Protein AF-A0A1W0A991-F1 (afdb_monomer_lite)

Structure (mmCIF, N/CA/C/O backbone):
data_AF-A0A1W0A991-F1
#
_entry.id   AF-A0A1W0A991-F1
#
loop_
_atom_site.group_PDB
_atom_site.id
_atom_site.type_symbol
_atom_site.label_atom_id
_atom_site.label_alt_id
_atom_site.label_comp_id
_atom_site.label_asym_id
_atom_site.label_entity_id
_atom_site.label_seq_id
_atom_site.pdbx_PDB_ins_code
_atom_site.Cartn_x
_atom_site.Cartn_y
_atom_site.Cartn_z
_atom_site.occupancy
_atom_site.B_iso_or_equiv
_atom_site.auth_seq_id
_atom_site.auth_comp_id
_atom_site.auth_asym_id
_atom_site.auth_atom_id
_atom_site.pdbx_PDB_model_num
ATOM 1 N N . MET A 1 1 ? 40.042 -76.767 -1.189 1.00 50.69 1 MET A N 1
ATOM 2 C CA . MET A 1 1 ? 38.598 -76.535 -1.434 1.00 50.69 1 MET A CA 1
ATOM 3 C C . MET A 1 1 ? 38.066 -75.263 -0.775 1.00 50.69 1 MET A C 1
ATOM 5 O O . MET A 1 1 ? 37.257 -74.600 -1.397 1.00 50.69 1 MET A O 1
ATOM 9 N N . THR A 1 2 ? 38.534 -74.856 0.408 1.00 55.84 2 THR A N 1
ATOM 10 C CA . THR A 1 2 ? 38.021 -73.664 1.122 1.00 55.84 2 THR A CA 1
ATOM 11 C C . THR A 1 2 ? 38.324 -72.319 0.446 1.00 55.84 2 THR A C 1
ATOM 13 O O . THR A 1 2 ? 37.469 -71.441 0.441 1.00 55.84 2 THR A O 1
ATOM 16 N N . TRP A 1 3 ? 39.479 -72.169 -0.210 1.00 52.84 3 TRP A N 1
ATOM 17 C CA . TRP A 1 3 ? 39.850 -70.916 -0.891 1.00 52.84 3 TRP A CA 1
ATOM 18 C C . TRP A 1 3 ? 39.113 -70.674 -2.213 1.00 52.84 3 TRP A C 1
ATOM 20 O O . TRP A 1 3 ? 38.804 -69.534 -2.529 1.00 52.84 3 TRP A O 1
ATOM 30 N N . TRP A 1 4 ? 38.769 -71.729 -2.957 1.00 60.09 4 TRP A N 1
ATOM 31 C CA . TRP A 1 4 ? 38.001 -71.599 -4.203 1.00 60.09 4 TRP A CA 1
ATOM 32 C C . TRP A 1 4 ? 36.528 -71.282 -3.950 1.00 60.09 4 TRP A C 1
ATOM 34 O O . TRP A 1 4 ? 35.935 -70.541 -4.721 1.00 60.09 4 TRP A O 1
ATOM 44 N N . VAL A 1 5 ? 35.955 -71.774 -2.845 1.00 66.62 5 VAL A N 1
ATOM 45 C CA . VAL A 1 5 ? 34.590 -71.410 -2.434 1.00 66.62 5 VAL A CA 1
ATOM 46 C C . VAL A 1 5 ? 34.541 -69.962 -1.949 1.00 66.62 5 VAL A C 1
ATOM 48 O O . VAL A 1 5 ? 33.623 -69.242 -2.314 1.00 66.62 5 VAL A O 1
ATOM 51 N N . LEU A 1 6 ? 35.556 -69.500 -1.208 1.00 64.62 6 LEU A N 1
ATOM 52 C CA . LEU A 1 6 ? 35.668 -68.090 -0.817 1.00 64.62 6 LEU A CA 1
ATOM 53 C C . LEU A 1 6 ? 35.935 -67.171 -2.015 1.00 64.62 6 LEU A C 1
ATOM 55 O O . LEU A 1 6 ? 35.344 -66.101 -2.086 1.00 64.62 6 LEU A O 1
ATOM 59 N N . ALA A 1 7 ? 36.759 -67.592 -2.977 1.00 64.62 7 ALA A N 1
ATOM 60 C CA . ALA A 1 7 ? 37.009 -66.829 -4.196 1.00 64.62 7 ALA A CA 1
ATOM 61 C C . ALA A 1 7 ? 35.770 -66.778 -5.098 1.00 64.62 7 ALA A C 1
ATOM 63 O O . ALA A 1 7 ? 35.439 -65.707 -5.584 1.00 64.62 7 ALA A O 1
ATOM 64 N N . ALA A 1 8 ? 35.050 -67.890 -5.273 1.00 66.81 8 ALA A N 1
ATOM 65 C CA . ALA A 1 8 ? 33.804 -67.928 -6.037 1.00 66.81 8 ALA A CA 1
ATOM 66 C C . ALA A 1 8 ? 32.679 -67.149 -5.340 1.00 66.81 8 ALA A C 1
ATOM 68 O O . ALA A 1 8 ? 31.925 -66.459 -6.013 1.00 66.81 8 ALA A O 1
ATOM 69 N N . ALA A 1 9 ? 32.600 -67.190 -4.005 1.00 69.19 9 ALA A N 1
ATOM 70 C CA . ALA A 1 9 ? 31.668 -66.370 -3.237 1.00 69.19 9 ALA A CA 1
ATOM 71 C C . ALA A 1 9 ? 32.031 -64.881 -3.313 1.00 69.19 9 ALA A C 1
ATOM 73 O O . ALA A 1 9 ? 31.143 -64.060 -3.483 1.00 69.19 9 ALA A O 1
ATOM 74 N N . ALA A 1 10 ? 33.315 -64.518 -3.265 1.00 67.94 10 ALA A N 1
ATOM 75 C CA . ALA A 1 10 ? 33.761 -63.136 -3.437 1.00 67.94 10 ALA A CA 1
ATOM 76 C C . ALA A 1 10 ? 33.559 -62.631 -4.875 1.00 67.94 10 ALA A C 1
ATOM 78 O O . ALA A 1 10 ? 33.193 -61.477 -5.059 1.00 67.94 10 ALA A O 1
ATOM 79 N N . LEU A 1 11 ? 33.731 -63.489 -5.887 1.00 68.50 11 LEU A N 1
ATOM 80 C CA . LEU A 1 11 ? 33.423 -63.173 -7.285 1.00 68.50 11 LEU A CA 1
ATOM 81 C C . LEU A 1 11 ? 31.920 -63.068 -7.518 1.00 68.50 11 LEU A C 1
ATOM 83 O O . LEU A 1 11 ? 31.505 -62.180 -8.242 1.00 68.50 11 LEU A O 1
ATOM 87 N N . ALA A 1 12 ? 31.106 -63.919 -6.892 1.00 68.06 12 ALA A N 1
ATOM 88 C CA . ALA A 1 12 ? 29.650 -63.859 -6.985 1.00 68.06 12 ALA A CA 1
ATOM 89 C C . ALA A 1 12 ? 29.080 -62.656 -6.226 1.00 68.06 12 ALA A C 1
ATOM 91 O O . ALA A 1 12 ? 28.192 -61.996 -6.744 1.00 68.06 12 ALA A O 1
ATOM 92 N N . VAL A 1 13 ? 29.614 -62.321 -5.048 1.00 73.50 13 VAL A N 1
ATOM 93 C CA . VAL A 1 13 ? 29.261 -61.102 -4.299 1.00 73.50 13 VAL A CA 1
ATOM 94 C C . VAL A 1 13 ? 29.787 -59.862 -5.017 1.00 73.50 13 VAL A C 1
ATOM 96 O O . VAL A 1 13 ? 29.095 -58.856 -5.046 1.00 73.50 13 VAL A O 1
ATOM 99 N N . GLY A 1 14 ? 30.961 -59.936 -5.646 1.00 67.25 14 GLY A N 1
ATOM 100 C CA . GLY A 1 14 ? 31.517 -58.874 -6.483 1.00 67.25 14 GLY A CA 1
ATOM 101 C C . GLY A 1 14 ? 30.703 -58.646 -7.754 1.00 67.25 14 GLY A C 1
ATOM 102 O O . GLY A 1 14 ? 30.361 -57.508 -8.041 1.00 67.25 14 GLY A O 1
ATOM 103 N N . LEU A 1 15 ? 30.314 -59.708 -8.472 1.00 59.81 15 LEU A N 1
ATOM 104 C CA . LEU A 1 15 ? 29.428 -59.616 -9.636 1.00 59.81 15 LEU A CA 1
ATOM 105 C C . LEU A 1 15 ? 28.024 -59.181 -9.233 1.00 59.81 15 LEU A C 1
ATOM 107 O O . LEU A 1 15 ? 27.431 -58.382 -9.938 1.00 59.81 15 LEU A O 1
ATOM 111 N N . TRP A 1 16 ? 27.489 -59.684 -8.120 1.00 65.12 16 TRP A N 1
ATOM 112 C CA . TRP A 1 16 ? 26.176 -59.287 -7.623 1.00 65.12 16 TRP A CA 1
ATOM 113 C C . TRP A 1 16 ? 26.185 -57.828 -7.174 1.00 65.12 16 TRP A C 1
ATOM 115 O O . TRP A 1 16 ? 25.296 -57.091 -7.562 1.00 65.12 16 TRP A O 1
ATOM 125 N N . ALA A 1 17 ? 27.216 -57.371 -6.459 1.00 52.66 17 ALA A N 1
ATOM 126 C CA . ALA A 1 17 ? 27.380 -55.964 -6.107 1.00 52.66 17 ALA A CA 1
ATOM 127 C C . ALA A 1 17 ? 27.601 -55.096 -7.349 1.00 52.66 17 ALA A C 1
ATOM 129 O O . ALA A 1 17 ? 27.052 -54.009 -7.419 1.00 52.66 17 ALA A O 1
ATOM 130 N N . GLN A 1 18 ? 28.354 -55.564 -8.345 1.00 43.53 18 GLN A N 1
ATOM 131 C CA . GLN A 1 18 ? 28.603 -54.811 -9.571 1.00 43.53 18 GLN A CA 1
ATOM 132 C C . GLN A 1 18 ? 27.378 -54.761 -10.490 1.00 43.53 18 GLN A C 1
ATOM 134 O O . GLN A 1 18 ? 27.128 -53.715 -11.070 1.00 43.53 18 GLN A O 1
ATOM 139 N N . LEU A 1 19 ? 26.585 -55.833 -10.579 1.00 49.72 19 LEU A N 1
ATOM 140 C CA . LEU A 1 19 ? 25.300 -55.856 -11.288 1.00 49.72 19 LEU A CA 1
ATOM 141 C C . LEU A 1 19 ? 24.241 -55.039 -10.540 1.00 49.72 19 LEU A C 1
ATOM 143 O O . LEU A 1 19 ? 23.548 -54.250 -11.161 1.00 49.72 19 LEU A O 1
ATOM 147 N N . TYR A 1 20 ? 24.186 -55.133 -9.210 1.00 49.19 20 TYR A N 1
ATOM 148 C CA . TYR A 1 20 ? 23.289 -54.336 -8.369 1.00 49.19 20 TYR A CA 1
ATOM 149 C C . TYR A 1 20 ? 23.650 -52.841 -8.390 1.00 49.19 20 TYR A C 1
ATOM 151 O O . TYR A 1 20 ? 22.767 -51.992 -8.375 1.00 49.19 20 TYR A O 1
ATOM 159 N N . LEU A 1 21 ? 24.942 -52.499 -8.474 1.00 40.56 21 LEU A N 1
ATOM 160 C CA . LEU A 1 21 ? 25.407 -51.121 -8.653 1.00 40.56 21 LEU A CA 1
ATOM 161 C C . LEU A 1 21 ? 25.205 -50.620 -10.094 1.00 40.56 21 LEU A C 1
ATOM 163 O O . LEU A 1 21 ? 24.903 -49.442 -10.259 1.00 40.56 21 LEU A O 1
ATOM 167 N N . ASN A 1 22 ? 25.313 -51.482 -11.116 1.00 39.78 22 ASN A N 1
ATOM 168 C CA . ASN A 1 22 ? 25.002 -51.132 -12.512 1.00 39.78 22 ASN A CA 1
ATOM 169 C C . ASN A 1 22 ? 23.499 -50.916 -12.742 1.00 39.78 22 ASN A C 1
ATOM 171 O O . ASN A 1 22 ? 23.125 -50.004 -13.472 1.00 39.78 22 ASN A O 1
ATOM 175 N N . ASP A 1 23 ? 22.639 -51.725 -12.116 1.00 41.91 23 ASP A N 1
ATOM 176 C CA . ASP A 1 23 ? 21.180 -51.565 -12.193 1.00 41.91 23 ASP A CA 1
ATOM 177 C C . ASP A 1 23 ? 20.695 -50.319 -11.429 1.00 41.91 23 ASP A C 1
ATOM 179 O O . ASP A 1 23 ? 19.609 -49.808 -11.703 1.00 41.91 23 ASP A O 1
ATOM 183 N N . LEU A 1 24 ? 21.509 -49.788 -10.508 1.00 39.50 24 LEU A N 1
ATOM 184 C CA . LEU A 1 24 ? 21.240 -48.534 -9.801 1.00 39.50 24 LEU A CA 1
ATOM 185 C C . LEU A 1 24 ? 21.879 -47.299 -10.463 1.00 39.50 24 LEU A C 1
ATOM 187 O O . LEU A 1 24 ? 21.390 -46.194 -10.230 1.00 39.50 24 LEU A O 1
ATOM 191 N N . HIS A 1 25 ? 22.919 -47.444 -11.299 1.00 39.25 25 HIS A N 1
ATOM 192 C CA . HIS A 1 25 ? 23.618 -46.317 -11.933 1.00 39.25 25 HIS A CA 1
ATOM 193 C C . HIS A 1 25 ? 24.254 -46.685 -13.297 1.00 39.25 25 HIS A C 1
ATOM 195 O O . HIS A 1 25 ? 25.074 -47.599 -13.357 1.00 39.25 25 HIS A O 1
ATOM 201 N N . PRO A 1 26 ? 23.995 -45.932 -14.391 1.00 36.53 26 PRO A N 1
ATOM 202 C CA . PRO A 1 26 ? 24.536 -46.238 -15.722 1.00 36.53 26 PRO A CA 1
ATOM 203 C C . PRO A 1 26 ? 26.014 -45.847 -15.947 1.00 36.53 26 PRO A C 1
ATOM 205 O O . PRO A 1 26 ? 26.533 -46.084 -17.037 1.00 36.53 26 PRO A O 1
ATOM 208 N N . HIS A 1 27 ? 26.725 -45.287 -14.958 1.00 37.53 27 HIS A N 1
ATOM 209 C CA . HIS A 1 27 ? 28.146 -44.938 -15.091 1.00 37.53 27 HIS A CA 1
ATOM 210 C C . HIS A 1 27 ? 28.972 -45.356 -13.859 1.00 37.53 27 HIS A C 1
ATOM 212 O O . HIS A 1 27 ? 28.597 -45.040 -12.727 1.00 37.53 27 HIS A O 1
ATOM 218 N N . PRO A 1 28 ? 30.119 -46.040 -14.042 1.00 31.53 28 PRO A N 1
ATOM 219 C CA . PRO A 1 28 ? 30.933 -46.529 -12.937 1.00 31.53 28 PRO A CA 1
ATOM 220 C C . PRO A 1 28 ? 31.712 -45.372 -12.293 1.00 31.53 28 PRO A C 1
ATOM 222 O O . PRO A 1 28 ? 32.709 -44.911 -12.844 1.00 31.53 28 PRO A O 1
ATOM 225 N N . GLY A 1 29 ? 31.275 -44.906 -11.115 1.00 39.94 29 GLY A N 1
ATOM 226 C CA . GLY A 1 29 ? 32.079 -43.991 -10.291 1.00 39.94 29 GLY A CA 1
ATOM 227 C C . GLY A 1 29 ? 31.361 -43.035 -9.333 1.00 39.94 29 GLY A C 1
ATOM 228 O O . GLY A 1 29 ? 32.061 -42.339 -8.604 1.00 39.94 29 GLY A O 1
ATOM 229 N N . GLN A 1 30 ? 30.026 -42.972 -9.287 1.00 35.47 30 GLN A N 1
ATOM 230 C CA . GLN A 1 30 ? 29.309 -42.004 -8.436 1.00 35.47 30 GLN A CA 1
ATOM 231 C C . GLN A 1 30 ? 28.445 -42.683 -7.362 1.00 35.47 30 GLN A C 1
ATOM 233 O O . GLN A 1 30 ? 27.772 -43.676 -7.625 1.00 35.47 30 GLN A O 1
ATOM 238 N N . THR A 1 31 ? 28.482 -42.153 -6.134 1.00 33.12 31 THR A N 1
ATOM 239 C CA . THR A 1 31 ? 27.608 -42.546 -5.014 1.00 33.12 31 THR A CA 1
ATOM 240 C C . THR A 1 31 ? 26.269 -41.783 -5.059 1.00 33.12 31 THR A C 1
ATOM 242 O O . THR A 1 31 ? 26.198 -40.723 -5.681 1.00 33.12 31 THR A O 1
ATOM 245 N N . PRO A 1 32 ? 25.202 -42.245 -4.367 1.00 33.41 32 PRO A N 1
ATOM 246 C CA . PRO A 1 32 ? 23.822 -41.739 -4.513 1.00 33.41 32 PRO A CA 1
ATOM 247 C C . PRO A 1 32 ? 23.554 -40.314 -3.980 1.00 33.41 32 PRO A C 1
ATOM 249 O O . PRO A 1 32 ? 22.403 -39.945 -3.768 1.00 33.41 32 PRO A O 1
ATOM 252 N N . CYS A 1 33 ? 24.595 -39.523 -3.710 1.00 37.19 33 CYS A N 1
ATOM 253 C CA . CYS A 1 33 ? 24.509 -38.215 -3.054 1.00 37.19 33 CYS A CA 1
ATOM 254 C C . CYS A 1 33 ? 25.230 -37.091 -3.831 1.00 37.19 33 CYS A C 1
ATOM 256 O O . CYS A 1 33 ? 25.547 -36.050 -3.255 1.00 37.19 33 CYS A O 1
ATOM 258 N N . GLU A 1 34 ? 25.500 -37.260 -5.129 1.00 46.78 34 GLU A N 1
ATOM 259 C CA . GLU A 1 34 ? 25.946 -36.143 -5.973 1.00 46.78 34 GLU A CA 1
ATOM 260 C C . GLU A 1 34 ? 24.744 -35.401 -6.577 1.00 46.78 34 GLU A C 1
ATOM 262 O O . GLU A 1 34 ? 23.802 -36.011 -7.079 1.00 46.78 34 GLU A O 1
ATOM 267 N N . ALA A 1 35 ? 24.767 -34.066 -6.509 1.00 56.88 35 ALA A N 1
ATOM 268 C CA . ALA A 1 35 ? 23.780 -33.214 -7.166 1.00 56.88 35 ALA A CA 1
ATOM 269 C C . ALA A 1 35 ? 23.724 -33.533 -8.670 1.00 56.88 35 ALA A C 1
ATOM 271 O O . ALA A 1 35 ? 24.776 -33.690 -9.295 1.00 56.88 35 ALA A O 1
ATOM 272 N N . ARG A 1 36 ? 22.512 -33.585 -9.247 1.00 75.94 36 ARG A N 1
ATOM 273 C CA . ARG A 1 36 ? 22.299 -33.775 -10.695 1.00 75.94 36 ARG A CA 1
ATOM 274 C C . ARG A 1 36 ? 23.173 -32.782 -11.476 1.00 75.94 36 ARG A C 1
ATOM 276 O O . ARG A 1 36 ? 23.375 -31.653 -11.028 1.00 75.94 36 ARG A O 1
ATOM 283 N N . LYS A 1 37 ? 23.718 -33.160 -12.626 1.00 82.69 37 LYS A N 1
ATOM 284 C CA . LYS A 1 37 ? 24.608 -32.320 -13.441 1.00 82.69 37 LYS A CA 1
ATOM 285 C C . LYS A 1 37 ? 23.984 -32.098 -14.815 1.00 82.69 37 LYS A C 1
ATOM 287 O O . LYS A 1 37 ? 23.740 -33.043 -15.560 1.00 82.69 37 LYS A O 1
ATOM 292 N N . LEU A 1 38 ? 23.739 -30.837 -15.153 1.00 88.81 38 LEU A N 1
ATOM 293 C CA . LEU A 1 38 ? 23.181 -30.393 -16.427 1.00 88.81 38 LEU A CA 1
ATOM 294 C C . LEU A 1 38 ? 24.262 -29.679 -17.246 1.00 88.81 38 LEU A C 1
ATOM 296 O O . LEU A 1 38 ? 24.777 -28.645 -16.819 1.00 88.81 38 LEU A O 1
ATOM 300 N N . GLY A 1 39 ? 24.584 -30.214 -18.422 1.00 92.12 39 GLY A N 1
ATOM 301 C CA . GLY A 1 39 ? 25.528 -29.600 -19.355 1.00 92.12 39 GLY A CA 1
ATOM 302 C C . GLY A 1 39 ? 24.834 -28.663 -20.347 1.00 92.12 39 GLY A C 1
ATOM 303 O O . GLY A 1 39 ? 23.889 -29.064 -21.024 1.00 92.12 39 GLY A O 1
ATOM 304 N N . LEU A 1 40 ? 25.308 -27.425 -20.476 1.00 94.88 40 LEU A N 1
ATOM 305 C CA . LEU A 1 40 ? 24.833 -26.452 -21.461 1.00 94.88 40 LEU A CA 1
ATOM 306 C C . LEU A 1 40 ? 25.793 -26.339 -22.645 1.00 94.88 40 LEU A C 1
ATOM 308 O O . LEU A 1 40 ? 26.993 -26.121 -22.466 1.00 94.88 40 LEU A O 1
ATOM 312 N N . VAL A 1 41 ? 25.238 -26.416 -23.852 1.00 95.94 41 VAL A N 1
ATOM 313 C CA . VAL A 1 41 ? 25.924 -26.114 -25.113 1.00 95.94 41 VAL A CA 1
ATOM 314 C C . VAL A 1 41 ? 25.377 -24.795 -25.646 1.00 95.94 41 VAL A C 1
ATOM 316 O O . VAL A 1 41 ? 24.214 -24.729 -26.033 1.00 95.94 41 VAL A O 1
ATOM 319 N N . VAL A 1 42 ? 26.181 -23.733 -25.659 1.00 94.88 42 VAL A N 1
ATOM 320 C CA . VAL A 1 42 ? 25.739 -22.397 -26.096 1.00 94.88 42 VAL A CA 1
ATOM 321 C C . VAL A 1 42 ? 26.178 -22.135 -27.536 1.00 94.88 42 VAL A C 1
ATOM 323 O O . VAL A 1 42 ? 27.370 -22.060 -27.825 1.00 94.88 42 VAL A O 1
ATOM 326 N N . VAL A 1 43 ? 25.222 -21.963 -28.448 1.00 94.38 43 VAL A N 1
ATOM 327 C CA . VAL A 1 43 ? 25.499 -21.682 -29.864 1.00 94.38 43 VAL A CA 1
ATOM 328 C C . VAL A 1 43 ? 25.415 -20.177 -30.127 1.00 94.38 43 VAL A C 1
ATOM 330 O O . VAL A 1 43 ? 24.406 -19.544 -29.825 1.00 94.38 43 VAL A O 1
ATOM 333 N N . GLY A 1 44 ? 26.464 -19.599 -30.712 1.00 89.12 44 GLY A N 1
ATOM 334 C CA . GLY A 1 44 ? 26.570 -18.182 -31.072 1.00 89.12 44 GLY A CA 1
ATOM 335 C C . GLY A 1 44 ? 27.575 -17.389 -30.223 1.00 89.12 44 GLY A C 1
ATOM 336 O O . GLY A 1 44 ? 27.822 -17.691 -29.058 1.00 89.12 44 GLY A O 1
ATOM 337 N N . HIS A 1 45 ? 28.111 -16.300 -30.787 1.00 82.81 45 HIS A N 1
ATOM 338 C CA . HIS A 1 45 ? 29.080 -15.392 -30.131 1.00 82.81 45 HIS A CA 1
ATOM 339 C C . HIS A 1 45 ? 28.557 -13.955 -29.926 1.00 82.81 45 HIS A C 1
ATOM 341 O O . HIS A 1 45 ? 29.318 -13.028 -29.636 1.00 82.81 45 HIS A O 1
ATOM 347 N N . GLY A 1 46 ? 27.252 -13.751 -30.117 1.00 78.69 46 GLY A N 1
ATOM 348 C CA . GLY A 1 46 ? 26.608 -12.446 -30.018 1.00 78.69 46 GLY A CA 1
ATOM 349 C C . GLY A 1 46 ? 26.498 -11.903 -28.589 1.00 78.69 46 GLY A C 1
ATOM 350 O O . GLY A 1 46 ? 26.948 -12.490 -27.606 1.00 78.69 46 GLY A O 1
ATOM 351 N N . ILE A 1 47 ? 25.851 -10.744 -28.465 1.00 79.88 47 ILE A N 1
ATOM 352 C CA . ILE A 1 47 ? 25.603 -10.093 -27.169 1.00 79.88 47 ILE A CA 1
ATOM 353 C C . ILE A 1 47 ? 24.774 -11.003 -26.244 1.00 79.88 47 ILE A C 1
ATOM 355 O O . ILE A 1 47 ? 25.103 -11.135 -25.070 1.00 79.88 47 ILE A O 1
ATOM 359 N N . ILE A 1 48 ? 23.759 -11.693 -26.780 1.00 85.25 48 ILE A N 1
ATOM 360 C CA . ILE A 1 48 ? 22.895 -12.599 -26.004 1.00 85.25 48 ILE A CA 1
ATOM 361 C C . ILE A 1 48 ? 23.691 -13.780 -25.438 1.00 85.25 48 ILE A C 1
ATOM 363 O O . ILE A 1 48 ? 23.565 -14.068 -24.251 1.00 85.25 48 ILE A O 1
ATOM 367 N N . SER A 1 49 ? 24.530 -14.444 -26.244 1.00 86.88 49 SER A N 1
ATOM 368 C CA . SER A 1 49 ? 25.296 -15.601 -25.767 1.00 86.88 49 SER A CA 1
ATOM 369 C C . SER A 1 49 ? 26.340 -15.202 -24.728 1.00 86.88 49 SER A C 1
ATOM 371 O O . SER A 1 49 ? 26.426 -15.846 -23.690 1.00 86.88 49 SER A O 1
ATOM 373 N N . ARG A 1 50 ? 27.062 -14.090 -24.922 1.00 84.62 50 ARG A N 1
ATOM 374 C CA . ARG A 1 50 ? 28.012 -13.579 -23.915 1.00 84.62 50 ARG A CA 1
ATOM 375 C C . ARG A 1 50 ? 27.331 -13.209 -22.601 1.00 84.62 50 ARG A C 1
ATOM 377 O O . ARG A 1 50 ? 27.830 -13.552 -21.534 1.00 84.62 50 ARG A O 1
ATOM 384 N N . SER A 1 51 ? 26.179 -12.547 -22.662 1.00 86.56 51 SER A N 1
ATOM 385 C CA . SER A 1 51 ? 25.417 -12.216 -21.459 1.00 86.56 51 SER A CA 1
ATOM 386 C C . SER A 1 51 ? 24.803 -13.441 -20.789 1.00 86.56 51 SER A C 1
ATOM 388 O O . SER A 1 51 ? 24.719 -13.460 -19.566 1.00 86.56 51 SER A O 1
ATOM 390 N N . LEU A 1 52 ? 24.431 -14.475 -21.549 1.00 88.62 52 LEU A N 1
ATOM 391 C CA . LEU A 1 52 ? 24.028 -15.767 -20.999 1.00 88.62 52 LEU A CA 1
ATOM 392 C C . LEU A 1 52 ? 25.191 -16.448 -20.266 1.00 88.62 52 LEU A C 1
ATOM 394 O O . LEU A 1 52 ? 25.007 -16.877 -19.134 1.00 88.62 52 LEU A O 1
ATOM 398 N N . LEU A 1 53 ? 26.382 -16.510 -20.871 1.00 87.75 53 LEU A N 1
ATOM 399 C CA . LEU A 1 53 ? 27.574 -17.087 -20.236 1.00 87.75 53 LEU A CA 1
ATOM 400 C C . LEU A 1 53 ? 27.925 -16.345 -18.942 1.00 87.75 53 LEU A C 1
ATOM 402 O O . LEU A 1 53 ? 28.126 -16.979 -17.909 1.00 87.75 53 LEU A O 1
ATOM 406 N N . ALA A 1 54 ? 27.910 -15.009 -18.968 1.00 83.31 54 ALA A N 1
ATOM 407 C CA . ALA A 1 54 ? 28.114 -14.190 -17.777 1.00 83.31 54 ALA A CA 1
ATOM 408 C C . ALA A 1 54 ? 27.028 -14.435 -16.714 1.00 83.31 54 ALA A C 1
ATOM 410 O O . ALA A 1 54 ? 27.336 -14.527 -15.527 1.00 83.31 54 ALA A O 1
ATOM 411 N N . ALA A 1 55 ? 25.764 -14.575 -17.129 1.00 84.12 55 ALA A N 1
ATOM 412 C CA . ALA A 1 55 ? 24.660 -14.860 -16.220 1.00 84.12 55 ALA A CA 1
ATOM 413 C C . ALA A 1 55 ? 24.804 -16.235 -15.560 1.00 84.12 55 ALA A C 1
ATOM 415 O O . ALA A 1 55 ? 24.629 -16.320 -14.351 1.00 84.12 55 ALA A O 1
ATOM 416 N N . VAL A 1 56 ? 25.153 -17.280 -16.320 1.00 82.81 56 VAL A N 1
ATOM 417 C CA . VAL A 1 56 ? 25.396 -18.638 -15.802 1.00 82.81 56 VAL A CA 1
ATOM 418 C C . VAL A 1 56 ? 26.628 -18.661 -14.891 1.00 82.81 56 VAL A C 1
ATOM 420 O O . VAL A 1 56 ? 26.570 -19.248 -13.816 1.00 82.81 56 VAL A O 1
ATOM 423 N N . SER A 1 57 ? 27.707 -17.964 -15.260 1.00 78.38 57 SER A N 1
ATOM 424 C CA . SER A 1 57 ? 28.936 -17.853 -14.457 1.00 78.38 57 SER A CA 1
ATOM 425 C C . SER A 1 57 ? 28.696 -17.168 -13.101 1.00 78.38 57 SER A C 1
ATOM 427 O O . SER A 1 57 ? 29.197 -17.601 -12.064 1.00 78.38 57 SER A O 1
ATOM 429 N N . ALA A 1 58 ? 27.849 -16.135 -13.077 1.00 75.12 58 ALA A N 1
ATOM 430 C CA . ALA A 1 58 ? 27.491 -15.407 -11.862 1.00 75.12 58 ALA A CA 1
ATOM 431 C C . ALA A 1 58 ? 26.484 -16.146 -10.947 1.00 75.12 58 ALA A C 1
ATOM 433 O O . ALA A 1 58 ? 26.086 -15.600 -9.913 1.00 75.12 58 ALA A O 1
ATOM 434 N N . MET A 1 59 ? 26.028 -17.358 -11.297 1.00 71.06 59 MET A N 1
ATOM 435 C CA . MET A 1 59 ? 25.028 -18.085 -10.506 1.00 71.06 59 MET A CA 1
ATOM 436 C C . MET A 1 59 ? 25.608 -18.737 -9.249 1.00 71.06 59 MET A C 1
ATOM 438 O O . MET A 1 59 ? 26.025 -19.889 -9.246 1.00 71.06 59 MET A O 1
ATOM 442 N N . GLU A 1 60 ? 25.490 -18.046 -8.117 1.00 53.91 60 GLU A N 1
ATOM 443 C CA . GLU A 1 60 ? 25.808 -18.581 -6.784 1.00 53.91 60 GLU A CA 1
ATOM 444 C C . GLU A 1 60 ? 24.623 -19.359 -6.160 1.00 53.91 60 GLU A C 1
ATOM 446 O O . GLU A 1 60 ? 24.170 -19.065 -5.062 1.00 53.91 60 GLU A O 1
ATOM 451 N N . GLN A 1 61 ? 24.103 -20.390 -6.843 1.00 52.28 61 GLN A N 1
ATOM 452 C CA . GLN A 1 61 ? 23.077 -21.332 -6.329 1.00 52.28 61 GLN A CA 1
ATOM 453 C C . GLN A 1 61 ? 21.611 -20.836 -6.223 1.00 52.28 61 GLN A C 1
ATOM 455 O O . GLN A 1 61 ? 20.834 -21.438 -5.482 1.00 52.28 61 GLN A O 1
ATOM 460 N N . ARG A 1 62 ? 21.168 -19.756 -6.887 1.00 48.41 62 ARG A N 1
ATOM 461 C CA . ARG A 1 62 ? 19.799 -19.199 -6.678 1.00 48.41 62 ARG A CA 1
ATOM 462 C C . ARG A 1 62 ? 18.663 -19.753 -7.554 1.00 48.41 62 ARG A C 1
ATOM 464 O O . ARG A 1 62 ? 17.515 -19.483 -7.216 1.00 48.41 62 ARG A O 1
ATOM 471 N N . ILE A 1 63 ? 18.934 -20.504 -8.622 1.00 56.91 63 ILE A N 1
ATOM 472 C CA . ILE A 1 63 ? 17.886 -21.061 -9.497 1.00 56.91 63 ILE A CA 1
ATOM 473 C C . ILE A 1 63 ? 17.852 -22.580 -9.341 1.00 56.91 63 ILE A C 1
ATOM 475 O O . ILE A 1 63 ? 18.863 -23.247 -9.545 1.00 56.91 63 ILE A O 1
ATOM 479 N N . ASP A 1 64 ? 16.691 -23.109 -8.959 1.00 57.44 64 ASP A N 1
ATOM 480 C CA . ASP A 1 64 ? 16.454 -24.545 -8.842 1.00 57.44 64 ASP A CA 1
ATOM 481 C C . ASP A 1 64 ? 16.153 -25.142 -10.227 1.00 57.44 64 ASP A C 1
ATOM 483 O O . ASP A 1 64 ? 15.026 -25.089 -10.717 1.00 57.44 64 ASP A O 1
ATOM 487 N N . PHE A 1 65 ? 17.179 -25.698 -10.877 1.00 74.12 65 PHE A N 1
ATOM 488 C CA . PHE A 1 65 ? 17.059 -26.473 -12.119 1.00 74.12 65 PHE A CA 1
ATOM 489 C C . PHE A 1 65 ? 16.678 -27.929 -11.816 1.00 74.12 65 PHE A C 1
ATOM 491 O O . PHE A 1 65 ? 17.349 -28.872 -12.242 1.00 74.12 65 PHE A O 1
ATOM 498 N N . CYS A 1 66 ? 15.640 -28.118 -10.998 1.00 71.38 66 CYS A N 1
ATOM 499 C CA . CYS A 1 66 ? 15.227 -29.423 -10.485 1.00 71.38 66 CYS A CA 1
ATOM 500 C C . CYS A 1 66 ? 16.367 -30.185 -9.766 1.00 71.38 66 CYS A C 1
ATOM 502 O O . CYS A 1 66 ? 16.590 -31.385 -9.983 1.00 71.38 66 CYS A O 1
ATOM 504 N N . GLY A 1 67 ? 17.096 -29.460 -8.912 1.00 66.81 67 GLY A N 1
ATOM 505 C CA . GLY A 1 67 ? 18.229 -29.946 -8.125 1.00 66.81 67 GLY A CA 1
ATOM 506 C C . GLY A 1 67 ? 19.529 -30.132 -8.913 1.00 66.81 67 GLY A C 1
ATOM 507 O O . GLY A 1 67 ? 20.481 -30.691 -8.367 1.00 66.81 67 GLY A O 1
ATOM 508 N N . ALA A 1 68 ? 19.581 -29.702 -10.182 1.00 74.44 68 ALA A N 1
ATOM 509 C CA . ALA A 1 68 ? 20.765 -29.851 -11.018 1.00 74.44 68 ALA A CA 1
ATOM 510 C C . ALA A 1 68 ? 21.733 -28.663 -10.932 1.00 74.44 68 ALA A C 1
ATOM 512 O O . ALA A 1 68 ? 21.353 -27.501 -11.065 1.00 74.44 68 ALA A O 1
ATOM 513 N N . SER A 1 69 ? 23.016 -28.974 -10.768 1.00 79.88 69 SER A N 1
ATOM 514 C CA . SER A 1 69 ? 24.124 -28.062 -11.022 1.00 79.88 69 SER A CA 1
ATOM 515 C C . SER A 1 69 ? 24.290 -27.862 -12.528 1.00 79.88 69 SER A C 1
ATOM 517 O O . SER A 1 69 ? 24.344 -28.828 -13.289 1.00 79.88 69 SER A O 1
ATOM 519 N N . VAL A 1 70 ? 24.336 -26.604 -12.960 1.00 86.06 70 VAL A N 1
ATOM 520 C CA . VAL A 1 70 ? 24.378 -26.224 -14.376 1.00 86.06 70 VAL A CA 1
ATOM 521 C C . VAL A 1 70 ? 25.789 -25.810 -14.749 1.00 86.06 70 VAL A C 1
ATOM 523 O O . VAL A 1 70 ? 26.377 -24.964 -14.081 1.00 86.06 70 VAL A O 1
ATOM 526 N N . HIS A 1 71 ? 26.315 -26.387 -15.824 1.00 87.81 71 HIS A N 1
ATOM 527 C CA . HIS A 1 71 ? 27.682 -26.148 -16.273 1.00 87.81 71 HIS A CA 1
ATOM 528 C C . HIS A 1 71 ? 27.693 -25.916 -17.770 1.00 87.81 71 HIS A C 1
ATOM 530 O O . HIS A 1 71 ? 27.075 -26.667 -18.519 1.00 87.81 71 HIS A O 1
ATOM 536 N N . VAL A 1 72 ? 28.415 -24.901 -18.228 1.00 91.19 72 VAL A N 1
ATOM 537 C CA . VAL A 1 72 ? 28.672 -24.740 -19.661 1.00 91.19 72 VAL A CA 1
ATOM 538 C C . VAL A 1 72 ? 29.718 -25.776 -20.053 1.00 91.19 72 VAL A C 1
ATOM 540 O O . VAL A 1 72 ? 30.796 -25.802 -19.468 1.00 91.19 72 VAL A O 1
ATOM 543 N N . VAL A 1 73 ? 29.397 -26.639 -21.014 1.00 92.12 73 VAL A N 1
ATOM 544 C CA . VAL A 1 73 ? 30.278 -27.728 -21.483 1.00 92.12 73 VAL A CA 1
ATOM 545 C C . VAL A 1 73 ? 30.815 -27.476 -22.877 1.00 92.12 73 VAL A C 1
ATOM 547 O O . VAL A 1 73 ? 31.870 -27.991 -23.234 1.00 92.12 73 VAL A O 1
ATOM 550 N N . ALA A 1 74 ? 30.103 -26.670 -23.657 1.00 92.00 74 ALA A N 1
ATOM 551 C CA . ALA A 1 74 ? 30.583 -26.187 -24.931 1.00 92.00 74 ALA A CA 1
ATOM 552 C C . ALA A 1 74 ? 29.985 -24.819 -25.242 1.00 92.00 74 ALA A C 1
ATOM 554 O O . ALA A 1 74 ? 28.842 -24.527 -24.882 1.00 92.00 74 ALA A O 1
ATOM 555 N N . PHE A 1 75 ? 30.742 -23.989 -25.944 1.00 91.31 75 PHE A N 1
ATOM 556 C CA . PHE A 1 75 ? 30.219 -22.770 -26.538 1.00 91.31 75 PHE A CA 1
ATOM 557 C C . PHE A 1 75 ? 30.932 -22.479 -27.856 1.00 91.31 75 PHE A C 1
ATOM 559 O O . PHE A 1 75 ? 32.115 -22.782 -28.019 1.00 91.31 75 PHE A O 1
ATOM 566 N N . GLY A 1 76 ? 30.211 -21.914 -28.818 1.00 87.69 76 GLY A N 1
ATOM 567 C CA . GLY A 1 76 ? 30.814 -21.513 -30.081 1.00 87.69 76 GLY A CA 1
ATOM 568 C C . GLY A 1 76 ? 29.837 -21.337 -31.233 1.00 87.69 76 GLY A C 1
ATOM 569 O O . GLY A 1 76 ? 28.624 -21.343 -31.055 1.00 87.69 76 GLY A O 1
ATOM 570 N N . ASP A 1 77 ? 30.373 -21.155 -32.435 1.00 84.88 77 ASP A N 1
ATOM 571 C CA . ASP A 1 77 ? 29.604 -21.030 -33.672 1.00 84.88 77 ASP A CA 1
ATOM 572 C C . ASP A 1 77 ? 30.480 -21.471 -34.849 1.00 84.88 77 ASP A C 1
ATOM 574 O O . ASP A 1 77 ? 31.599 -20.983 -35.042 1.00 84.88 77 ASP A O 1
ATOM 578 N N . ALA A 1 78 ? 29.940 -22.362 -35.680 1.00 80.56 78 ALA A N 1
ATOM 579 C CA . ALA A 1 78 ? 30.591 -22.843 -36.893 1.00 80.56 78 ALA A CA 1
ATOM 580 C C . ALA A 1 78 ? 30.998 -21.700 -37.848 1.00 80.56 78 ALA A C 1
ATOM 582 O O . ALA A 1 78 ? 31.967 -21.837 -38.592 1.00 80.56 78 ALA A O 1
ATOM 583 N N . LYS A 1 79 ? 30.301 -20.552 -37.830 1.00 79.50 79 LYS A N 1
ATOM 584 C CA . LYS A 1 79 ? 30.653 -19.388 -38.664 1.00 79.50 79 LYS A CA 1
ATOM 585 C C . LYS A 1 79 ? 31.828 -18.565 -38.144 1.00 79.50 79 LYS A C 1
ATOM 587 O O . LYS A 1 79 ? 32.429 -17.835 -38.927 1.00 79.50 79 LYS A O 1
ATOM 592 N N . THR A 1 80 ? 32.144 -18.639 -36.855 1.00 72.88 80 THR A N 1
ATOM 593 C CA . THR A 1 80 ? 33.128 -17.749 -36.215 1.00 72.88 80 THR A CA 1
ATOM 594 C C . THR A 1 80 ? 34.265 -18.525 -35.557 1.00 72.88 80 THR A C 1
ATOM 596 O O . THR A 1 80 ? 34.830 -18.074 -34.565 1.00 72.88 80 THR A O 1
ATOM 599 N N . GLY A 1 81 ? 34.613 -19.684 -36.121 1.00 73.69 81 GLY A N 1
ATOM 600 C CA . GLY A 1 81 ? 35.799 -20.438 -35.726 1.00 73.69 81 GLY A CA 1
ATOM 601 C C . GLY A 1 81 ? 35.540 -21.711 -34.927 1.00 73.69 81 GLY A C 1
ATOM 602 O O . GLY A 1 81 ? 36.495 -22.205 -34.344 1.00 73.69 81 GLY A O 1
ATOM 603 N N . GLY A 1 82 ? 34.319 -22.257 -34.916 1.00 84.81 82 GLY A N 1
ATOM 604 C CA . GLY A 1 82 ? 33.997 -23.558 -34.312 1.00 84.81 82 GLY A CA 1
ATOM 605 C C . GLY A 1 82 ? 33.510 -23.467 -32.862 1.00 84.81 82 GLY A C 1
ATOM 606 O O . GLY A 1 82 ? 33.061 -22.411 -32.412 1.00 84.81 82 GLY A O 1
ATOM 607 N N . PHE A 1 83 ? 33.570 -24.590 -32.153 1.00 89.50 83 PHE A N 1
ATOM 608 C CA . PHE A 1 83 ? 33.126 -24.778 -30.776 1.00 89.50 83 PHE A CA 1
ATOM 609 C C . PHE A 1 83 ? 34.296 -25.156 -29.878 1.00 89.50 83 PHE A C 1
ATOM 611 O O . PHE A 1 83 ? 35.091 -26.026 -30.223 1.00 89.50 83 PHE A O 1
ATOM 618 N N . LEU A 1 84 ? 34.364 -24.521 -28.712 1.00 88.56 84 LEU A N 1
ATOM 619 C CA . LEU A 1 84 ? 35.225 -24.940 -27.614 1.00 88.56 84 LEU A CA 1
ATOM 620 C C . LEU A 1 84 ? 34.414 -25.857 -26.703 1.00 88.56 84 LEU A C 1
ATOM 622 O O . LEU A 1 84 ? 33.282 -25.520 -26.350 1.00 88.56 84 LEU A O 1
ATOM 626 N N . LYS A 1 85 ? 34.979 -27.006 -26.335 1.00 89.50 85 LYS A N 1
ATOM 627 C CA . LYS A 1 85 ? 34.308 -28.063 -25.571 1.00 89.50 85 LYS A CA 1
ATOM 628 C C . LYS A 1 85 ? 35.197 -28.535 -24.424 1.00 89.50 85 LYS A C 1
ATOM 630 O O . LYS A 1 85 ? 36.396 -28.722 -24.598 1.00 89.50 85 LYS A O 1
ATOM 635 N N . LYS A 1 86 ? 34.597 -28.771 -23.260 1.00 88.56 86 LYS A N 1
ATOM 636 C CA . LYS A 1 86 ? 35.260 -29.327 -22.076 1.00 88.56 86 LYS A CA 1
ATOM 637 C C . LYS A 1 86 ? 34.323 -30.310 -21.382 1.00 88.56 86 LYS A C 1
ATOM 639 O O . LYS A 1 86 ? 33.283 -29.915 -20.854 1.00 88.56 86 LYS A O 1
ATOM 644 N N . TYR A 1 87 ? 34.685 -31.596 -21.355 1.00 83.56 87 TYR A N 1
ATOM 645 C CA . TYR A 1 87 ? 33.787 -32.676 -20.908 1.00 83.56 87 TYR A CA 1
ATOM 646 C C . TYR A 1 87 ? 33.334 -32.569 -19.452 1.00 83.56 87 TYR A C 1
ATOM 648 O O . TYR A 1 87 ? 32.299 -33.129 -19.099 1.00 83.56 87 TYR A O 1
ATOM 656 N N . ARG A 1 88 ? 34.098 -31.860 -18.614 1.00 82.12 88 ARG A N 1
ATOM 657 C CA . ARG A 1 88 ? 33.794 -31.611 -17.195 1.00 82.12 88 ARG A CA 1
ATOM 658 C C . ARG A 1 88 ? 33.201 -30.228 -16.915 1.00 82.12 88 ARG A C 1
ATOM 660 O O . ARG A 1 88 ? 32.914 -29.926 -15.762 1.00 82.12 88 ARG A O 1
ATOM 667 N N . GLY A 1 89 ? 32.987 -29.423 -17.954 1.00 86.19 89 GLY A N 1
ATOM 668 C CA . GLY A 1 89 ? 32.503 -28.051 -17.849 1.00 86.19 89 GLY A CA 1
ATOM 669 C C . GLY A 1 89 ? 33.620 -27.017 -17.673 1.00 86.19 89 GLY A C 1
ATOM 670 O O . GLY A 1 89 ? 34.702 -27.310 -17.157 1.00 86.19 89 GLY A O 1
ATOM 671 N N . PHE A 1 90 ? 33.345 -25.799 -18.135 1.00 85.81 90 PHE A N 1
ATOM 672 C CA . PHE A 1 90 ? 34.185 -24.621 -17.921 1.00 85.81 90 PHE A CA 1
ATOM 673 C C . PHE A 1 90 ? 33.980 -24.072 -16.508 1.00 85.81 90 PHE A C 1
ATOM 675 O O . PHE A 1 90 ? 32.850 -24.020 -16.017 1.00 85.81 90 PHE A O 1
ATOM 682 N N . ASP A 1 91 ? 35.064 -23.654 -15.857 1.00 81.12 91 ASP A N 1
ATOM 683 C CA . ASP A 1 91 ? 34.973 -22.975 -14.564 1.00 81.12 91 ASP A CA 1
ATOM 684 C C . ASP A 1 91 ? 34.611 -21.483 -14.716 1.00 81.12 91 ASP A C 1
ATOM 686 O O . ASP A 1 91 ? 34.538 -20.932 -15.819 1.00 81.12 91 ASP A O 1
ATOM 690 N N . ARG A 1 92 ? 34.336 -20.826 -13.584 1.00 75.00 92 ARG A N 1
ATOM 691 C CA . ARG A 1 92 ? 33.884 -19.428 -13.534 1.00 75.00 92 ARG A CA 1
ATOM 692 C C . ARG A 1 92 ? 34.900 -18.464 -14.152 1.00 75.00 92 ARG A C 1
ATOM 694 O O . ARG A 1 92 ? 34.513 -17.580 -14.911 1.00 75.00 92 ARG A O 1
ATOM 701 N N . GLU A 1 93 ? 36.180 -18.639 -13.832 1.00 73.50 93 GLU A N 1
ATOM 702 C CA . GLU A 1 93 ? 37.258 -17.772 -14.310 1.00 73.50 93 GLU A CA 1
ATOM 703 C C . GLU A 1 93 ? 37.439 -17.946 -15.821 1.00 73.50 93 GLU A C 1
ATOM 705 O O . GLU A 1 93 ? 37.514 -16.960 -16.554 1.00 73.50 93 GLU A O 1
ATOM 710 N N . GLN A 1 94 ? 37.378 -19.190 -16.303 1.00 76.00 94 GLN A N 1
ATOM 711 C CA . GLN A 1 94 ? 37.394 -19.521 -17.722 1.00 76.00 94 GLN A CA 1
ATOM 712 C C . GLN A 1 94 ? 36.227 -18.871 -18.466 1.00 76.00 94 GLN A C 1
ATOM 714 O O . GLN A 1 94 ? 36.458 -18.294 -19.521 1.00 76.00 94 GLN A O 1
ATOM 719 N N . LEU A 1 95 ? 35.005 -18.903 -17.912 1.00 75.06 95 LEU A N 1
ATOM 720 C CA . LEU A 1 95 ? 33.809 -18.290 -18.509 1.00 75.06 95 LEU A CA 1
ATOM 721 C C . LEU A 1 95 ? 33.828 -16.749 -18.511 1.00 75.06 95 LEU A C 1
ATOM 723 O O . LEU A 1 95 ? 33.241 -16.135 -19.403 1.00 75.06 95 LEU A O 1
ATOM 727 N N . GLU A 1 96 ? 34.500 -16.117 -17.546 1.00 67.88 96 GLU A N 1
ATOM 728 C CA . GLU A 1 96 ? 34.653 -14.655 -17.468 1.00 67.88 96 GLU A CA 1
ATOM 729 C C . GLU A 1 96 ? 35.690 -14.112 -18.481 1.00 67.88 96 GLU A C 1
ATOM 731 O O . GLU A 1 96 ? 35.558 -12.972 -18.932 1.00 67.88 96 GLU A O 1
ATOM 736 N N . HIS A 1 97 ? 36.660 -14.933 -18.912 1.00 64.94 97 HIS A N 1
ATOM 737 C CA . HIS A 1 97 ? 37.764 -14.545 -19.812 1.00 64.94 97 HIS A CA 1
ATOM 738 C C . HIS A 1 97 ? 37.614 -15.024 -21.275 1.00 64.94 97 HIS A C 1
ATOM 740 O O . HIS A 1 97 ? 38.519 -14.838 -22.086 1.00 64.94 97 HIS A O 1
ATOM 746 N N . VAL A 1 98 ? 36.453 -15.572 -21.656 1.00 60.72 98 VAL A N 1
ATOM 747 C CA . VAL A 1 98 ? 36.147 -16.173 -22.983 1.00 60.72 98 VAL A CA 1
ATOM 748 C C . VAL A 1 98 ? 36.280 -15.215 -24.188 1.00 60.72 98 VAL A C 1
ATOM 750 O O . VAL A 1 98 ? 36.114 -15.608 -25.341 1.00 60.72 98 VAL A O 1
ATOM 753 N N . THR A 1 99 ? 36.585 -13.934 -23.982 1.00 50.62 99 THR A N 1
ATOM 754 C CA . THR A 1 99 ? 36.715 -12.955 -25.075 1.00 50.62 99 THR A CA 1
ATOM 755 C C . THR A 1 99 ? 37.955 -13.153 -25.953 1.00 50.62 99 THR A C 1
ATOM 757 O O . THR A 1 99 ? 38.002 -12.573 -27.040 1.00 50.62 99 THR A O 1
ATOM 760 N N . ALA A 1 100 ? 38.912 -13.993 -25.551 1.00 45.84 100 ALA A N 1
ATOM 761 C CA . ALA A 1 100 ? 40.062 -14.368 -26.364 1.00 45.84 100 ALA A CA 1
ATOM 762 C C . ALA A 1 100 ? 39.988 -15.847 -26.773 1.00 45.84 100 ALA A C 1
ATOM 764 O O . ALA A 1 100 ? 39.784 -16.728 -25.945 1.00 45.84 100 ALA A O 1
ATOM 765 N N . LEU A 1 101 ? 40.191 -16.113 -28.065 1.00 47.97 101 LEU A N 1
ATOM 766 C CA . LEU A 1 101 ? 40.502 -17.426 -28.642 1.00 47.97 101 LEU A CA 1
ATOM 767 C C . LEU A 1 101 ? 41.860 -17.946 -28.114 1.00 47.97 101 LEU A C 1
ATOM 769 O O . LEU A 1 101 ? 42.761 -18.201 -28.912 1.00 47.97 101 LEU A O 1
ATOM 773 N N . ASP A 1 102 ? 42.045 -18.064 -26.798 1.00 47.97 102 ASP A N 1
ATOM 774 C CA . ASP A 1 102 ? 43.241 -18.687 -26.236 1.00 47.97 102 ASP A CA 1
ATOM 775 C C . ASP A 1 102 ? 43.123 -20.199 -26.418 1.00 47.97 102 ASP A C 1
ATOM 777 O O . ASP A 1 102 ? 42.344 -20.889 -25.763 1.00 47.97 102 ASP A O 1
ATOM 781 N N . ARG A 1 103 ? 43.871 -20.695 -27.405 1.00 54.03 103 ARG A N 1
ATOM 782 C CA . ARG A 1 103 ? 43.908 -22.103 -27.823 1.00 54.03 103 ARG A CA 1
ATOM 783 C C . ARG A 1 103 ? 44.772 -22.977 -26.908 1.00 54.03 103 ARG A C 1
ATOM 785 O O . ARG A 1 103 ? 44.820 -24.180 -27.123 1.00 54.03 103 ARG A O 1
ATOM 792 N N . ASP A 1 104 ? 45.414 -22.376 -25.907 1.00 52.56 104 ASP A N 1
ATOM 793 C CA . ASP A 1 104 ? 46.428 -23.001 -25.051 1.00 52.56 104 ASP A CA 1
ATOM 794 C C . ASP A 1 104 ? 45.959 -23.103 -23.586 1.00 52.56 104 ASP A C 1
ATOM 796 O O . ASP A 1 104 ? 46.690 -22.774 -22.653 1.00 52.56 104 ASP A O 1
ATOM 800 N N . VAL A 1 105 ? 44.714 -23.543 -23.373 1.00 58.72 105 VAL A N 1
ATOM 801 C CA . VAL A 1 105 ? 44.196 -23.885 -22.039 1.00 58.72 105 VAL A CA 1
ATOM 802 C C . VAL A 1 105 ? 44.101 -25.407 -21.932 1.00 58.72 105 VAL A C 1
ATOM 804 O O . VAL A 1 105 ? 43.431 -26.039 -22.748 1.00 58.72 105 VAL A O 1
ATOM 807 N N . ASP A 1 106 ? 44.769 -25.995 -20.935 1.00 58.62 106 ASP A N 1
ATOM 808 C CA . ASP A 1 106 ? 44.744 -27.443 -20.691 1.00 58.62 106 ASP A CA 1
ATOM 809 C C . ASP A 1 106 ? 43.293 -27.967 -20.573 1.00 58.62 106 ASP A C 1
ATOM 811 O O . ASP A 1 106 ? 42.452 -27.358 -19.904 1.00 58.62 106 ASP A O 1
ATOM 815 N N . ASP A 1 107 ? 43.017 -29.124 -21.193 1.00 68.19 107 ASP A N 1
ATOM 816 C CA . ASP A 1 107 ? 41.726 -29.844 -21.138 1.00 68.19 107 ASP A CA 1
ATOM 817 C C . ASP A 1 107 ? 40.548 -29.166 -21.888 1.00 68.19 107 ASP A C 1
ATOM 819 O O . ASP A 1 107 ? 39.382 -29.436 -21.594 1.00 68.19 107 ASP A O 1
ATOM 823 N N . VAL A 1 108 ? 40.825 -28.285 -22.865 1.00 77.75 108 VAL A N 1
ATOM 824 C CA . VAL A 1 108 ? 39.821 -27.706 -23.787 1.00 77.75 108 VAL A CA 1
ATOM 825 C C . VAL A 1 108 ? 40.008 -28.261 -25.204 1.00 77.75 108 VAL A C 1
ATOM 827 O O . VAL A 1 108 ? 41.061 -28.102 -25.816 1.00 77.75 108 VAL A O 1
ATOM 830 N N . GLU A 1 109 ? 38.967 -28.887 -25.750 1.00 82.00 109 GLU A N 1
ATOM 831 C CA . GLU A 1 109 ? 38.935 -29.425 -27.114 1.00 82.00 109 GLU A CA 1
ATOM 832 C C . GLU A 1 109 ? 38.217 -28.485 -28.091 1.00 82.00 109 GLU A C 1
ATOM 834 O O . GLU A 1 109 ? 37.415 -27.632 -27.696 1.00 82.00 109 GLU A O 1
ATOM 839 N N . HIS A 1 110 ? 38.493 -28.656 -29.388 1.00 84.50 110 HIS A N 1
ATOM 840 C CA . HIS A 1 110 ? 37.938 -27.830 -30.459 1.00 84.50 110 HIS A CA 1
ATOM 841 C C . HIS A 1 110 ? 37.225 -28.668 -31.520 1.00 84.50 110 HIS A C 1
ATOM 843 O O . HIS A 1 110 ? 37.829 -29.563 -32.109 1.00 84.50 110 HIS A O 1
ATOM 849 N N . ASP A 1 111 ? 35.974 -28.312 -31.810 1.00 86.00 111 ASP A N 1
ATOM 850 C CA . ASP A 1 111 ? 35.151 -28.940 -32.842 1.00 86.00 111 ASP A CA 1
ATOM 851 C C . ASP A 1 111 ? 34.688 -27.930 -33.891 1.00 86.00 111 ASP A C 1
ATOM 853 O O . ASP A 1 111 ? 34.413 -26.766 -33.608 1.00 86.00 111 ASP A O 1
ATOM 857 N N . GLN A 1 112 ? 34.546 -28.373 -35.139 1.00 84.38 112 GLN A N 1
ATOM 858 C CA . GLN A 1 112 ? 34.172 -27.477 -36.243 1.00 84.38 112 GLN A CA 1
ATOM 859 C C . GLN A 1 112 ? 32.657 -27.261 -36.376 1.00 84.38 112 GLN A C 1
ATOM 861 O O . GLN A 1 112 ? 32.227 -26.259 -36.948 1.00 84.38 112 GLN A O 1
ATOM 866 N N . ASN A 1 113 ? 31.831 -28.189 -35.886 1.00 88.19 113 ASN A N 1
ATOM 867 C CA . ASN A 1 113 ? 30.377 -28.141 -36.039 1.00 88.19 113 ASN A CA 1
ATOM 868 C C . ASN A 1 113 ? 29.652 -28.680 -34.798 1.00 88.19 113 ASN A C 1
ATOM 870 O O . ASN A 1 113 ? 30.231 -29.407 -33.992 1.00 88.19 113 ASN A O 1
ATOM 874 N N . LEU A 1 114 ? 28.374 -28.313 -34.664 1.00 93.12 114 LEU A N 1
ATOM 875 C CA . LEU A 1 114 ? 27.548 -28.675 -33.513 1.00 93.12 114 LEU A CA 1
ATOM 876 C C . LEU A 1 114 ? 27.280 -30.185 -33.460 1.00 93.12 114 LEU A C 1
ATOM 878 O O . LEU A 1 114 ? 27.252 -30.757 -32.374 1.00 93.12 114 LEU A O 1
ATOM 882 N N . GLY A 1 115 ? 27.121 -30.838 -34.615 1.00 90.56 115 GLY A N 1
ATOM 883 C CA . GLY A 1 115 ? 26.926 -32.286 -34.696 1.00 90.56 115 GLY A CA 1
ATOM 884 C C . GLY A 1 115 ? 28.057 -33.080 -34.033 1.00 90.56 115 GLY A C 1
ATOM 885 O O . GLY A 1 115 ? 27.778 -34.008 -33.276 1.00 90.56 115 GLY A O 1
ATOM 886 N N . GLN A 1 116 ? 29.315 -32.681 -34.244 1.00 90.62 116 GLN A N 1
ATOM 887 C CA . GLN A 1 116 ? 30.478 -33.316 -33.617 1.00 90.62 116 GLN A CA 1
ATOM 888 C C . GLN A 1 116 ? 30.479 -33.120 -32.098 1.00 90.62 116 GLN A C 1
ATOM 890 O O . GLN A 1 116 ? 30.626 -34.092 -31.365 1.00 90.62 116 GLN A O 1
ATOM 895 N N . VAL A 1 117 ? 30.192 -31.901 -31.622 1.00 92.12 117 VAL A N 1
ATOM 896 C CA . VAL A 1 117 ? 30.051 -31.620 -30.182 1.00 92.12 117 VAL A CA 1
ATOM 897 C C . VAL A 1 117 ? 28.993 -32.528 -29.553 1.00 92.12 117 VAL A C 1
ATOM 899 O O . VAL A 1 117 ? 29.213 -33.091 -28.485 1.00 92.12 117 VAL A O 1
ATOM 902 N N . VAL A 1 118 ? 27.845 -32.697 -30.213 1.00 91.44 118 VAL A N 1
ATOM 903 C CA . VAL A 1 118 ? 26.761 -33.569 -29.735 1.00 91.44 118 VAL A CA 1
ATOM 904 C C . VAL A 1 118 ? 27.216 -35.027 -29.670 1.00 91.44 118 VAL A C 1
ATOM 906 O O . VAL A 1 118 ? 27.001 -35.674 -28.649 1.00 91.44 118 VAL A O 1
ATOM 909 N N . ILE A 1 119 ? 27.864 -35.540 -30.721 1.00 88.56 119 ILE A N 1
ATOM 910 C CA . ILE A 1 119 ? 28.390 -36.914 -30.766 1.00 88.56 119 ILE A CA 1
ATOM 911 C C . ILE A 1 119 ? 29.397 -37.149 -29.634 1.00 88.56 119 ILE A C 1
ATOM 913 O O . ILE A 1 119 ? 29.312 -38.157 -28.931 1.00 88.56 119 ILE A O 1
ATOM 917 N N . ASP A 1 120 ? 30.300 -36.200 -29.412 1.00 86.31 120 ASP A N 1
ATOM 918 C CA . ASP A 1 120 ? 31.343 -36.326 -28.400 1.00 86.31 120 ASP A CA 1
ATOM 919 C C . ASP A 1 120 ? 30.783 -36.237 -26.981 1.00 86.31 120 ASP A C 1
ATOM 921 O O . ASP A 1 120 ? 31.211 -36.982 -26.102 1.00 86.31 120 ASP A O 1
ATOM 925 N N . LEU A 1 121 ? 29.786 -35.382 -26.740 1.00 86.56 121 LEU A N 1
ATOM 926 C CA . LEU A 1 121 ? 29.101 -35.322 -25.447 1.00 86.56 121 LEU A CA 1
ATOM 927 C C . LEU A 1 121 ? 28.275 -36.586 -25.167 1.00 86.56 121 LEU A C 1
ATOM 929 O O . LEU A 1 121 ? 28.175 -36.988 -24.013 1.00 86.56 121 LEU A O 1
ATOM 933 N N . ILE A 1 122 ? 27.730 -37.247 -26.194 1.00 82.81 122 ILE A N 1
ATOM 934 C CA . ILE A 1 122 ? 27.078 -38.559 -26.038 1.00 82.81 122 ILE A CA 1
ATOM 935 C C . ILE A 1 122 ? 28.106 -39.636 -25.667 1.00 82.81 122 ILE A C 1
ATOM 937 O O . ILE A 1 122 ? 27.822 -40.492 -24.833 1.00 82.81 122 ILE A O 1
ATOM 941 N N . ALA A 1 123 ? 29.286 -39.616 -26.292 1.00 77.69 123 ALA A N 1
ATOM 942 C CA . ALA A 1 123 ? 30.298 -40.656 -26.121 1.00 77.69 123 ALA A CA 1
ATOM 943 C C . ALA A 1 123 ? 31.144 -40.496 -24.844 1.00 77.69 123 ALA A C 1
ATOM 945 O O . ALA A 1 123 ? 31.495 -41.492 -24.212 1.00 77.69 123 ALA A O 1
ATOM 946 N N . PHE A 1 124 ? 31.480 -39.260 -24.475 1.00 78.69 124 PHE A N 1
ATOM 947 C CA . PHE A 1 124 ? 32.500 -38.943 -23.466 1.00 78.69 124 PHE A CA 1
ATOM 948 C C . PHE A 1 124 ? 32.027 -37.937 -22.405 1.00 78.69 124 PHE A C 1
ATOM 950 O O . PHE A 1 124 ? 32.805 -37.492 -21.561 1.00 78.69 124 PHE A O 1
ATOM 957 N N . GLY A 1 125 ? 30.756 -37.543 -22.443 1.00 76.31 125 GLY A N 1
ATOM 958 C CA . GLY A 1 125 ? 30.188 -36.568 -21.526 1.00 76.31 125 GLY A CA 1
ATOM 959 C C . GLY A 1 125 ? 30.097 -37.036 -20.067 1.00 76.31 125 GLY A C 1
ATOM 960 O O . GLY A 1 125 ? 29.811 -38.196 -19.788 1.00 76.31 125 GLY A O 1
ATOM 961 N N . HIS A 1 126 ? 30.305 -36.111 -19.120 1.00 78.88 126 HIS A N 1
ATOM 962 C CA . HIS A 1 126 ? 30.205 -36.363 -17.671 1.00 78.88 126 HIS A CA 1
ATOM 963 C C . HIS A 1 126 ? 28.920 -35.812 -17.012 1.00 78.88 126 HIS A C 1
ATOM 965 O O . HIS A 1 126 ? 28.869 -35.677 -15.787 1.00 78.88 126 HIS A O 1
ATOM 971 N N . PHE A 1 127 ? 27.902 -35.447 -17.797 1.00 83.00 127 PHE A N 1
ATOM 972 C CA . PHE A 1 127 ? 26.663 -34.830 -17.306 1.00 83.00 127 PHE A CA 1
ATOM 973 C C . PHE A 1 127 ? 25.458 -35.744 -17.539 1.00 83.00 127 PHE A C 1
ATOM 975 O O . PHE A 1 127 ? 25.401 -36.464 -18.530 1.00 83.00 127 PHE A O 1
ATOM 982 N N . ASP A 1 128 ? 24.468 -35.679 -16.646 1.00 81.94 128 ASP A N 1
ATOM 983 C CA . ASP A 1 128 ? 23.279 -36.541 -16.689 1.00 81.94 128 ASP A CA 1
ATOM 984 C C . ASP A 1 128 ? 22.369 -36.221 -17.887 1.00 81.94 128 ASP A C 1
ATOM 986 O O . ASP A 1 128 ? 21.685 -37.087 -18.449 1.00 81.94 128 ASP A O 1
ATOM 990 N N . ARG A 1 129 ? 22.304 -34.929 -18.231 1.00 89.88 129 ARG A N 1
ATOM 991 C CA . ARG A 1 129 ? 21.456 -34.355 -19.278 1.00 89.88 129 ARG A CA 1
ATOM 992 C C . ARG A 1 129 ? 22.148 -33.157 -19.918 1.00 89.88 129 ARG A C 1
ATOM 994 O O . ARG A 1 129 ? 22.953 -32.478 -19.278 1.00 89.88 129 ARG A O 1
ATOM 1001 N N . TYR A 1 130 ? 21.760 -32.863 -21.156 1.00 94.00 130 TYR A N 1
ATOM 1002 C CA . TYR A 1 130 ? 22.295 -31.751 -21.934 1.00 94.00 130 TYR A CA 1
ATOM 1003 C C . TYR A 1 130 ? 21.187 -30.862 -22.495 1.00 94.00 130 TYR A C 1
ATOM 1005 O O . TYR A 1 130 ? 20.141 -31.357 -22.923 1.00 94.00 130 TYR A O 1
ATOM 1013 N N . ILE A 1 131 ? 21.435 -29.551 -22.522 1.00 96.56 131 ILE A N 1
ATOM 1014 C CA . ILE A 1 131 ? 20.592 -28.565 -23.206 1.00 96.56 131 ILE A CA 1
ATOM 1015 C C . ILE A 1 131 ? 21.447 -27.749 -24.172 1.00 96.56 131 ILE A C 1
ATOM 1017 O O . ILE A 1 131 ? 22.466 -27.177 -23.786 1.00 96.56 131 ILE A O 1
ATOM 1021 N N . ILE A 1 132 ? 20.996 -27.655 -25.419 1.00 97.69 132 ILE A N 1
ATOM 1022 C CA . ILE A 1 132 ? 21.527 -26.724 -26.411 1.00 97.69 132 ILE A CA 1
ATOM 1023 C C . ILE A 1 132 ? 20.752 -25.416 -26.308 1.00 97.69 132 ILE A C 1
ATOM 1025 O O . ILE A 1 132 ? 19.526 -25.406 -26.376 1.00 97.69 132 ILE A O 1
ATOM 1029 N N . VAL A 1 133 ? 21.467 -24.307 -26.172 1.00 97.50 133 VAL A N 1
ATOM 1030 C CA . VAL A 1 133 ? 20.902 -22.963 -26.181 1.00 97.50 133 VAL A CA 1
ATOM 1031 C C . VAL A 1 133 ? 21.322 -22.278 -27.475 1.00 97.50 133 VAL A C 1
ATOM 1033 O O . VAL A 1 133 ? 22.473 -21.867 -27.622 1.00 97.50 133 VAL A O 1
ATOM 1036 N N . ASP A 1 134 ? 20.394 -22.180 -28.425 1.00 96.19 134 ASP A N 1
ATOM 1037 C CA . ASP A 1 134 ? 20.643 -21.572 -29.728 1.00 96.19 134 ASP A CA 1
ATOM 1038 C C . ASP A 1 134 ? 20.406 -20.054 -29.697 1.00 96.19 134 ASP A C 1
ATOM 1040 O O . ASP A 1 134 ? 19.269 -19.557 -29.714 1.00 96.19 134 ASP A O 1
ATOM 1044 N N . CYS A 1 135 ? 21.520 -19.322 -29.653 1.00 92.69 135 CYS A N 1
ATOM 1045 C CA . CYS A 1 135 ? 21.613 -17.866 -29.715 1.00 92.69 135 CYS A CA 1
ATOM 1046 C C . CYS A 1 135 ? 22.240 -17.372 -31.028 1.00 92.69 135 CYS A C 1
ATOM 1048 O O . CYS A 1 135 ? 22.685 -16.222 -31.100 1.00 92.69 135 CYS A O 1
ATOM 1050 N N . ALA A 1 136 ? 22.304 -18.215 -32.063 1.00 90.12 136 ALA A N 1
ATOM 1051 C CA . ALA A 1 136 ? 22.834 -17.818 -33.357 1.00 90.12 136 ALA A CA 1
ATOM 1052 C C . ALA A 1 136 ? 21.894 -16.846 -34.091 1.00 90.12 136 ALA A C 1
ATOM 1054 O O . ALA A 1 136 ? 20.680 -16.817 -33.892 1.00 90.12 136 ALA A O 1
ATOM 1055 N N . ALA A 1 137 ? 22.470 -16.070 -35.009 1.00 82.12 137 ALA A N 1
ATOM 1056 C CA . ALA A 1 137 ? 21.733 -15.179 -35.911 1.00 82.12 137 ALA A CA 1
ATOM 1057 C C . ALA A 1 137 ? 21.509 -15.807 -37.306 1.00 82.12 137 ALA A C 1
ATOM 1059 O O . ALA A 1 137 ? 21.348 -15.107 -38.303 1.00 82.12 137 ALA A O 1
ATOM 1060 N N . HIS A 1 138 ? 21.580 -17.137 -37.422 1.00 85.44 138 HIS A N 1
ATOM 1061 C CA . HIS A 1 138 ? 21.480 -17.861 -38.694 1.00 85.44 138 HIS A CA 1
ATOM 1062 C C . HIS A 1 138 ? 20.949 -19.287 -38.489 1.00 85.44 138 HIS A C 1
ATOM 1064 O O . HIS A 1 138 ? 20.947 -19.785 -37.374 1.00 85.44 138 HIS A O 1
ATOM 1070 N N . GLY A 1 139 ? 20.464 -19.933 -39.557 1.00 83.75 139 GLY A N 1
ATOM 1071 C CA . GLY A 1 139 ? 19.750 -21.220 -39.478 1.00 83.75 139 GLY A CA 1
ATOM 1072 C C . GLY A 1 139 ? 20.487 -22.449 -40.035 1.00 83.75 139 GLY A C 1
ATOM 1073 O O . GLY A 1 139 ? 19.841 -23.435 -40.394 1.00 83.75 139 GLY A O 1
ATOM 1074 N N . ASN A 1 140 ? 21.812 -22.401 -40.200 1.00 86.38 140 ASN A N 1
ATOM 1075 C CA . ASN A 1 140 ? 22.556 -23.401 -40.990 1.00 86.38 140 ASN A CA 1
ATOM 1076 C C . ASN A 1 140 ? 22.787 -24.760 -40.296 1.00 86.38 140 ASN A C 1
ATOM 1078 O O . ASN A 1 140 ? 23.190 -25.705 -40.963 1.00 86.38 140 ASN A O 1
ATOM 1082 N N . HIS A 1 141 ? 22.512 -24.876 -38.998 1.00 91.50 141 HIS A N 1
ATOM 1083 C CA . HIS A 1 141 ? 22.779 -26.062 -38.173 1.00 91.50 141 HIS A CA 1
ATOM 1084 C C . HIS A 1 141 ? 21.481 -26.777 -37.748 1.00 91.50 141 HIS A C 1
ATOM 1086 O O . HIS A 1 141 ? 21.404 -27.423 -36.707 1.00 91.50 141 HIS A O 1
ATOM 1092 N N . THR A 1 142 ? 20.432 -26.672 -38.575 1.00 92.69 142 THR A N 1
ATOM 1093 C CA . THR A 1 142 ? 19.120 -27.300 -38.324 1.00 92.69 142 THR A CA 1
ATOM 1094 C C . THR A 1 142 ? 19.226 -28.817 -38.144 1.00 92.69 142 THR A C 1
ATOM 1096 O O . THR A 1 142 ? 18.607 -29.372 -37.240 1.00 92.69 142 THR A O 1
ATOM 1099 N N . GLU A 1 143 ? 19.990 -29.500 -39.000 1.00 92.94 143 GLU A N 1
ATOM 1100 C CA . GLU A 1 143 ? 20.115 -30.962 -38.937 1.00 92.94 143 GLU A CA 1
ATOM 1101 C C . GLU A 1 143 ? 20.864 -31.422 -37.679 1.00 92.94 143 GLU A C 1
ATOM 1103 O O . GLU A 1 143 ? 20.473 -32.423 -37.081 1.00 92.94 143 GLU A O 1
ATOM 1108 N N . ASP A 1 144 ? 21.846 -30.647 -37.209 1.00 94.38 144 ASP A N 1
ATOM 1109 C CA . ASP A 1 144 ? 22.566 -30.915 -35.958 1.00 94.38 144 ASP A CA 1
ATOM 1110 C C . ASP A 1 144 ? 21.636 -30.792 -34.741 1.00 94.38 144 ASP A C 1
ATOM 1112 O O . ASP A 1 144 ? 21.671 -31.622 -33.834 1.00 94.38 144 ASP A O 1
ATOM 1116 N N . LEU A 1 145 ? 20.734 -29.804 -34.741 1.00 95.00 145 LEU A N 1
ATOM 1117 C CA . LEU A 1 145 ? 19.708 -29.656 -33.703 1.00 95.00 145 LEU A CA 1
ATOM 1118 C C . LEU A 1 145 ? 18.699 -30.814 -33.727 1.00 95.00 145 LEU A C 1
ATOM 1120 O O . LEU A 1 145 ? 18.288 -31.309 -32.678 1.00 95.00 145 LEU A O 1
ATOM 1124 N N . ILE A 1 146 ? 18.313 -31.293 -34.913 1.00 92.50 146 ILE A N 1
ATOM 1125 C CA . ILE A 1 146 ? 17.430 -32.462 -35.046 1.00 92.50 146 ILE A CA 1
ATOM 1126 C C . ILE A 1 146 ? 18.133 -33.730 -34.549 1.00 92.50 146 ILE A C 1
ATOM 1128 O O . ILE A 1 146 ? 17.500 -34.552 -33.882 1.00 92.50 146 ILE A O 1
ATOM 1132 N N . LEU A 1 147 ? 19.426 -33.890 -34.846 1.00 91.56 147 LEU A N 1
ATOM 1133 C CA . LEU A 1 147 ? 20.256 -34.969 -34.314 1.00 91.56 147 LEU A CA 1
ATOM 1134 C C . LEU A 1 147 ? 20.306 -34.913 -32.782 1.00 91.56 147 LEU A C 1
ATOM 1136 O O . LEU A 1 147 ? 20.015 -35.916 -32.132 1.00 91.56 147 LEU A O 1
ATOM 1140 N N . ALA A 1 148 ? 20.586 -33.742 -32.209 1.00 92.62 148 ALA A N 1
ATOM 1141 C CA . ALA A 1 148 ? 20.645 -33.545 -30.765 1.00 92.62 148 ALA A CA 1
ATOM 1142 C C . ALA A 1 148 ? 19.317 -33.875 -30.075 1.00 92.62 148 ALA A C 1
ATOM 1144 O O . ALA A 1 148 ? 19.289 -34.633 -29.105 1.00 92.62 148 ALA A O 1
ATOM 1145 N N . LYS A 1 149 ? 18.195 -33.383 -30.616 1.00 92.88 149 LYS A N 1
ATOM 1146 C CA . LYS A 1 149 ? 16.858 -33.700 -30.101 1.00 92.88 149 LYS A CA 1
ATOM 1147 C C . LYS A 1 149 ? 16.592 -35.207 -30.119 1.00 92.88 149 LYS A C 1
ATOM 1149 O O . LYS A 1 149 ? 16.097 -35.752 -29.137 1.00 92.88 149 LYS A O 1
ATOM 1154 N N . LYS A 1 150 ? 16.936 -35.898 -31.215 1.00 87.75 150 LYS A N 1
ATOM 1155 C CA . LYS A 1 150 ? 16.801 -37.365 -31.317 1.00 87.75 150 LYS A CA 1
ATOM 1156 C C . LYS A 1 150 ? 17.677 -38.105 -30.306 1.00 87.75 150 LYS A C 1
ATOM 1158 O O . LYS A 1 150 ? 17.274 -39.162 -29.835 1.00 87.75 150 LYS A O 1
ATOM 1163 N N . ALA A 1 151 ? 18.832 -37.543 -29.964 1.00 84.94 151 ALA A N 1
ATOM 1164 C CA . ALA A 1 151 ? 19.707 -38.040 -28.909 1.00 84.94 151 ALA A CA 1
ATOM 1165 C C . ALA A 1 151 ? 19.233 -37.675 -27.485 1.00 84.94 151 ALA A C 1
ATOM 1167 O O . ALA A 1 151 ? 19.895 -38.030 -26.515 1.00 84.94 151 ALA A O 1
ATOM 1168 N N . GLY A 1 152 ? 18.094 -36.986 -27.339 1.00 87.38 152 GLY A N 1
ATOM 1169 C CA . GLY A 1 152 ? 17.499 -36.639 -26.046 1.00 87.38 152 GLY A CA 1
ATOM 1170 C C . GLY A 1 152 ? 17.975 -35.312 -25.448 1.00 87.38 152 GLY A C 1
ATOM 1171 O O . GLY A 1 152 ? 17.678 -35.039 -24.285 1.00 87.38 152 GLY A O 1
ATOM 1172 N N . PHE A 1 153 ? 18.690 -34.479 -26.209 1.00 93.69 153 PHE A N 1
ATOM 1173 C CA . PHE A 1 153 ? 19.106 -33.153 -25.749 1.00 93.69 153 PHE A CA 1
ATOM 1174 C C . PHE A 1 153 ? 17.895 -32.216 -25.725 1.00 93.69 153 PHE A C 1
ATOM 1176 O O . PHE A 1 153 ? 17.089 -32.196 -26.660 1.00 93.69 153 PHE A O 1
ATOM 1183 N N . GLY A 1 154 ? 17.790 -31.406 -24.671 1.00 95.69 154 GLY A N 1
ATOM 1184 C CA . GLY A 1 154 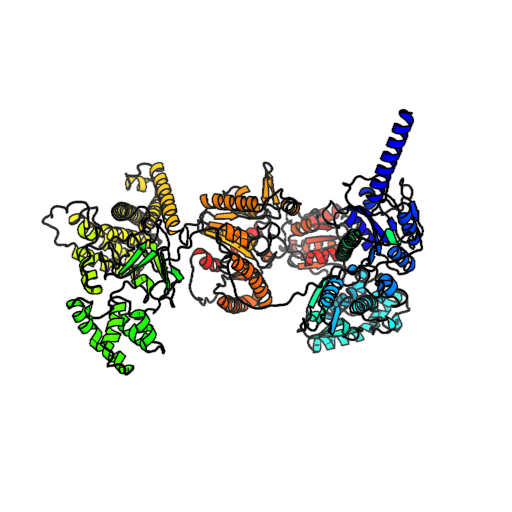? 16.878 -30.267 -24.667 1.00 95.69 154 GLY A CA 1
ATOM 1185 C C . GLY A 1 154 ? 17.384 -29.162 -25.596 1.00 95.69 154 GLY A C 1
ATOM 1186 O O . GLY A 1 154 ? 18.589 -29.026 -25.798 1.00 95.69 154 GLY A O 1
ATOM 1187 N N . ILE A 1 155 ? 16.485 -28.359 -26.156 1.00 97.56 155 ILE A N 1
ATOM 1188 C CA . ILE A 1 155 ? 16.821 -27.244 -27.042 1.00 97.56 155 ILE A CA 1
ATOM 1189 C C . ILE A 1 155 ? 16.030 -26.008 -26.627 1.00 97.56 155 ILE A C 1
ATOM 1191 O O . ILE A 1 155 ? 14.799 -26.014 -26.616 1.00 97.56 155 ILE A O 1
ATOM 1195 N N . VAL A 1 156 ? 16.752 -24.936 -26.320 1.00 97.25 156 VAL A N 1
ATOM 1196 C CA . VAL A 1 156 ? 16.208 -23.609 -26.036 1.00 97.25 156 VAL A CA 1
ATOM 1197 C C . VAL A 1 156 ? 16.569 -22.683 -27.186 1.00 97.25 156 VAL A C 1
ATOM 1199 O O . VAL A 1 156 ? 17.750 -22.474 -27.457 1.00 97.25 156 VAL A O 1
ATOM 1202 N N . PHE A 1 157 ? 15.573 -22.104 -27.850 1.00 95.75 157 PHE A N 1
ATOM 1203 C CA . PHE A 1 157 ? 15.808 -21.144 -28.926 1.00 95.75 157 PHE A CA 1
ATOM 1204 C C . PHE A 1 157 ? 15.640 -19.702 -28.447 1.00 95.75 157 PHE A C 1
ATOM 1206 O O . PHE A 1 157 ? 14.616 -19.328 -27.881 1.00 95.75 157 PHE A O 1
ATOM 1213 N N . SER A 1 158 ? 16.607 -18.857 -28.795 1.00 92.81 158 SER A N 1
ATOM 1214 C CA . SER A 1 158 ? 16.389 -17.414 -28.995 1.00 92.81 158 SER A CA 1
ATOM 1215 C C . SER A 1 158 ? 16.483 -17.023 -30.477 1.00 92.81 158 SER A C 1
ATOM 1217 O O . SER A 1 158 ? 15.970 -15.984 -30.904 1.00 92.81 158 SER A O 1
ATOM 1219 N N . ASN A 1 159 ? 17.057 -17.911 -31.290 1.00 92.00 159 ASN A N 1
ATOM 1220 C CA . ASN A 1 159 ? 17.113 -17.825 -32.737 1.00 92.00 159 ASN A CA 1
ATOM 1221 C C . ASN A 1 159 ? 15.746 -18.100 -33.393 1.00 92.00 159 ASN A C 1
ATOM 1223 O O . ASN A 1 159 ? 15.153 -19.171 -33.267 1.00 92.00 159 ASN A O 1
ATOM 1227 N N . ARG A 1 160 ? 15.256 -17.128 -34.167 1.00 91.62 160 ARG A N 1
ATOM 1228 C CA . ARG A 1 160 ? 13.962 -17.206 -34.870 1.00 91.62 160 ARG A CA 1
ATOM 1229 C C . ARG A 1 160 ? 14.032 -17.940 -36.210 1.00 91.62 160 ARG A C 1
ATOM 1231 O O . ARG A 1 160 ? 12.986 -18.289 -36.753 1.00 91.62 160 ARG A O 1
ATOM 1238 N N . HIS A 1 161 ? 15.222 -18.130 -36.787 1.00 91.12 161 HIS A N 1
ATOM 1239 C CA . HIS A 1 161 ? 15.360 -18.607 -38.166 1.00 91.12 161 HIS A CA 1
ATOM 1240 C C . HIS A 1 161 ? 14.793 -20.012 -38.345 1.00 91.12 161 HIS A C 1
ATOM 1242 O O . HIS A 1 161 ? 13.974 -20.224 -39.237 1.00 91.12 161 HIS A O 1
ATOM 1248 N N . HIS A 1 162 ? 15.157 -20.944 -37.466 1.00 92.19 162 HIS A N 1
ATOM 1249 C CA . HIS A 1 162 ? 14.645 -22.313 -37.506 1.00 92.19 162 HIS A CA 1
ATOM 1250 C C . HIS A 1 162 ? 13.124 -22.348 -37.341 1.00 92.19 162 HIS A C 1
ATOM 1252 O O . HIS A 1 162 ? 12.418 -23.002 -38.108 1.00 92.19 162 HIS A O 1
ATOM 1258 N N . LEU A 1 163 ? 12.600 -21.578 -36.386 1.00 93.94 163 LEU A N 1
ATOM 1259 C CA . LEU A 1 163 ? 11.184 -21.631 -36.043 1.00 93.94 163 LEU A CA 1
ATOM 1260 C C . LEU A 1 163 ? 10.268 -20.938 -37.057 1.00 93.94 163 LEU A C 1
ATOM 1262 O O . LEU A 1 163 ? 9.083 -21.255 -37.119 1.00 93.94 163 LEU A O 1
ATOM 1266 N N . ALA A 1 164 ? 10.806 -20.022 -37.864 1.00 92.50 164 ALA A N 1
ATOM 1267 C CA . ALA A 1 164 ? 10.096 -19.350 -38.951 1.00 92.50 164 ALA A CA 1
ATOM 1268 C C . ALA A 1 164 ? 10.408 -19.933 -40.347 1.00 92.50 164 ALA A C 1
ATOM 1270 O O . ALA A 1 164 ? 9.881 -19.432 -41.340 1.00 92.50 164 ALA A O 1
ATOM 1271 N N . SER A 1 165 ? 11.241 -20.980 -40.437 1.00 91.31 165 SER A N 1
ATOM 1272 C CA . SER A 1 165 ? 11.541 -21.699 -41.690 1.00 91.31 165 SER A CA 1
ATOM 1273 C C . SER A 1 165 ? 10.354 -22.550 -42.161 1.00 91.31 165 SER A C 1
ATOM 1275 O O . SER A 1 165 ? 9.297 -22.542 -41.533 1.00 91.31 165 SER A O 1
ATOM 1277 N N . GLU A 1 166 ? 10.496 -23.278 -43.267 1.00 91.94 166 GLU A N 1
ATOM 1278 C CA . GLU A 1 166 ? 9.448 -24.155 -43.806 1.00 91.94 166 GLU A CA 1
ATOM 1279 C C . GLU A 1 166 ? 8.850 -25.095 -42.742 1.00 91.94 166 GLU A C 1
ATOM 1281 O O . GLU A 1 166 ? 9.564 -25.717 -41.940 1.00 91.94 166 GLU A O 1
ATOM 1286 N N . TYR A 1 167 ? 7.517 -25.210 -42.732 1.00 92.62 167 TYR A N 1
ATOM 1287 C CA . TYR A 1 167 ? 6.807 -25.906 -41.660 1.00 92.62 167 TYR A CA 1
ATOM 1288 C C . TYR A 1 167 ? 7.148 -27.405 -41.615 1.00 92.62 167 TYR A C 1
ATOM 1290 O O . TYR A 1 167 ? 7.490 -27.950 -40.563 1.00 92.62 167 TYR A O 1
ATOM 1298 N N . ASN A 1 168 ? 7.075 -28.091 -42.759 1.00 89.12 168 ASN A N 1
ATOM 1299 C CA . ASN A 1 168 ? 7.217 -29.552 -42.826 1.00 89.12 168 ASN A CA 1
ATOM 1300 C C . ASN A 1 168 ? 8.677 -30.028 -42.744 1.00 89.12 168 ASN A C 1
ATOM 1302 O O . ASN A 1 168 ? 8.957 -31.076 -42.169 1.00 89.12 168 ASN A O 1
ATOM 1306 N N . THR A 1 169 ? 9.614 -29.280 -43.322 1.00 86.38 169 THR A N 1
ATOM 1307 C CA . THR A 1 169 ? 11.019 -29.700 -43.466 1.00 86.38 169 THR A CA 1
ATOM 1308 C C . THR A 1 169 ? 11.897 -29.250 -42.299 1.00 86.38 169 THR A C 1
ATOM 1310 O O . THR A 1 169 ? 12.952 -29.847 -42.077 1.00 86.38 169 THR A O 1
ATOM 1313 N N . THR A 1 170 ? 11.465 -28.251 -41.519 1.00 90.88 170 THR A N 1
ATOM 1314 C CA . THR A 1 170 ? 12.234 -27.711 -40.388 1.00 90.88 170 THR A CA 1
ATOM 1315 C C . THR A 1 170 ? 11.411 -27.610 -39.105 1.00 90.88 170 THR A C 1
ATOM 1317 O O . THR A 1 170 ? 11.690 -28.342 -38.154 1.00 90.88 170 THR A O 1
ATOM 1320 N N . TYR A 1 171 ? 10.390 -26.744 -39.062 1.00 93.31 171 TYR A N 1
ATOM 1321 C CA . TYR A 1 171 ? 9.691 -26.409 -37.811 1.00 93.31 171 TYR A CA 1
ATOM 1322 C C . TYR A 1 171 ? 9.078 -27.639 -37.136 1.00 93.31 171 TYR A C 1
ATOM 1324 O O . TYR A 1 171 ? 9.338 -27.896 -35.965 1.00 93.31 171 TYR A O 1
ATOM 1332 N N . SER A 1 172 ? 8.316 -28.442 -37.882 1.00 93.00 172 SER A N 1
ATOM 1333 C CA . SER A 1 172 ? 7.638 -29.625 -37.339 1.00 93.00 172 SER A CA 1
ATOM 1334 C C . SER A 1 172 ? 8.610 -30.686 -36.815 1.00 93.00 172 SER A C 1
ATOM 1336 O O . SER A 1 172 ? 8.353 -31.275 -35.770 1.00 93.00 172 SER A O 1
ATOM 1338 N N . ARG A 1 173 ? 9.756 -30.890 -37.478 1.00 93.38 173 ARG A N 1
ATOM 1339 C CA . ARG A 1 173 ? 10.789 -31.856 -37.053 1.00 93.38 173 ARG A CA 1
ATOM 1340 C C . ARG A 1 173 ? 11.464 -31.437 -35.745 1.00 93.38 173 ARG A C 1
ATOM 1342 O O . ARG A 1 173 ? 11.769 -32.288 -34.909 1.00 93.38 173 ARG A O 1
ATOM 1349 N N . LEU A 1 174 ? 11.672 -30.134 -35.555 1.00 93.00 174 LEU A N 1
ATOM 1350 C CA . LEU A 1 174 ? 12.225 -29.584 -34.319 1.00 93.00 174 LEU A CA 1
ATOM 1351 C C . LEU A 1 174 ? 11.176 -29.559 -33.203 1.00 93.00 174 LEU A C 1
ATOM 1353 O O . LEU A 1 174 ? 11.406 -30.100 -32.128 1.00 93.00 174 LEU A O 1
ATOM 1357 N N . VAL A 1 175 ? 9.998 -29.000 -33.458 1.00 93.81 175 VAL A N 1
ATOM 1358 C CA . VAL A 1 175 ? 9.033 -28.657 -32.405 1.00 93.81 175 VAL A CA 1
ATOM 1359 C C . VAL A 1 175 ? 8.090 -29.803 -32.043 1.00 93.81 175 VAL A C 1
ATOM 1361 O O . VAL A 1 175 ? 7.601 -29.815 -30.922 1.00 93.81 175 VAL A O 1
ATOM 1364 N N . TYR A 1 176 ? 7.866 -30.802 -32.904 1.00 89.81 176 TYR A N 1
ATOM 1365 C CA . TYR A 1 176 ? 6.919 -31.893 -32.628 1.00 89.81 176 TYR A CA 1
ATOM 1366 C C . TYR A 1 176 ? 7.581 -33.272 -32.527 1.00 89.81 176 TYR A C 1
ATOM 1368 O O . TYR A 1 176 ? 8.536 -33.570 -33.242 1.00 89.81 176 TYR A O 1
ATOM 1376 N N . ASP A 1 177 ? 7.013 -34.125 -31.674 1.00 85.31 177 ASP A N 1
ATOM 1377 C CA . ASP A 1 177 ? 7.246 -35.567 -31.581 1.00 85.31 177 ASP A CA 1
ATOM 1378 C C . ASP A 1 177 ? 5.920 -36.294 -31.827 1.00 85.31 177 ASP A C 1
ATOM 1380 O O . ASP A 1 177 ? 4.949 -36.087 -31.100 1.00 85.31 177 ASP A O 1
ATOM 1384 N N . ALA A 1 178 ? 5.848 -37.127 -32.873 1.00 77.81 178 ALA A N 1
ATOM 1385 C CA . ALA A 1 178 ? 4.640 -37.889 -33.226 1.00 77.81 178 ALA A CA 1
ATOM 1386 C C . ALA A 1 178 ? 3.338 -37.043 -33.199 1.00 77.81 178 ALA A C 1
ATOM 1388 O O . ALA A 1 178 ? 2.330 -37.442 -32.619 1.00 77.81 178 ALA A O 1
ATOM 1389 N N . ALA A 1 179 ? 3.385 -35.857 -33.824 1.00 76.94 179 ALA A N 1
ATOM 1390 C CA . ALA A 1 179 ? 2.303 -34.864 -33.910 1.00 76.94 179 ALA A CA 1
ATOM 1391 C C . ALA A 1 179 ? 1.905 -34.144 -32.601 1.00 76.94 179 ALA A C 1
ATOM 1393 O O . ALA A 1 179 ? 0.957 -33.360 -32.614 1.00 76.94 179 ALA A O 1
ATOM 1394 N N . LYS A 1 180 ? 2.644 -34.319 -31.499 1.00 83.31 180 LYS A N 1
ATOM 1395 C CA . LYS A 1 180 ? 2.496 -33.525 -30.264 1.00 83.31 180 LYS A CA 1
ATOM 1396 C C . LYS A 1 180 ? 3.695 -32.594 -30.062 1.00 83.31 180 LYS A C 1
ATOM 1398 O O . LYS A 1 180 ? 4.784 -32.960 -30.494 1.00 83.31 180 LYS A O 1
ATOM 1403 N N . PRO A 1 181 ? 3.538 -31.416 -29.434 1.00 86.00 181 PRO A N 1
ATOM 1404 C CA . PRO A 1 181 ? 4.678 -30.576 -29.084 1.00 86.00 181 PRO A CA 1
ATOM 1405 C C . PRO A 1 181 ? 5.715 -31.361 -28.268 1.00 86.00 181 PRO A C 1
ATOM 1407 O O . PRO A 1 181 ? 5.370 -32.077 -27.324 1.00 86.00 181 PRO A O 1
ATOM 1410 N N . SER A 1 182 ? 6.977 -31.252 -28.668 1.00 89.44 182 SER A N 1
ATOM 1411 C CA . SER A 1 182 ? 8.119 -31.895 -28.029 1.00 89.44 182 SER A CA 1
ATOM 1412 C C . SER A 1 182 ? 8.310 -31.341 -26.625 1.00 89.44 182 SER A C 1
ATOM 1414 O O . SER A 1 182 ? 8.339 -30.129 -26.419 1.00 89.44 182 SER A O 1
ATOM 1416 N N . ARG A 1 183 ? 8.529 -32.231 -25.655 1.00 87.81 183 ARG A N 1
ATOM 1417 C CA . ARG A 1 183 ? 8.896 -31.842 -24.281 1.00 87.81 183 ARG A CA 1
ATOM 1418 C C . ARG A 1 183 ? 10.361 -31.424 -24.147 1.00 87.81 183 ARG A C 1
ATOM 1420 O O . ARG A 1 183 ? 10.778 -31.019 -23.068 1.00 87.81 183 ARG A O 1
ATOM 1427 N N . LEU A 1 184 ? 11.137 -31.558 -25.221 1.00 91.38 184 LEU A N 1
ATOM 1428 C CA . LEU A 1 184 ? 12.559 -31.232 -25.272 1.00 91.38 184 LEU A CA 1
ATOM 1429 C C . LEU A 1 184 ? 12.821 -29.843 -25.858 1.00 91.38 184 LEU A C 1
ATOM 1431 O O . LEU A 1 184 ? 13.979 -29.473 -25.985 1.00 91.38 184 LEU A O 1
ATOM 1435 N N . VAL A 1 185 ? 11.796 -29.088 -26.264 1.00 94.38 185 VAL A N 1
ATOM 1436 C CA . VAL A 1 185 ? 11.987 -27.829 -26.995 1.00 94.38 185 VAL A CA 1
ATOM 1437 C C . VAL A 1 185 ? 11.224 -26.682 -26.341 1.00 94.38 185 VAL A C 1
ATOM 1439 O O . VAL A 1 185 ? 10.022 -26.785 -26.119 1.00 94.38 185 VAL A O 1
ATOM 1442 N N . SER A 1 186 ? 11.928 -25.576 -26.093 1.00 94.81 186 SER A N 1
ATOM 1443 C CA . SER A 1 186 ? 11.373 -24.309 -25.600 1.00 94.81 186 SER A CA 1
ATOM 1444 C C . SER A 1 186 ? 11.931 -23.131 -26.406 1.00 94.81 186 SER A C 1
ATOM 1446 O O . SER A 1 186 ? 13.029 -23.214 -26.961 1.00 94.81 186 SER A O 1
ATOM 1448 N N . TYR A 1 187 ? 11.166 -22.046 -26.532 1.00 95.06 187 TYR A N 1
ATOM 1449 C CA . TYR A 1 187 ? 11.531 -20.909 -27.388 1.00 95.06 187 TYR A CA 1
ATOM 1450 C C . TYR A 1 187 ? 10.862 -19.587 -26.994 1.00 95.06 187 TYR A C 1
ATOM 1452 O O . TYR A 1 187 ? 10.535 -18.766 -27.855 1.00 95.06 187 TYR A O 1
ATOM 1460 N N . GLU A 1 188 ? 10.661 -19.353 -25.699 1.00 93.25 188 GLU A N 1
ATOM 1461 C CA . GLU A 1 188 ? 10.026 -18.136 -25.178 1.00 93.25 188 GLU A CA 1
ATOM 1462 C C . GLU A 1 188 ? 10.763 -16.874 -25.651 1.00 93.25 188 GLU A C 1
ATOM 1464 O O . GLU A 1 188 ? 10.162 -15.935 -26.167 1.00 93.25 188 GLU A O 1
ATOM 1469 N N . ALA A 1 189 ? 12.098 -16.899 -25.607 1.00 90.94 189 ALA A N 1
ATOM 1470 C CA . ALA A 1 189 ? 12.954 -15.774 -25.983 1.00 90.94 189 ALA A CA 1
ATOM 1471 C C . ALA A 1 189 ? 12.830 -15.336 -27.460 1.00 90.94 189 ALA A C 1
ATOM 1473 O O . ALA A 1 189 ? 13.335 -14.276 -27.845 1.00 90.94 189 ALA A O 1
ATOM 1474 N N . THR A 1 190 ? 12.173 -16.129 -28.312 1.00 91.31 190 THR A N 1
ATOM 1475 C CA . THR A 1 190 ? 12.031 -15.821 -29.741 1.00 91.31 190 THR A CA 1
ATOM 1476 C C . THR A 1 190 ? 10.984 -14.746 -30.028 1.00 91.31 190 THR A C 1
ATOM 1478 O O . THR A 1 190 ? 11.105 -14.047 -31.043 1.00 91.31 190 THR A O 1
ATOM 1481 N N . VAL A 1 191 ? 10.004 -14.550 -29.135 1.00 88.38 191 VAL A N 1
ATOM 1482 C CA . VAL A 1 191 ? 8.918 -13.573 -29.297 1.00 88.38 191 VAL A CA 1
ATOM 1483 C C . VAL A 1 191 ? 8.732 -12.768 -28.011 1.00 88.38 191 VAL A C 1
ATOM 1485 O O . VAL A 1 191 ? 8.484 -13.321 -26.956 1.00 88.38 191 VAL A O 1
ATOM 1488 N N . GLY A 1 192 ? 8.826 -11.437 -28.096 1.00 75.69 192 GLY A N 1
ATOM 1489 C CA . GLY A 1 192 ? 8.602 -10.553 -26.941 1.00 75.69 192 GLY A CA 1
ATOM 1490 C C . GLY A 1 192 ? 9.776 -10.400 -25.972 1.00 75.69 192 GLY A C 1
ATOM 1491 O O . GLY A 1 192 ? 9.599 -9.782 -24.927 1.00 75.69 192 GLY A O 1
ATOM 1492 N N . SER A 1 193 ? 10.968 -10.904 -26.315 1.00 80.69 193 SER A N 1
ATOM 1493 C CA . SER A 1 193 ? 12.186 -10.811 -25.494 1.00 80.69 193 SER A CA 1
ATOM 1494 C C . SER A 1 193 ? 11.986 -11.390 -24.085 1.00 80.69 193 SER A C 1
ATOM 1496 O O . SER A 1 193 ? 12.075 -12.602 -23.921 1.00 80.69 193 SER A O 1
ATOM 1498 N N . GLY A 1 194 ? 11.715 -10.546 -23.083 1.00 78.00 194 GLY A N 1
ATOM 1499 C CA . GLY A 1 194 ? 11.463 -10.939 -21.691 1.00 78.00 194 GLY A CA 1
ATOM 1500 C C . GLY A 1 194 ? 9.989 -11.167 -21.339 1.00 78.00 194 GLY A C 1
ATOM 1501 O O . GLY A 1 194 ? 9.683 -11.494 -20.194 1.00 78.00 194 GLY A O 1
ATOM 1502 N N . LEU A 1 195 ? 9.063 -10.929 -22.272 1.00 86.31 195 LEU A N 1
ATOM 1503 C CA . LEU A 1 195 ? 7.632 -11.125 -22.043 1.00 86.31 195 LEU A CA 1
ATOM 1504 C C . LEU A 1 195 ? 7.261 -12.612 -22.169 1.00 86.31 195 LEU A C 1
ATOM 1506 O O . LEU A 1 195 ? 7.686 -13.238 -23.135 1.00 86.31 195 LEU A O 1
ATOM 1510 N N . PRO A 1 196 ? 6.432 -13.169 -21.262 1.00 88.38 196 PRO A N 1
ATOM 1511 C CA . PRO A 1 196 ? 6.047 -14.582 -21.278 1.00 88.38 196 PRO A CA 1
ATOM 1512 C C . PRO A 1 196 ? 4.913 -14.840 -22.284 1.00 88.38 196 PRO A C 1
ATOM 1514 O O . PRO A 1 196 ? 3.794 -15.186 -21.904 1.00 88.38 196 PRO A O 1
ATOM 1517 N N . ILE A 1 197 ? 5.160 -14.602 -23.568 1.00 92.19 197 ILE A N 1
ATOM 1518 C CA . ILE A 1 197 ? 4.155 -14.668 -24.632 1.00 92.19 197 ILE A CA 1
ATOM 1519 C C . ILE A 1 197 ? 3.793 -16.116 -24.975 1.00 92.19 197 ILE A C 1
ATOM 1521 O O . ILE A 1 197 ? 2.610 -16.463 -24.967 1.00 92.19 197 ILE A O 1
ATOM 1525 N N . ILE A 1 198 ? 4.786 -16.960 -25.264 1.00 92.12 198 ILE A N 1
ATOM 1526 C CA . ILE A 1 198 ? 4.565 -18.350 -25.685 1.00 92.12 198 ILE A CA 1
ATOM 1527 C C . ILE A 1 198 ? 3.934 -19.144 -24.543 1.00 92.12 198 ILE A C 1
ATOM 1529 O O . ILE A 1 198 ? 2.904 -19.780 -24.741 1.00 92.12 198 ILE A O 1
ATOM 1533 N N . ASN A 1 199 ? 4.464 -19.027 -23.324 1.00 89.19 199 ASN A N 1
ATOM 1534 C CA . ASN A 1 199 ? 3.894 -19.682 -22.148 1.00 89.19 199 ASN A CA 1
ATOM 1535 C C . ASN A 1 199 ? 2.472 -19.188 -21.821 1.00 89.19 199 ASN A C 1
ATOM 1537 O O . ASN A 1 199 ? 1.661 -19.964 -21.314 1.00 89.19 199 ASN A O 1
ATOM 1541 N N . THR A 1 200 ? 2.141 -17.919 -22.091 1.00 91.56 200 THR A N 1
ATOM 1542 C CA . THR A 1 200 ? 0.760 -17.432 -21.921 1.00 91.56 200 THR A CA 1
ATOM 1543 C C . THR A 1 200 ? -0.174 -18.093 -22.930 1.00 91.56 200 THR A C 1
ATOM 1545 O O . THR A 1 200 ? -1.231 -18.581 -22.535 1.00 91.56 200 THR A O 1
ATOM 1548 N N . LEU A 1 201 ? 0.232 -18.182 -24.201 1.00 91.00 201 LEU A N 1
ATOM 1549 C CA . LEU A 1 201 ? -0.534 -18.898 -25.223 1.00 91.00 201 LEU A CA 1
ATOM 1550 C C . LEU A 1 201 ? -0.694 -20.383 -24.885 1.00 91.00 201 LEU A C 1
ATOM 1552 O O . LEU A 1 201 ? -1.805 -20.893 -24.961 1.00 91.00 201 LEU A O 1
ATOM 1556 N N . ASP A 1 202 ? 0.367 -21.054 -24.437 1.00 89.31 202 ASP A N 1
ATOM 1557 C CA . ASP A 1 202 ? 0.307 -22.459 -24.016 1.00 89.31 202 ASP A CA 1
ATOM 1558 C C . ASP A 1 202 ? -0.720 -22.684 -22.912 1.00 89.31 202 ASP A C 1
ATOM 1560 O O . ASP A 1 202 ? -1.467 -23.657 -22.951 1.00 89.31 202 ASP A O 1
ATOM 1564 N N . ARG A 1 203 ? -0.784 -21.778 -21.930 1.00 88.06 203 ARG A N 1
ATOM 1565 C CA . ARG A 1 203 ? -1.754 -21.870 -20.833 1.00 88.06 203 ARG A CA 1
ATOM 1566 C C . ARG A 1 203 ? -3.187 -21.696 -21.319 1.00 88.06 203 ARG A C 1
ATOM 1568 O O . ARG A 1 203 ? -4.040 -22.452 -20.875 1.00 88.06 203 ARG A O 1
ATOM 1575 N N . VAL A 1 204 ? -3.434 -20.739 -22.212 1.00 89.06 204 VAL A N 1
ATOM 1576 C CA . VAL A 1 204 ? -4.757 -20.517 -22.823 1.00 89.06 204 VAL A CA 1
ATOM 1577 C C . VAL A 1 204 ? -5.181 -21.739 -23.642 1.00 89.06 204 VAL A C 1
ATOM 1579 O O . VAL A 1 204 ? -6.279 -22.258 -23.481 1.00 89.06 204 VAL A O 1
ATOM 1582 N N . LEU A 1 205 ? -4.288 -22.267 -24.480 1.00 88.75 205 LEU A N 1
ATOM 1583 C CA . LEU A 1 205 ? -4.586 -23.442 -25.298 1.00 88.75 205 LEU A CA 1
ATOM 1584 C C . LEU A 1 205 ? -4.778 -24.703 -24.439 1.00 88.75 205 LEU A C 1
ATOM 1586 O O . LEU A 1 205 ? -5.633 -25.533 -24.741 1.00 88.75 205 LEU A O 1
ATOM 1590 N N . ALA A 1 206 ? -4.027 -24.843 -23.343 1.00 87.12 206 ALA A N 1
ATOM 1591 C CA . ALA A 1 206 ? -4.135 -25.983 -22.435 1.00 87.12 206 ALA A CA 1
ATOM 1592 C C . ALA A 1 206 ? -5.470 -26.042 -21.675 1.00 87.12 206 ALA A C 1
ATOM 1594 O O . ALA A 1 206 ? -5.868 -27.131 -21.265 1.00 87.12 206 ALA A O 1
ATOM 1595 N N . THR A 1 207 ? -6.175 -24.917 -21.493 1.00 88.62 207 THR A N 1
ATOM 1596 C CA . THR A 1 207 ? -7.522 -24.915 -20.891 1.00 88.62 207 THR A CA 1
ATOM 1597 C C . THR A 1 207 ? -8.623 -25.293 -21.880 1.00 88.62 207 THR A C 1
ATOM 1599 O O . THR A 1 207 ? -9.767 -25.464 -21.464 1.00 88.62 207 THR A O 1
ATOM 1602 N N . GLY A 1 208 ? -8.296 -25.435 -23.168 1.00 88.69 208 GLY A N 1
ATOM 1603 C CA . GLY A 1 208 ? -9.271 -25.645 -24.238 1.00 88.69 208 GLY A CA 1
ATOM 1604 C C . GLY A 1 208 ? -9.968 -24.362 -24.703 1.00 88.69 208 GLY A C 1
ATOM 1605 O O . GLY A 1 208 ? -10.983 -24.457 -25.382 1.00 88.69 208 GLY A O 1
ATOM 1606 N N . ASP A 1 209 ? -9.446 -23.184 -24.343 1.00 92.69 209 ASP A N 1
ATOM 1607 C CA . ASP A 1 209 ? -9.968 -21.892 -24.804 1.00 92.69 209 ASP A CA 1
ATOM 1608 C C . ASP A 1 209 ? -9.576 -21.643 -26.276 1.00 92.69 209 ASP A C 1
ATOM 1610 O O . ASP A 1 209 ? -8.514 -22.077 -26.740 1.00 92.69 209 ASP A O 1
ATOM 1614 N N . HIS A 1 210 ? -10.430 -20.945 -27.027 1.00 89.75 210 HIS A N 1
ATOM 1615 C CA . HIS A 1 210 ? -10.223 -20.670 -28.447 1.00 89.75 210 HIS A CA 1
ATOM 1616 C C . HIS A 1 210 ? -9.771 -19.228 -28.675 1.00 89.75 210 HIS A C 1
ATOM 1618 O O . HIS A 1 210 ? -10.452 -18.271 -28.317 1.00 89.75 210 HIS A O 1
ATOM 1624 N N . VAL A 1 211 ? -8.620 -19.059 -29.332 1.00 92.62 211 VAL A N 1
ATOM 1625 C CA . VAL A 1 211 ? -8.066 -17.739 -29.666 1.00 92.62 211 VAL A CA 1
ATOM 1626 C C . VAL A 1 211 ? -8.709 -17.199 -30.947 1.00 92.62 211 VAL A C 1
ATOM 1628 O O . VAL A 1 211 ? -8.616 -17.811 -32.010 1.00 92.62 211 VAL A O 1
ATOM 1631 N N . HIS A 1 212 ? -9.323 -16.018 -30.868 1.00 91.50 212 HIS A N 1
ATOM 1632 C CA . HIS A 1 212 ? -9.948 -15.329 -32.001 1.00 91.50 212 HIS A CA 1
ATOM 1633 C C . HIS A 1 212 ? -8.969 -14.464 -32.788 1.00 91.50 212 HIS A C 1
ATOM 1635 O O . HIS A 1 212 ? -9.002 -14.426 -34.022 1.00 91.50 212 HIS A O 1
ATOM 1641 N N . SER A 1 213 ? -8.124 -13.725 -32.073 1.00 93.19 213 SER A N 1
ATOM 1642 C CA . SER A 1 213 ? -7.168 -12.815 -32.688 1.00 93.19 213 SER A CA 1
ATOM 1643 C C . SER A 1 213 ? -5.981 -12.540 -31.787 1.00 93.19 213 SER A C 1
ATOM 1645 O O . SER A 1 213 ? -6.114 -12.442 -30.569 1.00 93.19 213 SER A O 1
ATOM 1647 N N . VAL A 1 214 ? -4.827 -12.344 -32.416 1.00 94.81 214 VAL A N 1
ATOM 1648 C CA . VAL A 1 214 ? -3.622 -11.841 -31.760 1.00 94.81 214 VAL A CA 1
ATOM 1649 C C . VAL A 1 214 ? -3.206 -10.555 -32.449 1.00 94.81 214 VAL A C 1
ATOM 1651 O O . VAL A 1 214 ? -2.944 -10.553 -33.649 1.00 94.81 214 VAL A O 1
ATOM 1654 N N . LEU A 1 215 ? -3.119 -9.475 -31.686 1.00 93.62 215 LEU A N 1
ATOM 1655 C CA . LEU A 1 215 ? -2.667 -8.166 -32.135 1.00 93.62 215 LEU A CA 1
ATOM 1656 C C . LEU A 1 215 ? -1.341 -7.830 -31.451 1.00 93.62 215 LEU A C 1
ATOM 1658 O O . LEU A 1 215 ? -1.227 -8.001 -30.245 1.00 93.62 215 LEU A O 1
ATOM 1662 N N . CYS A 1 216 ? -0.339 -7.339 -32.179 1.00 92.25 216 CYS A N 1
ATOM 1663 C CA . CYS A 1 216 ? 0.970 -7.043 -31.600 1.00 92.25 216 CYS A CA 1
ATOM 1664 C C . CYS A 1 216 ? 1.661 -5.799 -32.169 1.00 92.25 216 CYS A C 1
ATOM 1666 O O . CYS A 1 216 ? 1.440 -5.407 -33.316 1.00 92.25 216 CYS A O 1
ATOM 1668 N N . ARG A 1 217 ? 2.623 -5.279 -31.404 1.00 91.31 217 ARG A N 1
ATOM 1669 C CA . ARG A 1 217 ? 3.657 -4.325 -31.826 1.00 91.31 217 ARG A CA 1
ATOM 1670 C C . ARG A 1 217 ? 5.012 -4.873 -31.364 1.00 91.31 217 ARG A C 1
ATOM 1672 O O . ARG A 1 217 ? 5.275 -4.864 -30.170 1.00 91.31 217 ARG A O 1
ATOM 1679 N N . PHE A 1 218 ? 5.834 -5.399 -32.280 1.00 84.56 218 PHE A N 1
ATOM 1680 C CA . PHE A 1 218 ? 7.081 -6.127 -31.947 1.00 84.56 218 PHE A CA 1
ATOM 1681 C C . PHE A 1 218 ? 8.362 -5.598 -32.612 1.00 84.56 218 PHE A C 1
ATOM 1683 O O . PHE A 1 218 ? 9.412 -6.242 -32.485 1.00 84.56 218 PHE A O 1
ATOM 1690 N N . ASN A 1 219 ? 8.277 -4.518 -33.392 1.00 85.62 219 ASN A N 1
ATOM 1691 C CA . ASN A 1 219 ? 9.445 -3.895 -34.008 1.00 85.62 219 ASN A CA 1
ATOM 1692 C C . ASN A 1 219 ? 9.755 -2.585 -33.292 1.00 85.62 219 ASN A C 1
ATOM 1694 O O . ASN A 1 219 ? 9.081 -1.581 -33.514 1.00 85.62 219 ASN A O 1
ATOM 1698 N N . ASP A 1 220 ? 10.767 -2.633 -32.439 1.00 83.12 220 ASP A N 1
ATOM 1699 C CA . ASP A 1 220 ? 11.158 -1.528 -31.575 1.00 83.12 220 ASP A CA 1
ATOM 1700 C C . ASP A 1 220 ? 11.749 -0.362 -32.378 1.00 83.12 220 ASP A C 1
ATOM 1702 O O . ASP A 1 220 ? 11.431 0.791 -32.091 1.00 83.12 220 ASP A O 1
ATOM 1706 N N . ALA A 1 221 ? 12.522 -0.657 -33.431 1.00 86.56 221 ALA A N 1
ATOM 1707 C CA . ALA A 1 221 ? 13.071 0.344 -34.341 1.00 86.56 221 ALA A CA 1
ATOM 1708 C C . ALA A 1 221 ? 11.956 1.108 -35.067 1.00 86.56 221 ALA A C 1
ATOM 1710 O O . ALA A 1 221 ? 11.911 2.336 -35.032 1.00 86.56 221 ALA A O 1
ATOM 1711 N N . ILE A 1 222 ? 11.005 0.390 -35.677 1.00 91.56 222 ILE A N 1
ATOM 1712 C CA . ILE A 1 222 ? 9.871 1.028 -36.358 1.00 91.56 222 ILE A CA 1
ATOM 1713 C C . ILE A 1 222 ? 8.984 1.762 -35.348 1.00 91.56 222 ILE A C 1
ATOM 1715 O O . ILE A 1 222 ? 8.542 2.868 -35.639 1.00 91.56 222 ILE A O 1
ATOM 1719 N N . ALA A 1 223 ? 8.726 1.194 -34.167 1.00 88.94 223 ALA A N 1
ATOM 1720 C CA . ALA A 1 223 ? 7.934 1.861 -33.133 1.00 88.94 223 ALA A CA 1
ATOM 1721 C C . ALA A 1 223 ? 8.557 3.206 -32.729 1.00 88.94 223 ALA A C 1
ATOM 1723 O O . ALA A 1 223 ? 7.860 4.218 -32.724 1.00 88.94 223 ALA A O 1
ATOM 1724 N N . TYR A 1 224 ? 9.872 3.231 -32.503 1.00 87.44 224 TYR A N 1
ATOM 1725 C CA . TYR A 1 224 ? 10.613 4.457 -32.228 1.00 87.44 224 TYR A CA 1
ATOM 1726 C C . TYR A 1 224 ? 10.500 5.474 -33.372 1.00 87.44 224 TYR A C 1
ATOM 1728 O O . TYR A 1 224 ? 10.178 6.635 -33.129 1.00 87.44 224 TYR A O 1
ATOM 1736 N N . ILE A 1 225 ? 10.699 5.034 -34.620 1.00 91.56 225 ILE A N 1
ATOM 1737 C CA . ILE A 1 225 ? 10.587 5.897 -35.805 1.00 91.56 225 ILE A CA 1
ATOM 1738 C C . ILE A 1 225 ? 9.188 6.524 -35.889 1.00 91.56 225 ILE A C 1
ATOM 1740 O O . ILE A 1 225 ? 9.059 7.731 -36.089 1.00 91.56 225 ILE A O 1
ATOM 1744 N N . MET A 1 226 ? 8.132 5.728 -35.696 1.00 92.00 226 MET A N 1
ATOM 1745 C CA . MET A 1 226 ? 6.750 6.215 -35.740 1.00 92.00 226 MET A CA 1
ATOM 1746 C C . MET A 1 226 ? 6.467 7.232 -34.629 1.00 92.00 226 MET A C 1
ATOM 1748 O O . MET A 1 226 ? 5.832 8.257 -34.886 1.00 92.00 226 MET A O 1
ATOM 1752 N N . ASP A 1 227 ? 6.961 6.986 -33.416 1.00 87.81 227 ASP A N 1
ATOM 1753 C CA . ASP A 1 227 ? 6.786 7.890 -32.279 1.00 87.81 227 ASP A CA 1
ATOM 1754 C C . ASP A 1 227 ? 7.529 9.219 -32.497 1.00 87.81 227 ASP A C 1
ATOM 1756 O O . ASP A 1 227 ? 6.950 10.290 -32.293 1.00 87.81 227 ASP A O 1
ATOM 1760 N N . ALA A 1 228 ? 8.766 9.176 -33.004 1.00 86.31 228 ALA A N 1
ATOM 1761 C CA . ALA A 1 228 ? 9.534 10.366 -33.372 1.00 86.31 228 ALA A CA 1
ATOM 1762 C C . ALA A 1 228 ? 8.801 11.209 -34.433 1.00 86.31 228 ALA A C 1
ATOM 1764 O O . ALA A 1 228 ? 8.684 12.432 -34.307 1.00 86.31 228 ALA A O 1
ATOM 1765 N N . MET A 1 229 ? 8.208 10.562 -35.441 1.00 91.81 229 MET A N 1
ATOM 1766 C CA . MET A 1 229 ? 7.394 11.252 -36.444 1.00 91.81 229 MET A CA 1
ATOM 1767 C C . MET A 1 229 ? 6.111 11.869 -35.869 1.00 91.81 229 MET A C 1
ATOM 1769 O O . MET A 1 229 ? 5.703 12.962 -36.274 1.00 91.81 229 MET A O 1
ATOM 1773 N N . HIS A 1 230 ? 5.465 11.221 -34.894 1.00 87.81 230 HIS A N 1
ATOM 1774 C CA . HIS A 1 230 ? 4.320 11.816 -34.194 1.00 87.81 230 HIS A CA 1
ATOM 1775 C C . HIS A 1 230 ? 4.709 13.070 -33.405 1.00 87.81 230 HIS A C 1
ATOM 1777 O O . HIS A 1 230 ? 3.896 13.994 -33.312 1.00 87.81 230 HIS A O 1
ATOM 1783 N N . ILE A 1 231 ? 5.947 13.157 -32.920 1.00 85.56 231 ILE A N 1
ATOM 1784 C CA . ILE A 1 231 ? 6.479 14.320 -32.192 1.00 85.56 231 ILE A CA 1
ATOM 1785 C C . ILE A 1 231 ? 6.957 15.432 -33.147 1.00 85.56 231 ILE A C 1
ATOM 1787 O O . ILE A 1 231 ? 7.010 16.597 -32.754 1.00 85.56 231 ILE A O 1
ATOM 1791 N N . GLY A 1 232 ? 7.192 15.111 -34.422 1.00 84.56 232 GLY A N 1
ATOM 1792 C CA . GLY A 1 232 ? 7.432 16.092 -35.485 1.00 84.56 232 GLY A CA 1
ATOM 1793 C C . GLY A 1 232 ? 8.685 15.857 -36.327 1.00 84.56 232 GLY A C 1
ATOM 1794 O O . GLY A 1 232 ? 8.966 16.692 -37.184 1.00 84.56 232 GLY A O 1
ATOM 1795 N N . SER A 1 233 ? 9.421 14.763 -36.112 1.00 87.25 233 SER A N 1
ATOM 1796 C CA . SER A 1 233 ? 10.563 14.396 -36.960 1.00 87.25 233 SER A CA 1
ATOM 1797 C C . SER A 1 233 ? 10.113 14.000 -38.370 1.00 87.25 233 SER A C 1
ATOM 1799 O O . SER A 1 233 ? 9.033 13.433 -38.557 1.00 87.25 233 SER A O 1
ATOM 1801 N N . SER A 1 234 ? 10.956 14.264 -39.371 1.00 91.94 234 SER A N 1
ATOM 1802 C CA . SER A 1 234 ? 10.746 13.723 -40.717 1.00 91.94 234 SER A CA 1
ATOM 1803 C C . SER A 1 234 ? 11.049 12.217 -40.746 1.00 91.94 234 SER A C 1
ATOM 1805 O O . SER A 1 234 ? 11.749 11.701 -39.872 1.00 91.94 234 SER A O 1
ATOM 1807 N N . TRP A 1 235 ? 10.537 11.492 -41.750 1.00 92.62 235 TRP A N 1
ATOM 1808 C CA . TRP A 1 235 ? 10.790 10.047 -41.889 1.00 92.62 235 TRP A CA 1
ATOM 1809 C C . TRP A 1 235 ? 12.286 9.730 -41.972 1.00 92.62 235 TRP A C 1
ATOM 1811 O O . TRP A 1 235 ? 12.771 8.850 -41.265 1.00 92.62 235 TRP A O 1
ATOM 1821 N N . SER A 1 236 ? 13.030 10.464 -42.804 1.00 89.94 236 SER A N 1
ATOM 1822 C CA . SER A 1 236 ? 14.470 10.260 -42.950 1.00 89.94 236 SER A CA 1
ATOM 1823 C C . SER A 1 236 ? 15.230 10.528 -41.659 1.00 89.94 236 SER A C 1
ATOM 1825 O O . SER A 1 236 ? 16.096 9.730 -41.313 1.00 89.94 236 SER A O 1
ATOM 1827 N N . ASP A 1 237 ? 14.897 11.607 -40.945 1.00 85.19 237 ASP A N 1
ATOM 1828 C CA . ASP A 1 237 ? 15.603 11.974 -39.714 1.00 85.19 237 ASP A CA 1
ATOM 1829 C C . ASP A 1 237 ? 15.348 10.939 -38.622 1.00 85.19 237 ASP A C 1
ATOM 1831 O O . ASP A 1 237 ? 16.288 10.503 -37.971 1.00 85.19 237 ASP A O 1
ATOM 1835 N N . ALA A 1 238 ? 14.105 10.469 -38.484 1.00 87.19 238 ALA A N 1
ATOM 1836 C CA . ALA A 1 238 ? 13.751 9.442 -37.511 1.00 87.19 238 ALA A CA 1
ATOM 1837 C C . ALA A 1 238 ? 14.454 8.097 -37.789 1.00 87.19 238 ALA A C 1
ATOM 1839 O O . ALA A 1 238 ? 14.889 7.423 -36.856 1.00 87.19 238 ALA A O 1
ATOM 1840 N N . VAL A 1 239 ? 14.597 7.699 -39.061 1.00 86.62 239 VAL A N 1
ATOM 1841 C CA . VAL A 1 239 ? 15.325 6.474 -39.448 1.00 86.62 239 VAL A CA 1
ATOM 1842 C C . VAL A 1 239 ? 16.832 6.615 -39.215 1.00 86.62 239 VAL A C 1
ATOM 1844 O O . VAL A 1 239 ? 17.459 5.676 -38.730 1.00 86.62 239 VAL A O 1
ATOM 1847 N N . ILE A 1 240 ? 17.419 7.768 -39.555 1.00 82.31 240 ILE A N 1
ATOM 1848 C CA . ILE A 1 240 ? 18.843 8.049 -39.317 1.00 82.31 240 ILE A CA 1
ATOM 1849 C C . ILE A 1 240 ? 19.124 8.075 -37.815 1.00 82.31 240 ILE A C 1
ATOM 1851 O O . ILE A 1 240 ? 20.042 7.402 -37.362 1.00 82.31 240 ILE A O 1
ATOM 1855 N N . GLU A 1 241 ? 18.293 8.771 -37.041 1.00 77.38 241 GLU A N 1
ATOM 1856 C CA . GLU A 1 241 ? 18.401 8.841 -35.585 1.00 77.38 241 GLU A CA 1
ATOM 1857 C C . GLU A 1 241 ? 18.303 7.444 -34.955 1.00 77.38 241 GLU A C 1
ATOM 1859 O O . GLU A 1 241 ? 19.093 7.105 -34.076 1.00 77.38 241 GLU A O 1
ATOM 1864 N N . ALA A 1 242 ? 17.382 6.596 -35.424 1.00 75.31 242 ALA A N 1
ATOM 1865 C CA . ALA A 1 242 ? 17.284 5.213 -34.965 1.00 75.31 242 ALA A CA 1
ATOM 1866 C C . ALA A 1 242 ? 18.558 4.400 -35.265 1.00 75.31 242 ALA A C 1
ATOM 1868 O O . ALA A 1 242 ? 19.031 3.665 -34.398 1.00 75.31 242 ALA A O 1
ATOM 1869 N N . TYR A 1 243 ? 19.132 4.552 -36.460 1.00 78.81 243 TYR A N 1
ATOM 1870 C CA . TYR A 1 243 ? 20.372 3.877 -36.852 1.00 78.81 243 TYR A CA 1
ATOM 1871 C C . TYR A 1 243 ? 21.585 4.359 -36.046 1.00 78.81 243 TYR A C 1
ATOM 1873 O O . TYR A 1 243 ? 22.330 3.551 -35.499 1.00 78.81 243 TYR A O 1
ATOM 1881 N N . GLU A 1 244 ? 21.764 5.674 -35.912 1.00 68.69 244 GLU A N 1
ATOM 1882 C CA . GLU A 1 244 ? 22.887 6.272 -35.179 1.00 68.69 244 GLU A CA 1
ATOM 1883 C C . GLU A 1 244 ? 22.856 5.936 -33.681 1.00 68.69 244 GLU A C 1
ATOM 1885 O O . GLU A 1 244 ? 23.905 5.798 -33.052 1.00 68.69 244 GLU A O 1
ATOM 1890 N N . ASN A 1 245 ? 21.659 5.749 -33.116 1.00 56.81 245 ASN A N 1
ATOM 1891 C CA . ASN A 1 245 ? 21.468 5.308 -31.734 1.00 56.81 245 ASN A CA 1
ATOM 1892 C C . ASN A 1 245 ? 21.581 3.782 -31.549 1.00 56.81 245 ASN A C 1
ATOM 1894 O O . ASN A 1 245 ? 21.375 3.295 -30.436 1.00 56.81 245 ASN A O 1
ATOM 1898 N N . GLY A 1 246 ? 21.886 3.021 -32.608 1.00 64.94 246 GLY A N 1
ATOM 1899 C CA . GLY A 1 246 ? 21.993 1.560 -32.558 1.00 64.94 246 GLY A CA 1
ATOM 1900 C C . GLY A 1 246 ? 20.669 0.856 -32.243 1.00 64.94 246 GLY A C 1
ATOM 1901 O O . GLY A 1 246 ? 20.674 -0.228 -31.663 1.00 64.94 246 GLY A O 1
ATOM 1902 N N . LEU A 1 247 ? 19.534 1.488 -32.564 1.00 68.62 247 LEU A N 1
ATOM 1903 C CA . LEU A 1 247 ? 18.198 0.907 -32.381 1.00 68.62 247 LEU A CA 1
ATOM 1904 C C . LEU A 1 247 ? 17.791 -0.002 -33.538 1.00 68.62 247 LEU A C 1
ATOM 1906 O O . LEU A 1 247 ? 16.871 -0.802 -33.379 1.00 68.62 247 LEU A O 1
ATOM 1910 N N . THR A 1 248 ? 18.440 0.146 -34.690 1.00 79.69 248 THR A N 1
ATOM 1911 C CA . THR A 1 248 ? 18.271 -0.730 -35.849 1.00 79.69 248 THR A CA 1
ATOM 1912 C C . THR A 1 248 ? 19.384 -1.772 -35.900 1.00 79.69 248 THR A C 1
ATOM 1914 O O . THR A 1 248 ? 20.420 -1.627 -35.253 1.00 79.69 248 THR A O 1
ATOM 1917 N N . GLU A 1 249 ? 19.211 -2.780 -36.746 1.00 78.88 249 GLU A N 1
ATOM 1918 C CA . GLU A 1 249 ? 20.310 -3.629 -37.213 1.00 78.88 249 GLU A CA 1
ATOM 1919 C C . GLU A 1 249 ? 21.382 -2.803 -37.967 1.00 78.88 249 GLU A C 1
ATOM 1921 O O . GLU A 1 249 ? 21.136 -1.654 -38.359 1.00 78.88 249 GLU A O 1
ATOM 1926 N N . ASP A 1 250 ? 22.550 -3.413 -38.233 1.00 77.25 250 ASP A N 1
ATOM 1927 C CA . ASP A 1 250 ? 23.663 -2.821 -39.013 1.00 77.25 250 ASP A CA 1
ATOM 1928 C C . ASP A 1 250 ? 23.211 -2.271 -40.382 1.00 77.25 250 ASP A C 1
ATOM 1930 O O . ASP A 1 250 ? 23.850 -1.402 -40.979 1.00 77.25 250 ASP A O 1
ATOM 1934 N N . ASP A 1 251 ? 22.089 -2.782 -40.885 1.00 85.62 251 ASP A N 1
ATOM 1935 C CA . ASP A 1 251 ? 21.368 -2.251 -42.026 1.00 85.62 251 ASP A CA 1
ATOM 1936 C C . ASP A 1 251 ? 19.893 -2.003 -41.647 1.00 85.62 251 ASP A C 1
ATOM 1938 O O . ASP A 1 251 ? 19.128 -2.966 -41.527 1.00 85.62 251 ASP A O 1
ATOM 1942 N N . PRO A 1 252 ? 19.432 -0.737 -41.532 1.00 88.25 252 PRO A N 1
ATOM 1943 C CA . PRO A 1 252 ? 18.052 -0.403 -41.153 1.00 88.25 252 PRO A CA 1
ATOM 1944 C C . PRO A 1 252 ? 16.979 -1.031 -42.042 1.00 88.25 252 PRO A C 1
ATOM 1946 O O . PRO A 1 252 ? 15.813 -1.135 -41.656 1.00 88.25 252 PRO A O 1
ATOM 1949 N N . ARG A 1 253 ? 17.341 -1.438 -43.265 1.00 93.38 253 ARG A N 1
ATOM 1950 C CA . ARG A 1 253 ? 16.420 -2.111 -44.183 1.00 93.38 253 ARG A CA 1
ATOM 1951 C C . ARG A 1 253 ? 15.927 -3.444 -43.632 1.00 93.38 253 ARG A C 1
ATOM 1953 O O . ARG A 1 253 ? 14.804 -3.824 -43.957 1.00 93.38 253 ARG A O 1
ATOM 1960 N N . GLU A 1 254 ? 16.711 -4.128 -42.803 1.00 87.50 254 GLU A N 1
ATOM 1961 C CA . GLU A 1 254 ? 16.305 -5.386 -42.169 1.00 87.50 254 GLU A CA 1
ATOM 1962 C C . GLU A 1 254 ? 15.104 -5.172 -41.237 1.00 87.50 254 GLU A C 1
ATOM 1964 O O . GLU A 1 254 ? 14.113 -5.904 -41.333 1.00 87.50 254 GLU A O 1
ATOM 1969 N N . ASP A 1 255 ? 15.107 -4.104 -40.436 1.00 90.31 255 ASP A N 1
ATOM 1970 C CA . ASP A 1 255 ? 13.968 -3.729 -39.595 1.00 90.31 255 ASP A CA 1
ATOM 1971 C C . ASP A 1 255 ? 12.787 -3.232 -40.424 1.00 90.31 255 ASP A C 1
ATOM 1973 O O . ASP A 1 255 ? 11.679 -3.772 -40.328 1.00 90.31 255 ASP A O 1
ATOM 1977 N N . LEU A 1 256 ? 13.034 -2.239 -41.286 1.00 94.06 256 LEU A N 1
ATOM 1978 C CA . LEU A 1 256 ? 12.022 -1.578 -42.114 1.00 94.06 256 LEU A CA 1
ATOM 1979 C C . LEU A 1 256 ? 11.339 -2.532 -43.106 1.00 94.06 256 LEU A C 1
ATOM 1981 O O . LEU A 1 256 ? 10.226 -2.270 -43.563 1.00 94.06 256 LEU A O 1
ATOM 1985 N N . SER A 1 257 ? 11.971 -3.659 -43.441 1.00 94.00 257 SER A N 1
ATOM 1986 C CA . SER A 1 257 ? 11.367 -4.700 -44.277 1.00 94.00 257 SER A CA 1
ATOM 1987 C C . SER A 1 257 ? 10.138 -5.354 -43.637 1.00 94.00 257 SER A C 1
ATOM 1989 O O . SER A 1 257 ? 9.315 -5.933 -44.349 1.00 94.00 257 SER A O 1
ATOM 1991 N N . GLY A 1 258 ? 10.028 -5.297 -42.304 1.00 91.12 258 GLY A N 1
ATOM 1992 C CA . GLY A 1 258 ? 9.002 -5.982 -41.523 1.00 91.12 258 GLY A CA 1
ATOM 1993 C C . GLY A 1 258 ? 9.277 -7.469 -41.277 1.00 91.12 258 GLY A C 1
ATOM 1994 O O . GLY A 1 258 ? 8.491 -8.126 -40.590 1.00 91.12 258 GLY A O 1
ATOM 1995 N N . LEU A 1 259 ? 10.385 -8.017 -41.790 1.00 89.38 259 LEU A N 1
ATOM 1996 C CA . LEU A 1 259 ? 10.693 -9.449 -41.712 1.00 89.38 259 LEU A CA 1
ATOM 1997 C C . LEU A 1 259 ? 10.935 -9.928 -40.276 1.00 89.38 259 LEU A C 1
ATOM 1999 O O . LEU A 1 259 ? 10.552 -11.049 -39.935 1.00 89.38 259 LEU A O 1
ATOM 2003 N N . VAL A 1 260 ? 11.499 -9.080 -39.410 1.00 86.69 260 VAL A N 1
ATOM 2004 C CA . VAL A 1 260 ? 11.672 -9.383 -37.979 1.00 86.69 260 VAL A CA 1
ATOM 2005 C C . VAL A 1 260 ? 10.319 -9.626 -37.303 1.00 86.69 260 VAL A C 1
ATOM 2007 O O . VAL A 1 260 ? 10.145 -10.618 -36.593 1.00 86.69 260 VAL A O 1
ATOM 2010 N N . THR A 1 261 ? 9.336 -8.757 -37.564 1.00 91.00 261 THR A N 1
ATOM 2011 C CA . THR A 1 261 ? 7.966 -8.914 -37.045 1.00 91.00 261 THR A CA 1
ATOM 2012 C C . THR A 1 261 ? 7.294 -10.135 -37.655 1.00 91.00 261 THR A C 1
ATOM 2014 O O . THR A 1 261 ? 6.670 -10.911 -36.939 1.00 91.00 261 THR A O 1
ATOM 2017 N N . ALA A 1 262 ? 7.476 -10.357 -38.956 1.00 93.31 262 ALA A N 1
ATOM 2018 C CA . ALA A 1 262 ? 6.893 -11.494 -39.653 1.00 93.31 262 ALA A CA 1
ATOM 2019 C C . ALA A 1 262 ? 7.362 -12.836 -39.090 1.00 93.31 262 ALA A C 1
ATOM 2021 O O . ALA A 1 262 ? 6.524 -13.684 -38.803 1.00 93.31 262 ALA A O 1
ATOM 2022 N N . ARG A 1 263 ? 8.659 -13.008 -38.812 1.00 92.56 263 ARG A N 1
ATOM 2023 C CA . ARG A 1 263 ? 9.169 -14.230 -38.165 1.00 92.56 263 ARG A CA 1
ATOM 2024 C C . ARG A 1 263 ? 8.512 -14.470 -36.803 1.00 92.56 263 ARG A C 1
ATOM 2026 O O . ARG A 1 263 ? 8.048 -15.577 -36.553 1.00 92.56 263 ARG A O 1
ATOM 2033 N N . LYS A 1 264 ? 8.410 -13.435 -35.955 1.00 93.50 264 LYS A N 1
ATOM 2034 C CA . LYS A 1 264 ? 7.729 -13.522 -34.647 1.00 93.50 264 LYS A CA 1
ATOM 2035 C C . LYS A 1 264 ? 6.262 -13.949 -34.808 1.00 93.50 264 LYS A C 1
ATOM 2037 O O . LYS A 1 264 ? 5.795 -14.842 -34.111 1.00 93.50 264 LYS A O 1
ATOM 2042 N N . MET A 1 265 ? 5.560 -13.368 -35.776 1.00 94.31 265 MET A N 1
ATOM 2043 C CA . MET A 1 265 ? 4.149 -13.662 -36.040 1.00 94.31 265 MET A CA 1
ATOM 2044 C C . MET A 1 265 ? 3.905 -15.048 -36.633 1.00 94.31 265 MET A C 1
ATOM 2046 O O . MET A 1 265 ? 2.912 -15.688 -36.299 1.00 94.31 265 MET A O 1
ATOM 2050 N N . ILE A 1 266 ? 4.813 -15.543 -37.474 1.00 95.25 266 ILE A N 1
ATOM 2051 C CA . ILE A 1 266 ? 4.764 -16.920 -37.974 1.00 95.25 266 ILE A CA 1
ATOM 2052 C C . ILE A 1 266 ? 4.918 -17.913 -36.819 1.00 95.25 266 ILE A C 1
ATOM 2054 O O . ILE A 1 266 ? 4.155 -18.873 -36.752 1.00 95.25 266 ILE A O 1
ATOM 2058 N N . ILE A 1 267 ? 5.845 -17.661 -35.887 1.00 94.69 267 ILE A N 1
ATOM 2059 C CA . ILE A 1 267 ? 6.029 -18.499 -34.692 1.00 94.69 267 ILE A CA 1
ATOM 2060 C C . ILE A 1 267 ? 4.745 -18.521 -33.852 1.00 94.69 267 ILE A C 1
ATOM 2062 O O . ILE A 1 267 ? 4.273 -19.600 -33.507 1.00 94.69 267 ILE A O 1
ATOM 2066 N N . LEU A 1 268 ? 4.127 -17.362 -33.594 1.00 94.94 268 LEU A N 1
ATOM 2067 C CA . LEU A 1 268 ? 2.863 -17.288 -32.847 1.00 94.94 268 LEU A CA 1
ATOM 2068 C C . LEU A 1 268 ? 1.703 -17.983 -33.565 1.00 94.94 268 LEU A C 1
ATOM 2070 O O . LEU A 1 268 ? 0.963 -18.739 -32.947 1.00 94.94 268 LEU A O 1
ATOM 2074 N N . SER A 1 269 ? 1.557 -17.772 -34.874 1.00 94.88 269 SER A N 1
ATOM 2075 C CA . SER A 1 269 ? 0.525 -18.437 -35.678 1.00 94.88 269 SER A CA 1
ATOM 2076 C C . SER A 1 269 ? 0.682 -19.964 -35.628 1.00 94.88 269 SER A C 1
ATOM 2078 O O . SER A 1 269 ? -0.298 -20.695 -35.497 1.00 94.88 269 SER A O 1
ATOM 2080 N N . ARG A 1 270 ? 1.924 -20.459 -35.635 1.00 93.31 270 ARG A N 1
ATOM 2081 C CA . ARG A 1 270 ? 2.217 -21.887 -35.470 1.00 93.31 270 ARG A CA 1
ATOM 2082 C C . ARG A 1 270 ? 1.954 -22.393 -34.057 1.00 93.31 270 ARG A C 1
ATOM 2084 O O . ARG A 1 270 ? 1.443 -23.501 -33.923 1.00 93.31 270 ARG A O 1
ATOM 2091 N N . GLN A 1 271 ? 2.209 -21.575 -33.033 1.00 91.62 271 GLN A N 1
ATOM 2092 C CA . GLN A 1 271 ? 1.858 -21.895 -31.646 1.00 91.62 271 GLN A CA 1
ATOM 2093 C C . GLN A 1 271 ? 0.356 -22.140 -31.474 1.00 91.62 271 GLN A C 1
ATOM 2095 O O . GLN A 1 271 ? -0.043 -23.047 -30.754 1.00 91.62 271 GLN A O 1
ATOM 2100 N N . LEU A 1 272 ? -0.471 -21.381 -32.196 1.00 91.62 272 LEU A N 1
ATOM 2101 C CA . LEU A 1 272 ? -1.928 -21.547 -32.243 1.00 91.62 272 LEU A CA 1
ATOM 2102 C C . LEU A 1 272 ? -2.384 -22.790 -33.037 1.00 91.62 272 LEU A C 1
ATOM 2104 O O . LEU A 1 272 ? -3.579 -23.037 -33.168 1.00 91.62 272 LEU A O 1
ATOM 2108 N N . GLY A 1 273 ? -1.451 -23.581 -33.577 1.00 89.31 273 GLY A N 1
ATOM 2109 C CA . GLY A 1 273 ? -1.729 -24.809 -34.324 1.00 89.31 273 GLY A CA 1
ATOM 2110 C C . GLY A 1 273 ? -1.829 -24.632 -35.842 1.00 89.31 273 GLY A C 1
ATOM 2111 O O . GLY A 1 273 ? -2.092 -25.605 -36.554 1.00 89.31 273 GLY A O 1
ATOM 2112 N N . HIS A 1 274 ? -1.595 -23.430 -36.379 1.00 92.12 274 HIS A N 1
ATOM 2113 C CA . HIS A 1 274 ? -1.668 -23.188 -37.821 1.00 92.12 274 HIS A CA 1
ATOM 2114 C C . HIS A 1 274 ? -0.369 -23.572 -38.545 1.00 92.12 274 HIS A C 1
ATOM 2116 O O . HIS A 1 274 ? 0.740 -23.390 -38.048 1.00 92.12 274 HIS A O 1
ATOM 2122 N N . LYS A 1 275 ? -0.481 -24.057 -39.785 1.00 92.94 275 LYS A N 1
ATOM 2123 C CA . LYS A 1 275 ? 0.672 -24.410 -40.638 1.00 92.94 275 LYS A CA 1
ATOM 2124 C C . LYS A 1 275 ? 1.120 -23.236 -41.503 1.00 92.94 275 LYS A C 1
ATOM 2126 O O . LYS A 1 275 ? 1.290 -23.365 -42.712 1.00 92.94 275 LYS A O 1
ATOM 2131 N N . THR A 1 276 ? 1.225 -22.065 -40.891 1.00 92.19 276 THR A N 1
ATOM 2132 C CA . THR A 1 276 ? 1.425 -20.811 -41.616 1.00 92.19 276 THR A CA 1
ATOM 2133 C C . THR A 1 276 ? 2.834 -20.745 -42.189 1.00 92.19 276 THR A C 1
ATOM 2135 O O . THR A 1 276 ? 3.820 -21.002 -41.490 1.00 92.19 276 THR A O 1
ATOM 2138 N N . GLU A 1 277 ? 2.928 -20.389 -43.467 1.00 92.56 277 GLU A N 1
ATOM 2139 C CA . GLU A 1 277 ? 4.190 -20.210 -44.178 1.00 92.56 277 GLU A CA 1
ATOM 2140 C C . GLU A 1 277 ? 4.507 -18.728 -44.379 1.00 92.56 277 GLU A C 1
ATOM 2142 O O . GLU A 1 277 ? 3.610 -17.905 -44.567 1.00 92.56 277 GLU A O 1
ATOM 2147 N N . MET A 1 278 ? 5.797 -18.384 -44.384 1.00 90.12 278 MET A N 1
ATOM 2148 C CA . MET A 1 278 ? 6.258 -16.992 -44.494 1.00 90.12 278 MET A CA 1
ATOM 2149 C C . MET A 1 278 ? 5.726 -16.289 -45.754 1.00 90.12 278 MET A C 1
ATOM 2151 O O . MET A 1 278 ? 5.375 -15.115 -45.706 1.00 90.12 278 MET A O 1
ATOM 2155 N N . HIS A 1 279 ? 5.622 -17.009 -46.875 1.00 90.31 279 HIS A N 1
ATOM 2156 C CA . HIS A 1 279 ? 5.115 -16.472 -48.142 1.00 90.31 279 HIS A CA 1
ATOM 2157 C C . HIS A 1 279 ? 3.596 -16.225 -48.143 1.00 90.31 279 HIS A C 1
ATOM 2159 O O . HIS A 1 279 ? 3.101 -15.518 -49.017 1.00 90.31 279 HIS A O 1
ATOM 2165 N N . ALA A 1 280 ? 2.859 -16.799 -47.186 1.00 88.44 280 ALA A N 1
ATOM 2166 C CA . ALA A 1 280 ? 1.424 -16.586 -47.019 1.00 88.44 280 ALA A CA 1
ATOM 2167 C C . ALA A 1 280 ? 1.103 -15.388 -46.103 1.00 88.44 280 ALA A C 1
ATOM 2169 O O . ALA A 1 280 ? -0.038 -14.930 -46.076 1.00 88.44 280 ALA A O 1
ATOM 2170 N N . ALA A 1 281 ? 2.088 -14.867 -45.360 1.00 92.19 281 ALA A N 1
ATOM 2171 C CA . ALA A 1 281 ? 1.917 -13.681 -44.529 1.00 92.19 281 ALA A CA 1
ATOM 2172 C C . ALA A 1 281 ? 1.945 -12.403 -45.378 1.00 92.19 281 ALA A C 1
ATOM 2174 O O . ALA A 1 281 ? 2.851 -12.188 -46.185 1.00 92.19 281 ALA A O 1
ATOM 2175 N N . PHE A 1 282 ? 0.987 -11.505 -45.154 1.00 95.88 282 PHE A N 1
ATOM 2176 C CA . PHE A 1 282 ? 1.053 -10.159 -45.714 1.00 95.88 282 PHE A CA 1
ATOM 2177 C C . PHE A 1 282 ? 1.980 -9.295 -44.856 1.00 95.88 282 PHE A C 1
ATOM 2179 O O . PHE A 1 282 ? 1.714 -9.092 -43.672 1.00 95.88 282 PHE A O 1
ATOM 2186 N N . VAL A 1 283 ? 3.042 -8.751 -45.455 1.00 96.06 283 VAL A N 1
ATOM 2187 C CA . VAL A 1 283 ? 4.013 -7.883 -44.769 1.00 96.06 283 VAL A CA 1
ATOM 2188 C C . VAL A 1 283 ? 4.206 -6.597 -45.567 1.00 96.06 283 VAL A C 1
ATOM 2190 O O . VAL A 1 283 ? 4.721 -6.618 -46.689 1.00 96.06 283 VAL A O 1
ATOM 2193 N N . GLN A 1 284 ? 3.808 -5.463 -44.996 1.00 95.75 284 GLN A N 1
ATOM 2194 C CA . GLN A 1 284 ? 4.063 -4.159 -45.593 1.00 95.75 284 GLN A CA 1
ATOM 2195 C C . GLN A 1 284 ? 5.532 -3.772 -45.404 1.00 95.75 284 GLN A C 1
ATOM 2197 O O . GLN A 1 284 ? 5.940 -3.280 -44.360 1.00 95.75 284 GLN A O 1
ATOM 2202 N N . ASN A 1 285 ? 6.329 -3.937 -46.451 1.00 95.00 285 ASN A N 1
ATOM 2203 C CA . ASN A 1 285 ? 7.722 -3.507 -46.441 1.00 95.00 285 ASN A CA 1
ATOM 2204 C C . ASN A 1 285 ? 7.817 -1.968 -46.535 1.00 95.00 285 ASN A C 1
ATOM 2206 O O . ASN A 1 285 ? 7.418 -1.394 -47.554 1.00 95.00 285 ASN A O 1
ATOM 2210 N N . LEU A 1 286 ? 8.356 -1.328 -45.491 1.00 95.19 286 LEU A N 1
ATOM 2211 C CA . LEU A 1 286 ? 8.528 0.126 -45.388 1.00 95.19 286 LEU A CA 1
ATOM 2212 C C . LEU A 1 286 ? 9.787 0.641 -46.095 1.00 95.19 286 LEU A C 1
ATOM 2214 O O . LEU A 1 286 ? 9.975 1.847 -46.192 1.00 95.19 286 LEU A O 1
ATOM 2218 N N . VAL A 1 287 ? 10.645 -0.236 -46.622 1.00 94.25 287 VAL A N 1
ATOM 2219 C CA . VAL A 1 287 ? 11.759 0.170 -47.484 1.00 94.25 287 VAL A CA 1
ATOM 2220 C C . VAL A 1 287 ? 11.203 0.514 -48.870 1.00 94.25 287 VAL A C 1
ATOM 2222 O O . VAL A 1 287 ? 10.682 -0.385 -49.562 1.00 94.25 287 VAL A O 1
ATOM 2225 N N . PRO A 1 288 ? 11.341 1.772 -49.336 1.00 91.25 288 PRO A N 1
ATOM 2226 C CA . PRO A 1 288 ? 10.882 2.163 -50.661 1.00 91.25 288 PRO A CA 1
ATOM 2227 C C . PRO A 1 288 ? 11.514 1.285 -51.742 1.00 91.25 288 PRO A C 1
ATOM 2229 O O . PRO A 1 288 ? 12.704 0.977 -51.686 1.00 91.25 288 PRO A O 1
ATOM 2232 N N . LYS A 1 289 ? 10.737 0.878 -52.757 1.00 91.56 289 LYS A N 1
ATOM 2233 C CA . LYS A 1 289 ? 11.203 -0.071 -53.794 1.00 91.56 289 LYS A CA 1
ATOM 2234 C C . LYS A 1 289 ? 12.511 0.368 -54.465 1.00 91.56 289 LYS A C 1
ATOM 2236 O O . LYS A 1 289 ? 13.356 -0.479 -54.736 1.00 91.56 289 LYS A O 1
ATOM 2241 N N . ALA A 1 290 ? 12.684 1.672 -54.682 1.00 91.00 290 ALA A N 1
ATOM 2242 C CA . ALA A 1 290 ? 13.886 2.251 -55.282 1.00 91.00 290 ALA A CA 1
ATOM 2243 C C . ALA A 1 290 ? 15.145 2.142 -54.397 1.00 91.00 290 ALA A C 1
ATOM 2245 O O . ALA A 1 290 ? 16.248 2.273 -54.916 1.00 91.00 290 ALA A O 1
ATOM 2246 N N . LEU A 1 291 ? 14.993 1.898 -53.089 1.00 92.75 291 LEU A N 1
ATOM 2247 C CA . LEU A 1 291 ? 16.076 1.903 -52.098 1.00 92.75 291 LEU A CA 1
ATOM 2248 C C . LEU A 1 291 ? 16.414 0.513 -51.529 1.00 92.75 291 LEU A C 1
ATOM 2250 O O . LEU A 1 291 ? 17.253 0.399 -50.640 1.00 92.75 291 LEU A O 1
ATOM 2254 N N . ARG A 1 292 ? 15.786 -0.566 -52.013 1.00 92.31 292 ARG A N 1
ATOM 2255 C CA . ARG A 1 292 ? 16.024 -1.920 -51.469 1.00 92.31 292 ARG A CA 1
ATOM 2256 C C . ARG A 1 292 ? 17.408 -2.460 -51.822 1.00 92.31 292 ARG A C 1
ATOM 2258 O O . ARG A 1 292 ? 18.097 -2.982 -50.955 1.00 92.31 292 ARG A O 1
ATOM 2265 N N . ASN A 1 293 ? 17.828 -2.265 -53.072 1.00 92.50 293 ASN A N 1
ATOM 2266 C CA . ASN A 1 293 ? 19.034 -2.875 -53.643 1.00 92.50 293 ASN A CA 1
ATOM 2267 C C . ASN A 1 293 ? 20.165 -1.859 -53.892 1.00 92.50 293 ASN A C 1
ATOM 2269 O O . ASN A 1 293 ? 20.953 -2.036 -54.818 1.00 92.50 293 ASN A O 1
ATOM 2273 N N . VAL A 1 294 ? 20.213 -0.771 -53.119 1.00 92.88 294 VAL A N 1
ATOM 2274 C CA . VAL A 1 294 ? 21.278 0.247 -53.204 1.00 92.88 294 VAL A CA 1
ATOM 2275 C C . VAL A 1 294 ? 22.303 0.062 -52.081 1.00 92.88 294 VAL A C 1
ATOM 2277 O O . VAL A 1 294 ? 22.089 -0.731 -51.167 1.00 92.88 294 VAL A O 1
ATOM 2280 N N . SER A 1 295 ? 23.427 0.778 -52.132 1.00 92.94 295 SER A N 1
ATOM 2281 C CA . SER A 1 295 ? 24.376 0.802 -51.005 1.00 92.94 295 SER A CA 1
ATOM 2282 C C . SER A 1 295 ? 23.780 1.507 -49.778 1.00 92.94 295 SER A C 1
ATOM 2284 O O . SER A 1 295 ? 22.912 2.364 -49.928 1.00 92.94 295 SER A O 1
ATOM 2286 N N . LEU A 1 296 ? 24.269 1.210 -48.569 1.00 88.56 296 LEU A N 1
ATOM 2287 C CA . LEU A 1 296 ? 23.792 1.858 -47.336 1.00 88.56 296 LEU A CA 1
ATOM 2288 C C . LEU A 1 296 ? 23.966 3.391 -47.365 1.00 88.56 296 LEU A C 1
ATOM 2290 O O . LEU A 1 296 ? 23.077 4.136 -46.966 1.00 88.56 296 LEU A O 1
ATOM 2294 N N . HIS A 1 297 ? 25.078 3.874 -47.924 1.00 89.06 297 HIS A N 1
ATOM 2295 C CA . HIS A 1 297 ? 25.299 5.307 -48.137 1.00 89.06 297 HIS A CA 1
ATOM 2296 C C . HIS A 1 297 ? 24.246 5.916 -49.079 1.00 89.06 297 HIS A C 1
ATOM 2298 O O . HIS A 1 297 ? 23.660 6.963 -48.802 1.00 89.06 297 HIS A O 1
ATOM 2304 N N . GLU A 1 298 ? 23.980 5.251 -50.205 1.00 89.00 298 GLU A N 1
ATOM 2305 C CA . GLU A 1 298 ? 22.978 5.708 -51.166 1.00 89.00 298 GLU A CA 1
ATOM 2306 C C . GLU A 1 298 ? 21.557 5.654 -50.583 1.00 89.00 298 GLU A C 1
ATOM 2308 O O . GLU A 1 298 ? 20.771 6.572 -50.830 1.00 89.00 298 GLU A O 1
ATOM 2313 N N . PHE A 1 299 ? 21.258 4.642 -49.761 1.00 92.75 299 PHE A N 1
ATOM 2314 C CA . PHE A 1 299 ? 20.010 4.509 -49.010 1.00 92.75 299 PHE A CA 1
ATOM 2315 C C . PHE A 1 299 ? 19.736 5.765 -48.176 1.00 92.75 299 PHE A C 1
ATOM 2317 O O . PHE A 1 299 ? 18.718 6.418 -48.406 1.00 92.75 299 PHE A O 1
ATOM 2324 N N . PHE A 1 300 ? 20.666 6.172 -47.304 1.00 90.56 300 PHE A N 1
ATOM 2325 C CA . PHE A 1 300 ? 20.492 7.372 -46.476 1.00 90.56 300 PHE A CA 1
ATOM 2326 C C . PHE A 1 300 ? 20.412 8.659 -47.301 1.00 90.56 300 PHE A C 1
ATOM 2328 O O . PHE A 1 300 ? 19.568 9.508 -47.029 1.00 90.56 300 PHE A O 1
ATOM 2335 N N . SER A 1 301 ? 21.218 8.787 -48.361 1.00 89.19 301 SER A N 1
ATOM 2336 C CA . SER A 1 301 ? 21.217 9.995 -49.201 1.00 89.19 301 SER A CA 1
ATOM 2337 C C . SER A 1 301 ? 19.890 10.239 -49.937 1.00 89.19 301 SER A C 1
ATOM 2339 O O . SER A 1 301 ? 19.518 11.384 -50.192 1.00 89.19 301 SER A O 1
ATOM 2341 N N . LYS A 1 302 ? 19.165 9.168 -50.291 1.00 92.94 302 LYS A N 1
ATOM 2342 C CA . LYS A 1 302 ? 17.909 9.238 -51.054 1.00 92.94 302 LYS A CA 1
ATOM 2343 C C . LYS A 1 302 ? 16.661 9.112 -50.182 1.00 92.94 302 LYS A C 1
ATOM 2345 O O . LYS A 1 302 ? 15.571 9.419 -50.660 1.00 92.94 302 LYS A O 1
ATOM 2350 N N . LEU A 1 303 ? 16.800 8.701 -48.921 1.00 91.19 303 LEU A N 1
ATOM 2351 C CA . LEU A 1 303 ? 15.690 8.530 -47.983 1.00 91.19 303 LEU A CA 1
ATOM 2352 C C . LEU A 1 303 ? 14.808 9.788 -47.809 1.00 91.19 303 LEU A C 1
ATOM 2354 O O . LEU A 1 303 ? 13.585 9.625 -47.823 1.00 91.19 303 LEU A O 1
ATOM 2358 N N . PRO A 1 304 ? 15.353 11.028 -47.760 1.00 94.19 304 PRO A N 1
ATOM 2359 C CA . PRO A 1 304 ? 14.541 12.244 -47.621 1.00 94.19 304 PRO A CA 1
ATOM 2360 C C . PRO A 1 304 ? 13.510 12.463 -48.737 1.00 94.19 304 PRO A C 1
ATOM 2362 O O . PRO A 1 304 ? 12.507 13.144 -48.531 1.00 94.19 304 PRO A O 1
ATOM 2365 N N . GLN A 1 305 ? 13.706 11.863 -49.920 1.00 93.75 305 GLN A N 1
ATOM 2366 C CA . GLN A 1 305 ? 12.765 11.965 -51.048 1.00 93.75 305 GLN A CA 1
ATOM 2367 C C . GLN A 1 305 ? 11.391 11.349 -50.732 1.00 93.75 305 GLN A C 1
ATOM 2369 O O . GLN A 1 305 ? 10.416 11.648 -51.418 1.00 93.75 305 GLN A O 1
ATOM 2374 N N . PHE A 1 306 ? 11.309 10.512 -49.694 1.00 92.62 306 PHE A N 1
ATOM 2375 C CA . PHE A 1 306 ? 10.094 9.813 -49.279 1.00 92.62 306 PHE A CA 1
ATOM 2376 C C . PHE A 1 306 ? 9.412 10.450 -48.054 1.00 92.62 306 PHE A C 1
ATOM 2378 O O . PHE A 1 306 ? 8.348 9.986 -47.650 1.00 92.62 306 PHE A O 1
ATOM 2385 N N . ASN A 1 307 ? 9.957 11.538 -47.492 1.00 93.19 307 ASN A N 1
ATOM 2386 C CA . ASN A 1 307 ? 9.423 12.178 -46.279 1.00 93.19 307 ASN A CA 1
ATOM 2387 C C . ASN A 1 307 ? 7.956 12.598 -46.419 1.00 93.19 307 ASN A C 1
ATOM 2389 O O . ASN A 1 307 ? 7.129 12.261 -45.571 1.00 93.19 307 ASN A O 1
ATOM 2393 N N . ALA A 1 308 ? 7.615 13.252 -47.533 1.00 91.56 308 ALA A N 1
ATOM 2394 C CA . ALA A 1 308 ? 6.273 13.781 -47.767 1.00 91.56 308 ALA A CA 1
ATOM 2395 C C . ALA A 1 308 ? 5.177 12.697 -47.737 1.00 91.56 308 ALA A C 1
ATOM 2397 O O . ALA A 1 308 ? 4.059 12.965 -47.296 1.00 91.56 308 ALA A O 1
ATOM 2398 N N . GLU A 1 309 ? 5.485 11.473 -48.186 1.00 92.56 309 GLU A N 1
ATOM 2399 C CA . GLU A 1 309 ? 4.529 10.360 -48.198 1.00 92.56 309 GLU A CA 1
ATOM 2400 C C . GLU A 1 309 ? 4.150 9.935 -46.772 1.00 92.56 309 GLU A C 1
ATOM 2402 O O . GLU A 1 309 ? 2.964 9.838 -46.445 1.00 92.56 309 GLU A O 1
ATOM 2407 N N . TYR A 1 310 ? 5.143 9.714 -45.908 1.00 92.56 310 TYR A N 1
ATOM 2408 C CA . TYR A 1 310 ? 4.926 9.266 -44.529 1.00 92.56 310 TYR A CA 1
ATOM 2409 C C . TYR A 1 310 ? 4.387 10.387 -43.632 1.00 92.56 310 TYR A C 1
ATOM 2411 O O . TYR A 1 310 ? 3.479 10.156 -42.832 1.00 92.56 310 TYR A O 1
ATOM 2419 N N . GLU A 1 311 ? 4.858 11.622 -43.812 1.00 92.75 311 GLU A N 1
ATOM 2420 C CA . GLU A 1 311 ? 4.333 12.795 -43.104 1.00 92.75 311 GLU A CA 1
ATOM 2421 C C . GLU A 1 311 ? 2.845 13.020 -43.398 1.00 92.75 311 GLU A C 1
ATOM 2423 O O . GLU A 1 311 ? 2.068 13.330 -42.490 1.00 92.75 311 GLU A O 1
ATOM 2428 N N . GLN A 1 312 ? 2.403 12.798 -44.644 1.00 93.44 312 GLN A N 1
ATOM 2429 C CA . GLN A 1 312 ? 0.984 12.881 -44.984 1.00 93.44 312 GLN A CA 1
ATOM 2430 C C . GLN A 1 312 ? 0.157 11.804 -44.264 1.00 93.44 312 GLN A C 1
ATOM 2432 O O . GLN A 1 312 ? -0.970 12.083 -43.846 1.00 93.44 312 GLN A O 1
ATOM 2437 N N . GLN A 1 313 ? 0.689 10.591 -44.091 1.00 93.75 313 GLN A N 1
ATOM 2438 C CA . GLN A 1 313 ? 0.010 9.524 -43.348 1.00 93.75 313 GLN A CA 1
ATOM 2439 C C . GLN A 1 313 ? -0.102 9.852 -41.851 1.00 93.75 313 GLN A C 1
ATOM 2441 O O . GLN A 1 313 ? -1.182 9.691 -41.278 1.00 93.75 313 GLN A O 1
ATOM 2446 N N . ILE A 1 314 ? 0.964 10.384 -41.240 1.00 93.31 314 ILE A N 1
ATOM 2447 C CA . ILE A 1 314 ? 0.955 10.868 -39.849 1.00 93.31 314 ILE A CA 1
ATOM 2448 C C . ILE A 1 314 ? -0.054 12.003 -39.679 1.00 93.31 314 ILE A C 1
ATOM 2450 O O . ILE A 1 314 ? -0.846 11.989 -38.738 1.00 93.31 314 ILE A O 1
ATOM 2454 N N . LYS A 1 315 ? -0.082 12.963 -40.613 1.00 92.75 315 LYS A N 1
ATOM 2455 C CA . LYS A 1 315 ? -1.041 14.071 -40.584 1.00 92.75 315 LYS A CA 1
ATOM 2456 C C . LYS A 1 315 ? -2.486 13.570 -40.626 1.00 92.75 315 LYS A C 1
ATOM 2458 O O . LYS A 1 315 ? -3.275 13.961 -39.776 1.00 92.75 315 LYS A O 1
ATOM 2463 N N . ARG A 1 316 ? -2.814 12.655 -41.546 1.00 93.00 316 ARG A N 1
ATOM 2464 C CA . ARG A 1 316 ? -4.162 12.060 -41.630 1.00 93.00 316 ARG A CA 1
ATOM 2465 C C . ARG A 1 316 ? -4.567 11.352 -40.338 1.00 93.00 316 ARG A C 1
ATOM 2467 O O . ARG A 1 316 ? -5.726 11.441 -39.955 1.00 93.00 316 ARG A O 1
ATOM 2474 N N . ALA A 1 317 ? -3.636 10.663 -39.676 1.00 92.31 317 ALA A N 1
ATOM 2475 C CA . ALA A 1 317 ? -3.905 10.020 -38.392 1.00 92.31 317 ALA A CA 1
ATOM 2476 C C . ALA A 1 317 ? -4.176 11.058 -37.285 1.00 92.31 317 ALA A C 1
ATOM 2478 O O . ALA A 1 317 ? -5.160 10.935 -36.557 1.00 92.31 317 ALA A O 1
ATOM 2479 N N . LYS A 1 318 ? -3.376 12.133 -37.222 1.00 88.88 318 LYS A N 1
ATOM 2480 C CA . LYS A 1 318 ? -3.585 13.253 -36.288 1.00 88.88 318 LYS A CA 1
ATOM 2481 C C . LYS A 1 318 ? -4.929 13.958 -36.503 1.00 88.88 318 LYS A C 1
ATOM 2483 O O . LYS A 1 318 ? -5.604 14.258 -35.523 1.00 88.88 318 LYS A O 1
ATOM 2488 N N . ASP A 1 319 ? -5.341 14.163 -37.756 1.00 92.06 319 ASP A N 1
ATOM 2489 C CA . ASP A 1 319 ? -6.606 14.829 -38.109 1.00 92.06 319 ASP A CA 1
ATOM 2490 C C . ASP A 1 319 ? -7.845 14.090 -37.556 1.00 92.06 319 ASP A C 1
ATOM 2492 O O . ASP A 1 319 ? -8.872 14.716 -37.299 1.00 92.06 319 ASP A O 1
ATOM 2496 N N . ILE A 1 320 ? -7.749 12.774 -37.326 1.00 91.06 320 ILE A N 1
ATOM 2497 C CA . ILE A 1 320 ? -8.821 11.945 -36.745 1.00 91.06 320 ILE A CA 1
ATOM 2498 C C . ILE A 1 320 ? -8.543 11.513 -35.295 1.00 91.06 320 ILE A C 1
ATOM 2500 O O . ILE A 1 320 ? -9.201 10.605 -34.788 1.00 91.06 320 ILE A O 1
ATOM 2504 N N . ASN A 1 321 ? -7.576 12.147 -34.622 1.00 88.81 321 ASN A N 1
ATOM 2505 C CA . ASN A 1 321 ? -7.150 11.816 -33.257 1.00 88.81 321 ASN A CA 1
ATOM 2506 C C . ASN A 1 321 ? -6.751 10.333 -33.078 1.00 88.81 321 ASN A C 1
ATOM 2508 O O . ASN A 1 321 ? -7.122 9.674 -32.102 1.00 88.81 321 ASN A O 1
ATOM 2512 N N . ALA A 1 322 ? -6.013 9.801 -34.054 1.00 91.75 322 ALA A N 1
ATOM 2513 C CA . ALA A 1 322 ? -5.497 8.441 -34.061 1.00 91.75 322 ALA A CA 1
ATOM 2514 C C . ALA A 1 322 ? -3.961 8.415 -34.102 1.00 91.75 322 ALA A C 1
ATOM 2516 O O . ALA A 1 322 ? -3.306 9.290 -34.669 1.00 91.75 322 ALA A O 1
ATOM 2517 N N . MET A 1 323 ? -3.388 7.356 -33.540 1.00 90.94 323 MET A N 1
ATOM 2518 C CA . MET A 1 323 ? -1.972 7.030 -33.621 1.00 90.94 323 MET A CA 1
ATOM 2519 C C . MET A 1 323 ? -1.745 6.060 -34.780 1.00 90.94 323 MET A C 1
ATOM 2521 O O . MET A 1 323 ? -2.323 4.975 -34.814 1.00 90.94 323 MET A O 1
ATOM 2525 N N . LEU A 1 324 ? -0.893 6.447 -35.728 1.00 93.62 324 LEU A N 1
ATOM 2526 C CA . LEU A 1 324 ? -0.380 5.552 -36.765 1.00 93.62 324 LEU A CA 1
ATOM 2527 C C . LEU A 1 324 ? 0.825 4.787 -36.213 1.00 93.62 324 LEU A C 1
ATOM 2529 O O . LEU A 1 324 ? 1.786 5.419 -35.780 1.00 93.62 324 LEU A O 1
ATOM 2533 N N . THR A 1 325 ? 0.795 3.460 -36.239 1.00 92.75 325 THR A N 1
ATOM 2534 C CA . THR A 1 325 ? 1.905 2.622 -35.762 1.00 92.75 325 THR A CA 1
ATOM 2535 C C . THR A 1 325 ? 1.997 1.313 -36.549 1.00 92.75 325 THR A C 1
ATOM 2537 O O . THR A 1 325 ? 1.065 0.949 -37.264 1.00 92.75 325 THR A O 1
ATOM 2540 N N . TYR A 1 326 ? 3.131 0.615 -36.464 1.00 94.12 326 TYR A N 1
ATOM 2541 C CA . TYR A 1 326 ? 3.384 -0.616 -37.216 1.00 94.12 326 TYR A CA 1
ATOM 2542 C C . TYR A 1 326 ? 3.029 -1.845 -36.377 1.00 94.12 326 TYR A C 1
ATOM 2544 O O . TYR A 1 326 ? 3.675 -2.131 -35.368 1.00 94.12 326 TYR A O 1
ATOM 2552 N N . THR A 1 327 ? 1.989 -2.567 -36.786 1.00 94.62 327 THR A N 1
ATOM 2553 C CA . THR A 1 327 ? 1.386 -3.651 -35.998 1.00 94.62 327 THR A CA 1
ATOM 2554 C C . THR A 1 327 ? 1.247 -4.933 -36.802 1.00 94.62 327 THR A C 1
ATOM 2556 O O . THR A 1 327 ? 1.278 -4.923 -38.033 1.00 94.62 327 THR A O 1
ATOM 2559 N N . GLY A 1 328 ? 1.143 -6.052 -36.091 1.00 95.12 328 GLY A N 1
ATOM 2560 C CA . GLY A 1 328 ? 0.864 -7.366 -36.651 1.00 95.12 328 GLY A CA 1
ATOM 2561 C C . GLY A 1 328 ? -0.449 -7.918 -36.111 1.00 95.12 328 GLY A C 1
ATOM 2562 O O . GLY A 1 328 ? -0.735 -7.768 -34.928 1.00 95.12 328 GLY A O 1
ATOM 2563 N N . HIS A 1 329 ? -1.209 -8.598 -36.961 1.00 95.62 329 HIS A N 1
ATOM 2564 C CA . HIS A 1 329 ? -2.471 -9.239 -36.623 1.00 95.62 329 HIS A CA 1
ATOM 2565 C C . HIS A 1 329 ? -2.488 -10.699 -37.102 1.00 95.62 329 HIS A C 1
ATOM 2567 O O . HIS A 1 329 ? -2.151 -10.978 -38.256 1.00 95.62 329 HIS A O 1
ATOM 2573 N N . ILE A 1 330 ? -2.910 -11.619 -36.235 1.00 96.31 330 ILE A N 1
ATOM 2574 C CA . ILE A 1 330 ? -3.306 -12.996 -36.567 1.00 96.31 330 ILE A CA 1
ATOM 2575 C C . ILE A 1 330 ? -4.807 -13.104 -36.335 1.00 96.31 330 ILE A C 1
ATOM 2577 O O . ILE A 1 330 ? -5.287 -12.726 -35.271 1.00 96.31 330 ILE A O 1
ATOM 2581 N N . ASN A 1 331 ? -5.546 -13.614 -37.317 1.00 92.38 331 ASN A N 1
ATOM 2582 C CA . ASN A 1 331 ? -6.960 -13.953 -37.141 1.00 92.38 331 ASN A CA 1
ATOM 2583 C C . ASN A 1 331 ? -7.145 -15.432 -36.756 1.00 92.38 331 ASN A C 1
ATOM 2585 O O . ASN A 1 331 ? -6.200 -16.214 -36.812 1.00 92.38 331 ASN A O 1
ATOM 2589 N N . ALA A 1 332 ? -8.383 -15.829 -36.457 1.00 87.00 332 ALA A N 1
ATOM 2590 C CA . ALA A 1 332 ? -8.747 -17.197 -36.076 1.00 87.00 332 ALA A CA 1
ATOM 2591 C C . ALA A 1 332 ? -8.361 -18.287 -37.102 1.00 87.00 332 ALA A C 1
ATOM 2593 O O . ALA A 1 332 ? -8.255 -19.457 -36.752 1.00 87.00 332 ALA A O 1
ATOM 2594 N N . ASN A 1 333 ? -8.126 -17.925 -38.370 1.00 87.12 333 ASN A N 1
ATOM 2595 C CA . ASN A 1 333 ? -7.696 -18.861 -39.416 1.00 87.12 333 ASN A CA 1
ATOM 2596 C C . ASN A 1 333 ? -6.163 -18.963 -39.531 1.00 87.12 333 ASN A C 1
ATOM 2598 O O . ASN A 1 333 ? -5.657 -19.634 -40.431 1.00 87.12 333 ASN A O 1
ATOM 2602 N N . GLY A 1 334 ? -5.420 -18.258 -38.674 1.00 87.69 334 GLY A N 1
ATOM 2603 C CA . GLY A 1 334 ? -3.962 -18.208 -38.686 1.00 87.69 334 GLY A CA 1
ATOM 2604 C C . GLY A 1 334 ? -3.361 -17.228 -39.689 1.00 87.69 334 GLY A C 1
ATOM 2605 O O . GLY A 1 334 ? -2.135 -17.169 -39.811 1.00 87.69 334 GLY A O 1
ATOM 2606 N N . ALA A 1 335 ? -4.181 -16.448 -40.402 1.00 92.75 335 ALA A N 1
ATOM 2607 C CA . ALA A 1 335 ? -3.694 -15.512 -41.409 1.00 92.75 335 ALA A CA 1
ATOM 2608 C C . ALA A 1 335 ? -2.966 -14.337 -40.744 1.00 92.75 335 ALA A C 1
ATOM 2610 O O . ALA A 1 335 ? -3.534 -13.645 -39.898 1.00 92.75 335 ALA A O 1
ATOM 2611 N N . VAL A 1 336 ? -1.719 -14.110 -41.160 1.00 96.38 336 VAL A N 1
ATOM 2612 C CA . VAL A 1 336 ? -0.833 -13.072 -40.620 1.00 96.38 336 VAL A CA 1
ATOM 2613 C C . VAL A 1 336 ? -0.856 -11.841 -41.523 1.00 96.38 336 VAL A C 1
ATOM 2615 O O . VAL A 1 336 ? -0.574 -11.939 -42.721 1.00 96.38 336 VAL A O 1
ATOM 2618 N N . ARG A 1 337 ? -1.130 -10.672 -40.941 1.00 96.62 337 ARG A N 1
ATOM 2619 C CA . ARG A 1 337 ? -1.056 -9.365 -41.607 1.00 96.62 337 ARG A CA 1
ATOM 2620 C C . ARG A 1 337 ? -0.206 -8.404 -40.792 1.00 96.62 337 ARG A C 1
ATOM 2622 O O . ARG A 1 337 ? -0.412 -8.293 -39.593 1.00 96.62 337 ARG A O 1
ATOM 2629 N N . ILE A 1 338 ? 0.731 -7.712 -41.430 1.00 96.88 338 ILE A N 1
ATOM 2630 C CA . ILE A 1 338 ? 1.644 -6.780 -40.765 1.00 96.88 338 ILE A CA 1
ATOM 2631 C C . ILE A 1 338 ? 1.734 -5.497 -41.582 1.00 96.88 338 ILE A C 1
ATOM 2633 O O . ILE A 1 338 ? 1.966 -5.551 -42.793 1.00 96.88 338 ILE A O 1
ATOM 2637 N N . GLY A 1 339 ? 1.562 -4.352 -40.927 1.00 96.31 339 GLY A N 1
ATOM 2638 C CA . GLY A 1 339 ? 1.657 -3.051 -41.575 1.00 96.31 339 GLY A CA 1
ATOM 2639 C C . GLY A 1 339 ? 1.355 -1.867 -40.666 1.00 96.31 339 GLY A C 1
ATOM 2640 O O . GLY A 1 339 ? 1.123 -2.013 -39.465 1.00 96.31 339 GLY A O 1
ATOM 2641 N N . LEU A 1 340 ? 1.376 -0.678 -41.265 1.00 95.19 340 LEU A N 1
ATOM 2642 C CA . LEU A 1 340 ? 0.964 0.570 -40.641 1.00 95.19 340 LEU A CA 1
ATOM 2643 C C . LEU A 1 340 ? -0.556 0.589 -40.480 1.00 95.19 340 LEU A C 1
ATOM 2645 O O . LEU A 1 340 ? -1.300 0.502 -41.457 1.00 95.19 340 LEU A O 1
ATOM 2649 N N . GLU A 1 341 ? -1.006 0.738 -39.241 1.00 93.88 341 GLU A N 1
ATOM 2650 C CA . GLU A 1 341 ? -2.416 0.790 -38.875 1.00 93.88 341 GLU A CA 1
ATOM 2651 C C . GLU A 1 341 ? -2.681 1.959 -37.923 1.00 93.88 341 GLU A C 1
ATOM 2653 O O . GLU A 1 341 ? -1.782 2.448 -37.233 1.00 93.88 341 GLU A O 1
ATOM 2658 N N . GLN A 1 342 ? -3.922 2.445 -37.932 1.00 93.69 342 GLN A N 1
ATOM 2659 C CA . GLN A 1 342 ? -4.360 3.593 -37.145 1.00 93.69 342 GLN A CA 1
ATOM 2660 C C . GLN A 1 342 ? -5.191 3.124 -35.957 1.00 93.69 342 GLN A C 1
ATOM 2662 O O . GLN A 1 342 ? -6.152 2.376 -36.122 1.00 93.69 342 GLN A O 1
ATOM 2667 N N . TYR A 1 343 ? -4.858 3.624 -34.774 1.00 92.50 343 TYR A N 1
ATOM 2668 C CA . TYR A 1 343 ? -5.540 3.292 -33.529 1.00 92.50 343 TYR A CA 1
ATOM 2669 C C . TYR A 1 343 ? -6.057 4.560 -32.866 1.00 92.50 343 TYR A C 1
ATOM 2671 O O . TYR A 1 343 ? -5.327 5.537 -32.756 1.00 92.50 343 TYR A O 1
ATOM 2679 N N . SER A 1 344 ? -7.316 4.566 -32.431 1.00 90.25 344 SER A N 1
ATOM 2680 C CA . SER A 1 344 ? -7.882 5.703 -31.694 1.00 90.25 344 SER A CA 1
ATOM 2681 C C . SER A 1 344 ? -7.373 5.741 -30.252 1.00 90.25 344 SER A C 1
ATOM 2683 O O . SER A 1 344 ? -6.871 4.739 -29.743 1.00 90.25 344 SER A O 1
ATOM 2685 N N . SER A 1 345 ? -7.599 6.859 -29.562 1.00 84.38 345 SER A N 1
ATOM 2686 C CA . SER A 1 345 ? -7.279 7.026 -28.136 1.00 84.38 345 SER A CA 1
ATOM 2687 C C . SER A 1 345 ? -7.942 6.022 -27.186 1.00 84.38 345 SER A C 1
ATOM 2689 O O . SER A 1 345 ? -7.555 5.946 -26.028 1.00 84.38 345 SER A O 1
ATOM 2691 N N . SER A 1 346 ? -8.932 5.253 -27.648 1.00 80.25 346 SER A N 1
ATOM 2692 C CA . SER A 1 346 ? -9.543 4.173 -26.860 1.00 80.25 346 SER A CA 1
ATOM 2693 C C . SER A 1 346 ? -8.756 2.857 -26.901 1.00 80.25 346 SER A C 1
ATOM 2695 O O . SER A 1 346 ? -8.982 1.986 -26.066 1.00 80.25 346 SER A O 1
ATOM 2697 N N . SER A 1 347 ? -7.826 2.699 -27.849 1.00 83.94 347 SER A N 1
ATOM 2698 C CA . SER A 1 347 ? -7.013 1.488 -27.985 1.00 83.94 347 SER A CA 1
ATOM 2699 C C . SER A 1 347 ? -5.839 1.490 -27.010 1.00 83.94 347 SER A C 1
ATOM 2701 O O . SER A 1 347 ? -5.117 2.481 -26.896 1.00 83.94 347 SER A O 1
ATOM 2703 N N . SER A 1 348 ? -5.552 0.340 -26.395 1.00 79.38 348 SER A N 1
ATOM 2704 C CA . SER A 1 348 ? -4.361 0.146 -25.554 1.00 79.38 348 SER A CA 1
ATOM 2705 C C . SER A 1 348 ? -3.044 0.418 -26.296 1.00 79.38 348 SER A C 1
ATOM 2707 O O . SER A 1 348 ? -2.048 0.756 -25.660 1.00 79.38 348 SER A O 1
ATOM 2709 N N . ILE A 1 349 ? -3.039 0.324 -27.633 1.00 84.25 349 ILE A N 1
ATOM 2710 C CA . ILE A 1 349 ? -1.872 0.627 -28.477 1.00 84.25 349 ILE A CA 1
ATOM 2711 C C . ILE A 1 349 ? -1.570 2.128 -28.528 1.00 84.25 349 ILE A C 1
ATOM 2713 O O . ILE A 1 349 ? -0.406 2.505 -28.634 1.00 84.25 349 ILE A O 1
ATOM 2717 N N . TYR A 1 350 ? -2.589 2.984 -28.408 1.00 82.06 350 TYR A N 1
ATOM 2718 C CA . TYR A 1 350 ? -2.436 4.438 -28.517 1.00 82.06 350 TYR A CA 1
ATOM 2719 C C . TYR A 1 350 ? -1.525 5.029 -27.431 1.00 82.06 350 TYR A C 1
ATOM 2721 O O . TYR A 1 350 ? -0.909 6.073 -27.620 1.00 82.06 350 TYR A O 1
ATOM 2729 N N . HIS A 1 351 ? -1.447 4.369 -26.274 1.00 77.94 351 HIS A N 1
ATOM 2730 C CA . HIS A 1 351 ? -0.689 4.834 -25.112 1.00 77.94 351 HIS A CA 1
ATOM 2731 C C . HIS A 1 351 ? 0.670 4.141 -24.944 1.00 77.94 351 HIS A C 1
ATOM 2733 O O . HIS A 1 351 ? 1.319 4.307 -23.908 1.00 77.94 351 HIS A O 1
ATOM 2739 N N . LEU A 1 352 ? 1.092 3.333 -25.918 1.00 79.25 352 LEU A N 1
ATOM 2740 C CA . LEU A 1 352 ? 2.427 2.743 -25.913 1.00 79.25 352 LEU A CA 1
ATOM 2741 C C . LEU A 1 352 ? 3.461 3.834 -26.190 1.00 79.25 352 LEU A C 1
ATOM 2743 O O . LEU A 1 352 ? 3.287 4.637 -27.102 1.00 79.25 352 LEU A O 1
ATOM 2747 N N . GLN A 1 353 ? 4.526 3.860 -25.398 1.00 68.81 353 GLN A N 1
ATOM 2748 C CA . GLN A 1 353 ? 5.602 4.832 -25.519 1.00 68.81 353 GLN A CA 1
ATOM 2749 C C . GLN A 1 353 ? 6.869 4.157 -26.048 1.00 68.81 353 GLN A C 1
ATOM 2751 O O . GLN A 1 353 ? 7.259 3.086 -25.585 1.00 68.81 353 GLN A O 1
ATOM 2756 N N . TYR A 1 354 ? 7.553 4.814 -26.981 1.00 68.62 354 TYR A N 1
ATOM 2757 C CA . TYR A 1 354 ? 8.877 4.443 -27.478 1.00 68.62 354 TYR A CA 1
ATOM 2758 C C . TYR A 1 354 ? 8.938 3.002 -28.025 1.00 68.62 354 TYR A C 1
ATOM 2760 O O . TYR A 1 354 ? 8.094 2.591 -28.814 1.00 68.62 354 TYR A O 1
ATOM 2768 N N . SER A 1 355 ? 9.936 2.219 -27.604 1.00 67.12 355 SER A N 1
ATOM 2769 C CA . SER A 1 355 ? 10.229 0.837 -28.010 1.00 67.12 355 SER A CA 1
ATOM 2770 C C . SER A 1 355 ? 9.465 -0.228 -27.206 1.00 67.12 355 SER A C 1
ATOM 2772 O O . SER A 1 355 ? 9.856 -1.393 -27.165 1.00 67.12 355 SER A O 1
ATOM 2774 N N . GLU A 1 356 ? 8.362 0.132 -26.542 1.00 76.56 356 GLU A N 1
ATOM 2775 C CA . GLU A 1 356 ? 7.540 -0.857 -25.840 1.00 76.56 356 GLU A CA 1
ATOM 2776 C C . GLU A 1 356 ? 6.942 -1.867 -26.832 1.00 76.56 356 GLU A C 1
ATOM 2778 O O . GLU A 1 356 ? 6.245 -1.494 -27.787 1.00 76.56 356 GLU A O 1
ATOM 2783 N N . SER A 1 357 ? 7.194 -3.153 -26.582 1.00 82.88 357 SER A N 1
ATOM 2784 C CA . SER A 1 357 ? 6.483 -4.241 -27.239 1.00 82.88 357 SER A CA 1
ATOM 2785 C C . SER A 1 357 ? 5.152 -4.501 -26.556 1.00 82.88 357 SER A C 1
ATOM 2787 O O . SER A 1 357 ? 4.993 -4.361 -25.339 1.00 82.88 357 SER A O 1
ATOM 2789 N N . PHE A 1 358 ? 4.196 -4.920 -27.371 1.00 89.19 358 PHE A N 1
ATOM 2790 C CA . PHE A 1 358 ? 2.827 -5.162 -26.958 1.00 89.19 358 PHE A CA 1
ATOM 2791 C C . PHE A 1 358 ? 2.260 -6.372 -27.684 1.00 89.19 358 PHE A C 1
ATOM 2793 O O . PHE A 1 358 ? 2.518 -6.562 -28.875 1.00 89.19 358 PHE A O 1
ATOM 2800 N N . ILE A 1 359 ? 1.452 -7.155 -26.982 1.00 91.50 359 ILE A N 1
ATOM 2801 C CA . ILE A 1 359 ? 0.599 -8.186 -27.563 1.00 91.50 359 ILE A CA 1
ATOM 2802 C C . ILE A 1 359 ? -0.751 -8.189 -26.841 1.00 91.50 359 ILE A C 1
ATOM 2804 O O . ILE A 1 359 ? -0.799 -8.051 -25.624 1.00 91.50 359 ILE A O 1
ATOM 2808 N N . ALA A 1 360 ? -1.834 -8.353 -27.589 1.00 92.62 360 ALA A N 1
ATOM 2809 C CA . ALA A 1 360 ? -3.187 -8.559 -27.102 1.00 92.62 360 ALA A CA 1
ATOM 2810 C C . ALA A 1 360 ? -3.744 -9.848 -27.715 1.00 92.62 360 ALA A C 1
ATOM 2812 O O . ALA A 1 360 ? -3.700 -10.020 -28.933 1.00 92.62 360 ALA A O 1
ATOM 2813 N N . ILE A 1 361 ? -4.233 -10.752 -26.870 1.00 93.12 361 ILE A N 1
ATOM 2814 C CA . ILE A 1 361 ? -4.752 -12.070 -27.254 1.00 93.12 361 ILE A CA 1
ATOM 2815 C C . ILE A 1 361 ? -6.236 -12.117 -26.893 1.00 93.12 361 ILE A C 1
ATOM 2817 O O . ILE A 1 361 ? -6.572 -12.179 -25.714 1.00 93.12 361 ILE A O 1
ATOM 2821 N N . SER A 1 362 ? -7.118 -12.081 -27.887 1.00 92.50 362 SER A N 1
ATOM 2822 C CA . SER A 1 362 ? -8.570 -12.195 -27.691 1.00 92.50 362 SER A CA 1
ATOM 2823 C C . SER A 1 362 ? -9.011 -13.647 -27.812 1.00 92.50 362 SER A C 1
ATOM 2825 O O . SER A 1 362 ? -8.611 -14.326 -28.762 1.00 92.50 362 SER A O 1
ATOM 2827 N N . THR A 1 363 ? -9.853 -14.109 -26.891 1.00 93.31 363 THR A N 1
ATOM 2828 C CA . THR A 1 363 ? -10.341 -15.499 -26.828 1.00 93.31 363 THR A CA 1
ATOM 2829 C C . THR A 1 363 ? -11.832 -15.559 -26.486 1.00 93.31 363 THR A C 1
ATOM 2831 O O . THR A 1 363 ? -12.419 -14.515 -26.189 1.00 93.31 363 THR A O 1
ATOM 2834 N N . ASP A 1 364 ? -12.434 -16.756 -26.497 1.00 91.00 364 ASP A N 1
ATOM 2835 C CA . ASP A 1 364 ? -13.826 -16.956 -26.060 1.00 91.00 364 ASP A CA 1
ATOM 2836 C C . ASP A 1 364 ? -14.017 -16.500 -24.604 1.00 91.00 364 ASP A C 1
ATOM 2838 O O . ASP A 1 364 ? -15.015 -15.862 -24.262 1.00 91.00 364 ASP A O 1
ATOM 2842 N N . TRP A 1 365 ? -13.061 -16.829 -23.729 1.00 91.62 365 TRP A N 1
ATOM 2843 C CA . TRP A 1 365 ? -13.144 -16.496 -22.302 1.00 91.62 365 TRP A CA 1
ATOM 2844 C C . TRP A 1 365 ? -12.638 -15.085 -21.985 1.00 91.62 365 TRP A C 1
ATOM 2846 O O . TRP A 1 365 ? -13.031 -14.504 -20.972 1.00 91.62 365 TRP A O 1
ATOM 2856 N N . PHE A 1 366 ? -11.797 -14.514 -22.851 1.00 85.06 366 PHE A N 1
ATOM 2857 C CA . PHE A 1 366 ? -11.215 -13.179 -22.706 1.00 85.06 366 PHE A CA 1
ATOM 2858 C C . PHE A 1 366 ? -11.501 -12.306 -23.941 1.00 85.06 366 PHE A C 1
ATOM 2860 O O . PHE A 1 366 ? -10.584 -12.000 -24.717 1.00 85.06 366 PHE A O 1
ATOM 2867 N N . PRO A 1 367 ? -12.756 -11.850 -24.126 1.00 79.00 367 PRO A N 1
ATOM 2868 C CA . PRO A 1 367 ? -13.135 -11.019 -25.269 1.00 79.00 367 PRO A CA 1
ATOM 2869 C C . PRO A 1 367 ? -12.458 -9.637 -25.254 1.00 79.00 367 PRO A C 1
ATOM 2871 O O . PRO A 1 367 ? -12.112 -9.120 -26.314 1.00 79.00 367 PRO A O 1
ATOM 2874 N N . ASP A 1 368 ? -12.170 -9.083 -24.069 1.00 77.81 368 ASP A N 1
ATOM 2875 C CA . ASP A 1 368 ? -11.456 -7.803 -23.892 1.00 77.81 368 ASP A CA 1
ATOM 2876 C C . ASP A 1 368 ? -9.930 -7.898 -24.118 1.00 77.81 368 ASP A C 1
ATOM 2878 O O . ASP A 1 368 ? -9.208 -6.915 -23.960 1.00 77.81 368 ASP A O 1
ATOM 2882 N N . ALA A 1 369 ? -9.453 -9.071 -24.544 1.00 83.81 369 ALA A N 1
ATOM 2883 C CA . ALA A 1 369 ? -8.065 -9.436 -24.800 1.00 83.81 369 ALA A CA 1
ATOM 2884 C C . ALA A 1 369 ? -7.132 -9.459 -23.574 1.00 83.81 369 ALA A C 1
ATOM 2886 O O . ALA A 1 369 ? -7.037 -8.530 -22.775 1.00 83.81 369 ALA A O 1
ATOM 2887 N N . ILE A 1 370 ? -6.331 -10.519 -23.477 1.00 88.25 370 ILE A N 1
ATOM 2888 C CA . ILE A 1 370 ? -5.189 -10.590 -22.565 1.00 88.25 370 ILE A CA 1
ATOM 2889 C C . ILE A 1 370 ? -4.070 -9.727 -23.152 1.00 88.25 370 ILE A C 1
ATOM 2891 O O . ILE A 1 370 ? -3.467 -10.096 -24.161 1.00 88.25 370 ILE A O 1
ATOM 2895 N N . ALA A 1 371 ? -3.789 -8.584 -22.528 1.00 89.00 371 ALA A N 1
ATOM 2896 C CA . ALA A 1 371 ? -2.760 -7.650 -22.976 1.00 89.00 371 ALA A CA 1
ATOM 2897 C C . ALA A 1 371 ? -1.456 -7.791 -22.169 1.00 89.00 371 ALA A C 1
ATOM 2899 O O . ALA A 1 371 ? -1.447 -7.619 -20.950 1.00 89.00 371 ALA A O 1
ATOM 2900 N N . LEU A 1 372 ? -0.337 -8.042 -22.855 1.00 86.44 372 LEU A N 1
ATOM 2901 C CA . LEU A 1 372 ? 1.012 -8.043 -22.284 1.00 86.44 372 LEU A CA 1
ATOM 2902 C C . LEU A 1 372 ? 1.829 -6.898 -22.886 1.00 86.44 372 LEU A C 1
ATOM 2904 O O . LEU A 1 372 ? 1.861 -6.707 -24.103 1.00 86.44 372 LEU A O 1
ATOM 2908 N N . LYS A 1 373 ? 2.511 -6.147 -22.020 1.00 85.12 373 LYS A N 1
ATOM 2909 C CA . LYS A 1 373 ? 3.290 -4.959 -22.376 1.00 85.12 373 LYS A CA 1
ATOM 2910 C C . LYS A 1 373 ? 4.629 -4.959 -21.642 1.00 85.12 373 LYS A C 1
ATOM 2912 O O . LYS A 1 373 ? 4.672 -5.236 -20.445 1.00 85.12 373 LYS A O 1
ATOM 2917 N N . GLY A 1 374 ? 5.705 -4.599 -22.335 1.00 73.19 374 GLY A N 1
ATOM 2918 C CA . GLY A 1 374 ? 7.032 -4.426 -21.739 1.00 73.19 374 GLY A CA 1
ATOM 2919 C C . GLY A 1 374 ? 8.103 -4.090 -22.773 1.00 73.19 374 GLY A C 1
ATOM 2920 O O . GLY A 1 374 ? 7.791 -3.830 -23.931 1.00 73.19 374 GLY A O 1
ATOM 2921 N N . ALA A 1 375 ? 9.371 -4.084 -22.362 1.00 68.50 375 ALA A N 1
ATOM 2922 C CA . ALA A 1 375 ? 10.486 -3.829 -23.275 1.00 68.50 375 ALA A CA 1
ATOM 2923 C C . ALA A 1 375 ? 10.575 -4.933 -24.347 1.00 68.50 375 ALA A C 1
ATOM 2925 O O . ALA A 1 375 ? 10.680 -6.115 -24.016 1.00 68.50 375 ALA A O 1
ATOM 2926 N N . GLY A 1 376 ? 10.509 -4.542 -25.623 1.00 56.75 376 GLY A N 1
ATOM 2927 C CA . GLY A 1 376 ? 10.483 -5.458 -26.769 1.00 56.75 376 GLY A CA 1
ATOM 2928 C C . GLY A 1 376 ? 11.814 -6.051 -27.190 1.00 56.75 376 GLY A C 1
ATOM 2929 O O . GLY A 1 376 ? 11.863 -7.113 -27.821 1.00 56.75 376 GLY A O 1
ATOM 2930 N N . ALA A 1 377 ? 12.880 -5.387 -26.770 1.00 61.22 377 ALA A N 1
ATOM 2931 C CA . ALA A 1 377 ? 14.265 -5.732 -26.973 1.00 61.22 377 ALA A CA 1
ATOM 2932 C C . ALA A 1 377 ? 15.035 -5.469 -25.678 1.00 61.22 377 ALA A C 1
ATOM 2934 O O . ALA A 1 377 ? 14.599 -4.741 -24.784 1.00 61.22 377 ALA A O 1
ATOM 2935 N N . GLY A 1 378 ? 16.193 -6.107 -25.565 1.00 66.69 378 GLY A N 1
ATOM 2936 C CA . GLY A 1 378 ? 17.075 -5.934 -24.423 1.00 66.69 378 GLY A CA 1
ATOM 2937 C C . GLY A 1 378 ? 17.664 -7.255 -23.970 1.00 66.69 378 GLY A C 1
ATOM 2938 O O . GLY A 1 378 ? 16.947 -8.205 -23.650 1.00 66.69 378 GLY A O 1
ATOM 2939 N N . THR A 1 379 ? 18.988 -7.271 -23.892 1.00 77.12 379 THR A N 1
ATOM 2940 C CA . THR A 1 379 ? 19.793 -8.452 -23.589 1.00 77.12 379 THR A CA 1
ATOM 2941 C C . THR A 1 379 ? 19.362 -9.147 -22.301 1.00 77.12 379 THR A C 1
ATOM 2943 O O . THR A 1 379 ? 19.177 -10.359 -22.290 1.00 77.12 379 THR A O 1
ATOM 2946 N N . ASN A 1 380 ? 19.120 -8.388 -21.229 1.00 79.50 380 ASN A N 1
ATOM 2947 C CA . ASN A 1 380 ? 18.745 -8.961 -19.933 1.00 79.50 380 ASN A CA 1
ATOM 2948 C C . ASN A 1 380 ? 17.373 -9.646 -19.964 1.00 79.50 380 ASN A C 1
ATOM 2950 O O . ASN A 1 380 ? 17.209 -10.697 -19.352 1.00 79.50 380 ASN A O 1
ATOM 2954 N N . GLY A 1 381 ? 16.399 -9.066 -20.676 1.00 80.25 381 GLY A N 1
ATOM 2955 C CA . GLY A 1 381 ? 15.066 -9.655 -20.820 1.00 80.25 381 GLY A CA 1
ATOM 2956 C C . GLY A 1 381 ? 15.118 -10.962 -21.607 1.00 80.25 381 GLY A C 1
ATOM 2957 O O . GLY A 1 381 ? 14.568 -11.966 -21.170 1.00 80.25 381 GLY A O 1
ATOM 2958 N N . THR A 1 382 ? 15.865 -10.977 -22.715 1.00 85.56 382 THR A N 1
ATOM 2959 C CA . THR A 1 382 ? 16.061 -12.187 -23.524 1.00 85.56 382 THR A CA 1
ATOM 2960 C C . THR A 1 382 ? 16.792 -13.282 -22.741 1.00 85.56 382 THR A C 1
ATOM 2962 O O . THR A 1 382 ? 16.355 -14.430 -22.745 1.00 85.56 382 THR A O 1
ATOM 2965 N N . VAL A 1 383 ? 17.869 -12.941 -22.020 1.00 89.00 383 VAL A N 1
ATOM 2966 C CA . VAL A 1 383 ? 18.606 -13.898 -21.176 1.00 89.00 383 VAL A CA 1
ATOM 2967 C C . VAL A 1 383 ? 17.714 -14.450 -20.064 1.00 89.00 383 VAL A C 1
ATOM 2969 O O . VAL A 1 383 ? 17.759 -15.646 -19.801 1.00 89.00 383 VAL A O 1
ATOM 2972 N N . ALA A 1 384 ? 16.855 -13.631 -19.450 1.00 86.62 384 ALA A N 1
ATOM 2973 C CA . ALA A 1 384 ? 15.915 -14.106 -18.437 1.00 86.62 384 ALA A CA 1
ATOM 2974 C C . ALA A 1 384 ? 14.942 -15.165 -18.990 1.00 86.62 384 ALA A C 1
ATOM 2976 O O . ALA A 1 384 ? 14.756 -16.201 -18.351 1.00 86.62 384 ALA A O 1
ATOM 2977 N N . SER A 1 385 ? 14.385 -14.952 -20.189 1.00 89.44 385 SER A N 1
ATOM 2978 C CA . SER A 1 385 ? 13.525 -15.939 -20.861 1.00 89.44 385 SER A CA 1
ATOM 2979 C C . SER A 1 385 ? 14.273 -17.228 -21.197 1.00 89.44 385 SER A C 1
ATOM 2981 O O . SER A 1 385 ? 13.758 -18.315 -20.954 1.00 89.44 385 SER A O 1
ATOM 2983 N N . ILE A 1 386 ? 15.518 -17.123 -21.678 1.00 93.06 386 ILE A N 1
ATOM 2984 C CA . ILE A 1 386 ? 16.379 -18.289 -21.925 1.00 93.06 386 ILE A CA 1
ATOM 2985 C C . ILE A 1 386 ? 16.606 -19.079 -20.628 1.00 93.06 386 ILE A C 1
ATOM 2987 O O . ILE A 1 386 ? 16.435 -20.294 -20.617 1.00 93.06 386 ILE A O 1
ATOM 2991 N N . MET A 1 387 ? 16.954 -18.414 -19.521 1.00 89.62 387 MET A N 1
ATOM 2992 C CA . MET A 1 387 ? 17.168 -19.088 -18.234 1.00 89.62 387 MET A CA 1
ATOM 2993 C C . MET A 1 387 ? 15.896 -19.775 -17.721 1.00 89.62 387 MET A C 1
ATOM 2995 O O . MET A 1 387 ? 15.975 -20.879 -17.182 1.00 89.62 387 MET A O 1
ATOM 2999 N N . ALA A 1 388 ? 14.727 -19.157 -17.913 1.00 88.44 388 ALA A N 1
ATOM 3000 C CA . ALA A 1 388 ? 13.441 -19.758 -17.567 1.00 88.44 388 ALA A CA 1
ATOM 3001 C C . ALA A 1 388 ? 13.141 -21.009 -18.413 1.00 88.44 388 ALA A C 1
ATOM 3003 O O . ALA A 1 388 ? 12.690 -22.022 -17.876 1.00 88.44 388 ALA A O 1
ATOM 3004 N N . ASP A 1 389 ? 13.453 -20.975 -19.709 1.00 92.19 389 ASP A N 1
ATOM 3005 C CA . ASP A 1 389 ? 13.308 -22.123 -20.607 1.00 92.19 389 ASP A CA 1
ATOM 3006 C C . ASP A 1 389 ? 14.274 -23.263 -20.252 1.00 92.19 389 ASP A C 1
ATOM 3008 O O . ASP A 1 389 ? 13.866 -24.427 -20.246 1.00 92.19 389 ASP A O 1
ATOM 3012 N N . ILE A 1 390 ? 15.522 -22.948 -19.879 1.00 91.81 390 ILE A N 1
ATOM 3013 C CA . ILE A 1 390 ? 16.489 -23.931 -19.360 1.00 91.81 390 ILE A CA 1
ATOM 3014 C C . ILE A 1 390 ? 15.935 -24.581 -18.085 1.00 91.81 390 ILE A C 1
ATOM 3016 O O . ILE A 1 390 ? 15.968 -25.804 -17.961 1.00 91.81 390 ILE A O 1
ATOM 3020 N N . ALA A 1 391 ? 15.370 -23.795 -17.163 1.00 87.31 391 ALA A N 1
ATOM 3021 C CA . ALA A 1 391 ? 14.744 -24.313 -15.945 1.00 87.31 391 ALA A CA 1
ATOM 3022 C C . ALA A 1 391 ? 13.563 -25.243 -16.261 1.00 87.31 391 ALA A C 1
ATOM 3024 O O . ALA A 1 391 ? 13.537 -26.387 -15.800 1.00 87.31 391 ALA A O 1
ATOM 3025 N N . LYS A 1 392 ? 12.643 -24.812 -17.129 1.00 87.00 392 LYS A N 1
ATOM 3026 C CA . LYS A 1 392 ? 11.489 -25.609 -17.578 1.00 87.00 392 LYS A CA 1
ATOM 3027 C C . LYS A 1 392 ? 11.913 -26.944 -18.202 1.00 87.00 392 LYS A C 1
ATOM 3029 O O . LYS A 1 392 ? 11.360 -27.995 -17.862 1.00 87.00 392 LYS A O 1
ATOM 3034 N N . LEU A 1 393 ? 12.901 -26.920 -19.099 1.00 88.81 393 LEU A N 1
ATOM 3035 C CA . LEU A 1 393 ? 13.398 -28.132 -19.752 1.00 88.81 393 LEU A CA 1
ATOM 3036 C C . LEU A 1 393 ? 14.176 -29.030 -18.796 1.00 88.81 393 LEU A C 1
ATOM 3038 O O . LEU A 1 393 ? 14.003 -30.244 -18.864 1.00 88.81 393 LEU A O 1
ATOM 3042 N N . SER A 1 394 ? 14.970 -28.471 -17.877 1.00 85.75 394 SER A N 1
ATOM 3043 C CA . SER A 1 394 ? 15.713 -29.263 -16.888 1.00 85.75 394 SER A CA 1
ATOM 3044 C C . SER A 1 394 ? 14.773 -30.171 -16.091 1.00 85.75 394 SER A C 1
ATOM 3046 O O . SER A 1 394 ? 14.991 -31.379 -16.013 1.00 85.75 394 SER A O 1
ATOM 3048 N N . CYS A 1 395 ? 13.643 -29.638 -15.627 1.00 80.12 395 CYS A N 1
ATOM 3049 C CA . CYS A 1 395 ? 12.638 -30.425 -14.927 1.00 80.12 395 CYS A CA 1
ATOM 3050 C C . CYS A 1 395 ? 12.031 -31.527 -15.804 1.00 80.12 395 CYS A C 1
ATOM 3052 O O . CYS A 1 395 ? 11.892 -32.660 -15.352 1.00 80.12 395 CYS A O 1
ATOM 3054 N N . SER A 1 396 ? 11.751 -31.247 -17.078 1.00 78.94 396 SER A N 1
ATOM 3055 C CA . SER A 1 396 ? 11.236 -32.262 -18.012 1.00 78.94 396 SER A CA 1
ATOM 3056 C C . SER A 1 396 ? 12.251 -33.384 -18.273 1.00 78.94 396 SER A C 1
ATOM 3058 O O . SER A 1 396 ? 11.887 -34.560 -18.283 1.00 78.94 396 SER A O 1
ATOM 3060 N N . LEU A 1 397 ? 13.531 -33.035 -18.430 1.00 81.12 397 LEU A N 1
ATOM 3061 C CA . LEU A 1 397 ? 14.631 -33.967 -18.696 1.00 81.12 397 LEU A CA 1
ATOM 3062 C C . LEU A 1 397 ? 14.944 -34.888 -17.506 1.00 81.12 397 LEU A C 1
ATOM 3064 O O . LEU A 1 397 ? 15.340 -36.038 -17.716 1.00 81.12 397 LEU A O 1
ATOM 3068 N N . PHE A 1 398 ? 14.766 -34.401 -16.274 1.00 73.94 398 PHE A N 1
ATOM 3069 C CA . PHE A 1 398 ? 15.010 -35.174 -15.052 1.00 73.94 398 PHE A CA 1
ATOM 3070 C C . PHE A 1 398 ? 13.781 -35.947 -14.539 1.00 73.94 398 PHE A C 1
ATOM 3072 O O . PHE A 1 398 ? 13.958 -36.930 -13.823 1.00 73.94 398 PHE A O 1
ATOM 3079 N N . ILE A 1 399 ? 12.553 -35.567 -14.921 1.00 59.19 399 ILE A N 1
ATOM 3080 C CA . ILE A 1 399 ? 11.320 -36.327 -14.616 1.00 59.19 399 ILE A CA 1
ATOM 3081 C C . ILE A 1 399 ? 11.188 -37.583 -15.499 1.00 59.19 399 ILE A C 1
ATOM 3083 O O . ILE A 1 399 ? 10.620 -38.581 -15.070 1.00 59.19 399 ILE A O 1
ATOM 3087 N N . LEU A 1 400 ? 11.764 -37.588 -16.705 1.00 49.75 400 LEU A N 1
ATOM 3088 C CA . LEU A 1 400 ? 11.752 -38.727 -17.643 1.00 49.75 400 LEU A CA 1
ATOM 3089 C C . LEU A 1 400 ? 12.558 -39.969 -17.183 1.00 49.75 400 LEU A C 1
ATOM 3091 O O . LEU A 1 400 ? 12.750 -40.889 -17.976 1.00 49.75 400 LEU A O 1
ATOM 3095 N N . CYS A 1 401 ? 13.038 -40.013 -15.935 1.00 39.78 401 CYS A N 1
ATOM 3096 C CA . CYS A 1 401 ? 13.815 -41.130 -15.386 1.00 39.78 401 CYS A CA 1
ATOM 3097 C C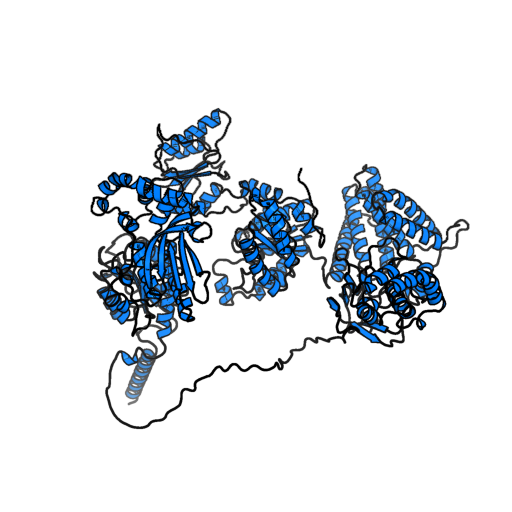 . CYS A 1 401 ? 13.005 -42.209 -14.653 1.00 39.78 401 CYS A C 1
ATOM 3099 O O . CYS A 1 401 ? 13.619 -43.161 -14.186 1.00 39.78 401 CYS A O 1
ATOM 3101 N N . ASP A 1 402 ? 11.673 -42.142 -14.612 1.00 37.97 402 ASP A N 1
ATOM 3102 C CA . ASP A 1 402 ? 10.876 -43.302 -14.199 1.00 37.97 402 ASP A CA 1
ATOM 3103 C C . ASP A 1 402 ? 10.197 -43.955 -15.409 1.00 37.97 402 ASP A C 1
ATOM 3105 O O . ASP A 1 402 ? 9.276 -43.404 -16.011 1.00 37.97 402 ASP A O 1
ATOM 3109 N N . LEU A 1 403 ? 10.670 -45.170 -15.712 1.00 32.69 403 LEU A N 1
ATOM 3110 C CA . LEU A 1 403 ? 10.059 -46.208 -16.550 1.00 32.69 403 LEU A CA 1
ATOM 3111 C C . LEU A 1 403 ? 10.157 -46.011 -18.083 1.00 32.69 403 LEU A C 1
ATOM 3113 O O . LEU A 1 403 ? 9.432 -45.229 -18.692 1.00 32.69 403 LEU A O 1
ATOM 3117 N N . ASN A 1 404 ? 10.978 -46.865 -18.719 1.00 34.25 404 ASN A N 1
ATOM 3118 C CA . ASN A 1 404 ? 10.895 -47.363 -20.115 1.00 34.25 404 ASN A CA 1
ATOM 3119 C C . ASN A 1 404 ? 11.928 -46.912 -21.167 1.00 34.25 404 ASN A C 1
ATOM 3121 O O . ASN A 1 404 ? 11.944 -47.506 -22.246 1.00 34.25 404 ASN A O 1
ATOM 3125 N N . PHE A 1 405 ? 12.815 -45.940 -20.925 1.00 36.97 405 PHE A N 1
ATOM 3126 C CA . PHE A 1 405 ? 13.728 -45.495 -22.000 1.00 36.97 405 PHE A CA 1
ATOM 3127 C C . PHE A 1 405 ? 14.945 -46.421 -22.210 1.00 36.97 405 PHE A C 1
ATOM 3129 O O . PHE A 1 405 ? 15.345 -46.664 -23.346 1.00 36.97 405 PHE A O 1
ATOM 3136 N N . VAL A 1 406 ? 15.485 -47.024 -21.144 1.00 35.25 406 VAL A N 1
ATOM 3137 C CA . VAL A 1 406 ? 16.680 -47.893 -21.229 1.00 35.25 406 VAL A CA 1
ATOM 3138 C C . VAL A 1 406 ? 16.359 -49.276 -21.823 1.00 35.25 406 VAL A C 1
ATOM 3140 O O . VAL A 1 406 ? 17.166 -49.828 -22.564 1.00 35.25 406 VAL A O 1
ATOM 3143 N N . GLN A 1 407 ? 15.148 -49.803 -21.608 1.00 35.88 407 GLN A N 1
ATOM 3144 C CA . GLN A 1 407 ? 14.735 -51.118 -22.129 1.00 35.88 407 GLN A CA 1
ATOM 3145 C C . GLN A 1 407 ? 14.460 -51.141 -23.641 1.00 35.88 407 GLN A C 1
ATOM 3147 O O . GLN A 1 407 ? 14.536 -52.199 -24.257 1.00 35.88 407 GLN A O 1
ATOM 3152 N N . LYS A 1 408 ? 14.168 -49.992 -24.267 1.00 37.81 408 LYS A N 1
ATOM 3153 C CA . LYS A 1 408 ? 13.946 -49.910 -25.723 1.00 37.81 408 LYS A CA 1
ATOM 3154 C C . LYS A 1 408 ? 15.212 -49.634 -26.533 1.00 37.81 408 LYS A C 1
ATOM 3156 O O . LYS A 1 408 ? 15.199 -49.859 -27.739 1.00 37.81 408 LYS A O 1
ATOM 3161 N N . ALA A 1 409 ? 16.281 -49.150 -25.901 1.00 36.81 409 ALA A N 1
ATOM 3162 C CA . ALA A 1 409 ? 17.491 -48.720 -26.600 1.00 36.81 409 ALA A CA 1
ATOM 3163 C C . ALA A 1 409 ? 18.416 -49.880 -27.024 1.00 36.81 409 ALA A C 1
ATOM 3165 O O . ALA A 1 409 ? 19.240 -49.696 -27.915 1.00 36.81 409 ALA A O 1
ATOM 3166 N N . PHE A 1 410 ? 18.261 -51.078 -26.447 1.00 31.94 410 PHE A N 1
ATOM 3167 C CA . PHE A 1 410 ? 19.113 -52.237 -26.738 1.00 31.94 410 PHE A CA 1
ATOM 3168 C C . PHE A 1 410 ? 18.289 -53.489 -27.031 1.00 31.94 410 PHE A C 1
ATOM 3170 O O . PHE A 1 410 ? 18.228 -54.389 -26.202 1.00 31.94 410 PHE A O 1
ATOM 3177 N N . SER A 1 411 ? 17.663 -53.552 -28.209 1.00 32.78 411 SER A N 1
ATOM 3178 C CA . SER A 1 411 ? 16.964 -54.734 -28.734 1.00 32.78 411 SER A CA 1
ATOM 3179 C C . SER A 1 411 ? 17.814 -56.016 -28.649 1.00 32.78 411 SER A C 1
ATOM 3181 O O . SER A 1 411 ? 18.498 -56.388 -29.601 1.00 32.78 411 SER A O 1
ATOM 3183 N N . LEU A 1 412 ? 17.765 -56.701 -27.507 1.00 30.22 412 LEU A N 1
ATOM 3184 C CA . LEU A 1 412 ? 18.360 -58.007 -27.269 1.00 30.22 412 LEU A CA 1
ATOM 3185 C C . LEU A 1 412 ? 17.249 -58.958 -26.818 1.00 30.22 412 LEU A C 1
ATOM 3187 O O . LEU A 1 412 ? 16.720 -58.837 -25.716 1.00 30.22 412 LEU A O 1
ATOM 3191 N N . PHE A 1 413 ? 16.985 -59.906 -27.720 1.00 30.00 413 PHE A N 1
ATOM 3192 C CA . PHE A 1 413 ? 16.110 -61.082 -27.660 1.00 30.00 413 PHE A CA 1
ATOM 3193 C C . PHE A 1 413 ? 14.659 -60.900 -28.135 1.00 30.00 413 PHE A C 1
ATOM 3195 O O . PHE A 1 413 ? 13.745 -60.573 -27.383 1.00 30.00 413 PHE A O 1
ATOM 3202 N N . ASP A 1 414 ? 14.499 -61.191 -29.431 1.00 28.33 414 ASP A N 1
ATOM 3203 C CA . ASP A 1 414 ? 13.283 -61.703 -30.062 1.00 28.33 414 ASP A CA 1
ATOM 3204 C C . ASP A 1 414 ? 12.841 -63.046 -29.445 1.00 28.33 414 ASP A C 1
ATOM 3206 O O . ASP A 1 414 ? 13.682 -63.895 -29.151 1.00 28.33 414 ASP A O 1
ATOM 3210 N N . ASN A 1 415 ? 11.513 -63.216 -29.394 1.00 28.09 415 ASN A N 1
ATOM 3211 C CA . ASN A 1 415 ? 10.726 -64.446 -29.584 1.00 28.09 415 ASN A CA 1
ATOM 3212 C C . ASN A 1 415 ? 11.010 -65.675 -28.692 1.00 28.09 415 ASN A C 1
ATOM 3214 O O . ASN A 1 415 ? 12.046 -66.319 -28.793 1.00 28.09 415 ASN A O 1
ATOM 3218 N N . ASP A 1 416 ? 10.025 -66.120 -27.905 1.00 26.33 416 ASP A N 1
ATOM 3219 C CA . ASP A 1 416 ? 8.935 -66.999 -28.375 1.00 26.33 416 ASP A CA 1
ATOM 3220 C C . ASP A 1 416 ? 8.159 -67.624 -27.197 1.00 26.33 416 ASP A C 1
ATOM 3222 O O . ASP A 1 416 ? 8.750 -68.006 -26.188 1.00 26.33 416 ASP A O 1
ATOM 3226 N N . SER A 1 417 ? 6.856 -67.850 -27.428 1.00 28.03 417 SER A N 1
ATOM 3227 C CA . SER A 1 417 ? 5.932 -68.760 -26.709 1.00 28.03 417 SER A CA 1
ATOM 3228 C C . SER A 1 417 ? 5.532 -68.377 -25.272 1.00 28.03 417 SER A C 1
ATOM 3230 O O . SER A 1 417 ? 6.354 -67.930 -24.488 1.00 28.03 417 SER A O 1
ATOM 3232 N N . SER A 1 418 ? 4.313 -68.560 -24.773 1.00 29.33 418 SER A N 1
ATOM 3233 C CA . SER A 1 418 ? 2.975 -68.930 -25.262 1.00 29.33 418 SER A CA 1
ATOM 3234 C C . SER A 1 418 ? 2.113 -68.962 -23.987 1.00 29.33 418 SER A C 1
ATOM 3236 O O . SER A 1 418 ? 2.561 -69.584 -23.026 1.00 29.33 418 SER A O 1
ATOM 3238 N N . ASP A 1 419 ? 0.920 -68.356 -24.019 1.00 28.77 419 ASP A N 1
ATOM 3239 C CA . ASP A 1 419 ? -0.191 -68.481 -23.045 1.00 28.77 419 ASP A CA 1
ATOM 3240 C C . ASP A 1 419 ? 0.111 -67.954 -21.610 1.00 28.77 419 ASP A C 1
ATOM 3242 O O . ASP A 1 419 ? 1.144 -68.238 -21.025 1.00 28.77 419 ASP A O 1
ATOM 3246 N N . GLU A 1 420 ? -0.677 -67.106 -20.940 1.00 27.56 420 GLU A N 1
ATOM 3247 C CA . GLU A 1 420 ? -2.131 -66.979 -20.834 1.00 27.56 420 GLU A CA 1
ATOM 3248 C C . GLU A 1 420 ? -2.549 -65.508 -20.600 1.00 27.56 420 GLU A C 1
ATOM 3250 O O . GLU A 1 420 ? -1.863 -64.727 -19.936 1.00 27.56 420 GLU A O 1
ATOM 3255 N N . GLU A 1 421 ? -3.731 -65.148 -21.105 1.00 29.88 421 GLU A N 1
ATOM 3256 C CA . GLU A 1 421 ? -4.465 -63.936 -20.743 1.00 29.88 421 GLU A CA 1
ATOM 3257 C C . GLU A 1 421 ? -4.871 -63.952 -19.257 1.00 29.88 421 GLU A C 1
ATOM 3259 O O . GLU A 1 421 ? -5.688 -64.768 -18.833 1.00 29.88 421 GLU A O 1
ATOM 3264 N N . GLN A 1 422 ? -4.418 -62.962 -18.484 1.00 27.00 422 GLN A N 1
ATOM 3265 C CA . GLN A 1 422 ? -5.201 -62.436 -17.363 1.00 27.00 422 GLN A CA 1
ATOM 3266 C C . GLN A 1 422 ? -5.295 -60.917 -17.457 1.00 27.00 422 GLN A C 1
ATOM 3268 O O . GLN A 1 422 ? -4.361 -60.171 -17.171 1.00 27.00 422 GLN A O 1
ATOM 3273 N N . ALA A 1 423 ? -6.481 -60.475 -17.863 1.00 28.17 423 ALA A N 1
ATOM 3274 C CA . ALA A 1 423 ? -6.943 -59.113 -17.716 1.00 28.17 423 ALA A CA 1
ATOM 3275 C C . ALA A 1 423 ? -7.051 -58.750 -16.225 1.00 28.17 423 ALA A C 1
ATOM 3277 O O . ALA A 1 423 ? -7.797 -59.384 -15.480 1.00 28.17 423 ALA A O 1
ATOM 3278 N N . VAL A 1 424 ? -6.383 -57.673 -15.811 1.00 25.14 424 VAL A N 1
ATOM 3279 C CA . VAL A 1 424 ? -6.819 -56.874 -14.662 1.00 25.14 424 VAL A CA 1
ATOM 3280 C C . VAL A 1 424 ? -7.055 -55.462 -15.177 1.00 25.14 424 VAL A C 1
ATOM 3282 O O . VAL A 1 424 ? -6.138 -54.758 -15.592 1.00 25.14 424 VAL A O 1
ATOM 3285 N N . SER A 1 425 ? -8.332 -55.102 -15.222 1.00 25.00 425 SER A N 1
ATOM 3286 C CA . SER A 1 425 ? -8.857 -53.815 -15.658 1.00 25.00 425 SER A CA 1
ATOM 3287 C C . SER A 1 425 ? -8.198 -52.650 -14.920 1.00 25.00 425 SER A C 1
ATOM 3289 O O . SER A 1 425 ? -8.242 -52.595 -13.689 1.00 25.00 425 SER A O 1
ATOM 3291 N N . MET A 1 426 ? -7.686 -51.671 -15.668 1.00 24.86 426 MET A N 1
ATOM 3292 C CA . MET A 1 426 ? -7.548 -50.303 -15.169 1.00 24.86 426 MET A CA 1
ATOM 3293 C C . MET A 1 426 ? -8.957 -49.790 -14.859 1.00 24.86 426 MET A C 1
ATOM 3295 O O . MET A 1 426 ? -9.737 -49.540 -15.776 1.00 24.86 426 MET A O 1
ATOM 3299 N N . GLN A 1 427 ? -9.309 -49.687 -13.578 1.00 25.39 427 GLN A N 1
ATOM 3300 C CA . GLN A 1 427 ? -10.516 -48.976 -13.179 1.00 25.39 427 GLN A CA 1
ATOM 3301 C C . GLN A 1 427 ? -10.289 -47.474 -13.351 1.00 25.39 427 GLN A C 1
ATOM 3303 O O . GLN A 1 427 ? -9.428 -46.873 -12.709 1.00 25.39 427 GLN A O 1
ATOM 3308 N N . GLU A 1 428 ? -11.087 -46.897 -14.244 1.00 25.28 428 GLU A N 1
ATOM 3309 C CA . GLU A 1 428 ? -11.387 -45.475 -14.328 1.00 25.28 428 GLU A CA 1
ATOM 3310 C C . GLU A 1 428 ? -11.864 -44.967 -12.961 1.00 25.28 428 GLU A C 1
ATOM 3312 O O . GLU A 1 428 ? -12.829 -45.485 -12.397 1.00 25.28 428 GLU A O 1
ATOM 3317 N N . VAL A 1 429 ? -11.218 -43.930 -12.425 1.00 24.39 429 VAL A N 1
ATOM 3318 C CA . VAL A 1 429 ? -11.804 -43.149 -11.330 1.00 24.39 429 VAL A CA 1
ATOM 3319 C C . VAL A 1 429 ? -12.595 -42.010 -11.963 1.00 24.39 429 VAL A C 1
ATOM 3321 O O . VAL A 1 429 ? -12.049 -40.969 -12.324 1.00 24.39 429 VAL A O 1
ATOM 3324 N N . HIS A 1 430 ? -13.895 -42.247 -12.122 1.00 22.83 430 HIS A N 1
ATOM 3325 C CA . HIS A 1 430 ? -14.900 -41.224 -12.385 1.00 22.83 430 HIS A CA 1
ATOM 3326 C C . HIS A 1 430 ? -14.977 -40.250 -11.197 1.00 22.83 430 HIS A C 1
ATOM 3328 O O . HIS A 1 430 ? -15.221 -40.666 -10.066 1.00 22.83 430 HIS A O 1
ATOM 3334 N N . LEU A 1 431 ? -14.811 -38.950 -11.450 1.00 25.64 431 LEU A N 1
ATOM 3335 C CA . LEU A 1 431 ? -15.229 -37.897 -10.521 1.00 25.64 431 LEU A CA 1
ATOM 3336 C C . LEU A 1 431 ? -16.649 -37.464 -10.904 1.00 25.64 431 LEU A C 1
ATOM 3338 O O . LEU A 1 431 ? -16.837 -36.605 -11.763 1.00 25.64 431 LEU A O 1
ATOM 3342 N N . GLU A 1 432 ? -17.650 -38.098 -10.293 1.00 22.33 432 GLU A N 1
ATOM 3343 C CA . GLU A 1 432 ? -19.034 -37.620 -10.312 1.00 22.33 432 GLU A CA 1
ATOM 3344 C C . GLU A 1 432 ? -19.222 -36.489 -9.292 1.00 22.33 432 GLU A C 1
ATOM 3346 O O . GLU A 1 432 ? -18.815 -36.585 -8.133 1.00 22.33 432 GLU A O 1
ATOM 3351 N N . PHE A 1 433 ? -19.874 -35.412 -9.731 1.00 25.75 433 PHE A N 1
ATOM 3352 C CA . PHE A 1 433 ? -20.412 -34.378 -8.856 1.00 25.75 433 PHE A CA 1
ATOM 3353 C C . PHE A 1 433 ? -21.735 -34.869 -8.257 1.00 25.75 433 PHE A C 1
ATOM 3355 O O . PHE A 1 433 ? -22.734 -34.962 -8.968 1.00 25.75 433 PHE A O 1
ATOM 3362 N N . THR A 1 434 ? -21.767 -35.114 -6.947 1.00 23.73 434 THR A N 1
ATOM 3363 C CA . THR A 1 434 ? -23.016 -35.266 -6.186 1.00 23.73 434 THR A CA 1
ATOM 3364 C C . THR A 1 434 ? -23.171 -34.134 -5.181 1.00 23.73 434 THR A C 1
ATOM 3366 O O . THR A 1 434 ? -22.332 -33.930 -4.304 1.00 23.73 434 THR A O 1
ATOM 3369 N N . VAL A 1 435 ? -24.275 -33.409 -5.333 1.00 35.84 435 VAL A N 1
ATOM 3370 C CA . VAL A 1 435 ? -24.823 -32.443 -4.383 1.00 35.84 435 VAL A CA 1
ATOM 3371 C C . VAL A 1 435 ? -25.647 -33.230 -3.359 1.00 35.84 435 VAL A C 1
ATOM 3373 O O . VAL A 1 435 ? -26.585 -33.899 -3.774 1.00 35.84 435 VAL A O 1
ATOM 3376 N N . ASP A 1 436 ? -25.281 -33.191 -2.070 1.00 24.45 436 ASP A N 1
ATOM 3377 C CA . ASP A 1 436 ? -26.218 -33.003 -0.944 1.00 24.45 436 ASP A CA 1
ATOM 3378 C C . ASP A 1 436 ? -25.539 -33.004 0.447 1.00 24.45 436 ASP A C 1
ATOM 3380 O O . ASP A 1 436 ? -24.771 -33.894 0.796 1.00 24.45 436 ASP A O 1
ATOM 3384 N N . ALA A 1 437 ? -25.933 -31.983 1.222 1.00 25.30 437 ALA A N 1
ATOM 3385 C CA . ALA A 1 437 ? -26.025 -31.810 2.682 1.00 25.30 437 ALA A CA 1
ATOM 3386 C C . ALA A 1 437 ? -24.812 -32.012 3.645 1.00 25.30 437 ALA A C 1
ATOM 3388 O O . ALA A 1 437 ? -24.007 -32.928 3.500 1.00 25.30 437 ALA A O 1
ATOM 3389 N N . PRO A 1 438 ? -24.704 -31.176 4.710 1.00 36.88 438 PRO A N 1
ATOM 3390 C CA . PRO A 1 438 ? -23.519 -31.076 5.569 1.00 36.88 438 PRO A CA 1
ATOM 3391 C C . PRO A 1 438 ? -23.643 -31.905 6.859 1.00 36.88 438 PRO A C 1
ATOM 3393 O O . PRO A 1 438 ? -24.612 -31.731 7.594 1.00 36.88 438 PRO A O 1
ATOM 3396 N N . ILE A 1 439 ? -22.650 -32.744 7.205 1.00 25.64 439 ILE A N 1
ATOM 3397 C CA . ILE A 1 439 ? -22.584 -33.400 8.531 1.00 25.64 439 ILE A CA 1
ATOM 3398 C C . ILE A 1 439 ? -21.140 -33.528 9.079 1.00 25.64 439 ILE A C 1
ATOM 3400 O O . ILE A 1 439 ? -20.314 -34.266 8.555 1.00 25.64 439 ILE A O 1
ATOM 3404 N N . ASN A 1 440 ? -20.934 -32.846 10.218 1.00 26.30 440 ASN A N 1
ATOM 3405 C CA . ASN A 1 440 ? -20.053 -33.092 11.377 1.00 26.30 440 ASN A CA 1
ATOM 3406 C C . ASN A 1 440 ? -18.523 -33.215 11.236 1.00 26.30 440 ASN A C 1
ATOM 3408 O O . ASN A 1 440 ? -17.974 -34.303 11.070 1.00 26.30 440 ASN A O 1
ATOM 3412 N N . ALA A 1 441 ? -17.832 -32.127 11.600 1.00 29.62 441 ALA A N 1
ATOM 3413 C CA . ALA A 1 441 ? -16.491 -32.180 12.180 1.00 29.62 441 ALA A CA 1
ATOM 3414 C C . ALA A 1 441 ? -16.576 -32.241 13.719 1.00 29.62 441 ALA A C 1
ATOM 3416 O O . ALA A 1 441 ? -17.208 -31.397 14.355 1.00 29.62 441 ALA A O 1
ATOM 3417 N N . LYS A 1 442 ? -15.932 -33.250 14.317 1.00 27.27 442 LYS A N 1
ATOM 3418 C CA . LYS A 1 442 ? -15.786 -33.400 15.770 1.00 27.27 442 LYS A CA 1
ATOM 3419 C C . LYS A 1 442 ? -14.819 -32.350 16.331 1.00 27.27 442 LYS A C 1
ATOM 3421 O O . LYS A 1 442 ? -13.621 -32.375 16.079 1.00 27.27 442 LYS A O 1
ATOM 3426 N N . THR A 1 443 ? -15.419 -31.475 17.120 1.00 27.17 443 THR A N 1
ATOM 3427 C CA . THR A 1 443 ? -14.923 -30.616 18.198 1.00 27.17 443 THR A CA 1
ATOM 3428 C C . THR A 1 443 ? -13.706 -31.127 18.987 1.00 27.17 443 THR A C 1
ATOM 3430 O O . THR A 1 443 ? -13.774 -32.174 19.631 1.00 27.17 443 THR A O 1
ATOM 3433 N N . GLN A 1 444 ? -12.649 -30.307 19.045 1.00 28.70 444 GLN A N 1
ATOM 3434 C CA . GLN A 1 444 ? -11.852 -30.119 20.263 1.00 28.70 444 GLN A CA 1
ATOM 3435 C C . GLN A 1 444 ? -12.459 -28.938 21.030 1.00 28.70 444 GLN A C 1
ATOM 3437 O O . GLN A 1 444 ? -12.662 -27.862 20.473 1.00 28.70 444 GLN A O 1
ATOM 3442 N N . GLU A 1 445 ? -12.818 -29.188 22.285 1.00 30.92 445 GLU A N 1
ATOM 3443 C CA . GLU A 1 445 ? -13.528 -28.277 23.178 1.00 30.92 445 GLU A CA 1
ATOM 3444 C C . GLU A 1 445 ? -12.689 -27.038 23.526 1.00 30.92 445 GLU A C 1
ATOM 3446 O O . GLU A 1 445 ? -11.837 -27.061 24.411 1.00 30.92 445 GLU A O 1
ATOM 3451 N N . THR A 1 446 ? -13.005 -25.909 22.901 1.00 26.75 446 THR A N 1
ATOM 3452 C CA . THR A 1 446 ? -13.205 -24.671 23.656 1.00 26.75 446 THR A CA 1
ATOM 3453 C C . THR A 1 446 ? -14.708 -24.457 23.728 1.00 26.75 446 THR A C 1
ATOM 3455 O O . THR A 1 446 ? -15.407 -24.398 22.719 1.00 26.75 446 THR A O 1
ATOM 3458 N N . THR A 1 447 ? -15.235 -24.457 24.943 1.00 26.28 447 THR A N 1
ATOM 3459 C CA . THR A 1 447 ? -16.659 -24.345 25.242 1.00 26.28 447 THR A CA 1
ATOM 3460 C C . THR A 1 447 ? -17.216 -23.009 24.738 1.00 26.28 447 THR A C 1
ATOM 3462 O O . THR A 1 447 ? -17.246 -22.012 25.457 1.00 26.28 447 THR A O 1
ATOM 3465 N N . ASN A 1 448 ? -17.708 -22.992 23.496 1.00 31.23 448 ASN A N 1
ATOM 3466 C CA . ASN A 1 448 ? -18.732 -22.049 23.055 1.00 31.23 448 ASN A CA 1
ATOM 3467 C C . ASN A 1 448 ? -20.015 -22.388 23.820 1.00 31.23 448 ASN A C 1
ATOM 3469 O O . ASN A 1 448 ? -20.882 -23.113 23.338 1.00 31.23 448 ASN A O 1
ATOM 3473 N N . ILE A 1 449 ? -20.112 -21.892 25.052 1.00 31.09 449 ILE A N 1
ATOM 3474 C CA . ILE A 1 449 ? -21.399 -21.771 25.725 1.00 31.09 449 ILE A CA 1
ATOM 3475 C C . ILE A 1 449 ? -22.139 -20.670 24.958 1.00 31.09 449 ILE A C 1
ATOM 3477 O O . ILE A 1 449 ? -21.884 -19.487 25.172 1.00 31.09 449 ILE A O 1
ATOM 3481 N N . MET A 1 450 ? -22.991 -21.059 24.005 1.00 36.78 450 MET A N 1
ATOM 3482 C CA . MET A 1 450 ? -24.070 -20.188 23.546 1.00 36.78 450 MET A CA 1
ATOM 3483 C C . MET A 1 450 ? -24.996 -19.997 24.746 1.00 36.78 450 MET A C 1
ATOM 3485 O O . MET A 1 450 ? -25.743 -20.903 25.107 1.00 36.78 450 MET A O 1
ATOM 3489 N N . TYR A 1 451 ? -24.870 -18.856 25.416 1.00 48.91 451 TYR A N 1
ATOM 3490 C CA . TYR A 1 451 ? -25.840 -18.418 26.413 1.00 48.91 451 TYR A CA 1
ATOM 3491 C C . TYR A 1 451 ? -27.176 -18.180 25.690 1.00 48.91 451 TYR A C 1
ATOM 3493 O O . TYR A 1 451 ? -27.168 -17.684 24.562 1.00 48.91 451 TYR A O 1
ATOM 3501 N N . GLU A 1 452 ? -28.292 -18.630 26.275 1.00 51.06 452 GLU A N 1
ATOM 3502 C CA . GLU A 1 452 ? -29.599 -18.670 25.601 1.00 51.06 452 GLU A CA 1
ATOM 3503 C C . GLU A 1 452 ? -29.967 -17.316 24.965 1.00 51.06 452 GLU A C 1
ATOM 3505 O O . GLU A 1 452 ? -29.759 -16.265 25.581 1.00 51.06 452 GLU A O 1
ATOM 3510 N N . PRO A 1 453 ? -30.477 -17.331 23.718 1.00 48.78 453 PRO A N 1
ATOM 3511 C CA . PRO A 1 453 ? -30.618 -16.137 22.908 1.00 48.78 453 PRO A CA 1
ATOM 3512 C C . PRO A 1 453 ? -31.632 -15.191 23.543 1.00 48.78 453 PRO A C 1
ATOM 3514 O O . PRO A 1 453 ? -32.713 -15.598 23.964 1.00 48.78 453 PRO A O 1
ATOM 3517 N N . SER A 1 454 ? -31.259 -13.915 23.571 1.00 61.31 454 SER A N 1
ATOM 3518 C CA . SER A 1 454 ? -32.113 -12.759 23.834 1.00 61.31 454 SER A CA 1
ATOM 3519 C C . SER A 1 454 ? -33.580 -12.943 23.415 1.00 61.31 454 SER A C 1
ATOM 3521 O O . SER A 1 454 ? -33.845 -13.533 22.366 1.00 61.31 454 SER A O 1
ATOM 3523 N N . LEU A 1 455 ? -34.511 -12.319 24.153 1.00 72.00 455 LEU A N 1
ATOM 3524 C CA . LEU A 1 455 ? -35.957 -12.262 23.850 1.00 72.00 455 LEU A CA 1
ATOM 3525 C C . LEU A 1 455 ? -36.282 -12.008 22.363 1.00 72.00 455 LEU A C 1
ATOM 3527 O O . LEU A 1 455 ? -37.281 -12.509 21.854 1.00 72.00 455 LEU A O 1
ATOM 3531 N N . TRP A 1 456 ? -35.427 -11.260 21.659 1.00 84.94 456 TRP A N 1
ATOM 3532 C CA . TRP A 1 456 ? -35.561 -10.942 20.238 1.00 84.94 456 TRP A CA 1
ATOM 3533 C C . TRP A 1 456 ? -34.612 -11.769 19.361 1.00 84.94 456 TRP A C 1
ATOM 3535 O O . TRP A 1 456 ? -33.577 -11.279 18.912 1.00 84.94 456 TRP A O 1
ATOM 3545 N N . GLN A 1 457 ? -34.968 -13.025 19.080 1.00 71.56 457 GLN A N 1
ATOM 3546 C CA . GLN A 1 457 ? -34.145 -13.929 18.255 1.00 71.56 457 GLN A CA 1
ATOM 3547 C C . GLN A 1 457 ? -33.885 -13.403 16.832 1.00 71.56 457 GLN A C 1
ATOM 3549 O O . GLN A 1 457 ? -32.846 -13.691 16.243 1.00 71.56 457 GLN A O 1
ATOM 3554 N N . THR A 1 458 ? -34.818 -12.628 16.278 1.00 78.56 458 THR A N 1
ATOM 3555 C CA . THR A 1 458 ? -34.733 -12.046 14.930 1.00 78.56 458 THR A CA 1
ATOM 3556 C C . THR A 1 458 ? -34.058 -10.672 14.896 1.00 78.56 458 THR A C 1
ATOM 3558 O O . THR A 1 458 ? -33.776 -10.175 13.809 1.00 78.56 458 THR A O 1
ATOM 3561 N N . LEU A 1 459 ? -33.768 -10.068 16.056 1.00 84.62 459 LEU A N 1
ATOM 3562 C CA . LEU A 1 459 ? -33.120 -8.757 16.183 1.00 84.62 459 LEU A CA 1
ATOM 3563 C C . LEU A 1 459 ? -31.919 -8.844 17.144 1.00 84.62 459 LEU A C 1
ATOM 3565 O O . LEU A 1 459 ? -31.959 -8.245 18.221 1.00 84.62 459 LEU A O 1
ATOM 3569 N N . PRO A 1 460 ? -30.861 -9.608 16.815 1.00 83.75 460 PRO A N 1
ATOM 3570 C CA . PRO A 1 460 ? -29.708 -9.749 17.695 1.00 83.75 460 PRO A CA 1
ATOM 3571 C C . PRO A 1 460 ? -28.939 -8.421 17.830 1.00 83.75 460 PRO A C 1
ATOM 3573 O O . PRO A 1 460 ? -28.878 -7.643 16.874 1.00 83.75 460 PRO A O 1
ATOM 3576 N N . PRO A 1 461 ? -28.320 -8.155 18.992 1.00 87.81 461 PRO A N 1
ATOM 3577 C CA . PRO A 1 461 ? -27.460 -6.992 19.164 1.00 87.81 461 PRO A CA 1
ATOM 3578 C C . PRO A 1 461 ? -26.118 -7.192 18.436 1.00 87.81 461 PRO A C 1
ATOM 3580 O O . PRO A 1 461 ? -25.720 -8.320 18.142 1.00 87.81 461 PRO A O 1
ATOM 3583 N N . ASP A 1 462 ? -25.380 -6.104 18.195 1.00 83.81 462 ASP A N 1
ATOM 3584 C CA . ASP A 1 462 ? -24.047 -6.135 17.564 1.00 83.81 462 ASP A CA 1
ATOM 3585 C C . ASP A 1 462 ? -23.046 -7.006 18.354 1.00 83.81 462 ASP A C 1
ATOM 3587 O O . ASP A 1 462 ? -22.117 -7.579 17.783 1.00 83.81 462 ASP A O 1
ATOM 3591 N N . TYR A 1 463 ? -23.205 -7.090 19.678 1.00 86.44 463 TYR A N 1
ATOM 3592 C CA . TYR A 1 463 ? -22.448 -7.991 20.543 1.00 86.44 463 TYR A CA 1
ATOM 3593 C C . TYR A 1 463 ? -23.264 -8.383 21.774 1.00 86.44 463 TYR A C 1
ATOM 3595 O O . TYR A 1 463 ? -23.822 -7.513 22.443 1.00 86.44 463 TYR A O 1
ATOM 3603 N N . PHE A 1 464 ? -23.241 -9.671 22.121 1.00 87.50 464 PHE A N 1
ATOM 3604 C CA . PHE A 1 464 ? -23.832 -10.219 23.339 1.00 87.50 464 PHE A CA 1
ATOM 3605 C C . PHE A 1 464 ? -22.773 -11.022 24.102 1.00 87.50 464 PHE A C 1
ATOM 3607 O O . PHE A 1 464 ? -22.222 -12.000 23.594 1.00 87.50 464 PHE A O 1
ATOM 3614 N N . GLY A 1 465 ? -22.434 -10.550 25.297 1.00 87.06 465 GLY A N 1
ATOM 3615 C CA . GLY A 1 465 ? -21.381 -11.094 26.140 1.00 87.06 465 GLY A CA 1
ATOM 3616 C C . GLY A 1 465 ? -21.821 -12.323 26.935 1.00 87.06 465 GLY A C 1
ATOM 3617 O O . GLY A 1 465 ? -22.889 -12.885 26.699 1.00 87.06 465 GLY A O 1
ATOM 3618 N N . PRO A 1 466 ? -20.997 -12.767 27.900 1.00 88.25 466 PRO A N 1
ATOM 3619 C CA . PRO A 1 466 ? -21.247 -13.979 28.665 1.00 88.25 466 PRO A CA 1
ATOM 3620 C C . PRO A 1 466 ? -22.271 -13.774 29.787 1.00 88.25 466 PRO A C 1
ATOM 3622 O O . PRO A 1 466 ? -21.970 -13.896 30.977 1.00 88.25 466 PRO A O 1
ATOM 3625 N N . MET A 1 467 ? -23.485 -13.436 29.385 1.00 90.75 467 MET A N 1
ATOM 3626 C CA . MET A 1 467 ? -24.616 -13.168 30.252 1.00 90.75 467 MET A CA 1
ATOM 3627 C C . MET A 1 467 ? -25.823 -13.975 29.796 1.00 90.75 467 MET A C 1
ATOM 3629 O O . MET A 1 467 ? -25.911 -14.371 28.642 1.00 90.75 467 MET A O 1
ATOM 3633 N N . GLU A 1 468 ? -26.746 -14.231 30.706 1.00 88.19 468 GLU A N 1
ATOM 3634 C CA . GLU A 1 468 ? -27.975 -14.965 30.429 1.00 88.19 468 GLU A CA 1
ATOM 3635 C C . GLU A 1 468 ? -29.172 -14.140 30.879 1.00 88.19 468 GLU A C 1
ATOM 3637 O O . GLU A 1 468 ? -29.141 -13.497 31.933 1.00 88.19 468 GLU A O 1
ATOM 3642 N N . TYR A 1 469 ? -30.214 -14.127 30.055 1.00 87.50 469 TYR A N 1
ATOM 3643 C CA . TYR A 1 469 ? -31.481 -13.516 30.419 1.00 87.50 469 TYR A CA 1
ATOM 3644 C C . TYR A 1 469 ? -32.249 -14.464 31.337 1.00 87.50 469 TYR A C 1
ATOM 3646 O O . TYR A 1 469 ? -32.367 -15.652 31.044 1.00 87.50 469 TYR A O 1
ATOM 3654 N N . ARG A 1 470 ? -32.787 -13.945 32.441 1.00 84.50 470 ARG A N 1
ATOM 3655 C CA . ARG A 1 470 ? -33.682 -14.695 33.324 1.00 84.50 470 ARG A CA 1
ATOM 3656 C C . ARG A 1 470 ? -35.000 -13.952 33.473 1.00 84.50 470 ARG A C 1
ATOM 3658 O O . ARG A 1 470 ? -35.003 -12.757 33.768 1.00 84.50 470 ARG A O 1
ATOM 3665 N N . ASP A 1 471 ? -36.090 -14.691 33.305 1.00 73.62 471 ASP A N 1
ATOM 3666 C CA . ASP A 1 471 ? -37.454 -14.278 33.628 1.00 73.62 471 ASP A CA 1
ATOM 3667 C C . ASP A 1 471 ? -37.858 -14.910 34.976 1.00 73.62 471 ASP A C 1
ATOM 3669 O O . ASP A 1 471 ? -37.469 -16.039 35.278 1.00 73.62 471 ASP A O 1
ATOM 3673 N N . GLN A 1 472 ? -38.608 -14.179 35.798 1.00 61.00 472 GLN A N 1
ATOM 3674 C CA . GLN A 1 472 ? -39.062 -14.528 37.155 1.00 61.00 472 GLN A CA 1
ATOM 3675 C C . GLN A 1 472 ? -37.985 -14.594 38.258 1.00 61.00 472 GLN A C 1
ATOM 3677 O O . GLN A 1 472 ? -38.078 -15.409 39.181 1.00 61.00 472 GLN A O 1
ATOM 3682 N N . SER A 1 473 ? -36.976 -13.716 38.237 1.00 52.19 473 SER A N 1
ATOM 3683 C CA . SER A 1 473 ? -36.072 -13.581 39.389 1.00 52.19 473 SER A CA 1
ATOM 3684 C C . SER A 1 473 ? -36.704 -12.712 40.488 1.00 52.19 473 SER A C 1
ATOM 3686 O O . SER A 1 473 ? -36.920 -11.512 40.337 1.00 52.19 473 SER A O 1
ATOM 3688 N N . PHE A 1 474 ? -37.025 -13.329 41.627 1.00 50.50 474 PHE A N 1
ATOM 3689 C CA . PHE A 1 474 ? -37.769 -12.714 42.739 1.00 50.50 474 PHE A CA 1
ATOM 3690 C C . PHE A 1 474 ? -36.980 -11.696 43.580 1.00 50.50 474 PHE A C 1
ATOM 3692 O O . PHE A 1 474 ? -37.463 -11.278 44.631 1.00 50.50 474 PHE A O 1
ATOM 3699 N N . GLU A 1 475 ? -35.778 -11.299 43.163 1.00 45.50 475 GLU A N 1
ATOM 3700 C CA . GLU A 1 475 ? -34.887 -10.535 44.039 1.00 45.50 475 GLU A CA 1
ATOM 3701 C C . GLU A 1 475 ? -34.950 -9.020 43.791 1.00 45.50 475 GLU A C 1
ATOM 3703 O O . GLU A 1 475 ? -35.184 -8.301 44.758 1.00 45.50 475 GLU A O 1
ATOM 3708 N N . TYR A 1 476 ? -34.855 -8.504 42.552 1.00 47.91 476 TYR A N 1
ATOM 3709 C CA . TYR A 1 476 ? -34.901 -7.050 42.278 1.00 47.91 476 TYR A CA 1
ATOM 3710 C C . TYR A 1 476 ? -35.300 -6.715 40.821 1.00 47.91 476 TYR A C 1
ATOM 3712 O O . TYR A 1 476 ? -34.891 -7.412 39.895 1.00 47.91 476 TYR A O 1
ATOM 3720 N N . GLY A 1 477 ? -36.034 -5.606 40.615 1.00 51.09 477 GLY A N 1
ATOM 3721 C CA . GLY A 1 477 ? -36.213 -4.945 39.306 1.00 51.09 477 GLY A CA 1
ATOM 3722 C C . GLY A 1 477 ? -37.163 -5.636 38.317 1.00 51.09 477 GLY A C 1
ATOM 3723 O O . GLY A 1 477 ? -36.731 -6.194 37.317 1.00 51.09 477 GLY A O 1
ATOM 3724 N N . GLY A 1 478 ? -38.473 -5.602 38.575 1.00 54.97 478 GLY A N 1
ATOM 3725 C CA . GLY A 1 478 ? -39.488 -6.006 37.585 1.00 54.97 478 GLY A CA 1
ATOM 3726 C C . GLY A 1 478 ? -39.547 -7.503 37.243 1.00 54.97 478 GLY A C 1
ATOM 3727 O O . GLY A 1 478 ? -40.247 -7.872 36.306 1.00 54.97 478 GLY A O 1
ATOM 3728 N N . GLY A 1 479 ? -38.837 -8.358 37.988 1.00 66.50 479 GLY A N 1
ATOM 3729 C CA . GLY A 1 479 ? -38.889 -9.817 37.848 1.00 66.50 479 GLY A CA 1
ATOM 3730 C C . GLY A 1 479 ? -38.054 -10.391 36.704 1.00 66.50 479 GLY A C 1
ATOM 3731 O O . GLY A 1 479 ? -38.202 -11.567 36.405 1.00 66.50 479 GLY A O 1
ATOM 3732 N N . ARG A 1 480 ? -37.185 -9.605 36.061 1.00 79.31 480 ARG A N 1
ATOM 3733 C CA . ARG A 1 480 ? -36.384 -10.040 34.905 1.00 79.31 480 ARG A CA 1
ATOM 3734 C C . ARG A 1 480 ? -35.049 -9.319 34.826 1.00 79.31 480 ARG A C 1
ATOM 3736 O O . ARG A 1 480 ? -34.940 -8.204 35.321 1.00 79.31 480 ARG A O 1
ATOM 3743 N N . GLY A 1 481 ? -34.056 -9.905 34.164 1.00 87.50 481 GLY A N 1
ATOM 3744 C CA . GLY A 1 481 ? -32.821 -9.200 33.817 1.00 87.50 481 GLY A CA 1
ATOM 3745 C C . GLY A 1 481 ? -31.664 -10.117 33.444 1.00 87.50 481 GLY A C 1
ATOM 3746 O O . GLY A 1 481 ? -31.818 -11.338 33.389 1.00 87.50 481 GLY A O 1
ATOM 3747 N N . TYR A 1 482 ? -30.497 -9.526 33.187 1.00 91.56 482 TYR A N 1
ATOM 3748 C CA . TYR A 1 482 ? -29.294 -10.293 32.865 1.00 91.56 482 TYR A CA 1
ATOM 3749 C C . TYR A 1 482 ? -28.514 -10.727 34.101 1.00 91.56 482 TYR A C 1
ATOM 3751 O O . TYR A 1 482 ? -28.371 -9.981 35.070 1.00 91.56 482 TYR A O 1
ATOM 3759 N N . TYR A 1 483 ? -27.948 -11.926 34.025 1.00 91.94 483 TYR A N 1
ATOM 3760 C CA . TYR A 1 483 ? -27.065 -12.504 35.029 1.00 91.94 483 TYR A CA 1
ATOM 3761 C C . TYR A 1 483 ? -25.748 -12.926 34.385 1.00 91.94 483 TYR A C 1
ATOM 3763 O O . TYR A 1 483 ? -25.715 -13.354 33.233 1.00 91.94 483 TYR A O 1
ATOM 3771 N N . ALA A 1 484 ? -24.650 -12.811 35.128 1.00 92.50 484 ALA A N 1
ATOM 3772 C CA . ALA A 1 484 ? -23.343 -13.274 34.692 1.00 92.50 484 ALA A CA 1
ATOM 3773 C C . ALA A 1 484 ? -23.370 -14.796 34.512 1.00 92.50 484 ALA A C 1
ATOM 3775 O O . ALA A 1 484 ? -23.574 -15.540 35.469 1.00 92.50 484 ALA A O 1
ATOM 3776 N N . ALA A 1 485 ? -23.150 -15.288 33.300 1.00 88.75 485 ALA A N 1
ATOM 3777 C CA . ALA A 1 485 ? -23.256 -16.719 33.031 1.00 88.75 485 ALA A CA 1
ATOM 3778 C C . ALA A 1 485 ? -21.931 -17.479 33.279 1.00 88.75 485 ALA A C 1
ATOM 3780 O O . ALA A 1 485 ? -21.894 -18.707 33.416 1.00 88.75 485 ALA A O 1
ATOM 3781 N N . LYS A 1 486 ? -20.840 -16.727 33.450 1.00 92.44 486 LYS A N 1
ATOM 3782 C CA . LYS A 1 486 ? -19.554 -17.142 34.033 1.00 92.44 486 LYS A CA 1
ATOM 3783 C C . LYS A 1 486 ? -18.958 -15.976 34.822 1.00 92.44 486 LYS A C 1
ATOM 3785 O O . LYS A 1 486 ? -19.556 -14.908 34.857 1.00 92.44 486 LYS A O 1
ATOM 3790 N N . ASP A 1 487 ? -17.788 -16.173 35.417 1.00 89.62 487 ASP A N 1
ATOM 3791 C CA . ASP A 1 487 ? -17.027 -15.073 36.007 1.00 89.62 487 ASP A CA 1
ATOM 3792 C C . ASP A 1 487 ? -16.627 -14.064 34.919 1.00 89.62 487 ASP A C 1
ATOM 3794 O O . ASP A 1 487 ? -16.117 -14.436 33.855 1.00 89.62 487 ASP A O 1
ATOM 3798 N N . ILE A 1 488 ? -16.874 -12.785 35.187 1.00 87.62 488 ILE A N 1
ATOM 3799 C CA . ILE A 1 488 ? -16.680 -11.678 34.254 1.00 87.62 488 ILE A CA 1
ATOM 3800 C C . ILE A 1 488 ? -15.620 -10.732 34.827 1.00 87.62 488 ILE A C 1
ATOM 3802 O O . ILE A 1 488 ? -15.849 -10.105 35.859 1.00 87.62 488 ILE A O 1
ATOM 3806 N N . PRO A 1 489 ? -14.460 -10.586 34.171 1.00 79.00 489 PRO A N 1
ATOM 3807 C CA . PRO A 1 489 ? -13.455 -9.600 34.557 1.00 79.00 489 PRO A CA 1
ATOM 3808 C C . PRO A 1 489 ? -13.954 -8.152 34.441 1.00 79.00 489 PRO A C 1
ATOM 3810 O O . PRO A 1 489 ? -14.755 -7.836 33.557 1.00 79.00 489 PRO A O 1
ATOM 3813 N N . ALA A 1 490 ? -13.406 -7.254 35.264 1.00 78.62 490 ALA A N 1
ATOM 3814 C CA . ALA A 1 490 ? -13.626 -5.815 35.117 1.00 78.62 490 ALA A CA 1
ATOM 3815 C C . ALA A 1 490 ? -13.229 -5.336 33.708 1.00 78.62 490 ALA A C 1
ATOM 3817 O O . ALA A 1 490 ? -12.234 -5.791 33.147 1.00 78.62 490 ALA A O 1
ATOM 3818 N N . GLY A 1 491 ? -14.017 -4.431 33.130 1.00 71.56 491 GLY A N 1
ATOM 3819 C CA . GLY A 1 491 ? -13.828 -3.895 31.780 1.00 71.56 491 GLY A CA 1
ATOM 3820 C C . GLY A 1 491 ? -14.428 -4.733 30.645 1.00 71.56 491 GLY A C 1
ATOM 3821 O O . GLY A 1 491 ? -14.525 -4.237 29.515 1.00 71.56 491 GLY A O 1
ATOM 3822 N N . SER A 1 492 ? -14.886 -5.961 30.931 1.00 80.75 492 SER A N 1
ATOM 3823 C CA . SER A 1 492 ? -15.463 -6.863 29.924 1.00 80.75 492 SER A CA 1
ATOM 3824 C C . SER A 1 492 ? -16.652 -6.231 29.198 1.00 80.75 492 SER A C 1
ATOM 3826 O O . SER A 1 492 ? -17.530 -5.660 29.843 1.00 80.75 492 SER A O 1
ATOM 3828 N N . LEU A 1 493 ? -16.709 -6.351 27.868 1.00 84.94 493 LEU A N 1
ATOM 3829 C CA . LEU A 1 493 ? -17.876 -5.959 27.078 1.00 84.94 493 LEU A CA 1
ATOM 3830 C C . LEU A 1 493 ? -18.991 -6.971 27.328 1.00 84.94 493 LEU A C 1
ATOM 3832 O O . LEU A 1 493 ? -18.767 -8.177 27.249 1.00 84.94 493 LEU A O 1
ATOM 3836 N N . LEU A 1 494 ? -20.177 -6.470 27.657 1.00 88.88 494 LEU A N 1
ATOM 3837 C CA . LEU A 1 494 ? -21.355 -7.280 27.967 1.00 88.88 494 LEU A CA 1
ATOM 3838 C C . LEU A 1 494 ? -22.413 -7.148 26.883 1.00 88.88 494 LEU A C 1
ATOM 3840 O O . LEU A 1 494 ? -23.005 -8.141 26.484 1.00 88.88 494 LEU A O 1
ATOM 3844 N N . LEU A 1 495 ? -22.626 -5.937 26.375 1.00 89.88 495 LEU A N 1
ATOM 3845 C CA . LEU A 1 495 ? -23.598 -5.677 25.322 1.00 89.88 495 LEU A CA 1
ATOM 3846 C C . LEU A 1 495 ? -23.093 -4.551 24.424 1.00 89.88 495 LEU A C 1
ATOM 3848 O O . LEU A 1 495 ? -22.591 -3.548 24.930 1.00 89.88 495 LEU A O 1
ATOM 3852 N N . ARG A 1 496 ? -23.264 -4.693 23.110 1.00 89.31 496 ARG A N 1
ATOM 3853 C CA . ARG A 1 496 ? -23.237 -3.577 22.157 1.00 89.31 496 ARG A CA 1
ATOM 3854 C C . ARG A 1 496 ? -24.455 -3.697 21.264 1.00 89.31 496 ARG A C 1
ATOM 3856 O O . ARG A 1 496 ? -24.660 -4.750 20.676 1.00 89.31 496 ARG A O 1
ATOM 3863 N N . GLU A 1 497 ? -25.224 -2.631 21.121 1.00 90.19 497 GLU A N 1
ATOM 3864 C CA . GLU A 1 497 ? -26.389 -2.622 20.240 1.00 90.19 497 GLU A CA 1
ATOM 3865 C C . GLU A 1 497 ? -26.645 -1.250 19.623 1.00 90.19 497 GLU A C 1
ATOM 3867 O O . GLU A 1 497 ? -26.181 -0.219 20.121 1.00 90.19 497 GLU A O 1
ATOM 3872 N N . ARG A 1 498 ? -27.416 -1.253 18.537 1.00 88.94 498 ARG A N 1
ATOM 3873 C CA . ARG A 1 498 ? -27.898 -0.048 17.866 1.00 88.94 498 ARG A CA 1
ATOM 3874 C C . ARG A 1 498 ? -29.293 0.320 18.351 1.00 88.94 498 ARG A C 1
ATOM 3876 O O . ARG A 1 498 ? -30.034 -0.535 18.830 1.00 88.94 498 ARG A O 1
ATOM 3883 N N . ALA A 1 499 ? -29.638 1.596 18.227 1.00 90.31 499 ALA A N 1
ATOM 3884 C CA . ALA A 1 499 ? -30.970 2.082 18.523 1.00 90.31 499 ALA A CA 1
ATOM 3885 C C . ALA A 1 499 ? -31.952 1.409 17.561 1.00 90.31 499 ALA A C 1
ATOM 3887 O O . ALA A 1 499 ? -31.789 1.468 16.345 1.00 90.31 499 ALA A O 1
ATOM 3888 N N . TYR A 1 500 ? -32.959 0.758 18.127 1.00 92.00 500 TYR A N 1
ATOM 3889 C CA . TYR A 1 500 ? -34.068 0.184 17.382 1.00 92.00 500 TYR A CA 1
ATOM 3890 C C . TYR A 1 500 ? -34.996 1.283 16.851 1.00 92.00 500 TYR A C 1
ATOM 3892 O O . TYR A 1 500 ? -35.453 1.222 15.715 1.00 92.00 500 TYR A O 1
ATOM 3900 N N . VAL A 1 501 ? -35.213 2.328 17.658 1.00 90.50 501 VAL A N 1
ATOM 3901 C CA . VAL A 1 501 ? -35.897 3.566 17.261 1.00 90.50 501 VAL A CA 1
ATOM 3902 C C . VAL A 1 501 ? -35.057 4.744 17.738 1.00 90.50 501 VAL A C 1
ATOM 3904 O O . VAL A 1 501 ? -34.782 4.857 18.929 1.00 90.50 501 VAL A O 1
ATOM 3907 N N . GLU A 1 502 ? -34.632 5.618 16.835 1.00 88.94 502 GLU A N 1
ATOM 3908 C CA . GLU A 1 502 ? -33.865 6.816 17.193 1.00 88.94 502 GLU A CA 1
ATOM 3909 C C . GLU A 1 502 ? -34.773 7.926 17.739 1.00 88.94 502 GLU A C 1
ATOM 3911 O O . GLU A 1 502 ? -35.944 8.038 17.370 1.00 88.94 502 GLU A O 1
ATOM 3916 N N . TRP A 1 503 ? -34.230 8.760 18.627 1.00 87.62 503 TRP A N 1
ATOM 3917 C CA . TRP A 1 503 ? -34.920 9.958 19.103 1.00 87.62 503 TRP A CA 1
ATOM 3918 C C . TRP A 1 503 ? -35.037 11.023 18.004 1.00 87.62 503 TRP A C 1
ATOM 3920 O O . TRP A 1 503 ? -34.036 11.317 17.349 1.00 87.62 503 TRP A O 1
ATOM 3930 N N . PRO A 1 504 ? -36.223 11.628 17.799 1.00 84.38 504 PRO A N 1
ATOM 3931 C CA . PRO A 1 504 ? -36.373 12.738 16.869 1.00 84.38 504 PRO A CA 1
ATOM 3932 C C . PRO A 1 504 ? -35.706 14.005 17.416 1.00 84.38 504 PRO A C 1
ATOM 3934 O O . PRO A 1 504 ? -35.622 14.214 18.627 1.00 84.38 504 PRO A O 1
ATOM 3937 N N . ASP A 1 505 ? -35.278 14.877 16.506 1.00 79.56 505 ASP A N 1
ATOM 3938 C CA . ASP A 1 505 ? -34.648 16.161 16.824 1.00 79.56 505 ASP A CA 1
ATOM 3939 C C . ASP A 1 505 ? -35.701 17.174 17.317 1.00 79.56 505 ASP A C 1
ATOM 3941 O O . ASP A 1 505 ? -36.349 17.867 16.529 1.00 79.56 505 ASP A O 1
ATOM 3945 N N . VAL A 1 506 ? -35.962 17.172 18.629 1.00 78.62 506 VAL A N 1
ATOM 3946 C CA . VAL A 1 506 ? -36.987 17.998 19.284 1.00 78.62 506 VAL A CA 1
ATOM 3947 C C . VAL A 1 506 ? -36.421 18.615 20.564 1.00 78.62 506 VAL A C 1
ATOM 3949 O O . VAL A 1 506 ? -36.072 17.894 21.496 1.00 78.62 506 VAL A O 1
ATOM 3952 N N . ASP A 1 507 ? -36.419 19.949 20.648 1.00 62.34 507 ASP A N 1
ATOM 3953 C CA . ASP A 1 507 ? -35.885 20.705 21.801 1.00 62.34 507 ASP A CA 1
ATOM 3954 C C . ASP A 1 507 ? -36.643 20.445 23.119 1.00 62.34 507 ASP A C 1
ATOM 3956 O O . ASP A 1 507 ? -36.101 20.558 24.218 1.00 62.34 507 ASP A O 1
ATOM 3960 N N . ASP A 1 508 ? -37.931 20.107 23.028 1.00 72.44 508 ASP A N 1
ATOM 3961 C CA . ASP A 1 508 ? -38.803 19.902 24.182 1.00 72.44 508 ASP A CA 1
ATOM 3962 C C . ASP A 1 508 ? -38.856 18.419 24.579 1.00 72.44 508 ASP A C 1
ATOM 3964 O O . ASP A 1 508 ? -39.586 17.620 23.979 1.00 72.44 508 ASP A O 1
ATOM 3968 N N . ARG A 1 509 ? -38.133 18.061 25.651 1.00 59.81 509 ARG A N 1
ATOM 3969 C CA . ARG A 1 509 ? -38.129 16.701 26.227 1.00 59.81 509 ARG A CA 1
ATOM 3970 C C . ARG A 1 509 ? -39.530 16.170 26.545 1.00 59.81 509 ARG A C 1
ATOM 3972 O O . ARG A 1 509 ? -39.746 14.966 26.438 1.00 59.81 509 ARG A O 1
ATOM 3979 N N . ASN A 1 510 ? -40.496 17.030 26.881 1.00 63.88 510 ASN A N 1
ATOM 3980 C CA . ASN A 1 510 ? -41.864 16.588 27.174 1.00 63.88 510 ASN A CA 1
ATOM 3981 C C . ASN A 1 510 ? -42.652 16.216 25.910 1.00 63.88 510 ASN A C 1
ATOM 3983 O O . ASN A 1 510 ? -43.649 15.500 25.998 1.00 63.88 510 ASN A O 1
ATOM 3987 N N . LYS A 1 511 ? -42.218 16.693 24.739 1.00 80.81 511 LYS A N 1
ATOM 3988 C CA . LYS A 1 511 ? -42.810 16.356 23.436 1.00 80.81 511 LYS A CA 1
ATOM 3989 C C . LYS A 1 511 ? -42.078 15.227 22.730 1.00 80.81 511 LYS A C 1
ATOM 3991 O O . LYS A 1 511 ? -42.678 14.611 21.854 1.00 80.81 511 LYS A O 1
ATOM 3996 N N . LEU A 1 512 ? -40.840 14.938 23.134 1.00 87.75 512 LEU A N 1
ATOM 3997 C CA . LEU A 1 512 ? -39.980 13.925 22.528 1.00 87.75 512 LEU A CA 1
ATOM 3998 C C . LEU A 1 512 ? -40.711 12.594 22.318 1.00 87.75 512 LEU A C 1
ATOM 4000 O O . LEU A 1 512 ? -40.818 12.136 21.189 1.00 87.75 512 LEU A O 1
ATOM 4004 N N . LEU A 1 513 ? -41.290 12.016 23.376 1.00 91.00 513 LEU A N 1
ATOM 4005 C CA . LEU A 1 513 ? -41.923 10.693 23.298 1.00 91.00 513 LEU A CA 1
ATOM 4006 C C . LEU A 1 513 ? -43.120 10.663 22.341 1.00 91.00 513 LEU A C 1
ATOM 4008 O O . LEU A 1 513 ? -43.285 9.709 21.588 1.00 91.00 513 LEU A O 1
ATOM 4012 N N . VAL A 1 514 ? -43.945 11.715 22.342 1.00 91.44 514 VAL A N 1
ATOM 4013 C CA . VAL A 1 514 ? -45.109 11.814 21.446 1.00 91.44 514 VAL A CA 1
ATOM 4014 C C . VAL A 1 514 ? -44.668 12.055 20.000 1.00 91.44 514 VAL A C 1
ATOM 4016 O O . VAL A 1 514 ? -45.267 11.497 19.084 1.00 91.44 514 VAL A O 1
ATOM 4019 N N . ALA A 1 515 ? -43.602 12.830 19.786 1.00 91.69 515 ALA A N 1
ATOM 4020 C CA . ALA A 1 515 ? -42.994 13.003 18.471 1.00 91.69 515 ALA A CA 1
ATOM 4021 C C . ALA A 1 515 ? -42.404 11.686 17.942 1.00 91.69 515 ALA A C 1
ATOM 4023 O O . ALA A 1 515 ? -42.567 11.381 16.763 1.00 91.69 515 ALA A O 1
ATOM 4024 N N . THR A 1 516 ? -41.804 10.862 18.809 1.00 93.12 516 THR A N 1
ATOM 4025 C CA . THR A 1 516 ? -41.347 9.516 18.437 1.00 93.12 516 THR A CA 1
ATOM 4026 C C . THR A 1 516 ? -42.523 8.631 18.023 1.00 93.12 516 THR A C 1
ATOM 4028 O O . THR A 1 516 ? -42.413 7.911 17.037 1.00 93.12 516 THR A O 1
ATOM 4031 N N . ILE A 1 517 ? -43.675 8.707 18.705 1.00 94.31 517 ILE A N 1
ATOM 4032 C CA . ILE A 1 517 ? -44.884 7.985 18.270 1.00 94.31 517 ILE A CA 1
ATOM 4033 C C . ILE A 1 517 ? -45.361 8.457 16.892 1.00 94.31 517 ILE A C 1
ATOM 4035 O O . ILE A 1 517 ? -45.678 7.621 16.050 1.00 94.31 517 ILE A O 1
ATOM 4039 N N . ASP A 1 518 ? -45.389 9.768 16.634 1.00 93.25 518 ASP A N 1
ATOM 4040 C CA . ASP A 1 518 ? -45.716 10.294 15.301 1.00 93.25 518 ASP A CA 1
ATOM 4041 C C . ASP A 1 518 ? -44.732 9.772 14.241 1.00 93.25 518 ASP A C 1
ATOM 4043 O O . ASP A 1 518 ? -45.157 9.368 13.163 1.00 93.25 518 ASP A O 1
ATOM 4047 N N . GLN A 1 519 ? -43.435 9.695 14.557 1.00 93.69 519 GLN A N 1
ATOM 4048 C CA . GLN A 1 519 ? -42.430 9.111 13.667 1.00 93.69 519 GLN A CA 1
ATOM 4049 C C . GLN A 1 519 ? -42.670 7.616 13.410 1.00 93.69 519 GLN A C 1
ATOM 4051 O O . GLN A 1 519 ? -42.640 7.208 12.253 1.00 93.69 519 GLN A O 1
ATOM 4056 N N . ILE A 1 520 ? -42.938 6.812 14.446 1.00 94.62 520 ILE A N 1
ATOM 4057 C CA . ILE A 1 520 ? -43.219 5.372 14.304 1.00 94.62 520 ILE A CA 1
ATOM 4058 C C . ILE A 1 520 ? -44.470 5.151 13.444 1.00 94.62 520 ILE A C 1
ATOM 4060 O O . ILE A 1 520 ? -44.464 4.308 12.555 1.00 94.62 520 ILE A O 1
ATOM 4064 N N . LEU A 1 521 ? -45.534 5.929 13.663 1.00 94.12 521 LEU A N 1
ATOM 4065 C CA . LEU A 1 521 ? -46.802 5.799 12.933 1.00 94.12 521 LEU A CA 1
ATOM 4066 C C . LEU A 1 521 ? -46.723 6.197 11.452 1.00 94.12 521 LEU A C 1
ATOM 4068 O O . LEU A 1 521 ? -47.638 5.874 10.693 1.00 94.12 521 LEU A O 1
ATOM 4072 N N . ARG A 1 522 ? -45.656 6.886 11.028 1.00 93.19 522 ARG A N 1
ATOM 4073 C CA . ARG A 1 522 ? -45.383 7.158 9.606 1.00 93.19 522 ARG A CA 1
ATOM 4074 C C . ARG A 1 522 ? -44.790 5.957 8.876 1.00 93.19 522 ARG A C 1
ATOM 4076 O O . ARG A 1 522 ? -44.783 5.973 7.647 1.00 93.19 522 ARG A O 1
ATOM 4083 N N . CYS A 1 523 ? -44.273 4.969 9.599 1.00 90.31 523 CYS A N 1
ATOM 4084 C CA . CYS A 1 523 ? -43.686 3.775 9.014 1.00 90.31 523 CYS A CA 1
ATOM 4085 C C . CYS A 1 523 ? -44.764 2.722 8.711 1.00 90.31 523 CYS A C 1
ATOM 4087 O O . CYS A 1 523 ? -45.728 2.564 9.463 1.00 90.31 523 CYS A O 1
ATOM 4089 N N . ASP A 1 524 ? -44.582 1.970 7.623 1.00 89.12 524 ASP A N 1
ATOM 4090 C CA . ASP A 1 524 ? -45.515 0.910 7.211 1.00 89.12 524 ASP A CA 1
ATOM 4091 C C . ASP A 1 524 ? -45.541 -0.276 8.203 1.00 89.12 524 ASP A C 1
ATOM 4093 O O . ASP A 1 524 ? -46.527 -1.009 8.281 1.00 89.12 524 ASP A O 1
ATOM 4097 N N . ASP A 1 525 ? -44.482 -0.438 8.997 1.00 91.44 525 ASP A N 1
ATOM 4098 C CA . ASP A 1 525 ? -44.248 -1.494 9.988 1.00 91.44 525 ASP A CA 1
ATOM 4099 C C . ASP A 1 525 ? -44.507 -1.042 11.443 1.00 91.44 525 ASP A C 1
ATOM 4101 O O . ASP A 1 525 ? -44.078 -1.693 12.395 1.00 91.44 525 ASP A O 1
ATOM 4105 N N . ALA A 1 526 ? -45.259 0.046 11.651 1.00 91.25 526 ALA A N 1
ATOM 4106 C CA . ALA A 1 526 ? -45.533 0.622 12.976 1.00 91.25 526 ALA A CA 1
ATOM 4107 C C . ALA A 1 526 ? -46.036 -0.396 14.026 1.00 91.25 526 ALA A C 1
ATOM 4109 O O . ALA A 1 526 ? -45.680 -0.318 15.204 1.00 91.25 526 ALA A O 1
ATOM 4110 N N . ASP A 1 527 ? -46.869 -1.356 13.614 1.00 92.12 527 ASP A N 1
ATOM 4111 C CA . ASP A 1 527 ? -47.397 -2.401 14.500 1.00 92.12 527 ASP A CA 1
ATOM 4112 C C . ASP A 1 527 ? -46.346 -3.451 14.878 1.00 92.12 527 ASP A C 1
ATOM 4114 O O . ASP A 1 527 ? -46.358 -3.952 16.003 1.00 92.12 527 ASP A O 1
ATOM 4118 N N . GLU A 1 528 ? -45.419 -3.750 13.970 1.00 92.12 528 GLU A N 1
ATOM 4119 C CA . GLU A 1 528 ? -44.286 -4.634 14.236 1.00 92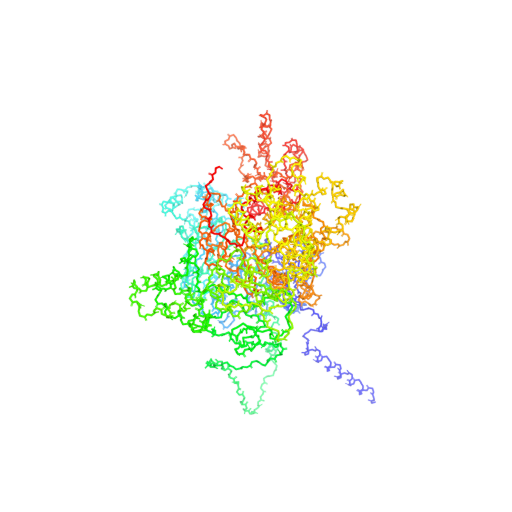.12 528 GLU A CA 1
ATOM 4120 C C . GLU A 1 528 ? -43.309 -3.970 15.210 1.00 92.12 528 GLU A C 1
ATOM 4122 O O . GLU A 1 528 ? -42.912 -4.591 16.197 1.00 92.12 528 GLU A O 1
ATOM 4127 N N . ILE A 1 529 ? -43.010 -2.681 15.010 1.00 91.94 529 ILE A N 1
ATOM 4128 C CA . ILE A 1 529 ? -42.196 -1.881 15.937 1.00 91.94 529 ILE A CA 1
ATOM 4129 C C . ILE A 1 529 ? -42.812 -1.906 17.341 1.00 91.94 529 ILE A C 1
ATOM 4131 O O . ILE A 1 529 ? -42.127 -2.218 18.318 1.00 91.94 529 ILE A O 1
ATOM 4135 N N . ALA A 1 530 ? -44.119 -1.647 17.450 1.00 92.00 530 ALA A N 1
ATOM 4136 C CA . ALA A 1 530 ? -44.830 -1.705 18.724 1.00 92.00 530 ALA A CA 1
ATOM 4137 C C . ALA A 1 530 ? -44.798 -3.114 19.348 1.00 92.00 530 ALA A C 1
ATOM 4139 O O . ALA A 1 530 ? -44.616 -3.240 20.559 1.00 92.00 530 ALA A O 1
ATOM 4140 N N . SER A 1 531 ? -44.924 -4.173 18.540 1.00 91.00 531 SER A N 1
ATOM 4141 C CA . SER A 1 531 ? -44.839 -5.564 19.003 1.00 91.00 531 SER A CA 1
ATOM 4142 C C . SER A 1 531 ? -43.448 -5.913 19.536 1.00 91.00 531 SER A C 1
ATOM 4144 O O . SER A 1 531 ? -43.334 -6.549 20.582 1.00 91.00 531 SER A O 1
ATOM 4146 N N . ASN A 1 532 ? -42.383 -5.463 18.870 1.00 91.38 532 ASN A N 1
ATOM 4147 C CA . ASN A 1 532 ? -41.010 -5.668 19.330 1.00 91.38 532 ASN A CA 1
ATOM 4148 C C . ASN A 1 532 ? -40.704 -4.875 20.608 1.00 91.38 532 ASN A C 1
ATOM 4150 O O . ASN A 1 532 ? -39.879 -5.305 21.409 1.00 91.38 532 ASN A O 1
ATOM 4154 N N . MET A 1 533 ? -41.394 -3.758 20.849 1.00 91.75 533 MET A N 1
ATOM 4155 C CA . MET A 1 533 ? -41.295 -2.989 22.094 1.00 91.75 533 MET A CA 1
ATOM 4156 C C . MET A 1 533 ? -42.196 -3.511 23.223 1.00 91.75 533 MET A C 1
ATOM 4158 O O . MET A 1 533 ? -42.001 -3.117 24.371 1.00 91.75 533 MET A O 1
ATOM 4162 N N . ALA A 1 534 ? -43.156 -4.398 22.947 1.00 88.56 534 ALA A N 1
ATOM 4163 C CA . ALA A 1 534 ? -44.086 -4.921 23.952 1.00 88.56 534 ALA A CA 1
ATOM 4164 C C . ALA A 1 534 ? -43.410 -5.603 25.163 1.00 88.56 534 ALA A C 1
ATOM 4166 O O . ALA A 1 534 ? -43.930 -5.465 26.271 1.00 88.56 534 ALA A O 1
ATOM 4167 N N . PRO A 1 535 ? -42.248 -6.280 25.022 1.00 87.69 535 PRO A N 1
ATOM 4168 C CA . PRO A 1 535 ? -41.521 -6.810 26.169 1.00 87.69 535 PRO A CA 1
ATOM 4169 C C . PRO A 1 535 ? -40.872 -5.738 27.054 1.00 87.69 535 PRO A C 1
ATOM 4171 O O . PRO A 1 535 ? -40.388 -6.083 28.122 1.00 87.69 535 PRO A O 1
ATOM 4174 N N . LEU A 1 536 ? -40.811 -4.458 26.677 1.00 89.38 536 LEU A N 1
ATOM 4175 C CA . LEU A 1 536 ? -40.241 -3.405 27.533 1.00 89.38 536 LEU A CA 1
ATOM 4176 C C . LEU A 1 536 ? -41.107 -3.154 28.778 1.00 89.38 536 LEU A C 1
ATOM 4178 O O . LEU A 1 536 ? -42.264 -3.553 28.832 1.00 89.38 536 LEU A O 1
ATOM 4182 N N . TYR A 1 537 ? -40.533 -2.565 29.833 1.00 86.38 537 TYR A N 1
ATOM 4183 C CA . TYR A 1 537 ? -41.303 -2.273 31.051 1.00 86.38 537 TYR A CA 1
ATOM 4184 C C . TYR A 1 537 ? -42.014 -0.926 30.877 1.00 86.38 537 TYR A C 1
ATOM 4186 O O . TYR A 1 537 ? -41.335 0.043 30.540 1.00 86.38 537 TYR A O 1
ATOM 4194 N N . PRO A 1 538 ? -43.325 -0.814 31.128 1.00 88.38 538 PRO A N 1
ATOM 4195 C CA . PRO A 1 538 ? -44.228 -1.865 31.601 1.00 88.38 538 PRO A CA 1
ATOM 4196 C C . PRO A 1 538 ? -44.744 -2.782 30.471 1.00 88.38 538 PRO A C 1
ATOM 4198 O O . PRO A 1 538 ? -45.045 -2.309 29.374 1.00 88.38 538 PRO A O 1
ATOM 4201 N N . MET A 1 539 ? -44.921 -4.079 30.761 1.00 86.12 539 MET A N 1
ATOM 4202 C CA . MET A 1 539 ? -45.508 -5.036 29.802 1.00 86.12 539 MET A CA 1
ATOM 4203 C C . MET A 1 539 ? -47.028 -4.887 29.701 1.00 86.12 539 MET A C 1
ATOM 4205 O O . MET A 1 539 ? -47.627 -5.237 28.685 1.00 86.12 539 MET A O 1
ATOM 4209 N N . HIS A 1 540 ? -47.655 -4.347 30.742 1.00 88.56 540 HIS A N 1
ATOM 4210 C CA . HIS A 1 540 ? -49.039 -3.905 30.764 1.00 88.56 540 HIS A CA 1
ATOM 4211 C C . HIS A 1 540 ? -49.142 -2.610 31.569 1.00 88.56 540 HIS A C 1
ATOM 4213 O O . HIS A 1 540 ? -48.477 -2.447 32.585 1.00 88.56 540 HIS A O 1
ATOM 4219 N N . LEU A 1 541 ? -50.029 -1.686 31.188 1.00 89.00 541 LEU A N 1
ATOM 4220 C CA . LEU A 1 541 ? -50.212 -0.430 31.939 1.00 89.00 541 LEU A CA 1
ATOM 4221 C C . LEU A 1 541 ? -50.574 -0.642 33.424 1.00 89.00 541 LEU A C 1
ATOM 4223 O O . LEU A 1 541 ? -50.334 0.248 34.235 1.00 89.00 541 LEU A O 1
ATOM 4227 N N . SER A 1 542 ? -51.132 -1.804 33.781 1.00 87.75 542 SER A N 1
ATOM 4228 C CA . SER A 1 542 ? -51.411 -2.214 35.164 1.00 87.75 542 SER A CA 1
ATOM 4229 C C . SER A 1 542 ? -50.166 -2.488 36.008 1.00 87.75 542 SER A C 1
ATOM 4231 O O . SER A 1 542 ? -50.280 -2.512 37.229 1.00 87.75 542 SER A O 1
ATOM 4233 N N . ASP A 1 543 ? -49.005 -2.691 35.382 1.00 84.94 543 ASP A N 1
ATOM 4234 C CA . ASP A 1 543 ? -47.736 -2.929 36.079 1.00 84.94 543 ASP A CA 1
ATOM 4235 C C . ASP A 1 543 ? -47.192 -1.633 36.706 1.00 84.94 543 ASP A C 1
ATOM 4237 O O . ASP A 1 543 ? -46.365 -1.671 37.614 1.00 84.94 543 ASP A O 1
ATOM 4241 N N . LEU A 1 544 ? -47.666 -0.471 36.238 1.00 87.06 544 LEU A N 1
ATOM 4242 C CA . LEU A 1 544 ? -47.264 0.830 36.759 1.00 87.06 544 LEU A CA 1
ATOM 4243 C C . LEU A 1 544 ? -47.962 1.152 38.091 1.00 87.06 544 LEU A C 1
ATOM 4245 O O . LEU A 1 544 ? -49.164 0.913 38.241 1.00 87.06 544 LEU A O 1
ATOM 4249 N N . PRO A 1 545 ? -47.274 1.834 39.026 1.00 88.25 545 PRO A N 1
ATOM 4250 C CA . PRO A 1 545 ? -47.926 2.416 40.191 1.00 88.25 545 PRO A CA 1
ATOM 4251 C C . PRO A 1 545 ? -49.048 3.377 39.786 1.00 88.25 545 PRO A C 1
ATOM 4253 O O . PRO A 1 545 ? -48.884 4.201 38.881 1.00 88.25 545 PRO A O 1
ATOM 4256 N N . ALA A 1 546 ? -50.168 3.339 40.514 1.00 88.94 546 ALA A N 1
ATOM 4257 C CA . ALA A 1 546 ? -51.330 4.184 40.232 1.00 88.94 546 ALA A CA 1
ATOM 4258 C C . ALA A 1 546 ? -51.006 5.694 40.112 1.00 88.94 546 ALA A C 1
ATOM 4260 O O . ALA A 1 546 ? -51.526 6.325 39.186 1.00 88.94 546 ALA A O 1
ATOM 4261 N N . PRO A 1 547 ? -50.130 6.290 40.954 1.00 87.94 547 PRO A N 1
ATOM 4262 C CA . PRO A 1 547 ? -49.738 7.692 40.796 1.00 87.94 547 PRO A CA 1
ATOM 4263 C C . PRO A 1 547 ? -49.017 7.973 39.471 1.00 87.94 547 PRO A C 1
ATOM 4265 O O . PRO A 1 547 ? -49.309 8.976 38.819 1.00 87.94 547 PRO A O 1
ATOM 4268 N N . LEU A 1 548 ? -48.125 7.073 39.041 1.00 88.44 548 LEU A N 1
ATOM 4269 C CA . LEU A 1 548 ? -47.349 7.228 37.810 1.00 88.44 548 LEU A CA 1
ATOM 4270 C C . LEU A 1 548 ? -48.236 7.084 36.569 1.00 88.44 548 LEU A C 1
ATOM 4272 O O . LEU A 1 548 ? -48.165 7.911 35.663 1.00 88.44 548 LEU A O 1
ATOM 4276 N N . LEU A 1 549 ? -49.140 6.097 36.559 1.00 91.00 549 LEU A N 1
ATOM 4277 C CA . LEU A 1 549 ? -50.115 5.934 35.478 1.00 91.00 549 LEU A CA 1
ATOM 4278 C C . LEU A 1 549 ? -51.056 7.145 35.376 1.00 91.00 549 LEU A C 1
ATOM 4280 O O . LEU A 1 549 ? -51.361 7.606 34.275 1.00 91.00 549 LEU A O 1
ATOM 4284 N N . SER A 1 550 ? -51.501 7.688 36.515 1.00 89.94 550 SER A N 1
ATOM 4285 C CA . SER A 1 550 ? -52.341 8.890 36.540 1.00 89.94 550 SER A CA 1
ATOM 4286 C C . SER A 1 550 ? -51.600 10.116 36.000 1.00 89.94 550 SER A C 1
ATOM 4288 O O . SER A 1 550 ? -52.178 10.882 35.227 1.00 89.94 550 SER A O 1
ATOM 4290 N N . ALA A 1 551 ? -50.332 10.302 36.377 1.00 88.44 551 ALA A N 1
ATOM 4291 C CA . ALA A 1 551 ? -49.501 11.397 35.883 1.00 88.44 551 ALA A CA 1
ATOM 4292 C C . ALA A 1 551 ? -49.247 11.279 34.372 1.00 88.44 551 ALA A C 1
ATOM 4294 O O . ALA A 1 551 ? -49.441 12.249 33.642 1.00 88.44 551 ALA A O 1
ATOM 4295 N N . ALA A 1 552 ? -48.917 10.078 33.887 1.00 88.62 552 ALA A N 1
ATOM 4296 C CA . ALA A 1 552 ? -48.717 9.810 32.466 1.00 88.62 552 ALA A CA 1
ATOM 4297 C C . ALA A 1 552 ? -49.980 10.094 31.640 1.00 88.62 552 ALA A C 1
ATOM 4299 O O . ALA A 1 552 ? -49.913 10.763 30.608 1.00 88.62 552 ALA A O 1
ATOM 4300 N N . LYS A 1 553 ? -51.157 9.659 32.115 1.00 91.06 553 LYS A N 1
ATOM 4301 C CA . LYS A 1 553 ? -52.431 9.990 31.461 1.00 91.06 553 LYS A CA 1
ATOM 4302 C C . LYS A 1 553 ? -52.663 11.499 31.445 1.00 91.06 553 LYS A C 1
ATOM 4304 O O . LYS A 1 553 ? -52.994 12.038 30.394 1.00 91.06 553 LYS A O 1
ATOM 4309 N N . ALA A 1 554 ? -52.445 12.204 32.552 1.00 90.06 554 ALA A N 1
ATOM 4310 C CA . ALA A 1 554 ? -52.605 13.658 32.582 1.00 90.06 554 ALA A CA 1
ATOM 4311 C C . ALA A 1 554 ? -51.661 14.379 31.597 1.00 90.06 554 ALA A C 1
ATOM 4313 O O . ALA A 1 554 ? -52.077 15.333 30.941 1.00 90.06 554 ALA A O 1
ATOM 4314 N N . GLN A 1 555 ? -50.421 13.903 31.464 1.00 89.25 555 GLN A N 1
ATOM 4315 C CA . GLN A 1 555 ? -49.396 14.517 30.623 1.00 89.25 555 GLN A CA 1
ATOM 4316 C C . GLN A 1 555 ? -49.604 14.245 29.126 1.00 89.25 555 GLN A C 1
ATOM 4318 O O . GLN A 1 555 ? -49.545 15.174 28.321 1.00 89.25 555 GLN A O 1
ATOM 4323 N N . TYR A 1 556 ? -49.853 12.991 28.738 1.00 91.31 556 TYR A N 1
ATOM 4324 C CA . TYR A 1 556 ? -49.799 12.586 27.330 1.00 91.31 556 TYR A CA 1
ATOM 4325 C C . TYR A 1 556 ? -51.160 12.484 26.642 1.00 91.31 556 TYR A C 1
ATOM 4327 O O . TYR A 1 556 ? -51.186 12.486 25.414 1.00 91.31 556 TYR A O 1
ATOM 4335 N N . THR A 1 557 ? -52.286 12.438 27.371 1.00 92.75 557 THR A N 1
ATOM 4336 C CA . THR A 1 557 ? -53.610 12.165 26.764 1.00 92.75 557 THR A CA 1
ATOM 4337 C C . THR A 1 557 ? -53.927 13.093 25.598 1.00 92.75 557 THR A C 1
ATOM 4339 O O . THR A 1 557 ? -54.209 12.619 24.502 1.00 92.75 557 THR A O 1
ATOM 4342 N N . ASN A 1 558 ? -53.841 14.410 25.797 1.00 91.62 558 ASN A N 1
ATOM 4343 C CA . ASN A 1 558 ? -54.236 15.370 24.764 1.00 91.62 558 ASN A CA 1
ATOM 4344 C C . ASN A 1 558 ? -53.348 15.275 23.512 1.00 91.62 558 ASN A C 1
ATOM 4346 O O . ASN A 1 558 ? -53.857 15.257 22.393 1.00 91.62 558 ASN A O 1
ATOM 4350 N N . ALA A 1 559 ? -52.027 15.197 23.699 1.00 91.75 559 ALA A N 1
ATOM 4351 C CA . ALA A 1 559 ? -51.064 15.178 22.601 1.00 91.75 559 ALA A CA 1
ATOM 4352 C C . ALA A 1 559 ? -51.077 13.838 21.848 1.00 91.75 559 ALA A C 1
ATOM 4354 O O . ALA A 1 559 ? -51.131 13.822 20.620 1.00 91.75 559 ALA A O 1
ATOM 4355 N N . LEU A 1 560 ? -51.109 12.716 22.573 1.00 93.69 560 LEU A N 1
ATOM 4356 C CA . LEU A 1 560 ? -51.165 11.383 21.979 1.00 93.69 560 LEU A CA 1
ATOM 4357 C C . LEU A 1 560 ? -52.489 11.157 21.238 1.00 93.69 560 LEU A C 1
ATOM 4359 O O . LEU A 1 560 ? -52.482 10.650 20.120 1.00 93.69 560 LEU A O 1
ATOM 4363 N N . GLN A 1 561 ? -53.624 11.591 21.799 1.00 93.94 561 GLN A N 1
ATOM 4364 C CA . GLN A 1 561 ? -54.922 11.464 21.131 1.00 93.94 561 GLN A CA 1
ATOM 4365 C C . GLN A 1 561 ? -54.972 12.257 19.817 1.00 93.94 561 GLN A C 1
ATOM 4367 O O . GLN A 1 561 ? -55.567 11.790 18.841 1.00 93.94 561 GLN A O 1
ATOM 4372 N N . ALA A 1 562 ? -54.339 13.434 19.770 1.00 93.06 562 ALA A N 1
ATOM 4373 C CA . ALA A 1 562 ? -54.236 14.230 18.550 1.00 93.06 562 ALA A CA 1
ATOM 4374 C C . ALA A 1 562 ? -53.445 13.487 17.459 1.00 93.06 562 ALA A C 1
ATOM 4376 O O . ALA A 1 562 ? -53.951 13.342 16.344 1.00 93.06 562 ALA A O 1
ATOM 4377 N N . VAL A 1 563 ? -52.271 12.939 17.802 1.00 94.38 563 VAL A N 1
ATOM 4378 C CA . VAL A 1 563 ? -51.445 12.139 16.880 1.00 94.38 563 VAL A CA 1
ATOM 4379 C C . VAL A 1 563 ? -52.206 10.901 16.400 1.00 94.38 563 VAL A C 1
ATOM 4381 O O . VAL A 1 563 ? -52.333 10.678 15.202 1.00 94.38 563 VAL A O 1
ATOM 4384 N N . LEU A 1 564 ? -52.818 10.123 17.296 1.00 94.94 564 LEU A N 1
ATOM 4385 C CA . LEU A 1 564 ? -53.557 8.915 16.903 1.00 94.94 564 LEU A CA 1
ATOM 4386 C C . LEU A 1 564 ? -54.748 9.213 15.987 1.00 94.94 564 LEU A C 1
ATOM 4388 O O . LEU A 1 564 ? -55.052 8.432 15.085 1.00 94.94 564 LEU A O 1
ATOM 4392 N N . THR A 1 565 ? -55.413 10.352 16.180 1.00 94.19 565 THR A N 1
ATOM 4393 C CA . THR A 1 565 ? -56.533 10.769 15.326 1.00 94.19 565 THR A CA 1
ATOM 4394 C C . THR A 1 565 ? -56.070 11.096 13.905 1.00 94.19 565 THR A C 1
ATOM 4396 O O . THR A 1 565 ? -56.759 10.730 12.952 1.00 94.19 565 THR A O 1
ATOM 4399 N N . GLN A 1 566 ? -54.880 11.688 13.742 1.00 94.25 566 GLN A N 1
ATOM 4400 C CA . GLN A 1 566 ? -54.270 11.946 12.431 1.00 94.25 566 GLN A CA 1
ATOM 4401 C C . GLN A 1 566 ? -54.088 10.656 11.614 1.00 94.25 566 GLN A C 1
ATOM 4403 O O . GLN A 1 566 ? -54.363 10.652 10.414 1.00 94.25 566 GLN A O 1
ATOM 4408 N N . TYR A 1 567 ? -53.712 9.551 12.264 1.00 94.06 567 TYR A N 1
ATOM 4409 C CA . TYR A 1 567 ? -53.519 8.243 11.621 1.00 94.06 567 TYR A CA 1
ATOM 4410 C C . TYR A 1 567 ? -54.740 7.311 11.724 1.00 94.06 567 TYR A C 1
ATOM 4412 O O . TYR A 1 567 ? -54.636 6.130 11.408 1.00 94.06 567 TYR A O 1
ATOM 4420 N N . LYS A 1 568 ? -55.914 7.821 12.135 1.00 93.19 568 LYS A N 1
ATOM 4421 C CA . LYS A 1 568 ? -57.168 7.052 12.301 1.00 93.19 568 LYS A CA 1
ATOM 4422 C C . LYS A 1 568 ? -57.071 5.868 13.286 1.00 93.19 568 LYS A C 1
ATOM 4424 O O . LYS A 1 568 ? -57.788 4.885 13.130 1.00 93.19 568 LYS A O 1
ATOM 4429 N N . ARG A 1 569 ? -56.234 5.980 14.323 1.00 92.88 569 ARG A N 1
ATOM 4430 C CA . ARG A 1 569 ? -55.991 4.961 15.369 1.00 92.88 569 ARG A CA 1
ATOM 4431 C C . ARG A 1 569 ? -56.477 5.387 16.763 1.00 92.88 569 ARG A C 1
ATOM 4433 O O . ARG A 1 569 ? -55.943 4.966 17.785 1.00 92.88 569 ARG A O 1
ATOM 4440 N N . SER A 1 570 ? -57.500 6.243 16.835 1.00 89.44 570 SER A N 1
ATOM 4441 C CA . SER A 1 570 ? -58.018 6.819 18.092 1.00 89.44 570 SER A CA 1
ATOM 4442 C C . SER A 1 570 ? -58.509 5.785 19.121 1.00 89.44 570 SER A C 1
ATOM 4444 O O . SER A 1 570 ? -58.595 6.113 20.300 1.00 89.44 570 SER A O 1
ATOM 4446 N N . ASN A 1 571 ? -58.841 4.563 18.694 1.00 91.75 571 ASN A N 1
ATOM 4447 C CA . ASN A 1 571 ? -59.261 3.438 19.538 1.00 91.75 571 ASN A CA 1
ATOM 4448 C C . ASN A 1 571 ? -58.089 2.625 20.129 1.00 91.75 571 ASN A C 1
ATOM 4450 O O . ASN A 1 571 ? -58.323 1.770 20.976 1.00 91.75 571 ASN A O 1
ATOM 4454 N N . GLU A 1 572 ? -56.846 2.888 19.717 1.00 93.31 572 GLU A N 1
ATOM 4455 C CA . GLU A 1 572 ? -55.637 2.190 20.183 1.00 93.31 572 GLU A CA 1
ATOM 4456 C C . GLU A 1 572 ? -54.883 2.978 21.273 1.00 93.31 572 GLU A C 1
ATOM 4458 O O . GLU A 1 572 ? -53.689 2.767 21.480 1.00 93.31 572 GLU A O 1
ATOM 4463 N N . PHE A 1 573 ? -55.554 3.901 21.972 1.00 93.94 573 PHE A N 1
ATOM 4464 C CA . PHE A 1 573 ? -54.905 4.810 22.925 1.00 93.94 573 PHE A CA 1
ATOM 4465 C C . PHE A 1 573 ? -54.058 4.080 23.975 1.00 93.94 573 PHE A C 1
ATOM 4467 O O . PHE A 1 573 ? -52.884 4.403 24.129 1.00 93.94 573 PHE A O 1
ATOM 4474 N N . ASP A 1 574 ? -54.608 3.067 24.652 1.00 92.81 574 ASP A N 1
ATOM 4475 C CA . ASP A 1 574 ? -53.885 2.350 25.712 1.00 92.81 574 ASP A CA 1
ATOM 4476 C C . ASP A 1 574 ? -52.671 1.571 25.175 1.00 92.81 574 ASP A C 1
ATOM 4478 O O . ASP A 1 574 ? -51.636 1.520 25.837 1.00 92.81 574 ASP A O 1
ATOM 4482 N N . LYS A 1 575 ? -52.750 1.034 23.948 1.00 93.62 575 LYS A N 1
ATOM 4483 C CA . LYS A 1 575 ? -51.627 0.356 23.277 1.00 93.62 575 LYS A CA 1
ATOM 4484 C C . LYS A 1 575 ? -50.470 1.325 23.036 1.00 93.62 575 LYS A C 1
ATOM 4486 O O . LYS A 1 575 ? -49.332 1.031 23.381 1.00 93.62 575 LYS A O 1
ATOM 4491 N N . TRP A 1 576 ? -50.747 2.497 22.472 1.00 94.31 576 TRP A N 1
ATOM 4492 C CA . TRP A 1 576 ? -49.700 3.482 22.185 1.00 94.31 576 TRP A CA 1
ATOM 4493 C C . TRP A 1 576 ? -49.227 4.222 23.437 1.00 94.31 576 TRP A C 1
ATOM 4495 O O . TRP A 1 576 ? -48.050 4.565 23.530 1.00 94.31 576 TRP A O 1
ATOM 4505 N N . LEU A 1 577 ? -50.093 4.390 24.442 1.00 94.06 577 LEU A N 1
ATOM 4506 C CA . LEU A 1 577 ? -49.685 4.854 25.765 1.00 94.06 577 LEU A CA 1
ATOM 4507 C C . LEU A 1 577 ? -48.715 3.857 26.407 1.00 94.06 577 LEU A C 1
ATOM 4509 O O . LEU A 1 577 ? -47.737 4.279 27.016 1.00 94.06 577 LEU A O 1
ATOM 4513 N N . GLN A 1 578 ? -48.927 2.551 26.233 1.00 93.44 578 GLN A N 1
ATOM 4514 C CA . GLN A 1 578 ? -47.980 1.542 26.700 1.00 93.44 578 GLN A CA 1
ATOM 4515 C C . GLN A 1 578 ? -46.610 1.680 26.022 1.00 93.44 578 GLN A C 1
ATOM 4517 O O . GLN A 1 578 ? -45.600 1.633 26.717 1.00 93.44 578 GLN A O 1
ATOM 4522 N N . VAL A 1 579 ? -46.552 1.930 24.708 1.00 93.38 579 VAL A N 1
ATOM 4523 C CA . VAL A 1 579 ? -45.282 2.188 23.997 1.00 93.38 579 VAL A CA 1
ATOM 4524 C C . VAL A 1 579 ? -44.588 3.445 24.540 1.00 93.38 579 VAL A C 1
ATOM 4526 O O . VAL A 1 579 ? -43.385 3.417 24.796 1.00 93.38 579 VAL A O 1
ATOM 4529 N N . VAL A 1 580 ? -45.337 4.529 24.792 1.00 93.00 580 VAL A N 1
ATOM 4530 C CA . VAL A 1 580 ? -44.809 5.749 25.437 1.00 93.00 580 VAL A CA 1
ATOM 4531 C C . VAL A 1 580 ? -44.219 5.430 26.809 1.00 93.00 580 VAL A C 1
ATOM 4533 O O . VAL A 1 580 ? -43.096 5.839 27.104 1.00 93.00 580 VAL A O 1
ATOM 4536 N N . MET A 1 581 ? -44.931 4.656 27.629 1.00 91.19 581 MET A N 1
ATOM 4537 C CA . MET A 1 581 ? -44.436 4.256 28.945 1.00 91.19 581 MET A CA 1
ATOM 4538 C C . MET A 1 581 ? -43.225 3.322 28.854 1.00 91.19 581 MET A C 1
ATOM 4540 O O . MET A 1 581 ? -42.311 3.452 29.662 1.00 91.19 581 MET A O 1
ATOM 4544 N N . GLY A 1 582 ? -43.159 2.462 27.835 1.00 89.75 582 GLY A N 1
ATOM 4545 C CA . GLY A 1 582 ? -41.980 1.656 27.516 1.00 89.75 582 GLY A CA 1
ATOM 4546 C C . GLY A 1 582 ? -40.749 2.510 27.199 1.00 89.75 582 GLY A C 1
ATOM 4547 O O . GLY A 1 582 ? -39.638 2.167 27.592 1.00 89.75 582 GLY A O 1
ATOM 4548 N N . MET A 1 583 ? -40.920 3.664 26.553 1.00 91.19 583 MET A N 1
ATOM 4549 C CA . MET A 1 583 ? -39.819 4.611 26.332 1.00 91.19 583 MET A CA 1
ATOM 4550 C C . MET A 1 583 ? -39.460 5.416 27.587 1.00 91.19 583 MET A C 1
ATOM 4552 O O . MET A 1 583 ? -38.288 5.711 27.801 1.00 91.19 583 MET A O 1
ATOM 4556 N N . GLN A 1 584 ? -40.443 5.761 28.425 1.00 88.06 584 GLN A N 1
ATOM 4557 C CA . GLN A 1 584 ? -40.233 6.566 29.634 1.00 88.06 584 GLN A CA 1
ATOM 4558 C C . GLN A 1 584 ? -39.580 5.783 30.782 1.00 88.06 584 GLN A C 1
ATOM 4560 O O . GLN A 1 584 ? -38.707 6.313 31.475 1.00 88.06 584 GLN A O 1
ATOM 4565 N N . CYS A 1 585 ? -40.022 4.545 31.008 1.00 87.62 585 CYS A N 1
ATOM 4566 C CA . CYS A 1 585 ? -39.649 3.737 32.169 1.00 87.62 585 CYS A CA 1
ATOM 4567 C C . CYS A 1 585 ? -38.442 2.821 31.920 1.00 87.62 585 CYS A C 1
ATOM 4569 O O . CYS A 1 585 ? -38.172 1.941 32.734 1.00 87.62 585 CYS A O 1
ATOM 4571 N N . ASN A 1 586 ? -37.701 3.021 30.828 1.00 87.62 586 ASN A N 1
ATOM 4572 C CA . ASN A 1 586 ? -36.437 2.335 30.564 1.00 87.62 586 ASN A CA 1
ATOM 4573 C C . ASN A 1 586 ? -35.326 3.370 30.354 1.00 87.62 586 ASN A C 1
ATOM 4575 O O . ASN A 1 586 ? -35.556 4.469 29.852 1.00 87.62 586 ASN A O 1
ATOM 4579 N N . ALA A 1 587 ? -34.107 3.036 30.776 1.00 81.50 587 ALA A N 1
ATOM 4580 C CA . ALA A 1 587 ? -32.987 3.973 30.805 1.00 81.50 587 ALA A CA 1
ATOM 4581 C C . ALA A 1 587 ? -32.360 4.162 29.414 1.00 81.50 587 ALA A C 1
ATOM 4583 O O . ALA A 1 587 ? -31.285 3.636 29.115 1.00 81.50 587 ALA A O 1
ATOM 4584 N N . PHE A 1 588 ? -33.036 4.907 28.544 1.00 85.44 588 PHE A N 1
ATOM 4585 C CA . PHE A 1 588 ? -32.591 5.235 27.191 1.00 85.44 588 PHE A CA 1
ATOM 4586 C C . PHE A 1 588 ? -31.829 6.560 27.127 1.00 85.44 588 PHE A C 1
ATOM 4588 O O . PHE A 1 588 ? -32.131 7.498 27.855 1.00 85.44 588 PHE A O 1
ATOM 4595 N N . SER A 1 589 ? -30.813 6.626 26.261 1.00 69.94 589 SER A N 1
ATOM 4596 C CA . SER A 1 589 ? -29.967 7.818 26.093 1.00 69.94 589 SER A CA 1
ATOM 4597 C C . SER A 1 589 ? -30.260 8.545 24.781 1.00 69.94 589 SER A C 1
ATOM 4599 O O . SER A 1 589 ? -30.613 9.717 24.800 1.00 69.94 589 SER A O 1
ATOM 4601 N N . SER A 1 590 ? -30.154 7.842 23.653 1.00 78.12 590 SER A N 1
ATOM 4602 C CA . SER A 1 590 ? -30.268 8.405 22.294 1.00 78.12 590 SER A CA 1
ATOM 4603 C C . SER A 1 590 ? -31.326 7.733 21.407 1.00 78.12 590 SER A C 1
ATOM 4605 O O . SER A 1 590 ? -31.494 8.108 20.249 1.00 78.12 590 SER A O 1
ATOM 4607 N N . GLY A 1 591 ? -32.029 6.736 21.936 1.00 88.19 591 GLY A N 1
ATOM 4608 C CA . GLY A 1 591 ? -33.024 5.951 21.218 1.00 88.19 591 GLY A CA 1
ATOM 4609 C C . GLY A 1 591 ? -33.542 4.798 22.071 1.00 88.19 591 GLY A C 1
ATOM 4610 O O . GLY A 1 591 ? -33.076 4.585 23.192 1.00 88.19 591 GLY A O 1
ATOM 4611 N N . VAL A 1 592 ? -34.482 4.033 21.528 1.00 90.56 592 VAL A N 1
ATOM 4612 C CA . VAL A 1 592 ? -34.962 2.771 22.093 1.00 90.56 592 VAL A CA 1
ATOM 4613 C C . VAL A 1 592 ? -33.921 1.686 21.856 1.00 90.56 592 VAL A C 1
ATOM 4615 O O . VAL A 1 592 ? -33.507 1.444 20.729 1.00 90.56 592 VAL A O 1
ATOM 4618 N N . PHE A 1 593 ? -33.530 1.005 22.924 1.00 92.44 593 PHE A N 1
ATOM 4619 C CA . PHE A 1 593 ? -32.448 0.026 22.958 1.00 92.44 593 PHE A CA 1
ATOM 4620 C C . PHE A 1 593 ? -32.972 -1.270 23.585 1.00 92.44 593 PHE A C 1
ATOM 4622 O O . PHE A 1 593 ? -33.060 -1.377 24.810 1.00 92.44 593 PHE A O 1
ATOM 4629 N N . LEU A 1 594 ? -33.414 -2.214 22.748 1.00 91.50 594 LEU A N 1
ATOM 4630 C CA . LEU A 1 594 ? -34.203 -3.368 23.194 1.00 91.50 594 LEU A CA 1
ATOM 4631 C C . LEU A 1 594 ? -33.445 -4.229 24.210 1.00 91.50 594 LEU A C 1
ATOM 4633 O O . LEU A 1 594 ? -33.979 -4.539 25.276 1.00 91.50 594 LEU A O 1
ATOM 4637 N N . HIS A 1 595 ? -32.183 -4.565 23.932 1.00 91.25 595 HIS A N 1
ATOM 4638 C CA . HIS A 1 595 ? -31.421 -5.461 24.797 1.00 91.25 595 HIS A CA 1
ATOM 4639 C C . HIS A 1 595 ? -30.896 -4.733 26.034 1.00 91.25 595 HIS A C 1
ATOM 4641 O O . HIS A 1 595 ? -30.932 -5.306 27.118 1.00 91.25 595 HIS A O 1
ATOM 4647 N N . THR A 1 596 ? -30.478 -3.467 25.932 1.00 91.31 596 THR A N 1
ATOM 4648 C CA . THR A 1 596 ? -30.011 -2.666 27.082 1.00 91.31 596 THR A CA 1
ATOM 4649 C C . THR A 1 596 ? -31.142 -2.427 28.077 1.00 91.31 596 THR A C 1
ATOM 4651 O O . THR A 1 596 ? -30.886 -2.357 29.278 1.00 91.31 596 THR A O 1
ATOM 4654 N N . ALA A 1 597 ? -32.394 -2.337 27.617 1.00 90.62 597 ALA A N 1
ATOM 4655 C CA . ALA A 1 597 ? -33.549 -2.157 28.496 1.00 90.62 597 ALA A CA 1
ATOM 4656 C C . ALA A 1 597 ? -33.729 -3.292 29.520 1.00 90.62 597 ALA A C 1
ATOM 4658 O O . ALA A 1 597 ? -34.424 -3.109 30.513 1.00 90.62 597 ALA A O 1
ATOM 4659 N N . MET A 1 598 ? -33.110 -4.457 29.301 1.00 89.44 598 MET A N 1
ATOM 4660 C CA . MET A 1 598 ? -33.205 -5.601 30.214 1.00 89.44 598 MET A CA 1
ATOM 4661 C C . MET A 1 598 ? -32.223 -5.533 31.397 1.00 89.44 598 MET A C 1
ATOM 4663 O O . MET A 1 598 ? -32.268 -6.397 32.272 1.00 89.44 598 MET A O 1
ATOM 4667 N N . PHE A 1 599 ? -31.326 -4.543 31.459 1.00 91.12 599 PHE A N 1
ATOM 4668 C CA . PHE A 1 599 ? -30.486 -4.335 32.643 1.00 91.12 599 PHE A CA 1
ATOM 4669 C C . PHE A 1 599 ? -31.274 -3.623 33.741 1.00 91.12 599 PHE A C 1
ATOM 4671 O O . PHE A 1 599 ? -31.899 -2.592 33.492 1.00 91.12 599 PHE A O 1
ATOM 4678 N N . ASN A 1 600 ? -31.182 -4.125 34.972 1.00 89.44 600 ASN A N 1
ATOM 4679 C CA . ASN A 1 600 ? -31.847 -3.525 36.129 1.00 89.44 600 ASN A CA 1
ATOM 4680 C C . ASN A 1 600 ? -31.035 -2.407 36.771 1.00 89.44 600 ASN A C 1
ATOM 4682 O O . ASN A 1 600 ? -29.838 -2.264 36.524 1.00 89.44 600 ASN A O 1
ATOM 4686 N N . HIS A 1 601 ? -31.706 -1.617 37.607 1.00 91.19 601 HIS A N 1
ATOM 4687 C CA . HIS A 1 601 ? -31.089 -0.499 38.299 1.00 91.19 601 HIS A CA 1
ATOM 4688 C C . HIS A 1 601 ? -30.346 -0.905 39.577 1.00 91.19 601 HIS A C 1
ATOM 4690 O O . HIS A 1 601 ? -30.931 -1.530 40.458 1.00 91.19 601 HIS A O 1
ATOM 4696 N N . ASP A 1 602 ? -29.125 -0.398 39.737 1.00 89.81 602 ASP A N 1
ATOM 4697 C CA . ASP A 1 602 ? -28.512 -0.140 41.043 1.00 89.81 602 ASP A CA 1
ATOM 4698 C C . ASP A 1 602 ? -27.899 1.268 41.026 1.00 89.81 602 ASP A C 1
ATOM 4700 O O . ASP A 1 602 ? -27.366 1.708 40.003 1.00 89.81 602 ASP A O 1
ATOM 4704 N N . CYS A 1 603 ? -27.968 1.997 42.141 1.00 86.44 603 CYS A N 1
ATOM 4705 C CA . CYS A 1 603 ? -27.303 3.294 42.250 1.00 86.44 603 CYS A CA 1
ATOM 4706 C C . CYS A 1 603 ? -25.771 3.189 42.328 1.00 86.44 603 CYS A C 1
ATOM 4708 O O . CYS A 1 603 ? -25.082 4.170 42.055 1.00 86.44 603 CYS A O 1
ATOM 4710 N N . ASN A 1 604 ? -25.239 2.031 42.722 1.00 83.69 604 ASN A N 1
ATOM 4711 C CA . ASN A 1 604 ? -23.824 1.692 42.646 1.00 83.69 604 ASN A CA 1
ATOM 4712 C C . ASN A 1 604 ? -23.647 0.401 41.826 1.00 83.69 604 ASN A C 1
ATOM 4714 O O . ASN A 1 604 ? -23.385 -0.666 42.385 1.00 83.69 604 ASN A O 1
ATOM 4718 N N . PRO A 1 605 ? -23.869 0.481 40.505 1.00 87.94 605 PRO A N 1
ATOM 4719 C CA . PRO A 1 605 ? -23.995 -0.691 39.655 1.00 87.94 605 PRO A CA 1
ATOM 4720 C C . PRO A 1 605 ? -22.667 -1.413 39.437 1.00 87.94 605 PRO A C 1
ATOM 4722 O O . PRO A 1 605 ? -21.593 -0.817 39.455 1.00 87.94 605 PRO A O 1
ATOM 4725 N N . ASN A 1 606 ? -22.752 -2.713 39.150 1.00 89.19 606 ASN A N 1
ATOM 4726 C CA . ASN A 1 606 ? -21.598 -3.510 38.735 1.00 89.19 606 ASN A CA 1
ATOM 4727 C C . ASN A 1 606 ? -21.310 -3.425 37.228 1.00 89.19 606 ASN A C 1
ATOM 4729 O O . ASN A 1 606 ? -20.254 -3.883 36.791 1.00 89.19 606 ASN A O 1
ATOM 4733 N N . CYS A 1 607 ? -22.199 -2.812 36.441 1.00 88.81 607 CYS A N 1
ATOM 4734 C CA . CYS A 1 607 ? -22.000 -2.527 35.025 1.00 88.81 607 CYS A CA 1
ATOM 4735 C C . CYS A 1 607 ? -22.155 -1.031 34.732 1.00 88.81 607 CYS A C 1
ATOM 4737 O O . CYS A 1 607 ? -22.942 -0.324 35.360 1.00 88.81 607 CYS A O 1
ATOM 4739 N N . ILE A 1 608 ? -21.433 -0.551 33.724 1.00 83.69 608 ILE A N 1
ATOM 4740 C CA . ILE A 1 608 ? -21.512 0.825 33.240 1.00 83.69 608 ILE A CA 1
ATOM 4741 C C . ILE A 1 608 ? -22.062 0.849 31.817 1.00 83.69 608 ILE A C 1
ATOM 4743 O O . ILE A 1 608 ? -21.594 0.116 30.942 1.00 83.69 608 ILE A O 1
ATOM 4747 N N . LYS A 1 609 ? -23.057 1.710 31.593 1.00 85.50 609 LYS A N 1
ATOM 4748 C CA . LYS A 1 609 ? -23.609 2.010 30.273 1.00 85.50 609 LYS A CA 1
ATOM 4749 C C . LYS A 1 609 ? -22.935 3.263 29.721 1.00 85.50 609 LYS A C 1
ATOM 4751 O O . LYS A 1 609 ? -22.829 4.263 30.426 1.00 85.50 609 LYS A O 1
ATOM 4756 N N . PHE A 1 610 ? -22.529 3.239 28.458 1.00 74.12 610 PHE A N 1
ATOM 4757 C CA . PHE A 1 610 ? -22.034 4.422 27.758 1.00 74.12 610 PHE A CA 1
ATOM 4758 C C . PHE A 1 610 ? -22.563 4.472 26.325 1.00 74.12 610 PHE A C 1
ATOM 4760 O O . PHE A 1 610 ? -22.838 3.456 25.690 1.00 74.12 610 PHE A O 1
ATOM 4767 N N . THR A 1 611 ? -22.698 5.692 25.817 1.00 65.19 611 THR A N 1
ATOM 4768 C CA . THR A 1 611 ? -23.045 5.984 24.425 1.00 65.19 611 THR A CA 1
ATOM 4769 C C . THR A 1 611 ? -21.793 6.586 23.790 1.00 65.19 611 THR A C 1
ATOM 4771 O O . THR A 1 611 ? -21.394 7.685 24.185 1.00 65.19 611 THR A O 1
ATOM 4774 N N . PRO A 1 612 ? -21.090 5.870 22.892 1.00 54.81 612 PRO A N 1
ATOM 4775 C CA . PRO A 1 612 ? -19.840 6.369 22.336 1.00 54.81 612 PRO A CA 1
ATOM 4776 C C . PRO A 1 612 ? -20.090 7.655 21.537 1.00 54.81 612 PRO A C 1
ATOM 4778 O O . PRO A 1 612 ? -20.930 7.683 20.642 1.00 54.81 612 PRO A O 1
ATOM 4781 N N . VAL A 1 613 ? -19.320 8.706 21.838 1.00 41.16 613 VAL A N 1
ATOM 4782 C CA . VAL A 1 613 ? -19.486 10.082 21.313 1.00 41.16 613 VAL A CA 1
ATOM 4783 C C . VAL A 1 613 ? -19.478 10.155 19.774 1.00 41.16 613 VAL A C 1
ATOM 4785 O O . VAL A 1 613 ? -19.989 11.102 19.190 1.00 41.16 613 VAL A O 1
ATOM 4788 N N . ALA A 1 614 ? -18.924 9.142 19.101 1.00 39.28 614 ALA A N 1
ATOM 4789 C CA . ALA A 1 614 ? -18.752 9.102 17.651 1.00 39.28 614 ALA A CA 1
ATOM 4790 C C . ALA A 1 614 ? -19.813 8.265 16.906 1.00 39.28 614 ALA A C 1
ATOM 4792 O O . ALA A 1 614 ? -19.728 8.110 15.692 1.00 39.28 614 ALA A O 1
ATOM 4793 N N . SER A 1 615 ? -20.812 7.718 17.598 1.00 48.94 615 SER A N 1
ATOM 4794 C CA . SER A 1 615 ? -21.842 6.876 16.984 1.00 48.94 615 SER A CA 1
ATOM 4795 C C . SER A 1 615 ? -23.218 7.289 17.484 1.00 48.94 615 SER A C 1
ATOM 4797 O O . SER A 1 615 ? -23.632 6.906 18.578 1.00 48.94 615 SER A O 1
ATOM 4799 N N . HIS A 1 616 ? -23.918 8.083 16.669 1.00 57.12 616 HIS A N 1
ATOM 4800 C CA . HIS A 1 616 ? -25.346 8.312 16.863 1.00 57.12 616 HIS A CA 1
ATOM 4801 C C . HIS A 1 616 ? -26.039 6.941 16.846 1.00 57.12 616 HIS A C 1
ATOM 4803 O O . HIS A 1 616 ? -25.750 6.114 15.981 1.00 57.12 616 HIS A O 1
ATOM 4809 N N . GLY A 1 617 ? -26.854 6.669 17.867 1.00 69.00 617 GLY A N 1
ATOM 4810 C CA . GLY A 1 617 ? -27.633 5.436 17.947 1.00 69.00 617 GLY A CA 1
ATOM 4811 C C . GLY A 1 617 ? -26.877 4.161 18.350 1.00 69.00 617 GLY A C 1
ATOM 4812 O O . GLY A 1 617 ? -27.342 3.091 17.986 1.00 69.00 617 GLY A O 1
ATOM 4813 N N . ILE A 1 618 ? -25.756 4.204 19.091 1.00 81.31 618 ILE A N 1
ATOM 4814 C CA . ILE A 1 618 ? -25.125 2.989 19.673 1.00 81.31 618 ILE A CA 1
ATOM 4815 C C . ILE A 1 618 ? -25.095 3.042 21.207 1.00 81.31 618 ILE A C 1
ATOM 4817 O O . ILE A 1 618 ? -24.721 4.056 21.798 1.00 81.31 618 ILE A O 1
ATOM 4821 N N . SER A 1 619 ? -25.442 1.928 21.853 1.00 84.00 619 SER A N 1
ATOM 4822 C CA . SER A 1 619 ? -25.347 1.703 23.299 1.00 84.00 619 SER A CA 1
ATOM 4823 C C . SER A 1 619 ? -24.369 0.566 23.591 1.00 84.00 619 SER A C 1
ATOM 4825 O O . SER A 1 619 ? -24.433 -0.490 22.961 1.00 84.00 619 SER A O 1
ATOM 4827 N N . GLU A 1 620 ? -23.472 0.766 24.556 1.00 88.12 620 GLU A N 1
ATOM 4828 C CA . GLU A 1 620 ? -22.583 -0.276 25.071 1.00 88.12 620 GLU A CA 1
ATOM 4829 C C . GLU A 1 620 ? -22.716 -0.417 26.590 1.00 88.12 620 GLU A C 1
ATOM 4831 O O . GLU A 1 620 ? -22.838 0.574 27.316 1.00 88.12 620 GLU A O 1
ATOM 4836 N N . VAL A 1 621 ? -22.630 -1.659 27.071 1.00 89.00 621 VAL A N 1
ATOM 4837 C CA . VAL A 1 621 ? -22.581 -1.997 28.496 1.00 89.00 621 VAL A CA 1
ATOM 4838 C C . VAL A 1 621 ? -21.322 -2.809 28.779 1.00 89.00 621 VAL A C 1
ATOM 4840 O O . VAL A 1 621 ? -21.043 -3.798 28.096 1.00 89.00 621 VAL A O 1
ATOM 4843 N N . ARG A 1 622 ? -20.559 -2.400 29.794 1.00 87.44 622 ARG A N 1
ATOM 4844 C CA . ARG A 1 622 ? -19.339 -3.081 30.255 1.00 87.44 622 ARG A CA 1
ATOM 4845 C C . ARG A 1 622 ? -19.409 -3.400 31.740 1.00 87.44 622 ARG A C 1
ATOM 4847 O O . ARG A 1 622 ? -20.044 -2.671 32.496 1.00 87.44 622 ARG A O 1
ATOM 4854 N N . ALA A 1 623 ? -18.704 -4.442 32.164 1.00 87.12 623 ALA A N 1
ATOM 4855 C CA . ALA A 1 623 ? -18.482 -4.715 33.577 1.00 87.12 623 ALA A CA 1
ATOM 4856 C C . ALA A 1 623 ? -17.620 -3.597 34.189 1.00 87.12 623 ALA A C 1
ATOM 4858 O O . ALA A 1 623 ? -16.523 -3.321 33.704 1.00 87.12 623 ALA A O 1
ATOM 4859 N N . ALA A 1 624 ? -18.108 -2.944 35.241 1.00 80.62 624 ALA A N 1
ATOM 4860 C CA . ALA A 1 624 ? -17.374 -1.902 35.963 1.00 80.62 624 ALA A CA 1
ATOM 4861 C C . ALA A 1 624 ? -16.356 -2.493 36.957 1.00 80.62 624 ALA A C 1
ATOM 4863 O O . ALA A 1 624 ? -15.405 -1.824 37.350 1.00 80.62 624 ALA A O 1
ATOM 4864 N N . GLN A 1 625 ? -16.548 -3.758 37.330 1.00 80.94 625 GLN A N 1
ATOM 4865 C CA . GLN A 1 625 ? -15.741 -4.506 38.288 1.00 80.94 625 GLN A CA 1
ATOM 4866 C C . GLN A 1 625 ? -15.735 -5.998 37.929 1.00 80.94 625 GLN A C 1
ATOM 4868 O O . GLN A 1 625 ? -16.375 -6.407 36.960 1.00 80.94 625 GLN A O 1
ATOM 4873 N N . PHE A 1 626 ? -15.002 -6.818 38.684 1.00 84.38 626 PHE A N 1
ATOM 4874 C CA . PHE A 1 626 ? -15.113 -8.272 38.568 1.00 84.38 626 PHE A CA 1
ATOM 4875 C C . PHE A 1 626 ? -16.497 -8.727 39.052 1.00 84.38 626 PHE A C 1
ATOM 4877 O O . PHE A 1 626 ? -16.924 -8.352 40.141 1.00 84.38 626 PHE A O 1
ATOM 4884 N N . ILE A 1 627 ? -17.185 -9.547 38.261 1.00 90.12 627 ILE A N 1
ATOM 4885 C CA . ILE A 1 627 ? -18.538 -10.023 38.552 1.00 90.12 627 ILE A CA 1
ATOM 4886 C C . ILE A 1 627 ? -18.527 -11.558 38.572 1.00 90.12 627 ILE A C 1
ATOM 4888 O O . ILE A 1 627 ? -18.302 -12.171 37.526 1.00 90.12 627 ILE A O 1
ATOM 4892 N N . PRO A 1 628 ? -18.772 -12.201 39.726 1.00 90.75 628 PRO A N 1
ATOM 4893 C CA . PRO A 1 628 ? -18.857 -13.657 39.812 1.00 90.75 628 PRO A CA 1
ATOM 4894 C C . PRO A 1 628 ? -20.023 -14.226 38.996 1.00 90.75 628 PRO A C 1
ATOM 4896 O O . PRO A 1 628 ? -21.084 -13.597 38.893 1.00 90.75 628 PRO A O 1
ATOM 4899 N N . LYS A 1 629 ? -19.874 -15.459 38.500 1.00 93.12 629 LYS A N 1
ATOM 4900 C CA . LYS A 1 629 ? -20.962 -16.221 37.876 1.00 93.12 629 LYS A CA 1
ATOM 4901 C C . LYS A 1 629 ? -22.208 -16.232 38.770 1.00 93.12 629 LYS A C 1
ATOM 4903 O O . LYS A 1 629 ? -22.129 -16.479 39.968 1.00 93.12 629 LYS A O 1
ATOM 4908 N N . GLY A 1 630 ? -23.371 -16.032 38.162 1.00 89.50 630 GLY A N 1
ATOM 4909 C CA . GLY A 1 630 ? -24.676 -16.026 38.818 1.00 89.50 630 GLY A CA 1
ATOM 4910 C C . GLY A 1 630 ? -25.060 -14.687 39.445 1.00 89.50 630 GLY A C 1
ATOM 4911 O O . GLY A 1 630 ? -26.180 -14.569 39.930 1.00 89.50 630 GLY A O 1
ATOM 4912 N N . THR A 1 631 ? -24.183 -13.680 39.414 1.00 92.06 631 THR A N 1
ATOM 4913 C CA . THR A 1 631 ? -24.495 -12.329 39.901 1.00 92.06 631 THR A CA 1
ATOM 4914 C C . THR A 1 631 ? -25.340 -11.575 38.874 1.00 92.06 631 THR A C 1
ATOM 4916 O O . THR A 1 631 ? -25.065 -11.640 37.676 1.00 92.06 631 THR A O 1
ATOM 4919 N N . GLN A 1 632 ? -26.357 -10.840 39.327 1.00 91.75 632 GLN A N 1
ATOM 4920 C CA . GLN A 1 632 ? -27.176 -9.997 38.453 1.00 91.75 632 GLN A CA 1
ATOM 4921 C C . GLN A 1 632 ? -26.361 -8.822 37.904 1.00 91.75 632 GLN A C 1
ATOM 4923 O O . GLN A 1 632 ? -25.591 -8.199 38.634 1.00 91.75 632 GLN A O 1
ATOM 4928 N N . LEU A 1 633 ? -26.539 -8.510 36.625 1.00 92.94 633 LEU A N 1
ATOM 4929 C CA . LEU A 1 633 ? -25.891 -7.395 35.945 1.00 92.94 633 LEU A CA 1
ATOM 4930 C C . LEU A 1 633 ? -26.814 -6.177 35.991 1.00 92.94 633 LEU A C 1
ATOM 4932 O O . LEU A 1 633 ? -27.933 -6.211 35.477 1.00 92.94 633 LEU A O 1
ATOM 4936 N N . MET A 1 634 ? -26.347 -5.101 36.618 1.00 91.19 634 MET A N 1
ATOM 4937 C CA . MET A 1 634 ? -27.135 -3.891 36.852 1.00 91.19 634 MET A CA 1
ATOM 4938 C C . MET A 1 634 ? -26.404 -2.659 36.325 1.00 91.19 634 MET A C 1
ATOM 4940 O O . MET A 1 634 ? -25.177 -2.609 36.358 1.00 91.19 634 MET A O 1
ATOM 4944 N N . ILE A 1 635 ? -27.157 -1.661 35.863 1.00 90.88 635 ILE A N 1
ATOM 4945 C CA . ILE A 1 635 ? -26.677 -0.341 35.428 1.00 90.88 635 ILE A CA 1
ATOM 4946 C C . ILE A 1 635 ? -27.327 0.759 36.280 1.00 90.88 635 ILE A C 1
ATOM 4948 O O . ILE A 1 635 ? -28.327 0.531 36.955 1.00 90.88 635 ILE A O 1
ATOM 4952 N N . SER A 1 636 ? -26.812 1.987 36.232 1.00 88.00 636 SER A N 1
ATOM 4953 C CA . SER A 1 636 ? -27.553 3.125 36.787 1.00 88.00 636 SER A CA 1
ATOM 4954 C C . SER A 1 636 ? -28.584 3.617 35.771 1.00 88.00 636 SER A C 1
ATOM 4956 O O . SER A 1 636 ? -28.267 3.793 34.597 1.00 88.00 636 SER A O 1
ATOM 4958 N N . TYR A 1 637 ? -29.812 3.865 36.224 1.00 89.19 637 TYR A N 1
ATOM 4959 C CA . TYR A 1 637 ? -30.848 4.545 35.440 1.00 89.19 637 TYR A CA 1
ATOM 4960 C C . TYR A 1 637 ? -30.746 6.063 35.570 1.00 89.19 637 TYR A C 1
ATOM 4962 O O . TYR A 1 637 ? -31.335 6.798 34.783 1.00 89.19 637 TYR A O 1
ATOM 4970 N N . LEU A 1 638 ? -29.997 6.521 36.570 1.00 85.44 638 LEU A N 1
ATOM 4971 C CA . LEU A 1 638 ? -29.805 7.922 36.889 1.00 85.44 638 LEU A CA 1
ATOM 4972 C C . LEU A 1 638 ? -28.437 8.378 36.403 1.00 85.44 638 LEU A C 1
ATOM 4974 O O . LEU A 1 638 ? -27.441 7.661 36.562 1.00 85.44 638 LEU A O 1
ATOM 4978 N N . TYR A 1 639 ? -28.388 9.591 35.868 1.00 77.56 639 TYR A N 1
ATOM 4979 C CA . TYR A 1 639 ? -27.144 10.255 35.522 1.00 77.56 639 TYR A CA 1
ATOM 4980 C C . TYR A 1 639 ? -27.255 11.766 35.797 1.00 77.56 639 TYR A C 1
ATOM 4982 O O . TYR A 1 639 ? -28.246 12.363 35.374 1.00 77.56 639 TYR A O 1
ATOM 4990 N N . PRO A 1 640 ? -26.267 12.386 36.472 1.00 75.44 640 PRO A N 1
ATOM 4991 C CA . PRO A 1 640 ? -25.118 11.746 37.128 1.00 75.44 640 PRO A CA 1
ATOM 4992 C C . PRO A 1 640 ? -25.556 10.896 38.338 1.00 75.44 640 PRO A C 1
ATOM 4994 O O . PRO A 1 640 ? -26.649 11.087 38.872 1.00 75.44 640 PRO A O 1
ATOM 4997 N N . ARG A 1 641 ? -24.744 9.921 38.764 1.00 78.50 641 ARG A N 1
ATOM 4998 C CA . ARG A 1 641 ? -25.099 9.011 39.878 1.00 78.50 641 ARG A CA 1
ATOM 4999 C C . ARG A 1 641 ? -24.792 9.613 41.253 1.00 78.50 641 ARG A C 1
ATOM 5001 O O . ARG A 1 641 ? -25.335 9.169 42.256 1.00 78.50 641 ARG A O 1
ATOM 5008 N N . GLU A 1 642 ? -23.930 10.621 41.297 1.00 85.56 642 GLU A N 1
ATOM 5009 C CA . GLU A 1 642 ? -23.383 11.274 42.492 1.00 85.56 642 GLU A CA 1
ATOM 5010 C C . GLU A 1 642 ? -24.370 12.251 43.159 1.00 85.56 642 GLU A C 1
ATOM 5012 O O . GLU A 1 642 ? -23.979 13.149 43.899 1.00 85.56 642 GLU A O 1
ATOM 5017 N N . GLN A 1 643 ? -25.657 12.105 42.864 1.00 87.62 643 GLN A N 1
ATOM 5018 C CA . GLN A 1 643 ? -26.724 12.877 43.482 1.00 87.62 643 GLN A CA 1
ATOM 5019 C C . GLN A 1 643 ? -27.024 12.356 44.892 1.00 87.62 643 GLN A C 1
ATOM 5021 O O . GLN A 1 643 ? -26.877 11.161 45.185 1.00 87.62 643 GLN A O 1
ATOM 5026 N N . SER A 1 644 ? -27.548 13.237 45.738 1.00 88.25 644 SER A N 1
ATOM 5027 C CA . SER A 1 644 ? -28.080 12.894 47.051 1.00 88.25 644 SER A CA 1
ATOM 5028 C C . SER A 1 644 ? -29.111 11.766 46.964 1.00 88.25 644 SER A C 1
ATOM 5030 O O . SER A 1 644 ? -29.859 11.611 45.991 1.00 88.25 644 SER A O 1
ATOM 5032 N N . ARG A 1 645 ? -29.192 10.958 48.019 1.00 89.62 645 ARG A N 1
ATOM 5033 C CA . ARG A 1 645 ? -30.160 9.873 48.151 1.00 89.62 645 ARG A CA 1
ATOM 5034 C C . ARG A 1 645 ? -31.586 10.389 47.982 1.00 89.62 645 ARG A C 1
ATOM 5036 O O . ARG A 1 645 ? -32.376 9.704 47.340 1.00 89.62 645 ARG A O 1
ATOM 5043 N N . SER A 1 646 ? -31.925 11.556 48.541 1.00 87.62 646 SER A N 1
ATOM 5044 C CA . SER A 1 646 ? -33.256 12.163 48.379 1.00 87.62 646 SER A CA 1
ATOM 5045 C C . SER A 1 646 ? -33.567 12.420 46.904 1.00 87.62 646 SER A C 1
ATOM 5047 O O . SER A 1 646 ? -34.616 11.986 46.426 1.00 87.62 646 SER A O 1
ATOM 5049 N N . SER A 1 647 ? -32.633 13.028 46.165 1.00 88.81 647 SER A N 1
ATOM 5050 C CA . SER A 1 647 ? -32.787 13.296 44.732 1.00 88.81 647 SER A CA 1
ATOM 5051 C C . SER A 1 647 ? -32.917 12.006 43.919 1.00 88.81 647 SER A C 1
ATOM 5053 O O . SER A 1 647 ? -33.853 11.861 43.128 1.00 88.81 647 SER A O 1
ATOM 5055 N N . ARG A 1 648 ? -32.043 11.019 44.170 1.00 90.56 648 ARG A N 1
ATOM 5056 C CA . ARG A 1 648 ? -32.064 9.727 43.466 1.00 90.56 648 ARG A CA 1
ATOM 5057 C C . ARG A 1 648 ? -33.393 8.997 43.642 1.00 90.56 648 ARG A C 1
ATOM 5059 O O . ARG A 1 648 ? -33.978 8.547 42.661 1.00 90.56 648 ARG A O 1
ATOM 5066 N N . GLN A 1 649 ? -33.895 8.908 44.875 1.00 90.88 649 GLN A N 1
ATOM 5067 C CA . GLN A 1 649 ? -35.175 8.249 45.155 1.00 90.88 649 GLN A CA 1
ATOM 5068 C C . GLN A 1 649 ? -36.344 8.968 44.484 1.00 90.88 649 GLN A C 1
ATOM 5070 O O . GLN A 1 649 ? -37.186 8.322 43.868 1.00 90.88 649 GLN A O 1
ATOM 5075 N N . LEU A 1 650 ? -36.361 10.302 44.546 1.00 89.06 650 LEU A N 1
ATOM 5076 C CA . LEU A 1 650 ? -37.410 11.105 43.930 1.00 89.06 650 LEU A CA 1
ATOM 5077 C C . LEU A 1 650 ? -37.443 10.937 42.404 1.00 89.06 650 LEU A C 1
ATOM 5079 O O . LEU A 1 650 ? -38.524 10.861 41.822 1.00 89.06 650 LEU A O 1
ATOM 5083 N N . GLN A 1 651 ? -36.281 10.882 41.745 1.00 88.19 651 GLN A N 1
ATOM 5084 C CA . GLN A 1 651 ? -36.191 10.663 40.297 1.00 88.19 651 GLN A CA 1
ATOM 5085 C C . GLN A 1 651 ? -36.659 9.259 39.902 1.00 88.19 651 GLN A C 1
ATOM 5087 O O . GLN A 1 651 ? -37.444 9.119 38.961 1.00 88.19 651 GLN A O 1
ATOM 5092 N N . LEU A 1 652 ? -36.240 8.230 40.646 1.00 89.69 652 LEU A N 1
ATOM 5093 C CA . LEU A 1 652 ? -36.674 6.853 40.402 1.00 89.69 652 LEU A CA 1
ATOM 5094 C C . LEU A 1 652 ? -38.180 6.687 40.586 1.00 89.69 652 LEU A C 1
ATOM 5096 O O . LEU A 1 652 ? -38.836 6.091 39.736 1.00 89.69 652 LEU A O 1
ATOM 5100 N N . GLU A 1 653 ? -38.751 7.279 41.632 1.00 88.75 653 GLU A N 1
ATOM 5101 C CA . GLU A 1 653 ? -40.190 7.235 41.880 1.00 88.75 653 GLU A CA 1
ATOM 5102 C C . GLU A 1 653 ? -40.975 7.981 40.791 1.00 88.75 653 GLU A C 1
ATOM 5104 O O . GLU A 1 653 ? -41.960 7.457 40.270 1.00 88.75 653 GLU A O 1
ATOM 5109 N N . LYS A 1 654 ? -40.516 9.174 40.387 1.00 86.19 654 LYS A N 1
ATOM 5110 C CA . LYS A 1 654 ? -41.197 9.992 39.372 1.00 86.19 654 LYS A CA 1
ATOM 5111 C C . LYS A 1 654 ? -41.149 9.402 37.967 1.00 86.19 654 LYS A C 1
ATOM 5113 O O . LYS A 1 654 ? -42.127 9.538 37.239 1.00 86.19 654 LYS A O 1
ATOM 5118 N N . GLN A 1 655 ? -40.025 8.818 37.559 1.00 85.81 655 GLN A N 1
ATOM 5119 C CA . GLN A 1 655 ? -39.837 8.356 36.181 1.00 85.81 655 GLN A CA 1
ATOM 5120 C C . GLN A 1 655 ? -40.072 6.851 36.022 1.00 85.81 655 GLN A C 1
ATOM 5122 O O . GLN A 1 655 ? -40.701 6.429 35.051 1.00 85.81 655 GLN A O 1
ATOM 5127 N N . PHE A 1 656 ? -39.590 6.048 36.971 1.00 86.06 656 PHE A N 1
ATOM 5128 C CA . PHE A 1 656 ? -39.585 4.585 36.887 1.00 86.06 656 PHE A CA 1
ATOM 5129 C C . PHE A 1 656 ? -40.605 3.925 37.827 1.00 86.06 656 PHE A C 1
ATOM 5131 O O . PHE A 1 656 ? -40.937 2.755 37.647 1.00 86.06 656 PHE A O 1
ATOM 5138 N N . GLY A 1 657 ? -41.140 4.666 38.803 1.00 84.44 657 GLY A N 1
ATOM 5139 C CA . GLY A 1 657 ? -42.221 4.208 39.672 1.00 84.44 657 GLY A CA 1
ATOM 5140 C C . GLY A 1 657 ? -41.783 3.296 40.818 1.00 84.44 657 GLY A C 1
ATOM 5141 O O . GLY A 1 657 ? -42.601 2.531 41.320 1.00 84.44 657 GLY A O 1
ATOM 5142 N N . PHE A 1 658 ? -40.518 3.337 41.242 1.00 87.00 658 PHE A N 1
ATOM 5143 C CA . PHE A 1 658 ? -40.052 2.516 42.362 1.00 87.00 658 PHE A CA 1
ATOM 5144 C C . PHE A 1 658 ? -39.049 3.246 43.260 1.00 87.00 658 PHE A C 1
ATOM 5146 O O . PHE A 1 658 ? -38.382 4.190 42.845 1.00 87.00 658 PHE A O 1
ATOM 5153 N N . THR A 1 659 ? -38.926 2.767 44.499 1.00 89.06 659 THR A N 1
ATOM 5154 C CA . THR A 1 659 ? -37.906 3.195 45.467 1.00 89.06 659 THR A CA 1
ATOM 5155 C C . THR A 1 659 ? -36.740 2.206 45.434 1.00 89.06 659 THR A C 1
ATOM 5157 O O . THR A 1 659 ? -36.941 0.998 45.558 1.00 89.06 659 THR A O 1
ATOM 5160 N N . CYS A 1 660 ? -35.510 2.692 45.275 1.00 89.31 660 CYS A N 1
ATOM 5161 C CA . CYS A 1 660 ? -34.321 1.841 45.247 1.00 89.31 660 CYS A CA 1
ATOM 5162 C C . CYS A 1 660 ? -33.902 1.424 46.660 1.00 89.31 660 CYS A C 1
ATOM 5164 O O . CYS A 1 660 ? -33.818 2.254 47.565 1.00 89.31 660 CYS A O 1
ATOM 5166 N N . ASN A 1 661 ? -33.581 0.146 46.846 1.00 88.31 661 ASN A N 1
ATOM 5167 C CA . ASN A 1 661 ? -33.111 -0.387 48.123 1.00 88.31 661 ASN A CA 1
ATOM 5168 C C . ASN A 1 661 ? -31.696 -0.982 48.027 1.00 88.31 661 ASN A C 1
ATOM 5170 O O . ASN A 1 661 ? -31.369 -1.907 48.766 1.00 88.31 661 ASN A O 1
ATOM 5174 N N . CYS A 1 662 ? -30.866 -0.491 47.101 1.00 87.75 662 CYS A N 1
ATOM 5175 C CA . CYS A 1 662 ? -29.497 -0.976 46.958 1.00 87.75 662 CYS A CA 1
ATOM 5176 C C . CYS A 1 662 ? -28.618 -0.621 48.166 1.00 87.75 662 CYS A C 1
ATOM 5178 O O . CYS A 1 662 ? -28.965 0.237 48.985 1.00 87.75 662 CYS A O 1
ATOM 5180 N N . SER A 1 663 ? -27.442 -1.245 48.248 1.00 84.75 663 SER A N 1
ATOM 5181 C CA . SER A 1 663 ? -26.491 -1.065 49.354 1.00 84.75 663 SER A CA 1
ATOM 5182 C C . SER A 1 663 ? -26.144 0.407 49.609 1.00 84.75 663 SER A C 1
ATOM 5184 O O . SER A 1 663 ? -26.143 0.848 50.758 1.00 84.75 663 SER A O 1
ATOM 5186 N N . LEU A 1 664 ? -25.941 1.202 48.553 1.00 87.38 664 LEU A N 1
ATOM 5187 C CA . LEU A 1 664 ? -25.666 2.636 48.665 1.00 87.38 664 LEU A CA 1
ATOM 5188 C C . LEU A 1 664 ? -26.860 3.407 49.252 1.00 87.38 664 LEU A C 1
ATOM 5190 O O . LEU A 1 664 ? -26.683 4.269 50.110 1.00 87.38 664 LEU A O 1
ATOM 5194 N N . CYS A 1 665 ? -28.085 3.097 48.821 1.00 88.44 665 CYS A N 1
ATOM 5195 C CA . CYS A 1 665 ? -29.294 3.731 49.352 1.00 88.44 665 CYS A CA 1
ATOM 5196 C C . CYS A 1 665 ? -29.602 3.315 50.796 1.00 88.44 665 CYS A C 1
ATOM 5198 O O . CYS A 1 665 ? -30.227 4.092 51.516 1.00 88.44 665 CYS A O 1
ATOM 5200 N N . GLN A 1 666 ? -29.185 2.123 51.222 1.00 87.44 666 GLN A N 1
ATOM 5201 C CA . GLN A 1 666 ? -29.328 1.672 52.608 1.00 87.44 666 GLN A CA 1
ATOM 5202 C C . GLN A 1 666 ? -28.273 2.293 53.527 1.00 87.44 666 GLN A C 1
ATOM 5204 O O . GLN A 1 666 ? -28.600 2.719 54.630 1.00 87.44 666 GLN A O 1
ATOM 5209 N N . ARG A 1 667 ? -27.020 2.365 53.065 1.00 86.00 667 ARG A N 1
ATOM 5210 C CA . ARG A 1 667 ? -25.894 2.911 53.831 1.00 86.00 667 ARG A CA 1
ATOM 5211 C C . ARG A 1 667 ? -25.993 4.425 54.024 1.00 86.00 667 ARG A C 1
ATOM 5213 O O . ARG A 1 667 ? -25.681 4.915 55.101 1.00 86.00 667 ARG A O 1
ATOM 5220 N N . GLY A 1 668 ? -26.406 5.151 52.984 1.00 83.62 668 GLY A N 1
ATOM 5221 C CA . GLY A 1 668 ? -26.348 6.612 52.938 1.00 83.62 668 GLY A CA 1
ATOM 5222 C C . GLY A 1 668 ? -25.163 7.147 52.124 1.00 83.62 668 GLY A C 1
ATOM 5223 O O . GLY A 1 668 ? -24.262 6.403 51.710 1.00 83.62 668 GLY A O 1
ATOM 5224 N N . ASP A 1 669 ? -25.198 8.457 51.871 1.00 88.31 669 ASP A N 1
ATOM 5225 C CA . ASP A 1 669 ? -24.292 9.159 50.950 1.00 88.31 669 ASP A CA 1
ATOM 5226 C C . ASP A 1 669 ? -22.916 9.493 51.548 1.00 88.31 669 ASP A C 1
ATOM 5228 O O . ASP A 1 669 ? -22.072 10.022 50.838 1.00 88.31 669 ASP A O 1
ATOM 5232 N N . SER A 1 670 ? -22.670 9.180 52.821 1.00 88.06 670 SER A N 1
ATOM 5233 C CA . SER A 1 670 ? -21.411 9.433 53.536 1.00 88.06 670 SER A CA 1
ATOM 5234 C C . SER A 1 670 ? -21.101 8.259 54.475 1.00 88.06 670 SER A C 1
ATOM 5236 O O . SER A 1 670 ? -22.016 7.552 54.907 1.00 88.06 670 SER A O 1
ATOM 5238 N N . PHE A 1 671 ? -19.816 8.011 54.756 1.00 84.69 671 PHE A N 1
ATOM 5239 C CA . PHE A 1 671 ? -19.387 7.033 55.764 1.00 84.69 671 PHE A CA 1
ATOM 5240 C C . PHE A 1 671 ? -19.244 7.665 57.153 1.00 84.69 671 PHE A C 1
ATOM 5242 O O . PHE A 1 671 ? -19.267 6.960 58.164 1.00 84.69 671 PHE A O 1
ATOM 5249 N N . SER A 1 672 ? -19.102 8.985 57.198 1.00 85.62 672 SER A N 1
ATOM 5250 C CA . SER A 1 672 ? -18.926 9.777 58.403 1.00 85.62 672 SER A CA 1
ATOM 5251 C C . SER A 1 672 ? -20.270 10.310 58.917 1.00 85.62 672 SER A C 1
ATOM 5253 O O . SER A 1 672 ? -21.206 10.536 58.149 1.00 85.62 672 SER A O 1
ATOM 5255 N N . PRO A 1 673 ? -20.418 10.523 60.234 1.00 78.88 673 PRO A N 1
ATOM 5256 C CA . PRO A 1 673 ? -21.606 11.173 60.769 1.00 78.88 673 PRO A CA 1
ATOM 5257 C C . PRO A 1 673 ? -21.672 12.636 60.310 1.00 78.88 673 PRO A C 1
ATOM 5259 O O . PRO A 1 673 ? -20.641 13.297 60.185 1.00 78.88 673 PRO A O 1
ATOM 5262 N N . TYR A 1 674 ? -22.889 13.148 60.107 1.00 77.06 674 TYR A N 1
ATOM 5263 C CA . TYR A 1 674 ? -23.104 14.550 59.744 1.00 77.06 674 TYR A CA 1
ATOM 5264 C C . TYR A 1 674 ? -22.517 15.494 60.804 1.00 77.06 674 TYR A C 1
ATOM 5266 O O . TYR A 1 674 ? -22.637 15.211 62.005 1.00 77.06 674 TYR A O 1
ATOM 5274 N N . PRO A 1 675 ? -21.896 16.613 60.385 1.00 71.12 675 PRO A N 1
ATOM 5275 C CA . PRO A 1 675 ? -21.427 17.626 61.316 1.00 71.12 675 PRO A CA 1
ATOM 5276 C C . PRO A 1 675 ? -22.596 18.159 62.153 1.00 71.12 675 PRO A C 1
ATOM 5278 O O . PRO A 1 675 ? -23.748 18.197 61.716 1.00 71.12 675 PRO A O 1
ATOM 5281 N N . SER A 1 676 ? -22.309 18.542 63.400 1.00 64.69 676 SER A N 1
ATOM 5282 C CA . SER A 1 676 ? -23.325 19.176 64.244 1.00 64.69 676 SER A CA 1
ATOM 5283 C C . SER A 1 676 ? -23.740 20.497 63.593 1.00 64.69 676 SER A C 1
ATOM 5285 O O . SER A 1 676 ? -22.848 21.289 63.289 1.00 64.69 676 SER A O 1
ATOM 5287 N N . PRO A 1 677 ? -25.043 20.756 63.385 1.00 58.00 677 PRO A N 1
ATOM 5288 C CA . PRO A 1 677 ? -25.488 21.951 62.683 1.00 58.00 677 PRO A CA 1
ATOM 5289 C C . PRO A 1 677 ? -24.984 23.198 63.412 1.00 58.00 677 PRO A C 1
ATOM 5291 O O . PRO A 1 677 ? -25.325 23.442 64.574 1.00 58.00 677 PRO A O 1
ATOM 5294 N N . THR A 1 678 ? -24.151 23.987 62.738 1.00 57.22 678 THR A N 1
ATOM 5295 C CA . THR A 1 678 ? -23.828 25.344 63.169 1.00 57.22 678 THR A CA 1
ATOM 5296 C C . THR A 1 678 ? -25.095 26.184 63.016 1.00 57.22 678 THR A C 1
ATOM 5298 O O . THR A 1 678 ? -25.803 26.101 62.016 1.00 57.22 678 THR A O 1
ATOM 5301 N N . LEU A 1 679 ? -25.433 26.990 64.027 1.00 54.62 679 LEU A N 1
ATOM 5302 C CA . LEU A 1 679 ? -26.679 27.777 64.086 1.00 54.62 679 LEU A CA 1
ATOM 5303 C C . LEU A 1 679 ? -26.849 28.822 62.950 1.00 54.62 679 LEU A C 1
ATOM 5305 O O . LEU A 1 679 ? -27.809 29.589 62.986 1.00 54.62 679 LEU A O 1
ATOM 5309 N N . SER A 1 680 ? -25.938 28.888 61.972 1.00 54.78 680 SER A N 1
ATOM 5310 C CA . SER A 1 680 ? -25.853 29.942 60.955 1.00 54.78 680 SER A CA 1
ATOM 5311 C C . SER A 1 680 ? -26.186 29.532 59.515 1.00 54.78 680 SER A C 1
ATOM 5313 O O . SER A 1 680 ? -26.382 30.435 58.706 1.00 54.78 680 SER A O 1
ATOM 5315 N N . SER A 1 681 ? -26.281 28.246 59.156 1.00 56.62 681 SER A N 1
ATOM 5316 C CA . SER A 1 681 ? -26.498 27.859 57.750 1.00 56.62 681 SER A CA 1
ATOM 5317 C C . SER A 1 681 ? -27.993 27.750 57.404 1.00 56.62 681 SER A C 1
ATOM 5319 O O . SER A 1 681 ? -28.679 26.825 57.841 1.00 56.62 681 SER A O 1
ATOM 5321 N N . SER A 1 682 ? -28.516 28.677 56.595 1.00 69.50 682 SER A N 1
ATOM 5322 C CA . SER A 1 682 ? -29.891 28.637 56.059 1.00 69.50 682 SER A CA 1
ATOM 5323 C C . SER A 1 682 ? -30.059 27.744 54.821 1.00 69.50 682 SER A C 1
ATOM 5325 O O . SER A 1 682 ? -31.167 27.642 54.302 1.00 69.50 682 SER A O 1
ATOM 5327 N N . VAL A 1 683 ? -28.971 27.153 54.317 1.00 79.56 683 VAL A N 1
ATOM 5328 C CA . VAL A 1 683 ? -28.911 26.404 53.051 1.00 79.56 683 VAL A CA 1
ATOM 5329 C C . VAL A 1 683 ? -29.094 24.908 53.321 1.00 79.56 683 VAL A C 1
ATOM 5331 O O . VAL A 1 683 ? -28.439 24.354 54.203 1.00 79.56 683 VAL A O 1
ATOM 5334 N N . SER A 1 684 ? -29.992 24.246 52.585 1.00 87.06 684 SER A N 1
ATOM 5335 C CA . SER A 1 684 ? -30.208 22.796 52.687 1.00 87.06 684 SER A CA 1
ATOM 5336 C C . SER A 1 684 ? -29.445 22.016 51.610 1.00 87.06 684 SER A C 1
ATOM 5338 O O . SER A 1 684 ? -29.090 22.559 50.565 1.00 87.06 684 SER A O 1
ATOM 5340 N N . LEU A 1 685 ? -29.242 20.709 51.816 1.00 85.75 685 LEU A N 1
ATOM 5341 C CA . LEU A 1 685 ? -28.610 19.836 50.813 1.00 85.75 685 LEU A CA 1
ATOM 5342 C C . LEU A 1 685 ? -29.378 19.822 49.476 1.00 85.75 685 LEU A C 1
ATOM 5344 O O . LEU A 1 685 ? -28.764 19.761 48.414 1.00 85.75 685 LEU A O 1
ATOM 5348 N N . ASP A 1 686 ? -30.708 19.926 49.518 1.00 84.81 686 ASP A N 1
ATOM 5349 C CA . ASP A 1 686 ? -31.539 20.002 48.311 1.00 84.81 686 ASP A CA 1
ATOM 5350 C C . ASP A 1 686 ? -31.349 21.334 47.558 1.00 84.81 686 ASP A C 1
ATOM 5352 O O . ASP A 1 686 ? -31.528 21.379 46.339 1.00 84.81 686 ASP A O 1
ATOM 5356 N N . ASP A 1 687 ? -30.990 22.420 48.255 1.00 87.25 687 ASP A N 1
ATOM 5357 C CA . ASP A 1 687 ? -30.672 23.705 47.620 1.00 87.25 687 ASP A CA 1
ATOM 5358 C C . ASP A 1 687 ? -29.323 23.635 46.898 1.00 87.25 687 ASP A C 1
ATOM 5360 O O . ASP A 1 687 ? -29.222 24.083 45.755 1.00 87.25 687 ASP A O 1
ATOM 5364 N N . ILE A 1 688 ? -28.325 22.986 47.512 1.00 88.38 688 ILE A N 1
ATOM 5365 C CA . ILE A 1 688 ? -27.015 22.734 46.891 1.00 88.38 688 ILE A CA 1
ATOM 5366 C C . ILE A 1 688 ? -27.177 21.870 45.639 1.00 88.38 688 ILE A C 1
ATOM 5368 O O . ILE A 1 688 ? -26.663 22.216 44.581 1.00 88.38 688 ILE A O 1
ATOM 5372 N N . GLU A 1 689 ? -27.943 20.782 45.712 1.00 87.81 689 GLU A N 1
ATOM 5373 C CA . GLU A 1 689 ? -28.199 19.904 44.563 1.00 87.81 689 GLU A CA 1
ATOM 5374 C C . GLU A 1 689 ? -28.822 20.643 43.371 1.00 87.81 689 GLU A C 1
ATOM 5376 O O . GLU A 1 689 ? -28.387 20.477 42.227 1.00 87.81 689 GLU A O 1
ATOM 5381 N N . LYS A 1 690 ? -29.812 21.507 43.629 1.00 88.31 690 LYS A N 1
ATOM 5382 C CA . LYS A 1 690 ? -30.436 22.338 42.587 1.00 88.31 690 LYS A CA 1
ATOM 5383 C C . LYS A 1 690 ? -29.466 23.366 42.018 1.00 88.31 690 LYS A C 1
ATOM 5385 O O . LYS A 1 690 ? -29.458 23.578 40.803 1.00 88.31 690 LYS A O 1
ATOM 5390 N N . ALA A 1 691 ? -28.665 24.001 42.874 1.00 90.56 691 ALA A N 1
ATOM 5391 C CA . ALA A 1 691 ? -27.653 24.956 42.445 1.00 90.56 691 ALA A CA 1
ATOM 5392 C C . ALA A 1 691 ? -26.633 24.275 41.522 1.00 90.56 691 ALA A C 1
ATOM 5394 O O . ALA A 1 691 ? -26.429 24.733 40.401 1.00 90.56 691 ALA A O 1
ATOM 5395 N N . ILE A 1 692 ? -26.081 23.127 41.928 1.00 91.62 692 ILE A N 1
ATOM 5396 C CA . ILE A 1 692 ? -25.109 22.367 41.132 1.00 91.62 692 ILE A CA 1
ATOM 5397 C C . ILE A 1 692 ? -25.705 21.898 39.803 1.00 91.62 692 ILE A C 1
ATOM 5399 O O . ILE A 1 692 ? -25.067 22.082 38.771 1.00 91.62 692 ILE A O 1
ATOM 5403 N N . ALA A 1 693 ? -26.934 21.371 39.790 1.00 87.69 693 ALA A N 1
ATOM 5404 C CA . ALA A 1 693 ? -27.598 20.988 38.541 1.00 87.69 693 ALA A CA 1
ATOM 5405 C C . ALA A 1 693 ? -27.744 22.178 37.571 1.00 87.69 693 ALA A C 1
ATOM 5407 O O . ALA A 1 693 ? -27.443 22.054 36.386 1.00 87.69 693 ALA A O 1
ATOM 5408 N N . THR A 1 694 ? -28.124 23.353 38.086 1.00 91.56 694 THR A N 1
ATOM 5409 C CA . THR A 1 694 ? -28.241 24.586 37.286 1.00 91.56 694 THR A CA 1
ATOM 5410 C C . THR A 1 694 ? -26.883 25.030 36.733 1.00 91.56 694 THR A C 1
ATOM 5412 O O . THR A 1 694 ? -26.780 25.477 35.591 1.00 91.56 694 THR A O 1
ATOM 5415 N N . LEU A 1 695 ? -25.823 24.909 37.534 1.00 93.25 695 LEU A N 1
ATOM 5416 C CA . LEU A 1 695 ? -24.468 25.272 37.130 1.00 93.25 695 LEU A CA 1
ATOM 5417 C C . LEU A 1 695 ? -23.886 24.305 36.091 1.00 93.25 695 LEU A C 1
ATOM 5419 O O . LEU A 1 695 ? -23.206 24.755 35.170 1.00 93.25 695 LEU A O 1
ATOM 5423 N N . GLU A 1 696 ? -24.165 23.005 36.203 1.00 90.38 696 GLU A N 1
ATOM 5424 C CA . GLU A 1 696 ? -23.791 21.999 35.202 1.00 90.38 696 GLU A CA 1
ATOM 5425 C C . GLU A 1 696 ? -24.492 22.259 33.860 1.00 90.38 696 GLU A C 1
ATOM 5427 O O . GLU A 1 696 ? -23.836 22.221 32.819 1.00 90.38 696 GLU A O 1
ATOM 5432 N N . GLU A 1 697 ? -25.793 22.573 33.865 1.00 87.50 697 GLU A N 1
ATOM 5433 C CA . GLU A 1 697 ? -26.533 22.970 32.656 1.00 87.50 697 GLU A CA 1
ATOM 5434 C C . GLU A 1 697 ? -25.925 24.232 32.028 1.00 87.50 697 GLU A C 1
ATOM 5436 O O . GLU A 1 697 ? -25.535 24.220 30.860 1.00 87.50 697 GLU A O 1
ATOM 5441 N N . LEU A 1 698 ? -25.723 25.283 32.830 1.00 90.06 698 LEU A N 1
ATOM 5442 C CA . LEU A 1 698 ? -25.118 26.532 32.369 1.00 90.06 698 LEU A CA 1
ATOM 5443 C C . LEU A 1 698 ? -23.704 26.320 31.805 1.00 90.06 698 LEU A C 1
ATOM 5445 O O . LEU A 1 698 ? -23.315 26.968 30.829 1.00 90.06 698 LEU A O 1
ATOM 5449 N N . PHE A 1 699 ? -22.911 25.436 32.413 1.00 90.31 699 PHE A N 1
ATOM 5450 C CA . PHE A 1 699 ? -21.588 25.098 31.904 1.00 90.31 699 PHE A CA 1
ATOM 5451 C C . PHE A 1 699 ? -21.676 24.342 30.579 1.00 90.31 699 PHE A C 1
ATOM 5453 O O . PHE A 1 699 ? -20.976 24.713 29.643 1.00 90.31 699 PHE A O 1
ATOM 5460 N N . ASN A 1 700 ? -22.550 23.341 30.467 1.00 84.62 700 ASN A N 1
ATOM 5461 C CA . ASN A 1 700 ? -22.704 22.537 29.254 1.00 84.62 700 ASN A CA 1
ATOM 5462 C C . ASN A 1 700 ? -23.224 23.347 28.054 1.00 84.62 700 ASN A C 1
ATOM 5464 O O . ASN A 1 700 ? -22.799 23.080 26.930 1.00 84.62 700 ASN A O 1
ATOM 5468 N N . ASP A 1 701 ? -24.059 24.367 28.279 1.00 84.81 701 ASP A N 1
ATOM 5469 C CA . ASP A 1 701 ? -24.575 25.248 27.220 1.00 84.81 701 ASP A CA 1
ATOM 5470 C C . ASP A 1 701 ? -23.462 26.021 26.497 1.00 84.81 701 ASP A C 1
ATOM 5472 O O . ASP A 1 701 ? -23.453 26.150 25.269 1.00 84.81 701 ASP A O 1
ATOM 5476 N N . ASN A 1 702 ? -22.500 26.566 27.250 1.00 82.75 702 ASN A N 1
ATOM 5477 C CA . ASN A 1 702 ? -21.325 27.209 26.669 1.00 82.75 702 ASN A CA 1
ATOM 5478 C C . ASN A 1 702 ? -20.109 27.112 27.606 1.00 82.75 702 ASN A C 1
ATOM 5480 O O . ASN A 1 702 ? -19.779 28.085 28.303 1.00 82.75 702 ASN A O 1
ATOM 5484 N N . PRO A 1 703 ? -19.377 25.979 27.565 1.00 83.56 703 PRO A N 1
ATOM 5485 C CA . PRO A 1 703 ? -18.303 25.679 28.514 1.00 83.56 703 PRO A CA 1
ATOM 5486 C C . PRO A 1 703 ? -17.171 26.686 28.462 1.00 83.56 703 PRO A C 1
ATOM 5488 O O . PRO A 1 703 ? -16.423 26.852 29.419 1.00 83.56 703 PRO A O 1
ATOM 5491 N N . THR A 1 704 ? -17.018 27.372 27.331 1.00 81.31 704 THR A N 1
ATOM 5492 C CA . THR A 1 704 ? -16.031 28.428 27.223 1.00 81.31 704 THR A CA 1
ATOM 5493 C C . THR A 1 704 ? -16.563 29.682 27.915 1.00 81.31 704 THR A C 1
ATOM 5495 O O . THR A 1 704 ? -15.955 30.150 28.875 1.00 81.31 704 THR A O 1
ATOM 5498 N N . VAL A 1 705 ? -17.665 30.274 27.444 1.00 84.94 705 VAL A N 1
ATOM 5499 C CA . VAL A 1 705 ? -18.137 31.597 27.892 1.00 84.94 705 VAL A CA 1
ATOM 5500 C C . VAL A 1 705 ? -18.450 31.602 29.385 1.00 84.94 705 VAL A C 1
ATOM 5502 O O . VAL A 1 705 ? -17.999 32.513 30.079 1.00 84.94 705 VAL A O 1
ATOM 5505 N N . ASN A 1 706 ? -19.110 30.556 29.877 1.00 90.06 706 ASN A N 1
ATOM 5506 C CA . ASN A 1 706 ? -19.670 30.529 31.224 1.00 90.06 706 ASN A CA 1
ATOM 5507 C C . ASN A 1 706 ? -18.675 30.075 32.303 1.00 90.06 706 ASN A C 1
ATOM 5509 O O . ASN A 1 706 ? -18.951 30.264 33.484 1.00 90.06 706 ASN A O 1
ATOM 5513 N N . ALA A 1 707 ? -17.498 29.548 31.936 1.00 89.75 707 ALA A N 1
ATOM 5514 C CA . ALA A 1 707 ? -16.568 28.921 32.883 1.00 89.75 707 ALA A CA 1
ATOM 5515 C C . ALA A 1 707 ? -16.197 29.791 34.094 1.00 89.75 707 ALA A C 1
ATOM 5517 O O . ALA A 1 707 ? -16.129 29.284 35.205 1.00 89.75 707 ALA A O 1
ATOM 5518 N N . ALA A 1 708 ? -15.971 31.096 33.902 1.00 88.56 708 ALA A N 1
ATOM 5519 C CA . ALA A 1 708 ? -15.585 31.987 35.001 1.00 88.56 708 ALA A CA 1
ATOM 5520 C C . ALA A 1 708 ? -16.731 32.212 36.001 1.00 88.56 708 ALA A C 1
ATOM 5522 O O . ALA A 1 708 ? -16.511 32.189 37.209 1.00 88.56 708 ALA A O 1
ATOM 5523 N N . THR A 1 709 ? -17.950 32.409 35.495 1.00 91.44 709 THR A N 1
ATOM 5524 C CA . THR A 1 709 ? -19.151 32.588 36.319 1.00 91.44 709 THR A CA 1
ATOM 5525 C C . THR A 1 709 ? -19.499 31.300 37.056 1.00 91.44 709 THR A C 1
ATOM 5527 O O . THR A 1 709 ? -19.766 31.335 38.254 1.00 91.44 709 THR A O 1
ATOM 5530 N N . VAL A 1 710 ? -19.439 30.165 36.354 1.00 94.12 710 VAL A N 1
ATOM 5531 C CA . VAL A 1 710 ? -19.703 28.845 36.934 1.00 94.12 710 VAL A CA 1
ATOM 5532 C C . VAL A 1 710 ? -18.671 28.513 38.009 1.00 94.12 710 VAL A C 1
ATOM 5534 O O . VAL A 1 710 ? -19.061 28.071 39.081 1.00 94.12 710 VAL A O 1
ATOM 5537 N N . LEU A 1 711 ? -17.380 28.776 37.773 1.00 94.75 711 LEU A N 1
ATOM 5538 C CA . LEU A 1 711 ? -16.326 28.527 38.760 1.00 94.75 711 LEU A CA 1
ATOM 5539 C C . LEU A 1 711 ? -16.594 29.268 40.077 1.00 94.75 711 LEU A C 1
ATOM 5541 O O . LEU A 1 711 ? -16.485 28.674 41.145 1.00 94.75 711 LEU A O 1
ATOM 5545 N N . HIS A 1 712 ? -16.967 30.549 40.012 1.00 93.12 712 HIS A N 1
ATOM 5546 C CA . HIS A 1 712 ? -17.236 31.338 41.214 1.00 93.12 712 HIS A CA 1
ATOM 5547 C C . HIS A 1 712 ? -18.403 30.762 42.030 1.00 93.12 712 HIS A C 1
ATOM 5549 O O . HIS A 1 712 ? -18.241 30.497 43.218 1.00 93.12 712 HIS A O 1
ATOM 5555 N N . ALA A 1 713 ? -19.533 30.482 41.377 1.00 93.81 713 ALA A N 1
ATOM 5556 C CA . ALA A 1 713 ? -20.712 29.922 42.037 1.00 93.81 713 ALA A CA 1
ATOM 5557 C C . ALA A 1 713 ? -20.499 28.475 42.529 1.00 93.81 713 ALA A C 1
ATOM 5559 O O . ALA A 1 713 ? -21.045 28.074 43.559 1.00 93.81 713 ALA A O 1
ATOM 5560 N N . ALA A 1 714 ? -19.685 27.682 41.824 1.00 94.44 714 ALA A N 1
ATOM 5561 C CA . ALA A 1 714 ? -19.326 26.331 42.247 1.00 94.44 714 ALA A CA 1
ATOM 5562 C C . ALA A 1 714 ? -18.450 26.342 43.511 1.00 94.44 714 ALA A C 1
ATOM 5564 O O . ALA A 1 714 ? -18.628 25.487 44.374 1.00 94.44 714 ALA A O 1
ATOM 5565 N N . LEU A 1 715 ? -17.545 27.319 43.655 1.00 94.88 715 LEU A N 1
ATOM 5566 C CA . LEU A 1 715 ? -16.740 27.497 44.870 1.00 94.88 715 LEU A CA 1
ATOM 5567 C C . LEU A 1 715 ? -17.585 27.954 46.070 1.00 94.88 715 LEU A C 1
ATOM 5569 O O . LEU A 1 715 ? -17.356 27.470 47.175 1.00 94.88 715 LEU A O 1
ATOM 5573 N N . GLU A 1 716 ? -18.577 28.826 45.863 1.00 92.75 716 GLU A N 1
ATOM 5574 C CA . GLU A 1 716 ? -19.556 29.178 46.907 1.00 92.75 716 GLU A CA 1
ATOM 5575 C C . GLU A 1 716 ? -20.355 27.943 47.343 1.00 92.75 716 GLU A C 1
ATOM 5577 O O . GLU A 1 716 ? -20.406 27.623 48.528 1.00 92.75 716 GLU A O 1
ATOM 5582 N N . SER A 1 717 ? -20.866 27.175 46.375 1.00 92.50 717 SER A N 1
ATOM 5583 C CA . SER A 1 717 ? -21.598 25.930 46.645 1.00 92.50 717 SER A CA 1
ATOM 5584 C C . SER A 1 717 ? -20.735 24.887 47.367 1.00 92.50 717 SER A C 1
ATOM 5586 O O . SER A 1 717 ? -21.238 24.144 48.206 1.00 92.50 717 SER A O 1
ATOM 5588 N N . LEU A 1 718 ? -19.433 24.824 47.059 1.00 93.12 718 LEU A N 1
ATOM 5589 C CA . LEU A 1 718 ? -18.480 23.964 47.762 1.00 93.12 718 LEU A CA 1
ATOM 5590 C C . LEU A 1 718 ? -18.299 24.405 49.218 1.00 93.12 718 LEU A C 1
ATOM 5592 O O . LEU A 1 718 ? -18.277 23.557 50.106 1.00 93.12 718 LEU A O 1
ATOM 5596 N N . SER A 1 719 ? -18.185 25.713 49.461 1.00 90.88 719 SER A N 1
ATOM 5597 C CA . SER A 1 719 ? -18.068 26.271 50.811 1.00 90.88 719 SER A CA 1
ATOM 5598 C C . SER A 1 719 ? -19.302 25.947 51.651 1.00 90.88 719 SER A C 1
ATOM 5600 O O . SER A 1 719 ? -19.160 25.402 52.742 1.00 90.88 719 SER A O 1
ATOM 5602 N N . ASP A 1 720 ? -20.499 26.206 51.116 1.00 89.75 720 ASP A N 1
ATOM 5603 C CA . ASP A 1 720 ? -21.766 25.907 51.792 1.00 89.75 720 ASP A CA 1
ATOM 5604 C C . ASP A 1 720 ? -21.905 24.407 52.085 1.00 89.75 720 ASP A C 1
ATOM 5606 O O . ASP A 1 720 ? -22.313 24.010 53.177 1.00 89.75 720 ASP A O 1
ATOM 5610 N N . ALA A 1 721 ? -21.516 23.552 51.131 1.00 89.38 721 ALA A N 1
ATOM 5611 C CA . ALA A 1 721 ? -21.543 22.105 51.305 1.00 89.38 721 ALA A CA 1
ATOM 5612 C C . ALA A 1 721 ? -20.650 21.657 52.471 1.00 89.38 721 ALA A C 1
ATOM 5614 O O . ALA A 1 721 ? -21.098 20.910 53.339 1.00 89.38 721 ALA A O 1
ATOM 5615 N N . LEU A 1 722 ? -19.408 22.139 52.535 1.00 88.38 722 LEU A N 1
ATOM 5616 C CA . LEU A 1 722 ? -18.450 21.738 53.570 1.00 88.38 722 LEU A CA 1
ATOM 5617 C C . LEU A 1 722 ? -18.881 22.129 55.000 1.00 88.38 722 LEU A C 1
ATOM 5619 O O . LEU A 1 722 ? -18.350 21.563 55.955 1.00 88.38 722 LEU A O 1
ATOM 5623 N N . GLU A 1 723 ? -19.844 23.044 55.170 1.00 86.62 723 GLU A N 1
ATOM 5624 C CA . GLU A 1 723 ? -20.427 23.376 56.481 1.00 86.62 723 GLU A CA 1
ATOM 5625 C C . GLU A 1 723 ? -21.521 22.396 56.934 1.00 86.62 723 GLU A C 1
ATOM 5627 O O . GLU A 1 723 ? -21.682 22.171 58.137 1.00 86.62 723 GLU A O 1
ATOM 5632 N N . ILE A 1 724 ? -22.279 21.812 55.997 1.00 86.81 724 ILE A N 1
ATOM 5633 C CA . ILE A 1 724 ? -23.499 21.043 56.308 1.00 86.81 724 ILE A CA 1
ATOM 5634 C C . ILE A 1 724 ? -23.384 19.537 56.048 1.00 86.81 724 ILE A C 1
ATOM 5636 O O . ILE A 1 724 ? -24.156 18.762 56.619 1.00 86.81 724 ILE A O 1
ATOM 5640 N N . ILE A 1 725 ? -22.441 19.101 55.206 1.00 88.56 725 ILE A N 1
ATOM 5641 C CA . ILE A 1 725 ? -22.200 17.685 54.903 1.00 88.56 725 ILE A CA 1
ATOM 5642 C C . ILE A 1 725 ? -20.769 17.258 55.261 1.00 88.56 725 ILE A C 1
ATOM 5644 O O . ILE A 1 725 ? -19.845 18.067 55.209 1.00 88.56 725 ILE A O 1
ATOM 5648 N N . PRO A 1 726 ? -20.554 15.978 55.620 1.00 88.00 726 PRO A N 1
ATOM 5649 C CA . PRO A 1 726 ? -19.212 15.439 55.823 1.00 88.00 726 PRO A CA 1
ATOM 5650 C C . PRO A 1 726 ? -18.321 15.523 54.576 1.00 88.00 726 PRO A C 1
ATOM 5652 O O . PRO A 1 726 ? -18.806 15.460 53.447 1.00 88.00 726 PRO A O 1
ATOM 5655 N N . HIS A 1 727 ? -17.002 15.558 54.784 1.00 88.75 727 HIS A N 1
ATOM 5656 C CA . HIS A 1 727 ? -16.000 15.625 53.709 1.00 88.75 727 HIS A CA 1
ATOM 5657 C C . HIS A 1 727 ? -15.974 14.412 52.771 1.00 88.75 727 HIS A C 1
ATOM 5659 O O . HIS A 1 727 ? -15.369 14.487 51.712 1.00 88.75 727 HIS A O 1
ATOM 5665 N N . ASP A 1 728 ? -16.606 13.303 53.148 1.00 89.50 728 ASP A N 1
ATOM 5666 C CA . ASP A 1 728 ? -16.719 12.082 52.350 1.00 89.50 728 ASP A CA 1
ATOM 5667 C C . ASP A 1 728 ? -18.107 11.917 51.711 1.00 89.50 728 ASP A C 1
ATOM 5669 O O . ASP A 1 728 ? -18.469 10.823 51.283 1.00 89.50 728 ASP A O 1
ATOM 5673 N N . HIS A 1 729 ? -18.923 12.971 51.689 1.00 92.19 729 HIS A N 1
ATOM 5674 C CA . HIS A 1 729 ? -20.275 12.904 51.155 1.00 92.19 729 HIS A CA 1
ATOM 5675 C C . HIS A 1 729 ? -20.278 12.889 49.617 1.00 92.19 729 HIS A C 1
ATOM 5677 O O . HIS A 1 729 ? -19.650 13.726 48.970 1.00 92.19 729 HIS A O 1
ATOM 5683 N N . LEU A 1 730 ? -21.054 11.975 49.023 1.00 89.88 730 LEU A N 1
ATOM 5684 C CA . LEU A 1 730 ? -21.048 11.651 47.588 1.00 89.88 730 LEU A CA 1
ATOM 5685 C C . LEU A 1 730 ? -21.211 12.873 46.659 1.00 89.88 730 LEU A C 1
ATOM 5687 O O . LEU A 1 730 ? -20.564 12.949 45.619 1.00 89.88 730 LEU A O 1
ATOM 5691 N N . VAL A 1 731 ? -22.034 13.848 47.054 1.00 90.81 731 VAL A N 1
ATOM 5692 C CA . VAL A 1 731 ? -22.316 15.081 46.286 1.00 90.81 731 VAL A CA 1
ATOM 5693 C C . VAL A 1 731 ? -21.065 15.919 46.016 1.00 90.81 731 VAL A C 1
ATOM 5695 O O . VAL A 1 731 ? -20.960 16.538 44.956 1.00 90.81 731 VAL A O 1
ATOM 5698 N N . LEU A 1 732 ? -20.076 15.891 46.918 1.00 93.62 732 LEU A N 1
ATOM 5699 C CA . LEU A 1 732 ? -18.822 16.630 46.747 1.00 93.62 732 LEU A CA 1
ATOM 5700 C C . LEU A 1 732 ? -18.065 16.192 45.485 1.00 93.62 732 LEU A C 1
ATOM 5702 O O . LEU A 1 732 ? -17.370 17.009 44.883 1.00 93.62 732 LEU A O 1
ATOM 5706 N N . MET A 1 733 ? -18.261 14.952 45.015 1.00 92.50 733 MET A N 1
ATOM 5707 C CA . MET A 1 733 ? -17.686 14.485 43.751 1.00 92.50 733 MET A CA 1
ATOM 5708 C C . MET A 1 733 ? -18.138 15.348 42.564 1.00 92.50 733 MET A C 1
ATOM 5710 O O . MET A 1 733 ? -17.327 15.675 41.701 1.00 92.50 733 MET A O 1
ATOM 5714 N N . ARG A 1 734 ? -19.409 15.768 42.517 1.00 91.38 734 ARG A N 1
ATOM 5715 C CA . ARG A 1 734 ? -19.913 16.631 41.432 1.00 91.38 734 ARG A CA 1
ATOM 5716 C C . ARG A 1 734 ? -19.351 18.033 41.522 1.00 91.38 734 ARG A C 1
ATOM 5718 O O . ARG A 1 734 ? -18.934 18.583 40.509 1.00 91.38 734 ARG A O 1
ATOM 5725 N N . ILE A 1 735 ? -19.292 18.584 42.731 1.00 93.88 735 ILE A N 1
ATOM 5726 C CA . ILE A 1 735 ? -18.804 19.946 42.948 1.00 93.88 735 ILE A CA 1
ATOM 5727 C C . ILE A 1 735 ? -17.323 20.043 42.569 1.00 93.88 735 ILE A C 1
ATOM 5729 O O . ILE A 1 735 ? -16.954 20.884 41.752 1.00 93.88 735 ILE A O 1
ATOM 5733 N N . HIS A 1 736 ? -16.482 19.134 43.075 1.00 95.88 736 HIS A N 1
ATOM 5734 C CA . HIS A 1 736 ? -15.062 19.107 42.723 1.00 95.88 736 HIS A CA 1
ATOM 5735 C C . HIS A 1 736 ? -14.834 18.857 41.233 1.00 95.88 736 HIS A C 1
ATOM 5737 O O . HIS A 1 736 ? -13.964 19.494 40.638 1.00 95.88 736 HIS A O 1
ATOM 5743 N N . LYS A 1 737 ? -15.639 17.987 40.608 1.00 94.00 737 LYS A N 1
ATOM 5744 C CA . LYS A 1 737 ? -15.584 17.769 39.162 1.00 94.00 737 LYS A CA 1
ATOM 5745 C C . LYS A 1 737 ? -15.925 19.035 38.375 1.00 94.00 737 LYS A C 1
ATOM 5747 O O . LYS A 1 737 ? -15.188 19.386 37.460 1.00 94.00 737 LYS A O 1
ATOM 5752 N N . LEU A 1 738 ? -16.993 19.740 38.743 1.00 93.94 738 LEU A N 1
ATOM 5753 C CA . LEU A 1 738 ? -17.406 20.979 38.084 1.00 93.94 738 LEU A CA 1
ATOM 5754 C C . LEU A 1 738 ? -16.345 22.083 38.227 1.00 93.94 738 LEU A C 1
ATOM 5756 O O . LEU A 1 738 ? -16.041 22.788 37.262 1.00 93.94 738 LEU A O 1
ATOM 5760 N N . VAL A 1 739 ? -15.728 22.208 39.407 1.00 95.50 739 VAL A N 1
ATOM 5761 C CA . VAL A 1 739 ? -14.603 23.131 39.630 1.00 95.50 739 VAL A CA 1
ATOM 5762 C C . VAL A 1 739 ? -13.401 22.744 38.757 1.00 95.50 739 VAL A C 1
ATOM 5764 O O . VAL A 1 739 ? -12.830 23.604 38.090 1.00 95.50 739 VAL A O 1
ATOM 5767 N N . ALA A 1 740 ? -13.041 21.460 38.685 1.00 93.62 740 ALA A N 1
ATOM 5768 C CA . ALA A 1 740 ? -11.938 21.003 37.841 1.00 93.62 740 ALA A CA 1
ATOM 5769 C C . ALA A 1 740 ? -12.206 21.262 36.343 1.00 93.62 740 ALA A C 1
ATOM 5771 O O . ALA A 1 740 ? -11.373 21.866 35.665 1.00 93.62 740 ALA A O 1
ATOM 5772 N N . ASP A 1 741 ? -13.386 20.892 35.838 1.00 92.62 741 ASP A N 1
ATOM 5773 C CA . ASP A 1 741 ? -13.764 21.057 34.427 1.00 92.62 741 ASP A CA 1
ATOM 5774 C C . ASP A 1 741 ? -13.811 22.550 34.018 1.00 92.62 741 ASP A C 1
ATOM 5776 O O . ASP A 1 741 ? -13.367 22.933 32.928 1.00 92.62 741 ASP A O 1
ATOM 5780 N N . THR A 1 742 ? -14.297 23.430 34.904 1.00 93.25 742 THR A N 1
ATOM 5781 C CA . THR A 1 742 ? -14.301 24.885 34.664 1.00 93.25 742 THR A CA 1
ATOM 5782 C C . THR A 1 742 ? -12.892 25.476 34.674 1.00 93.25 742 THR A C 1
ATOM 5784 O O . THR A 1 742 ? -12.568 26.280 33.792 1.00 93.25 742 THR A O 1
ATOM 5787 N N . CYS A 1 743 ? -12.027 25.061 35.607 1.00 92.25 743 CYS A N 1
ATOM 5788 C CA . CYS A 1 743 ? -10.623 25.469 35.625 1.00 92.25 743 CYS A CA 1
ATOM 5789 C C . CYS A 1 743 ? -9.874 25.014 34.363 1.00 92.25 743 CYS A C 1
ATOM 5791 O O . CYS A 1 743 ? -9.162 25.827 33.774 1.00 92.25 743 CYS A O 1
ATOM 5793 N N . ASP A 1 744 ? -10.067 23.779 33.890 1.00 90.69 744 ASP A N 1
ATOM 5794 C CA . ASP A 1 744 ? -9.470 23.290 32.636 1.00 90.69 744 ASP A CA 1
ATOM 5795 C C . ASP A 1 744 ? -9.905 24.139 31.422 1.00 90.69 744 ASP A C 1
ATOM 5797 O O . ASP A 1 744 ? -9.075 24.587 30.622 1.00 90.69 744 ASP A O 1
ATOM 5801 N N . SER A 1 745 ? -11.199 24.470 31.321 1.00 89.75 745 SER A N 1
ATOM 5802 C CA . SER A 1 745 ? -11.719 25.368 30.275 1.00 89.75 745 SER A CA 1
ATOM 5803 C C . SER A 1 745 ? -11.081 26.768 30.327 1.00 89.75 745 SER A C 1
ATOM 5805 O O . SER A 1 745 ? -10.756 27.362 29.290 1.00 89.75 745 SER A O 1
ATOM 5807 N N . LEU A 1 746 ? -10.842 27.302 31.530 1.00 88.62 746 LEU A N 1
ATOM 5808 C CA . LEU A 1 746 ? -10.182 28.596 31.727 1.00 88.62 746 LEU A CA 1
ATOM 5809 C C . LEU A 1 746 ? -8.681 28.549 31.421 1.00 88.62 746 LEU A C 1
ATOM 5811 O O . LEU A 1 746 ? -8.173 29.481 30.799 1.00 88.62 746 LEU A O 1
ATOM 5815 N N . LEU A 1 747 ? -7.984 27.472 31.786 1.00 87.25 747 LEU A N 1
ATOM 5816 C CA . LEU A 1 747 ? -6.560 27.265 31.495 1.00 87.25 747 LEU A CA 1
ATOM 5817 C C . LEU A 1 747 ? -6.283 27.190 29.986 1.00 87.25 747 LEU A C 1
ATOM 5819 O O . LEU A 1 747 ? -5.262 27.690 29.512 1.00 87.25 747 LEU A O 1
ATOM 5823 N N . LYS A 1 748 ? -7.227 26.655 29.202 1.00 84.88 748 LYS A N 1
ATOM 5824 C CA . LYS A 1 748 ? -7.155 26.631 27.729 1.00 84.88 748 LYS A CA 1
ATOM 5825 C C . LYS A 1 748 ? -7.258 28.023 27.085 1.00 84.88 748 LYS A C 1
ATOM 5827 O O . LYS A 1 748 ? -6.877 28.199 25.925 1.00 84.88 748 LYS A O 1
ATOM 5832 N N . ARG A 1 749 ? -7.731 29.044 27.811 1.00 77.31 749 ARG A N 1
ATOM 5833 C CA . ARG A 1 749 ? -7.819 30.434 27.335 1.00 77.31 749 ARG A CA 1
ATOM 5834 C C . ARG A 1 749 ? -6.537 31.187 27.692 1.00 77.31 749 ARG A C 1
ATOM 5836 O O . ARG A 1 749 ? -6.339 31.568 28.838 1.00 77.31 749 ARG A O 1
ATOM 5843 N N . LYS A 1 750 ? -5.677 31.465 26.704 1.00 56.69 750 LYS A N 1
ATOM 5844 C CA . LYS A 1 750 ? -4.435 32.249 26.885 1.00 56.69 750 LYS A CA 1
ATOM 5845 C C . LYS A 1 750 ? -4.719 33.634 27.508 1.00 56.69 750 LYS A C 1
ATOM 5847 O O . LYS A 1 750 ? -5.074 34.569 26.792 1.00 56.69 750 LYS A O 1
ATOM 5852 N N . LYS A 1 751 ? -4.548 33.772 28.827 1.00 58.03 751 LYS A N 1
ATOM 5853 C CA . LYS A 1 751 ? -4.587 35.035 29.596 1.00 58.03 751 LYS A CA 1
ATOM 5854 C C . LYS A 1 751 ? -3.275 35.239 30.380 1.00 58.03 751 LYS A C 1
ATOM 5856 O O . LYS A 1 751 ? -2.330 34.479 30.212 1.00 58.03 751 LYS A O 1
ATOM 5861 N N . SER A 1 752 ? -3.179 36.323 31.153 1.00 60.78 752 SER A N 1
ATOM 5862 C CA . SER A 1 752 ? -2.003 36.732 31.943 1.00 60.78 752 SER A CA 1
ATOM 5863 C C . SER A 1 752 ? -1.443 35.637 32.862 1.00 60.78 752 SER A C 1
ATOM 5865 O O . SER A 1 752 ? -2.187 34.799 33.362 1.00 60.78 752 SER A O 1
ATOM 5867 N N . SER A 1 753 ? -0.134 35.688 33.139 1.00 61.41 753 SER A N 1
ATOM 5868 C CA . SER A 1 753 ? 0.599 34.639 33.866 1.00 61.41 753 SER A CA 1
ATOM 5869 C C . SER A 1 753 ? 0.147 34.400 35.312 1.00 61.41 753 SER A C 1
ATOM 5871 O O . SER A 1 753 ? 0.233 33.264 35.762 1.00 61.41 753 SER A O 1
ATOM 5873 N N . SER A 1 754 ? -0.339 35.416 36.036 1.00 63.84 754 SER A N 1
ATOM 5874 C CA . SER A 1 754 ? -0.769 35.264 37.438 1.00 63.84 754 SER A CA 1
ATOM 5875 C C . SER A 1 754 ? -2.076 34.482 37.570 1.00 63.84 754 SER A C 1
ATOM 5877 O O . SER A 1 754 ? -2.168 33.555 38.358 1.00 63.84 754 SER A O 1
ATOM 5879 N N . THR A 1 755 ? -3.066 34.779 36.730 1.00 74.44 755 THR A N 1
ATOM 5880 C CA . THR A 1 755 ? -4.392 34.137 36.773 1.00 74.44 755 THR A CA 1
ATOM 5881 C C . THR A 1 755 ? -4.341 32.663 36.372 1.00 74.44 755 THR A C 1
ATOM 5883 O O . THR A 1 755 ? -5.155 31.864 36.817 1.00 74.44 755 THR A O 1
ATOM 5886 N N . ILE A 1 756 ? -3.374 32.290 35.529 1.00 81.00 756 ILE A N 1
ATOM 5887 C CA . ILE A 1 756 ? -3.140 30.895 35.139 1.00 81.00 756 ILE A CA 1
ATOM 5888 C C . ILE A 1 756 ? -2.652 30.061 36.333 1.00 81.00 756 ILE A C 1
ATOM 5890 O O . ILE A 1 756 ? -3.004 28.888 36.429 1.00 81.00 756 ILE A O 1
ATOM 5894 N N . GLN A 1 757 ? -1.870 30.651 37.245 1.00 84.44 757 GLN A N 1
ATOM 5895 C CA . GLN A 1 757 ? -1.367 29.943 38.425 1.00 84.44 757 GLN A CA 1
ATOM 5896 C C . GLN A 1 757 ? -2.512 29.556 39.364 1.00 84.44 757 GLN A C 1
ATOM 5898 O O . GLN A 1 757 ? -2.618 28.386 39.723 1.00 84.44 757 GLN A O 1
ATOM 5903 N N . ASP A 1 758 ? -3.407 30.496 39.674 1.00 87.19 758 ASP A N 1
ATOM 5904 C CA . ASP A 1 758 ? -4.553 30.251 40.558 1.00 87.19 758 ASP A CA 1
ATOM 5905 C C . ASP A 1 758 ? -5.472 29.150 40.004 1.00 87.19 758 ASP A C 1
ATOM 5907 O O . ASP A 1 758 ? -5.870 28.234 40.726 1.00 87.19 758 ASP A O 1
ATOM 5911 N N . TYR A 1 759 ? -5.752 29.174 38.695 1.00 90.69 759 TYR A N 1
ATOM 5912 C CA . TYR A 1 759 ? -6.556 28.130 38.055 1.00 90.69 759 TYR A CA 1
ATOM 5913 C C . TYR A 1 759 ? -5.857 26.770 38.035 1.00 90.69 759 TYR A C 1
ATOM 5915 O O . TYR A 1 759 ? -6.525 25.752 38.186 1.00 90.69 759 TYR A O 1
ATOM 5923 N N . ALA A 1 760 ? -4.531 26.726 37.879 1.00 89.88 760 ALA A N 1
ATOM 5924 C CA . ALA A 1 760 ? -3.775 25.477 37.920 1.00 89.88 760 ALA A CA 1
ATOM 5925 C C . ALA A 1 760 ? -3.758 24.858 39.329 1.00 89.88 760 ALA A C 1
ATOM 5927 O O . ALA A 1 760 ? -3.882 23.640 39.458 1.00 89.88 760 ALA A O 1
ATOM 5928 N N . ILE A 1 761 ? -3.653 25.686 40.377 1.00 92.06 761 ILE A N 1
ATOM 5929 C CA . ILE A 1 761 ? -3.745 25.243 41.777 1.00 92.06 761 ILE A CA 1
ATOM 5930 C C . ILE A 1 761 ? -5.141 24.676 42.054 1.00 92.06 761 ILE A C 1
ATOM 5932 O O . ILE A 1 761 ? -5.254 23.547 42.532 1.00 92.06 761 ILE A O 1
ATOM 5936 N N . LEU A 1 762 ? -6.199 25.417 41.705 1.00 93.25 762 LEU A N 1
ATOM 5937 C CA . LEU A 1 762 ? -7.585 24.984 41.911 1.00 93.25 762 LEU A CA 1
ATOM 5938 C C . LEU A 1 762 ? -7.933 23.721 41.118 1.00 93.25 762 LEU A C 1
ATOM 5940 O O . LEU A 1 762 ? -8.578 22.825 41.664 1.00 93.25 762 LEU A O 1
ATOM 5944 N N . PHE A 1 763 ? -7.474 23.624 39.867 1.00 94.88 763 PHE A N 1
ATOM 5945 C CA . PHE A 1 763 ? -7.632 22.435 39.031 1.00 94.88 763 PHE A CA 1
ATOM 5946 C C . PHE A 1 763 ? -7.019 21.205 39.699 1.00 94.88 763 PHE A C 1
ATOM 5948 O O . PHE A 1 763 ? -7.686 20.181 39.852 1.00 94.88 763 PHE A O 1
ATOM 5955 N N . LEU A 1 764 ? -5.764 21.314 40.145 1.00 94.12 764 LEU A N 1
ATOM 5956 C CA . LEU A 1 764 ? -5.051 20.199 40.755 1.00 94.12 764 LEU A CA 1
ATOM 5957 C C . LEU A 1 764 ? -5.640 19.814 42.116 1.00 94.12 764 LEU A C 1
ATOM 5959 O O . LEU A 1 764 ? -5.861 18.630 42.361 1.00 94.12 764 LEU A O 1
ATOM 5963 N N . ARG A 1 765 ? -5.939 20.793 42.979 1.00 94.50 765 ARG A N 1
ATOM 5964 C CA . ARG A 1 765 ? -6.537 20.544 44.297 1.00 94.50 765 ARG A CA 1
ATOM 5965 C C . ARG A 1 765 ? -7.914 19.898 44.162 1.00 94.50 765 ARG A C 1
ATOM 5967 O O . ARG A 1 765 ? -8.147 18.869 44.780 1.00 94.50 765 ARG A O 1
ATOM 5974 N N . SER A 1 766 ? -8.783 20.422 43.297 1.00 94.88 766 SER A N 1
ATOM 5975 C CA . SER A 1 766 ? -10.126 19.855 43.094 1.00 94.88 766 SER A CA 1
ATOM 5976 C C . SER A 1 766 ? -10.079 18.461 42.476 1.00 94.88 766 SER A C 1
ATOM 5978 O O . SER A 1 766 ? -10.827 17.586 42.900 1.00 94.88 766 SER A O 1
ATOM 5980 N N . SER A 1 767 ? -9.168 18.218 41.528 1.00 95.38 767 SER A N 1
ATOM 5981 C CA . SER A 1 767 ? -8.971 16.879 40.959 1.00 95.38 767 SER A CA 1
ATOM 5982 C C . SER A 1 767 ? -8.454 15.889 42.010 1.00 95.38 767 SER A C 1
ATOM 5984 O O . SER A 1 767 ? -8.868 14.733 42.025 1.00 95.38 767 SER A O 1
ATOM 5986 N N . TYR A 1 768 ? -7.583 16.333 42.919 1.00 93.44 768 TYR A N 1
ATOM 5987 C CA . TYR A 1 768 ? -7.066 15.501 44.005 1.00 93.44 768 TYR A CA 1
ATOM 5988 C C . TYR A 1 768 ? -8.154 15.118 45.021 1.00 93.44 768 TYR A C 1
ATOM 5990 O O . TYR A 1 768 ? -8.306 13.935 45.322 1.00 93.44 768 TYR A O 1
ATOM 5998 N N . GLU A 1 769 ? -8.960 16.080 45.482 1.00 94.00 769 GLU A N 1
ATOM 5999 C CA . GLU A 1 769 ? -10.093 15.799 46.380 1.00 94.00 769 GLU A CA 1
ATOM 6000 C C . GLU A 1 769 ? -11.139 14.896 45.704 1.00 94.00 769 GLU A C 1
ATOM 6002 O O . GLU A 1 769 ? -11.632 13.937 46.301 1.00 94.00 769 GLU A O 1
ATOM 6007 N N . LEU A 1 770 ? -11.423 15.136 44.416 1.00 94.88 770 LEU A N 1
ATOM 6008 C CA . LEU A 1 770 ? -12.302 14.279 43.620 1.00 94.88 770 LEU A CA 1
ATOM 6009 C C . LEU A 1 770 ? -11.808 12.830 43.590 1.00 94.88 770 LEU A C 1
ATOM 6011 O O . LEU A 1 770 ? -12.614 11.910 43.709 1.00 94.88 770 LEU A O 1
ATOM 6015 N N . HIS A 1 771 ? -10.503 12.614 43.432 1.00 93.81 771 HIS A N 1
ATOM 6016 C CA . HIS A 1 771 ? -9.917 11.277 43.399 1.00 93.81 771 HIS A CA 1
ATOM 6017 C C . HIS A 1 771 ? -10.051 10.545 44.738 1.00 93.81 771 HIS A C 1
ATOM 6019 O O . HIS A 1 771 ? -10.410 9.364 44.752 1.00 93.81 771 HIS A O 1
ATOM 6025 N N . GLU A 1 772 ? -9.804 11.225 45.860 1.00 91.62 772 GLU A N 1
ATOM 6026 C CA . GLU A 1 772 ? -9.958 10.611 47.182 1.00 91.62 772 GLU A CA 1
ATOM 6027 C C . GLU A 1 772 ? -11.414 10.245 47.468 1.00 91.62 772 GLU A C 1
ATOM 6029 O O . GLU A 1 772 ? -11.677 9.124 47.903 1.00 91.62 772 GLU A O 1
ATOM 6034 N N . LEU A 1 773 ? -12.363 11.111 47.106 1.00 91.94 773 LEU A N 1
ATOM 6035 C CA . LEU A 1 773 ? -13.789 10.793 47.166 1.00 91.94 773 LEU A CA 1
ATOM 6036 C C . LEU A 1 773 ? -14.145 9.608 46.268 1.00 91.94 773 LEU A C 1
ATOM 6038 O O . LEU A 1 773 ? -14.756 8.641 46.716 1.00 91.94 773 LEU A O 1
ATOM 6042 N N . GLN A 1 774 ? -13.732 9.642 45.001 1.00 90.31 774 GLN A N 1
ATOM 6043 C CA . GLN A 1 774 ? -14.011 8.579 44.042 1.00 90.31 774 GLN A CA 1
ATOM 6044 C C . GLN A 1 774 ? -13.557 7.214 44.566 1.00 90.31 774 GLN A C 1
ATOM 6046 O O . GLN A 1 774 ? -14.333 6.268 44.495 1.00 90.31 774 GLN A O 1
ATOM 6051 N N . LYS A 1 775 ? -12.370 7.106 45.174 1.00 88.94 775 LYS A N 1
ATOM 6052 C CA . LYS A 1 775 ? -11.852 5.847 45.746 1.00 88.94 775 LYS A CA 1
ATOM 6053 C C . LYS A 1 775 ? -12.729 5.242 46.845 1.00 88.94 775 LYS A C 1
ATOM 6055 O O . LYS A 1 775 ? -12.620 4.048 47.110 1.00 88.94 775 LYS A O 1
ATOM 6060 N N . MET A 1 776 ? -13.576 6.038 47.496 1.00 86.69 776 MET A N 1
ATOM 6061 C CA . MET A 1 776 ? -14.485 5.566 48.546 1.00 86.69 776 MET A CA 1
ATOM 6062 C C . MET A 1 776 ? -15.783 4.967 47.983 1.00 86.69 776 MET A C 1
ATOM 6064 O O . MET A 1 776 ? -16.422 4.145 48.642 1.00 86.69 776 MET A O 1
ATOM 6068 N N . PHE A 1 777 ? -16.193 5.380 46.779 1.00 83.31 777 PHE A N 1
ATOM 6069 C CA . PHE A 1 777 ? -17.477 5.005 46.164 1.00 83.31 777 PHE A CA 1
ATOM 6070 C C . PHE A 1 777 ? -17.340 4.257 44.835 1.00 83.31 777 PHE A C 1
ATOM 6072 O O . PHE A 1 777 ? -18.344 3.795 44.292 1.00 83.31 777 PHE A O 1
ATOM 6079 N N . LEU A 1 778 ? -16.133 4.185 44.282 1.00 81.12 778 LEU A N 1
ATOM 6080 C CA . LEU A 1 778 ? -15.809 3.521 43.029 1.00 81.12 778 LEU A CA 1
ATOM 6081 C C . LEU A 1 778 ? -14.813 2.400 43.264 1.00 81.12 778 LEU A C 1
ATOM 6083 O O . LEU A 1 778 ? -13.873 2.532 44.046 1.00 81.12 778 LEU A O 1
ATOM 6087 N N . ASP A 1 779 ? -14.983 1.322 42.509 1.00 76.19 779 ASP A N 1
ATOM 6088 C CA . ASP A 1 779 ? -13.961 0.294 42.410 1.00 76.19 779 ASP A CA 1
ATOM 6089 C C . ASP A 1 779 ? -12.692 0.850 41.777 1.00 76.19 779 ASP A C 1
ATOM 6091 O O . ASP A 1 779 ? -12.747 1.656 40.852 1.00 76.19 779 ASP A O 1
ATOM 6095 N N . LYS A 1 780 ? -11.538 0.341 42.215 1.00 77.25 780 LYS A N 1
ATOM 6096 C CA . LYS A 1 780 ? -10.195 0.740 41.748 1.00 77.25 780 LYS A CA 1
ATOM 6097 C C . LYS A 1 780 ? -9.985 0.692 40.225 1.00 77.25 780 LYS A C 1
ATOM 6099 O O . LYS A 1 780 ? -9.015 1.251 39.731 1.00 77.25 780 LYS A O 1
ATOM 6104 N N . ASP A 1 781 ? -10.852 -0.010 39.497 1.00 71.88 781 ASP A N 1
ATOM 6105 C CA . ASP A 1 781 ? -10.790 -0.201 38.045 1.00 71.88 781 ASP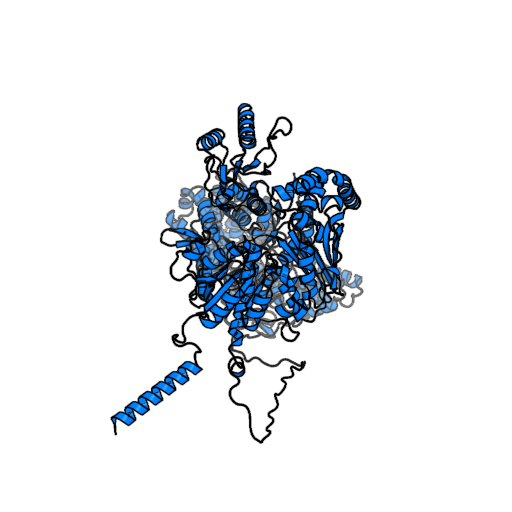 A CA 1
ATOM 6106 C C . ASP A 1 781 ? -11.839 0.646 37.288 1.00 71.88 781 ASP A C 1
ATOM 6108 O O . ASP A 1 781 ? -12.036 0.474 36.084 1.00 71.88 781 ASP A O 1
ATOM 6112 N N . HIS A 1 782 ? -12.516 1.576 37.972 1.00 75.12 782 HIS A N 1
ATOM 6113 C CA . HIS A 1 782 ? -13.565 2.405 37.383 1.00 75.12 782 HIS A CA 1
ATOM 6114 C C . HIS A 1 782 ? -13.016 3.505 36.457 1.00 75.12 782 HIS A C 1
ATOM 6116 O O . HIS A 1 782 ? -12.006 4.149 36.744 1.00 75.12 782 HIS A O 1
ATOM 6122 N N . LEU A 1 783 ? -13.720 3.794 35.355 1.00 70.62 783 LEU A N 1
ATOM 6123 C CA . LEU A 1 783 ? -13.267 4.755 34.335 1.00 70.62 783 LEU A CA 1
ATOM 6124 C C . LEU A 1 783 ? -13.087 6.177 34.872 1.00 70.62 783 LEU A C 1
ATOM 6126 O O . LEU A 1 783 ? -12.134 6.862 34.500 1.00 70.62 783 LEU A O 1
ATOM 6130 N N . ASP A 1 784 ? -14.006 6.633 35.718 1.00 77.06 784 ASP A N 1
ATOM 6131 C CA . ASP A 1 784 ? -13.947 8.002 36.234 1.00 77.06 784 ASP A CA 1
ATOM 6132 C C . ASP A 1 784 ? -12.746 8.228 37.158 1.00 77.06 784 ASP A C 1
ATOM 6134 O O . ASP A 1 784 ? -12.173 9.312 37.112 1.00 77.06 784 ASP A O 1
ATOM 6138 N N . LEU A 1 785 ? -12.270 7.194 37.869 1.00 82.12 785 LEU A N 1
ATOM 6139 C CA . LEU A 1 785 ? -10.986 7.258 38.583 1.00 82.12 785 LEU A CA 1
ATOM 6140 C C . LEU A 1 785 ? -9.826 7.475 37.612 1.00 82.12 785 LEU A C 1
ATOM 6142 O O . LEU A 1 785 ? -8.945 8.291 37.865 1.00 82.12 785 LEU A O 1
ATOM 6146 N N . ALA A 1 786 ? -9.837 6.776 36.475 1.00 79.88 786 ALA A N 1
ATOM 6147 C CA . ALA A 1 786 ? -8.798 6.910 35.461 1.00 79.88 786 ALA A CA 1
ATOM 6148 C C . ALA A 1 786 ? -8.733 8.343 34.903 1.00 79.88 786 ALA A C 1
ATOM 6150 O O . ALA A 1 786 ? -7.644 8.895 34.751 1.00 79.88 786 ALA A O 1
ATOM 6151 N N . ARG A 1 787 ? -9.890 8.953 34.612 1.00 81.31 787 ARG A N 1
ATOM 6152 C CA . ARG A 1 787 ? -9.967 10.345 34.137 1.00 81.31 787 ARG A CA 1
ATOM 6153 C C . ARG A 1 787 ? -9.359 11.306 35.155 1.00 81.31 787 ARG A C 1
ATOM 6155 O O . ARG A 1 787 ? -8.437 12.036 34.807 1.00 81.31 787 ARG A O 1
ATOM 6162 N N . THR A 1 788 ? -9.777 11.207 36.413 1.00 89.00 788 THR A N 1
ATOM 6163 C CA . THR A 1 788 ? -9.274 12.071 37.485 1.00 89.00 788 THR A CA 1
ATOM 6164 C C . THR A 1 788 ? -7.771 11.888 37.727 1.00 89.00 788 THR A C 1
ATOM 6166 O O . THR A 1 788 ? -7.051 12.867 37.894 1.00 89.00 788 THR A O 1
ATOM 6169 N N . LEU A 1 789 ? -7.252 10.655 37.679 1.00 89.00 789 LEU A N 1
ATOM 6170 C CA . LEU A 1 789 ? -5.810 10.377 37.784 1.00 89.00 789 LEU A CA 1
ATOM 6171 C C . LEU A 1 789 ? -4.998 11.080 36.686 1.00 89.00 789 LEU A C 1
ATOM 6173 O O . LEU A 1 789 ? -3.917 11.618 36.944 1.00 89.00 789 LEU A O 1
ATOM 6177 N N . ASN A 1 790 ? -5.522 11.093 35.458 1.00 88.75 790 ASN A N 1
ATOM 6178 C CA . ASN A 1 790 ? -4.921 11.835 34.357 1.00 88.75 790 ASN A CA 1
ATOM 6179 C C . ASN A 1 790 ? -4.968 13.352 34.606 1.00 88.75 790 ASN A C 1
ATOM 6181 O O . ASN A 1 790 ? -3.967 14.024 34.364 1.00 88.75 790 ASN A O 1
ATOM 6185 N N . ASP A 1 791 ? -6.081 13.879 35.112 1.00 91.00 791 ASP A N 1
ATOM 6186 C CA . ASP A 1 791 ? -6.234 15.310 35.401 1.00 91.00 791 ASP A CA 1
ATOM 6187 C C . ASP A 1 791 ? -5.247 15.765 36.488 1.00 91.00 791 ASP A C 1
ATOM 6189 O O . ASP A 1 791 ? -4.548 16.765 36.316 1.00 91.00 791 ASP A O 1
ATOM 6193 N N . ILE A 1 792 ? -5.062 14.964 37.544 1.00 92.56 792 ILE A N 1
ATOM 6194 C CA . ILE A 1 792 ? -4.043 15.212 38.576 1.00 92.56 792 ILE A CA 1
ATOM 6195 C C . ILE A 1 792 ? -2.632 15.201 37.971 1.00 92.56 792 ILE A C 1
ATOM 6197 O O . ILE A 1 792 ? -1.849 16.118 38.224 1.00 92.56 792 ILE A O 1
ATOM 6201 N N . SER A 1 793 ? -2.289 14.203 37.145 1.00 89.88 793 SER A N 1
ATOM 6202 C CA . SER A 1 793 ? -0.981 14.155 36.467 1.00 89.88 793 SER A CA 1
ATOM 6203 C C . SER A 1 793 ? -0.741 15.408 35.613 1.00 89.88 793 SER A C 1
ATOM 6205 O O . SER A 1 793 ? 0.329 16.021 35.694 1.00 89.88 793 SER A O 1
ATOM 6207 N N . GLN A 1 794 ? -1.742 15.839 34.840 1.00 88.62 794 GLN A N 1
ATOM 6208 C CA . GLN A 1 794 ? -1.654 17.052 34.027 1.00 88.62 794 GLN A CA 1
ATOM 6209 C C . GLN A 1 794 ? -1.494 18.307 34.887 1.00 88.62 794 GLN A C 1
ATOM 6211 O O . GLN A 1 794 ? -0.642 19.139 34.576 1.00 88.62 794 GLN A O 1
ATOM 6216 N N . GLY A 1 795 ? -2.237 18.419 35.990 1.00 89.25 795 GLY A N 1
ATOM 6217 C CA . GLY A 1 795 ? -2.112 19.525 36.936 1.00 89.25 795 GLY A CA 1
ATOM 6218 C C . GLY A 1 795 ? -0.718 19.604 37.567 1.00 89.25 795 GLY A C 1
ATOM 6219 O O . GLY A 1 795 ? -0.123 20.684 37.604 1.00 89.25 795 GLY A O 1
ATOM 6220 N N . ILE A 1 796 ? -0.140 18.464 37.975 1.00 89.88 796 ILE A N 1
ATOM 6221 C CA . ILE A 1 796 ? 1.237 18.406 38.496 1.00 89.88 796 ILE A CA 1
ATOM 6222 C C . ILE A 1 796 ? 2.227 18.880 37.427 1.00 89.88 796 ILE A C 1
ATOM 6224 O O . ILE A 1 796 ? 3.046 19.760 37.696 1.00 89.88 796 ILE A O 1
ATOM 6228 N N . ARG A 1 797 ? 2.147 18.349 36.197 1.00 88.44 797 ARG A N 1
ATOM 6229 C CA . ARG A 1 797 ? 3.033 18.761 35.090 1.00 88.44 797 ARG A CA 1
ATOM 6230 C C . ARG A 1 797 ? 2.915 20.249 34.782 1.00 88.44 797 ARG A C 1
ATOM 6232 O O . ARG A 1 797 ? 3.932 20.906 34.560 1.00 88.44 797 ARG A O 1
ATOM 6239 N N . LEU A 1 798 ? 1.693 20.777 34.788 1.00 87.00 798 LEU A N 1
ATOM 6240 C CA . LEU A 1 798 ? 1.421 22.184 34.533 1.00 87.00 798 LEU A CA 1
ATOM 6241 C C . LEU A 1 798 ? 2.124 23.065 35.572 1.00 87.00 798 LEU A C 1
ATOM 6243 O O . LEU A 1 798 ? 2.916 23.931 35.199 1.00 87.00 798 LEU A O 1
ATOM 6247 N N . LEU A 1 799 ? 1.931 22.801 36.867 1.00 87.50 799 LEU A N 1
ATOM 6248 C CA . LEU A 1 799 ? 2.579 23.570 37.934 1.00 87.50 799 LEU A CA 1
ATOM 6249 C C . LEU A 1 799 ? 4.105 23.395 37.954 1.00 87.50 799 LEU A C 1
ATOM 6251 O O . LEU A 1 799 ? 4.818 24.376 38.171 1.00 87.50 799 LEU A O 1
ATOM 6255 N N . LEU A 1 800 ? 4.624 22.198 37.651 1.00 84.38 800 LEU A N 1
ATOM 6256 C CA . LEU A 1 800 ? 6.066 21.972 37.487 1.00 84.38 800 LEU A CA 1
ATOM 6257 C C . LEU A 1 800 ? 6.661 22.791 36.333 1.00 84.38 800 LEU A C 1
ATOM 6259 O O . LEU A 1 800 ? 7.796 23.251 36.444 1.00 84.38 800 LEU A O 1
ATOM 6263 N N . SER A 1 801 ? 5.909 22.988 35.245 1.00 81.94 801 SER A N 1
ATOM 6264 C CA . SER A 1 801 ? 6.353 23.789 34.098 1.00 81.94 801 SER A CA 1
ATOM 6265 C C . SER A 1 801 ? 6.343 25.299 34.369 1.00 81.94 801 SER A C 1
ATOM 6267 O O . SER A 1 801 ? 7.161 26.021 33.800 1.00 81.94 801 SER A O 1
ATOM 6269 N N . TYR A 1 802 ? 5.456 25.774 35.252 1.00 78.12 802 TYR A N 1
ATOM 6270 C CA . TYR A 1 802 ? 5.344 27.191 35.608 1.00 78.12 802 TYR A CA 1
ATOM 6271 C C . TYR A 1 802 ? 6.247 27.595 36.775 1.00 78.12 802 TYR A C 1
ATOM 6273 O O . TYR A 1 802 ? 7.016 28.546 36.650 1.00 78.12 802 TYR A O 1
ATOM 6281 N N . SER A 1 803 ? 6.129 26.924 37.925 1.00 79.06 803 SER A N 1
ATOM 6282 C CA . SER A 1 803 ? 6.935 27.210 39.115 1.00 79.06 803 SER A CA 1
ATOM 6283 C C . SER A 1 803 ? 6.899 26.039 40.107 1.00 79.06 803 SER A C 1
ATOM 6285 O O . SER A 1 803 ? 5.952 25.922 40.893 1.00 79.06 803 SER A O 1
ATOM 6287 N N . PRO A 1 804 ? 7.951 25.202 40.160 1.00 82.19 804 PRO A N 1
ATOM 6288 C CA . PRO A 1 804 ? 8.032 24.085 41.101 1.00 82.19 804 PRO A CA 1
ATOM 6289 C C . PRO A 1 804 ? 7.888 24.488 42.575 1.00 82.19 804 PRO A C 1
ATOM 6291 O O . PRO A 1 804 ? 7.409 23.695 43.377 1.00 82.19 804 PRO A O 1
ATOM 6294 N N . SER A 1 805 ? 8.278 25.712 42.949 1.00 83.94 805 SER A N 1
ATOM 6295 C CA . SER A 1 805 ? 8.149 26.204 44.327 1.00 83.94 805 SER A CA 1
ATOM 6296 C C . SER A 1 805 ? 6.697 26.372 44.776 1.00 83.94 805 SER A C 1
ATOM 6298 O O . SER A 1 805 ? 6.414 26.151 45.947 1.00 83.94 805 SER A O 1
ATOM 6300 N N . ILE A 1 806 ? 5.784 26.718 43.859 1.00 85.50 806 ILE A N 1
ATOM 6301 C CA . ILE A 1 806 ? 4.352 26.872 44.158 1.00 85.50 806 ILE A CA 1
ATOM 6302 C C . ILE A 1 806 ? 3.735 25.504 44.431 1.00 85.50 806 ILE A C 1
ATOM 6304 O O . ILE A 1 806 ? 3.039 25.339 45.424 1.00 85.50 806 ILE A O 1
ATOM 6308 N N . LEU A 1 807 ? 4.055 24.502 43.604 1.00 86.62 807 LEU A N 1
ATOM 6309 C CA . LEU A 1 807 ? 3.589 23.133 43.824 1.00 86.62 807 LEU A CA 1
ATOM 6310 C C . LEU A 1 807 ? 3.984 22.628 45.220 1.00 86.62 807 LEU A C 1
ATOM 6312 O O . LEU A 1 807 ? 3.152 22.078 45.925 1.00 86.62 807 LEU A O 1
ATOM 6316 N N . LEU A 1 808 ? 5.235 22.845 45.638 1.00 86.88 808 LEU A N 1
ATOM 6317 C CA . LEU A 1 808 ? 5.711 22.397 46.953 1.00 86.88 808 LEU A CA 1
ATOM 6318 C C . LEU A 1 808 ? 5.111 23.190 48.125 1.00 86.88 808 LEU A C 1
ATOM 6320 O O . LEU A 1 808 ? 5.047 22.662 49.232 1.00 86.88 808 LEU A O 1
ATOM 6324 N N . ALA A 1 809 ? 4.710 24.445 47.903 1.00 88.25 809 ALA A N 1
ATOM 6325 C CA . ALA A 1 809 ? 4.082 25.281 48.924 1.00 88.25 809 ALA A CA 1
ATOM 6326 C C . ALA A 1 809 ? 2.596 24.938 49.116 1.00 88.25 809 ALA A C 1
ATOM 6328 O O . ALA A 1 809 ? 2.144 24.800 50.248 1.00 88.25 809 ALA A O 1
ATOM 6329 N N . GLU A 1 810 ? 1.861 24.770 48.015 1.00 89.31 810 GLU A N 1
ATOM 6330 C CA . GLU A 1 810 ? 0.411 24.538 48.016 1.00 89.31 810 GLU A CA 1
ATOM 6331 C C . GLU A 1 810 ? 0.032 23.060 48.205 1.00 89.31 810 GLU A C 1
ATOM 6333 O O . GLU A 1 810 ? -1.105 22.761 48.566 1.00 89.31 810 GLU A O 1
ATOM 6338 N N . PHE A 1 811 ? 0.962 22.124 47.966 1.00 90.31 811 PHE A N 1
ATOM 6339 C CA . PHE A 1 811 ? 0.741 20.674 48.067 1.00 90.31 811 PHE A CA 1
ATOM 6340 C C . PHE A 1 811 ? 1.774 20.015 49.003 1.00 90.31 811 PHE A C 1
ATOM 6342 O O . PHE A 1 811 ? 2.702 19.338 48.540 1.00 90.31 811 PHE A O 1
ATOM 6349 N N . PRO A 1 812 ? 1.648 20.205 50.336 1.00 86.50 812 PRO A N 1
ATOM 6350 C CA . PRO A 1 812 ? 2.584 19.660 51.326 1.00 86.50 812 PRO A CA 1
ATOM 6351 C C . PRO A 1 812 ? 2.626 18.125 51.354 1.00 86.50 812 PRO A C 1
ATOM 6353 O O . PRO A 1 812 ? 3.587 17.539 51.856 1.00 86.50 812 PRO A O 1
ATOM 6356 N N . GLU A 1 813 ? 1.615 17.462 50.790 1.00 84.69 813 GLU A N 1
ATOM 6357 C CA . GLU A 1 813 ? 1.551 16.012 50.604 1.00 84.69 813 GLU A CA 1
ATOM 6358 C C . GLU A 1 813 ? 2.678 15.503 49.684 1.00 84.69 813 GLU A C 1
ATOM 6360 O O . GLU A 1 813 ? 3.083 14.339 49.766 1.00 84.69 813 GLU A O 1
ATOM 6365 N N . TRP A 1 814 ? 3.240 16.382 48.844 1.00 89.50 814 TRP A N 1
ATOM 6366 C CA . TRP A 1 814 ? 4.363 16.098 47.952 1.00 89.50 814 TRP A CA 1
ATOM 6367 C C . TRP A 1 814 ? 5.572 16.979 48.300 1.00 89.50 814 TRP A C 1
ATOM 6369 O O . TRP A 1 814 ? 5.968 17.843 47.520 1.00 89.50 814 TRP A O 1
ATOM 6379 N N . PRO A 1 815 ? 6.241 16.731 49.443 1.00 81.88 815 PRO A N 1
ATOM 6380 C CA . PRO A 1 815 ? 7.183 17.674 50.060 1.00 81.88 815 PRO A CA 1
ATOM 6381 C C . PRO A 1 815 ? 8.479 17.898 49.267 1.00 81.88 815 PRO A C 1
ATOM 6383 O O . PRO A 1 815 ? 9.313 18.721 49.637 1.00 81.88 815 PRO A O 1
ATOM 6386 N N . THR A 1 816 ? 8.704 17.141 48.191 1.00 87.44 816 THR A N 1
ATOM 6387 C CA . THR A 1 816 ? 9.884 17.277 47.333 1.00 87.44 816 THR A CA 1
ATOM 6388 C C . THR A 1 816 ? 9.495 17.132 45.869 1.00 87.44 816 THR A C 1
ATOM 6390 O O . THR A 1 816 ? 8.578 16.382 45.536 1.00 87.44 816 THR A O 1
ATOM 6393 N N . PHE A 1 817 ? 10.266 17.755 44.971 1.00 83.06 817 PHE A N 1
ATOM 6394 C CA . PHE A 1 817 ? 10.102 17.578 43.522 1.00 83.06 817 PHE A CA 1
ATOM 6395 C C . PHE A 1 817 ? 10.099 16.094 43.124 1.00 83.06 817 PHE A C 1
ATOM 6397 O O . PHE A 1 817 ? 9.301 15.658 42.298 1.00 83.06 817 PHE A O 1
ATOM 6404 N N . ARG A 1 818 ? 10.963 15.291 43.760 1.00 82.38 818 ARG A N 1
ATOM 6405 C CA . ARG A 1 818 ? 11.042 13.847 43.521 1.00 82.38 818 ARG A CA 1
ATOM 6406 C C . ARG A 1 818 ? 9.764 13.121 43.943 1.00 82.38 818 ARG A C 1
ATOM 6408 O O . ARG A 1 818 ? 9.358 12.195 43.252 1.00 82.38 818 ARG A O 1
ATOM 6415 N N . ALA A 1 819 ? 9.142 13.531 45.049 1.00 83.75 819 ALA A N 1
ATOM 6416 C CA . ALA A 1 819 ? 7.869 12.975 45.498 1.00 83.75 819 ALA A CA 1
ATOM 6417 C C . ALA A 1 819 ? 6.738 13.334 44.526 1.00 83.75 819 ALA A C 1
ATOM 6419 O O . ALA A 1 819 ? 6.037 12.432 44.080 1.00 83.75 819 ALA A O 1
ATOM 6420 N N . ALA A 1 820 ? 6.630 14.604 44.120 1.00 84.88 820 ALA A N 1
ATOM 6421 C CA . ALA A 1 820 ? 5.622 15.051 43.156 1.00 84.88 820 ALA A CA 1
ATOM 6422 C C . ALA A 1 820 ? 5.764 14.350 41.794 1.00 84.88 820 ALA A C 1
ATOM 6424 O O . ALA A 1 820 ? 4.791 13.834 41.255 1.00 84.88 820 ALA A O 1
ATOM 6425 N N . SER A 1 821 ? 6.989 14.254 41.266 1.00 82.50 821 SER A N 1
ATOM 6426 C CA . SER A 1 821 ? 7.266 13.552 40.006 1.00 82.50 821 SER A CA 1
ATOM 6427 C C . SER A 1 821 ? 7.004 12.045 40.100 1.00 82.50 821 SER A C 1
ATOM 6429 O O . SER A 1 821 ? 6.548 11.440 39.132 1.00 82.50 821 SER A O 1
ATOM 6431 N N . ARG A 1 822 ? 7.249 11.422 41.261 1.00 86.06 822 ARG A N 1
ATOM 6432 C CA . ARG A 1 822 ? 6.916 10.009 41.474 1.00 86.06 822 ARG A CA 1
ATOM 6433 C C . ARG A 1 822 ? 5.404 9.790 41.451 1.00 86.06 822 ARG A C 1
ATOM 6435 O O . ARG A 1 822 ? 4.960 8.900 40.738 1.00 86.06 822 ARG A O 1
ATOM 6442 N N . ILE A 1 823 ? 4.640 10.608 42.177 1.00 84.38 823 ILE A N 1
ATOM 6443 C CA . ILE A 1 823 ? 3.172 10.520 42.206 1.00 84.38 823 ILE A CA 1
ATOM 6444 C C . ILE A 1 823 ? 2.578 10.784 40.819 1.00 84.38 823 ILE A C 1
ATOM 6446 O O . ILE A 1 823 ? 1.715 10.041 40.368 1.00 84.38 823 ILE A O 1
ATOM 6450 N N . GLU A 1 824 ? 3.089 11.779 40.095 1.00 89.50 824 GLU A N 1
ATOM 6451 C CA . GLU A 1 824 ? 2.686 12.056 38.713 1.00 89.50 824 GLU A CA 1
ATOM 6452 C C . GLU A 1 824 ? 2.892 10.839 37.795 1.00 89.50 824 GLU A C 1
ATOM 6454 O O . GLU A 1 824 ? 2.004 10.493 37.010 1.00 89.50 824 GLU A O 1
ATOM 6459 N N . SER A 1 825 ? 4.029 10.152 37.928 1.00 77.12 825 SER A N 1
ATOM 6460 C CA . SER A 1 825 ? 4.325 8.925 37.183 1.00 77.12 825 SER A CA 1
ATOM 6461 C C . SER A 1 825 ? 3.431 7.755 37.612 1.00 77.12 825 SER A C 1
ATOM 6463 O O . SER A 1 825 ? 2.885 7.055 36.759 1.00 77.12 825 SER A O 1
ATOM 6465 N N . GLU A 1 826 ? 3.221 7.562 38.918 1.00 84.94 826 GLU A N 1
ATOM 6466 C CA . GLU A 1 826 ? 2.319 6.543 39.472 1.00 84.94 826 GLU A CA 1
ATOM 6467 C C . GLU A 1 826 ? 0.890 6.723 38.942 1.00 84.94 826 GLU A C 1
ATOM 6469 O O . GLU A 1 826 ? 0.321 5.783 38.390 1.00 84.94 826 GLU A O 1
ATOM 6474 N N . TYR A 1 827 ? 0.344 7.939 39.000 1.00 87.69 827 TYR A N 1
ATOM 6475 C CA . TYR A 1 827 ? -0.998 8.246 38.501 1.00 87.69 827 TYR A CA 1
ATOM 6476 C C . TYR A 1 827 ? -1.102 8.148 36.981 1.00 87.69 827 TYR A C 1
ATOM 6478 O O . TYR A 1 827 ? -2.099 7.641 36.469 1.00 87.69 827 TYR A O 1
ATOM 6486 N N . THR A 1 828 ? -0.052 8.524 36.245 1.00 76.75 828 THR A N 1
ATOM 6487 C CA . THR A 1 828 ? 0.015 8.288 34.795 1.00 76.75 828 THR A CA 1
ATOM 6488 C C . THR A 1 828 ? -0.053 6.795 34.469 1.00 76.75 828 THR A C 1
ATOM 6490 O O . THR A 1 828 ? -0.754 6.396 33.538 1.00 76.75 828 THR A O 1
ATOM 6493 N N . ASN A 1 829 ? 0.673 5.958 35.213 1.00 75.19 829 ASN A N 1
ATOM 6494 C CA . ASN A 1 829 ? 0.700 4.512 35.000 1.00 75.19 829 ASN A CA 1
ATOM 6495 C C . ASN A 1 829 ? -0.620 3.852 35.402 1.00 75.19 829 ASN A C 1
ATOM 6497 O O . ASN A 1 829 ? -1.094 2.964 34.696 1.00 75.19 829 ASN A O 1
ATOM 6501 N N . GLU A 1 830 ? -1.245 4.316 36.480 1.00 76.75 830 GLU A N 1
ATOM 6502 C CA . GLU A 1 830 ? -2.521 3.787 36.950 1.00 76.75 830 GLU A CA 1
ATOM 6503 C C . GLU A 1 830 ? -3.681 4.189 36.031 1.00 76.75 830 GLU A C 1
ATOM 6505 O O . GLU A 1 830 ? -4.465 3.332 35.622 1.00 76.75 830 GLU A O 1
ATOM 6510 N N . TYR A 1 831 ? -3.718 5.445 35.567 1.00 79.50 831 TYR A N 1
ATOM 6511 C CA . TYR A 1 831 ? -4.579 5.850 34.453 1.00 79.50 831 TYR A CA 1
ATOM 6512 C C . TYR A 1 831 ? -4.357 4.938 33.245 1.00 79.50 831 TYR A C 1
ATOM 6514 O O . TYR A 1 831 ? -5.320 4.473 32.627 1.00 79.50 831 TYR A O 1
ATOM 6522 N N . LYS A 1 832 ? -3.091 4.632 32.920 1.00 72.62 832 LYS A N 1
ATOM 6523 C CA . LYS A 1 832 ? -2.777 3.742 31.805 1.00 72.62 832 LYS A CA 1
ATOM 6524 C C . LYS A 1 832 ? -3.324 2.335 31.998 1.00 72.62 832 LYS A C 1
ATOM 6526 O O . LYS A 1 832 ? -3.930 1.828 31.057 1.00 72.62 832 LYS A O 1
ATOM 6531 N N . ARG A 1 833 ? -3.172 1.760 33.194 1.00 80.19 833 ARG A N 1
ATOM 6532 C CA . ARG A 1 833 ? -3.676 0.438 33.592 1.00 80.19 833 ARG A CA 1
ATOM 6533 C C . ARG A 1 833 ? -5.200 0.365 33.535 1.00 80.19 833 ARG A C 1
ATOM 6535 O O . ARG A 1 833 ? -5.734 -0.531 32.892 1.00 80.19 833 ARG A O 1
ATOM 6542 N N . ILE A 1 834 ? -5.906 1.304 34.165 1.00 64.62 834 ILE A N 1
ATOM 6543 C CA . ILE A 1 834 ? -7.377 1.291 34.224 1.00 64.62 834 ILE A CA 1
ATOM 6544 C C . ILE A 1 834 ? -7.966 1.524 32.838 1.00 64.62 834 ILE A C 1
ATOM 6546 O O . ILE A 1 834 ? -8.842 0.782 32.386 1.00 64.62 834 ILE A O 1
ATOM 6550 N N . LYS A 1 835 ? -7.437 2.516 32.110 1.00 63.97 835 LYS A N 1
ATOM 6551 C CA . LYS A 1 835 ? -7.835 2.716 30.723 1.00 63.97 835 LYS A CA 1
ATOM 6552 C C . LYS A 1 835 ? -7.500 1.476 29.911 1.00 63.97 835 LYS A C 1
ATOM 6554 O O . LYS A 1 835 ? -8.299 1.134 29.062 1.00 63.97 835 LYS A O 1
ATOM 6559 N N . ALA A 1 836 ? -6.415 0.753 30.183 1.00 58.31 836 ALA A N 1
ATOM 6560 C CA . ALA A 1 836 ? -6.122 -0.509 29.520 1.00 58.31 836 ALA A CA 1
ATOM 6561 C C . ALA A 1 836 ? -7.112 -1.647 29.845 1.00 58.31 836 ALA A C 1
ATOM 6563 O O . ALA A 1 836 ? -7.397 -2.430 28.954 1.00 58.31 836 ALA A O 1
ATOM 6564 N N . LEU A 1 837 ? -7.713 -1.703 31.038 1.00 52.62 837 LEU A N 1
ATOM 6565 C CA . LEU A 1 837 ? -8.716 -2.721 31.415 1.00 52.62 837 LEU A CA 1
ATOM 6566 C C . LEU A 1 837 ? -10.065 -2.551 30.717 1.00 52.62 837 LEU A C 1
ATOM 6568 O O . LEU A 1 837 ? -10.567 -3.461 30.068 1.00 52.62 837 LEU A O 1
ATOM 6572 N N . LEU A 1 838 ? -10.627 -1.343 30.781 1.00 50.38 838 LEU A N 1
ATOM 6573 C CA . LEU A 1 838 ? -11.772 -0.931 29.939 1.00 50.38 838 LEU A CA 1
ATOM 6574 C C . LEU A 1 838 ? -11.441 -1.044 28.460 1.00 50.38 838 LEU A C 1
ATOM 6576 O O . LEU A 1 838 ? -12.283 -1.041 27.558 1.00 50.38 838 LEU A O 1
ATOM 6580 N N . SER A 1 839 ? -10.137 -1.030 28.272 1.00 45.09 839 SER A N 1
ATOM 6581 C CA . SER A 1 839 ? -9.449 -1.030 27.057 1.00 45.09 839 SER A CA 1
ATOM 6582 C C . SER A 1 839 ? -9.552 -2.385 26.347 1.00 45.09 839 SER A C 1
ATOM 6584 O O . SER A 1 839 ? -9.969 -2.550 25.215 1.00 45.09 839 SER A O 1
ATOM 6586 N N . ASP A 1 840 ? -9.222 -3.425 27.097 1.00 37.56 840 ASP A N 1
ATOM 6587 C CA . ASP A 1 840 ? -9.067 -4.808 26.651 1.00 37.56 840 ASP A CA 1
ATOM 6588 C C . ASP A 1 840 ? -10.358 -5.635 26.659 1.00 37.56 840 ASP A C 1
ATOM 6590 O O . ASP A 1 840 ? -10.357 -6.861 26.732 1.00 37.56 840 ASP A O 1
ATOM 6594 N N . CYS A 1 841 ? -11.493 -4.968 26.465 1.00 40.31 841 CYS A N 1
ATOM 6595 C CA . CYS A 1 841 ? -12.650 -5.609 25.846 1.00 40.31 841 CYS A CA 1
ATOM 6596 C C . CYS A 1 841 ? -13.195 -4.790 24.663 1.00 40.31 841 CYS A C 1
ATOM 6598 O O . CYS A 1 841 ? -14.391 -4.822 24.362 1.00 40.31 841 CYS A O 1
ATOM 6600 N N . GLY A 1 842 ? -12.326 -4.011 24.003 1.00 35.56 842 GLY A N 1
ATOM 6601 C CA . GLY A 1 842 ? -12.605 -3.450 22.678 1.00 35.56 842 GLY A CA 1
ATOM 6602 C C . GLY A 1 842 ? -11.799 -2.233 22.209 1.00 35.56 842 GLY A C 1
ATOM 6603 O O . GLY A 1 842 ? -11.932 -1.894 21.042 1.00 35.56 842 GLY A O 1
ATOM 6604 N N . THR A 1 843 ? -10.991 -1.564 23.033 1.00 35.06 843 THR A N 1
ATOM 6605 C CA . THR A 1 843 ? -10.194 -0.384 22.631 1.00 35.06 843 THR A CA 1
ATOM 6606 C C . THR A 1 843 ? -9.019 0.000 23.557 1.00 35.06 843 THR A C 1
ATOM 6608 O O . THR A 1 843 ? -8.993 1.166 23.924 1.00 35.06 843 THR A O 1
ATOM 6611 N N . LEU A 1 844 ? -8.128 -0.918 23.998 1.00 31.25 844 LEU A N 1
ATOM 6612 C CA . LEU A 1 844 ? -6.982 -0.712 24.929 1.00 31.25 844 LEU A CA 1
ATOM 6613 C C . LEU A 1 844 ? -6.460 0.734 24.971 1.00 31.25 844 LEU A C 1
ATOM 6615 O O . LEU A 1 844 ? -6.438 1.433 23.956 1.00 31.25 844 LEU A O 1
ATOM 6619 N N . ASN A 1 845 ? -5.870 1.148 26.100 1.00 37.97 845 ASN A N 1
ATOM 6620 C CA . ASN A 1 845 ? -4.913 2.251 26.122 1.00 37.97 845 ASN A CA 1
ATOM 6621 C C . ASN A 1 845 ? -3.638 1.805 25.381 1.00 37.97 845 ASN A C 1
ATOM 6623 O O . ASN A 1 845 ? -2.523 1.916 25.879 1.00 37.97 845 ASN A O 1
ATOM 6627 N N . MET A 1 846 ? -3.839 1.229 24.197 1.00 46.25 846 MET A N 1
ATOM 6628 C CA . MET A 1 846 ? -2.906 1.029 23.143 1.00 46.25 846 MET A CA 1
ATOM 6629 C C . MET A 1 846 ? -2.346 2.408 22.928 1.00 46.25 846 MET A C 1
ATOM 6631 O O . MET A 1 846 ? -3.038 3.343 22.513 1.00 46.25 846 MET A O 1
ATOM 6635 N N . VAL A 1 847 ? -1.054 2.508 23.190 1.00 49.06 847 VAL A N 1
ATOM 6636 C CA . VAL A 1 847 ? -0.186 3.213 22.264 1.00 49.06 847 VAL A CA 1
ATOM 6637 C C . VAL A 1 847 ? -0.778 3.028 20.881 1.00 49.06 847 VAL A C 1
ATOM 6639 O O . VAL A 1 847 ? -0.855 1.897 20.405 1.00 49.06 847 VAL A O 1
ATOM 6642 N N . LYS A 1 848 ? -1.335 4.096 20.313 1.00 70.62 848 LYS A N 1
ATOM 6643 C CA . LYS A 1 848 ? -2.099 3.967 19.076 1.00 70.62 848 LYS A CA 1
ATOM 6644 C C . LYS A 1 848 ? -1.126 3.434 18.034 1.00 70.62 848 LYS A C 1
ATOM 6646 O O . LYS A 1 848 ? -0.094 4.050 17.771 1.00 70.62 848 LYS A O 1
ATOM 6651 N N . GLN A 1 849 ? -1.409 2.239 17.535 1.00 80.62 849 GLN A N 1
ATOM 6652 C CA . GLN A 1 849 ? -0.588 1.582 16.535 1.00 80.62 849 GLN A CA 1
ATOM 6653 C C . GLN A 1 849 ? -1.293 1.711 15.207 1.00 80.62 849 GLN A C 1
ATOM 6655 O O . GLN A 1 849 ? -2.486 1.427 15.099 1.00 80.62 849 GLN A O 1
ATOM 6660 N N . LEU A 1 850 ? -0.553 2.155 14.207 1.00 84.25 850 LEU A N 1
ATOM 6661 C CA . LEU A 1 850 ? -1.095 2.345 12.882 1.00 84.25 850 LEU A CA 1
ATOM 6662 C C . LEU A 1 850 ? -0.152 1.723 11.878 1.00 84.25 850 LEU A C 1
ATOM 6664 O O . LEU A 1 850 ? 1.008 2.129 11.787 1.00 84.25 850 LEU A O 1
ATOM 6668 N N . LEU A 1 851 ? -0.664 0.762 11.115 1.00 92.31 851 LEU A N 1
ATOM 6669 C CA . LEU A 1 851 ? 0.069 0.198 10.000 1.00 92.31 851 LEU A CA 1
ATOM 6670 C C . LEU A 1 851 ? -0.179 1.039 8.746 1.00 92.31 851 LEU A C 1
ATOM 6672 O O . LEU A 1 851 ? -1.291 1.110 8.225 1.00 92.31 851 LEU A O 1
ATOM 6676 N N . VAL A 1 852 ? 0.873 1.667 8.239 1.00 92.50 852 VAL A N 1
ATOM 6677 C CA . VAL A 1 852 ? 0.859 2.412 6.983 1.00 92.50 852 VAL A CA 1
ATOM 6678 C C . VAL A 1 852 ? 1.279 1.481 5.850 1.00 92.50 852 VAL A C 1
ATOM 6680 O O . VAL A 1 852 ? 2.424 1.031 5.758 1.00 92.50 852 VAL A O 1
ATOM 6683 N N . LEU A 1 853 ? 0.325 1.199 4.969 1.00 91.25 853 LEU A N 1
ATOM 6684 C CA . LEU A 1 853 ? 0.467 0.356 3.788 1.00 91.25 853 LEU A CA 1
ATOM 6685 C C . LEU A 1 853 ? 0.376 1.185 2.518 1.00 91.25 853 LEU A C 1
ATOM 6687 O O . LEU A 1 853 ? -0.002 2.353 2.521 1.00 91.25 853 LEU A O 1
ATOM 6691 N N . SER A 1 854 ? 0.678 0.558 1.389 1.00 90.62 854 SER A N 1
ATOM 6692 C CA . SER A 1 854 ? 0.329 1.123 0.097 1.00 90.62 854 SER A CA 1
ATOM 6693 C C . SER A 1 854 ? -0.075 0.053 -0.890 1.00 90.62 854 SER A C 1
ATOM 6695 O O . SER A 1 854 ? 0.257 -1.117 -0.737 1.00 90.62 854 SER A O 1
ATOM 6697 N N . THR A 1 855 ? -0.746 0.494 -1.941 1.00 87.06 855 THR A N 1
ATOM 6698 C CA . THR A 1 855 ? -1.211 -0.336 -3.057 1.00 87.06 855 THR A CA 1
ATOM 6699 C C . THR A 1 855 ? -0.088 -1.054 -3.814 1.00 87.06 855 THR A C 1
ATOM 6701 O O . THR A 1 855 ? -0.310 -2.135 -4.355 1.00 87.06 855 THR A O 1
ATOM 6704 N N . GLY A 1 856 ? 1.134 -0.510 -3.788 1.00 81.25 856 GLY A N 1
ATOM 6705 C CA . GLY A 1 856 ? 2.312 -1.082 -4.446 1.00 81.25 856 GLY A CA 1
ATOM 6706 C C . GLY A 1 856 ? 3.643 -0.584 -3.875 1.00 81.25 856 GLY A C 1
ATOM 6707 O O . GLY A 1 856 ? 3.711 0.002 -2.792 1.00 81.25 856 GLY A O 1
ATOM 6708 N N . GLN A 1 857 ? 4.739 -0.802 -4.601 1.00 75.12 857 GLN A N 1
ATOM 6709 C CA . GLN A 1 857 ? 6.027 -0.171 -4.290 1.00 75.12 857 GLN A CA 1
ATOM 6710 C C . GLN A 1 857 ? 6.052 1.289 -4.786 1.00 75.12 857 GLN A C 1
ATOM 6712 O O . GLN A 1 857 ? 5.295 1.661 -5.672 1.00 75.12 857 GLN A O 1
ATOM 6717 N N . HIS A 1 858 ? 6.902 2.138 -4.198 1.00 75.62 858 HIS A N 1
ATOM 6718 C CA . HIS A 1 858 ? 7.136 3.530 -4.643 1.00 75.62 858 HIS A CA 1
ATOM 6719 C C . HIS A 1 858 ? 5.930 4.496 -4.635 1.00 75.62 858 HIS A C 1
ATOM 6721 O O . HIS A 1 858 ? 6.036 5.623 -5.125 1.00 75.62 858 HIS A O 1
ATOM 6727 N N . VAL A 1 859 ? 4.816 4.108 -4.008 1.00 81.19 859 VAL A N 1
ATOM 6728 C CA . VAL A 1 859 ? 3.604 4.939 -3.868 1.00 81.19 859 VAL A CA 1
ATOM 6729 C C . VAL A 1 859 ? 3.814 6.142 -2.936 1.00 81.19 859 VAL A C 1
ATOM 6731 O O . VAL A 1 859 ? 3.154 7.162 -3.094 1.00 81.19 859 VAL A O 1
ATOM 6734 N N . GLY A 1 860 ? 4.781 6.062 -2.014 1.00 79.56 860 GLY A N 1
ATOM 6735 C CA . GLY A 1 860 ? 5.166 7.163 -1.117 1.00 79.56 860 GLY A CA 1
ATOM 6736 C C . GLY A 1 860 ? 4.971 6.906 0.379 1.00 79.56 860 GLY A C 1
ATOM 6737 O O . GLY A 1 860 ? 4.961 7.868 1.134 1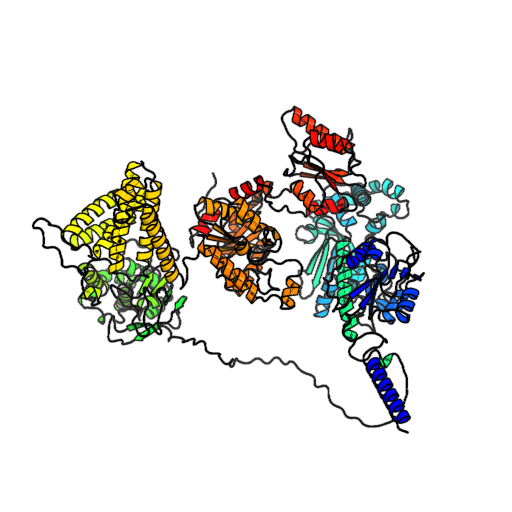.00 79.56 860 GLY A O 1
ATOM 6738 N N . LYS A 1 861 ? 4.871 5.635 0.812 1.00 87.25 861 LYS A N 1
ATOM 6739 C CA . LYS A 1 861 ? 4.769 5.238 2.234 1.00 87.25 861 LYS A CA 1
ATOM 6740 C C . LYS A 1 861 ? 5.742 5.979 3.141 1.00 87.25 861 LYS A C 1
ATOM 6742 O O . LYS A 1 861 ? 5.299 6.684 4.031 1.00 87.25 861 LYS A O 1
ATOM 6747 N N . THR A 1 862 ? 7.036 5.884 2.852 1.00 85.38 862 THR A N 1
ATOM 6748 C CA . THR A 1 862 ? 8.092 6.488 3.671 1.00 85.38 862 THR A CA 1
ATOM 6749 C C . THR A 1 862 ? 7.946 8.004 3.773 1.00 85.38 862 THR A C 1
ATOM 6751 O O . THR A 1 862 ? 8.060 8.561 4.857 1.00 85.38 862 THR A O 1
ATOM 6754 N N . THR A 1 863 ? 7.606 8.684 2.674 1.00 81.12 863 THR A N 1
ATOM 6755 C CA . THR A 1 863 ? 7.341 10.133 2.665 1.00 81.12 863 THR A CA 1
ATOM 6756 C C . THR A 1 863 ? 6.132 10.492 3.532 1.00 81.12 863 THR A C 1
ATOM 6758 O O . THR A 1 863 ? 6.188 11.442 4.307 1.00 81.12 863 THR A O 1
ATOM 6761 N N . THR A 1 864 ? 5.053 9.713 3.448 1.00 81.75 864 THR A N 1
ATOM 6762 C CA . THR A 1 864 ? 3.855 9.906 4.273 1.00 81.75 864 THR A CA 1
ATOM 6763 C C . THR A 1 864 ? 4.122 9.601 5.751 1.00 81.75 864 THR A C 1
ATOM 6765 O O . THR A 1 864 ? 3.675 10.358 6.608 1.00 81.75 864 THR A O 1
ATOM 6768 N N . CYS A 1 865 ? 4.892 8.554 6.064 1.00 88.25 865 CYS A N 1
ATOM 6769 C CA . CYS A 1 865 ? 5.321 8.231 7.426 1.00 88.25 865 CYS A CA 1
ATOM 6770 C C . CYS A 1 865 ? 6.214 9.331 8.021 1.00 88.25 865 CYS A C 1
ATOM 6772 O O . CYS A 1 865 ? 6.045 9.660 9.191 1.00 88.25 865 CYS A O 1
ATOM 6774 N N . LEU A 1 866 ? 7.121 9.932 7.236 1.00 85.56 866 LEU A N 1
ATOM 6775 C CA . LEU A 1 866 ? 7.947 11.068 7.673 1.00 85.56 866 LEU A CA 1
ATOM 6776 C C . LEU A 1 866 ? 7.058 12.245 8.098 1.00 85.56 866 LEU A C 1
ATOM 6778 O O . LEU A 1 866 ? 7.202 12.747 9.210 1.00 85.56 866 LEU A O 1
ATOM 6782 N N . GLY A 1 867 ? 6.084 12.620 7.259 1.00 80.06 867 GLY A N 1
ATOM 6783 C CA . GLY A 1 867 ? 5.098 13.654 7.593 1.00 80.06 867 GLY A CA 1
ATOM 6784 C C . GLY A 1 867 ? 4.281 13.321 8.846 1.00 80.06 867 GLY A C 1
ATOM 6785 O O . GLY A 1 867 ? 4.105 14.177 9.713 1.00 80.06 867 GLY A O 1
ATOM 6786 N N . LEU A 1 868 ? 3.845 12.064 8.987 1.00 80.88 868 LEU A N 1
ATOM 6787 C CA . LEU A 1 868 ? 3.083 11.595 10.147 1.00 80.88 868 LEU A CA 1
ATOM 6788 C C . LEU A 1 868 ? 3.896 11.678 11.448 1.00 80.88 868 LEU A C 1
ATOM 6790 O O . LEU A 1 868 ? 3.413 12.236 12.432 1.00 80.88 868 LEU A O 1
ATOM 6794 N N . VAL A 1 869 ? 5.128 11.160 11.463 1.00 86.94 869 VAL A N 1
ATOM 6795 C CA . VAL A 1 869 ? 5.998 11.187 12.653 1.00 86.94 869 VAL A CA 1
ATOM 6796 C C . VAL A 1 869 ? 6.366 12.624 13.025 1.00 86.94 869 VAL A C 1
ATOM 6798 O O . VAL A 1 869 ? 6.246 12.988 14.196 1.00 86.94 869 VAL A O 1
ATOM 6801 N N . ALA A 1 870 ? 6.723 13.463 12.045 1.00 82.00 870 ALA A N 1
ATOM 6802 C CA . ALA A 1 870 ? 7.017 14.878 1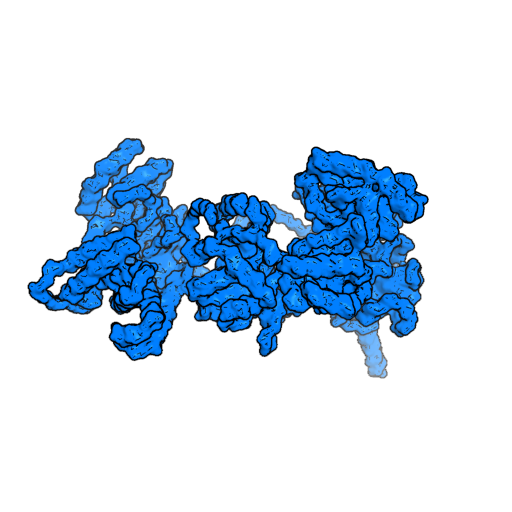2.273 1.00 82.00 870 ALA A CA 1
ATOM 6803 C C . ALA A 1 870 ? 5.831 15.608 12.917 1.00 82.00 870 ALA A C 1
ATOM 6805 O O . ALA A 1 870 ? 5.994 16.362 13.877 1.00 82.00 870 ALA A O 1
ATOM 6806 N N . HIS A 1 871 ? 4.621 15.380 12.401 1.00 76.50 871 HIS A N 1
ATOM 6807 C CA . HIS A 1 871 ? 3.413 16.004 12.923 1.00 76.50 871 HIS A CA 1
ATOM 6808 C C . HIS A 1 871 ? 3.077 15.520 14.341 1.00 76.50 871 HIS A C 1
ATOM 6810 O O . HIS A 1 871 ? 2.831 16.337 15.226 1.00 76.50 871 HIS A O 1
ATOM 6816 N N . LEU A 1 872 ? 3.138 14.210 14.585 1.00 78.75 872 LEU A N 1
ATOM 6817 C CA . LEU A 1 872 ? 2.914 13.625 15.906 1.00 78.75 872 LEU A CA 1
ATOM 6818 C C . LEU A 1 872 ? 3.894 14.170 16.962 1.00 78.75 872 LEU A C 1
ATOM 6820 O O . LEU A 1 872 ? 3.475 14.511 18.068 1.00 78.75 872 LEU A O 1
ATOM 6824 N N . GLN A 1 873 ? 5.179 14.316 16.623 1.00 81.00 873 GLN A N 1
ATOM 6825 C CA . GLN A 1 873 ? 6.165 14.922 17.523 1.00 81.00 873 GLN A CA 1
ATOM 6826 C C . GLN A 1 873 ? 5.897 16.414 17.771 1.00 81.00 873 GLN A C 1
ATOM 6828 O O . GLN A 1 873 ? 6.048 16.878 18.900 1.00 81.00 873 GLN A O 1
ATOM 6833 N N . ARG A 1 874 ? 5.448 17.173 16.758 1.00 76.19 874 ARG A N 1
ATOM 6834 C CA . ARG A 1 874 ? 5.041 18.587 16.922 1.00 76.19 874 ARG A CA 1
ATOM 6835 C C . ARG A 1 874 ? 3.860 18.755 17.881 1.00 76.19 874 ARG A C 1
ATOM 6837 O O . ARG A 1 874 ? 3.756 19.793 18.525 1.00 76.19 874 ARG A O 1
ATOM 6844 N N . LEU A 1 875 ? 3.003 17.741 18.000 1.00 65.69 875 LEU A N 1
ATOM 6845 C CA . LEU A 1 875 ? 1.921 17.687 18.989 1.00 65.69 875 LEU A CA 1
ATOM 6846 C C . LEU A 1 875 ? 2.400 17.293 20.397 1.00 65.69 875 LEU A C 1
ATOM 6848 O O . LEU A 1 875 ? 1.585 17.176 21.308 1.00 65.69 875 LEU A O 1
ATOM 6852 N N . GLY A 1 876 ? 3.707 17.088 20.590 1.00 75.25 876 GLY A N 1
ATOM 6853 C CA . GLY A 1 876 ? 4.305 16.731 21.876 1.00 75.25 876 GLY A CA 1
ATOM 6854 C C . GLY A 1 876 ? 4.154 15.256 22.258 1.00 75.25 876 GLY A C 1
ATOM 6855 O O . GLY A 1 876 ? 4.393 14.910 23.413 1.00 75.25 876 GLY A O 1
ATOM 6856 N N . LEU A 1 877 ? 3.756 14.382 21.324 1.00 79.00 877 LEU A N 1
ATOM 6857 C CA . LEU A 1 877 ? 3.620 12.945 21.574 1.00 79.00 877 LEU A CA 1
ATOM 6858 C C . LEU A 1 877 ? 4.973 12.236 21.466 1.00 79.00 877 LEU A C 1
ATOM 6860 O O . LEU A 1 877 ? 5.793 12.560 20.603 1.00 79.00 877 LEU A O 1
ATOM 6864 N N . ARG A 1 878 ? 5.192 11.208 22.294 1.00 83.31 878 ARG A N 1
ATOM 6865 C CA . ARG A 1 878 ? 6.337 10.303 22.135 1.00 83.31 878 ARG A CA 1
ATOM 6866 C C . ARG A 1 878 ? 6.002 9.292 21.048 1.00 83.31 878 ARG A C 1
ATOM 6868 O O . ARG A 1 878 ? 5.079 8.493 21.196 1.00 83.31 878 ARG A O 1
ATOM 6875 N N . VAL A 1 879 ? 6.731 9.338 19.942 1.00 90.31 879 VAL A N 1
ATOM 6876 C CA . VAL A 1 879 ? 6.435 8.531 18.754 1.00 90.31 879 VAL A CA 1
ATOM 6877 C C . VAL A 1 879 ? 7.518 7.489 18.569 1.00 90.31 879 VAL A C 1
ATOM 6879 O O . VAL A 1 879 ? 8.693 7.837 18.566 1.00 90.31 879 VAL A O 1
ATOM 6882 N N . ALA A 1 880 ? 7.126 6.239 18.366 1.00 93.00 880 ALA A N 1
ATOM 6883 C CA . ALA A 1 880 ? 8.002 5.206 17.836 1.00 93.00 880 ALA A CA 1
ATOM 6884 C C . ALA A 1 880 ? 7.719 4.982 16.352 1.00 93.00 880 ALA A C 1
ATOM 6886 O O . ALA A 1 880 ? 6.587 5.101 15.879 1.00 93.00 880 ALA A O 1
ATOM 6887 N N . TYR A 1 881 ? 8.763 4.597 15.631 1.00 95.38 881 TYR A N 1
ATOM 6888 C CA . TYR A 1 881 ? 8.668 4.108 14.266 1.00 95.38 881 TYR A CA 1
ATOM 6889 C C . TYR A 1 881 ? 9.145 2.658 14.231 1.00 95.38 881 TYR A C 1
ATOM 6891 O O . TYR A 1 881 ? 10.177 2.331 14.817 1.00 95.38 881 TYR A O 1
ATOM 6899 N N . CYS A 1 882 ? 8.413 1.795 13.534 1.00 94.75 882 CYS A N 1
ATOM 6900 C CA . CYS A 1 882 ? 8.787 0.400 13.362 1.00 94.75 882 CYS A CA 1
ATOM 6901 C C . CYS A 1 882 ? 8.662 -0.016 11.898 1.00 94.75 882 CYS A C 1
ATOM 6903 O O . CYS A 1 882 ? 7.645 0.233 11.248 1.00 94.75 882 CYS A O 1
ATOM 6905 N N . LYS A 1 883 ? 9.680 -0.719 11.405 1.00 93.94 883 LYS A N 1
ATOM 6906 C CA . LYS A 1 883 ? 9.647 -1.480 10.160 1.00 93.94 883 LYS A CA 1
ATOM 6907 C C . LYS A 1 883 ? 9.620 -2.970 10.522 1.00 93.94 883 LYS A C 1
ATOM 6909 O O . LYS A 1 883 ? 10.688 -3.542 10.733 1.00 93.94 883 LYS A O 1
ATOM 6914 N N . PRO A 1 884 ? 8.439 -3.616 10.613 1.00 91.69 884 PRO A N 1
ATOM 6915 C CA . PRO A 1 884 ? 8.331 -4.995 11.097 1.00 91.69 884 PRO A CA 1
ATOM 6916 C C . PRO A 1 884 ? 9.186 -5.981 10.318 1.00 91.69 884 PRO A C 1
ATOM 6918 O O . PRO A 1 884 ? 9.812 -6.852 10.906 1.00 91.69 884 PRO A O 1
ATOM 6921 N N . VAL A 1 885 ? 9.195 -5.827 8.993 1.00 90.31 885 VAL A N 1
ATOM 6922 C CA . VAL A 1 885 ? 9.895 -6.709 8.063 1.00 90.31 885 VAL A CA 1
ATOM 6923 C C . VAL A 1 885 ? 10.708 -5.850 7.103 1.00 90.31 885 VAL A C 1
ATOM 6925 O O . VAL A 1 885 ? 10.163 -5.270 6.162 1.00 90.31 885 VAL A O 1
ATOM 6928 N N . GLY A 1 886 ? 12.010 -5.755 7.350 1.00 84.69 886 GLY A N 1
ATOM 6929 C CA . GLY A 1 886 ? 12.958 -5.010 6.528 1.00 84.69 886 GLY A CA 1
ATOM 6930 C C . GLY A 1 886 ? 13.533 -5.833 5.376 1.00 84.69 886 GLY A C 1
ATOM 6931 O O . GLY A 1 886 ? 13.886 -6.998 5.548 1.00 84.69 886 GLY A O 1
ATOM 6932 N N . GLN A 1 887 ? 13.670 -5.219 4.199 1.00 77.19 887 GLN A N 1
ATOM 6933 C CA . GLN A 1 887 ? 14.317 -5.831 3.020 1.00 77.19 887 GLN A CA 1
ATOM 6934 C C . GLN A 1 887 ? 15.651 -5.167 2.669 1.00 77.19 887 GLN A C 1
ATOM 6936 O O . GLN A 1 887 ? 16.487 -5.771 2.005 1.00 77.19 887 GLN A O 1
ATOM 6941 N N . GLN A 1 888 ? 15.854 -3.907 3.065 1.00 77.50 888 GLN A N 1
ATOM 6942 C CA . GLN A 1 888 ? 17.070 -3.159 2.755 1.00 77.50 888 GLN A CA 1
ATOM 6943 C C . GLN A 1 888 ? 17.724 -2.740 4.061 1.00 77.50 888 GLN A C 1
ATOM 6945 O O . GLN A 1 888 ? 17.237 -1.831 4.722 1.00 77.50 888 GLN A O 1
ATOM 6950 N N . HIS A 1 889 ? 18.830 -3.385 4.427 1.00 80.12 889 HIS A N 1
ATOM 6951 C CA . HIS A 1 889 ? 19.437 -3.208 5.743 1.00 80.12 889 HIS A CA 1
ATOM 6952 C C . HIS A 1 889 ? 20.781 -2.461 5.712 1.00 80.12 889 HIS A C 1
ATOM 6954 O O . HIS A 1 889 ? 21.540 -2.545 4.743 1.00 80.12 889 HIS A O 1
ATOM 6960 N N . VAL A 1 890 ? 21.119 -1.798 6.815 1.00 81.31 890 VAL A N 1
ATOM 6961 C CA . VAL A 1 890 ? 22.397 -1.117 7.063 1.00 81.31 890 VAL A CA 1
ATOM 6962 C C . VAL A 1 890 ? 23.001 -1.572 8.402 1.00 81.31 890 VAL A C 1
ATOM 6964 O O . VAL A 1 890 ? 22.251 -1.915 9.319 1.00 81.31 890 VAL A O 1
ATOM 6967 N N . PRO A 1 891 ? 24.339 -1.621 8.541 1.00 84.00 891 PRO A N 1
ATOM 6968 C CA . PRO A 1 891 ? 24.988 -1.933 9.814 1.00 84.00 891 PRO A CA 1
ATOM 6969 C C . PRO A 1 891 ? 24.986 -0.717 10.755 1.00 84.00 891 PRO A C 1
ATOM 6971 O O . PRO A 1 891 ? 25.274 0.395 10.316 1.00 84.00 891 PRO A O 1
ATOM 6974 N N . VAL A 1 892 ? 24.721 -0.933 12.049 1.00 80.44 892 VAL A N 1
ATOM 6975 C CA . VAL A 1 892 ? 24.661 0.134 13.081 1.00 80.44 892 VAL A CA 1
ATOM 6976 C C . VAL A 1 892 ? 25.663 -0.044 14.230 1.00 80.44 892 VAL A C 1
ATOM 6978 O O . VAL A 1 892 ? 25.614 0.674 15.222 1.00 80.44 892 VAL A O 1
ATOM 6981 N N . GLY A 1 893 ? 26.618 -0.967 14.078 1.00 71.56 893 GLY A N 1
ATOM 6982 C CA . GLY A 1 893 ? 27.615 -1.302 15.102 1.00 71.56 893 GLY A CA 1
ATOM 6983 C C . GLY A 1 893 ? 27.220 -2.523 15.942 1.00 71.56 893 GLY A C 1
ATOM 6984 O O . GLY A 1 893 ? 26.081 -2.981 15.901 1.00 71.56 893 GLY A O 1
ATOM 6985 N N . GLY A 1 894 ? 28.190 -3.124 16.640 1.00 66.50 894 GLY A N 1
ATOM 6986 C CA . GLY A 1 894 ? 27.956 -4.308 17.488 1.00 66.50 894 GLY A CA 1
ATOM 6987 C C . GLY A 1 894 ? 27.488 -5.571 16.746 1.00 66.50 894 GLY A C 1
ATOM 6988 O O . GLY A 1 894 ? 26.942 -6.472 17.369 1.00 66.50 894 GLY A O 1
ATOM 6989 N N . GLY A 1 895 ? 27.659 -5.631 15.420 1.00 74.56 895 GLY A N 1
ATOM 6990 C CA . GLY A 1 895 ? 27.163 -6.726 14.575 1.00 74.56 895 GLY A CA 1
ATOM 6991 C C . GLY A 1 895 ? 25.678 -6.631 14.197 1.00 74.56 895 GLY A C 1
ATOM 6992 O O . GLY A 1 895 ? 25.205 -7.456 13.419 1.00 74.56 895 GLY A O 1
ATOM 6993 N N . LEU A 1 896 ? 24.947 -5.619 14.681 1.00 81.50 896 LEU A N 1
ATOM 6994 C CA . LEU A 1 896 ? 23.525 -5.440 14.394 1.00 81.50 896 LEU A CA 1
ATOM 6995 C C . LEU A 1 896 ? 23.308 -4.815 13.006 1.00 81.50 896 LEU A C 1
ATOM 6997 O O . LEU A 1 896 ? 23.963 -3.839 12.621 1.00 81.50 896 LEU A O 1
ATOM 7001 N N . ARG A 1 897 ? 22.345 -5.369 12.266 1.00 84.44 897 ARG A N 1
ATOM 7002 C CA . ARG A 1 897 ? 21.789 -4.784 11.042 1.00 84.44 897 ARG A CA 1
ATOM 7003 C C . ARG A 1 897 ? 20.360 -4.336 11.316 1.00 84.44 897 ARG A C 1
ATOM 7005 O O . ARG A 1 897 ? 19.670 -4.987 12.089 1.00 84.44 897 ARG A O 1
ATOM 7012 N N . VAL A 1 898 ? 19.937 -3.251 10.675 1.00 88.12 898 VAL A N 1
ATOM 7013 C CA . VAL A 1 898 ? 18.566 -2.713 10.741 1.00 88.12 898 VAL A CA 1
ATOM 7014 C C . VAL A 1 898 ? 18.094 -2.275 9.372 1.00 88.12 898 VAL A C 1
ATOM 7016 O O . VAL A 1 898 ? 18.922 -1.949 8.523 1.00 88.12 898 VAL A O 1
ATOM 7019 N N . ASP A 1 899 ? 16.784 -2.230 9.151 1.00 91.06 899 ASP A N 1
ATOM 7020 C CA . ASP A 1 899 ? 16.231 -1.626 7.945 1.00 91.06 899 ASP A CA 1
ATOM 7021 C C . ASP A 1 899 ? 16.653 -0.151 7.822 1.00 91.06 899 ASP A C 1
ATOM 7023 O O . ASP A 1 899 ? 16.712 0.602 8.801 1.00 91.06 899 ASP A O 1
ATOM 7027 N N . LYS A 1 900 ? 16.967 0.264 6.594 1.00 86.06 900 LYS A N 1
ATOM 7028 C CA . LYS A 1 900 ? 17.421 1.619 6.276 1.00 86.06 900 LYS A CA 1
ATOM 7029 C C . LYS A 1 900 ? 16.402 2.689 6.689 1.00 86.06 900 LYS A C 1
ATOM 7031 O O . LYS A 1 900 ? 16.816 3.803 7.001 1.00 86.06 900 LYS A O 1
ATOM 7036 N N . ASP A 1 901 ? 15.102 2.375 6.659 1.00 88.19 901 ASP A N 1
ATOM 7037 C CA . ASP A 1 901 ? 14.055 3.336 6.982 1.00 88.19 901 ASP A CA 1
ATOM 7038 C C . ASP A 1 901 ? 14.032 3.519 8.505 1.00 88.19 901 ASP A C 1
ATOM 7040 O O . ASP A 1 901 ? 14.075 4.645 8.983 1.00 88.19 901 ASP A O 1
ATOM 7044 N N . SER A 1 902 ? 14.119 2.441 9.293 1.00 90.25 902 SER A N 1
ATOM 7045 C CA . SER A 1 902 ? 14.238 2.543 10.759 1.00 90.25 902 SER A CA 1
ATOM 7046 C C . SER A 1 902 ? 15.455 3.365 11.191 1.00 90.25 902 SER A C 1
ATOM 7048 O O . SER A 1 902 ? 15.347 4.183 12.105 1.00 90.25 902 SER A O 1
ATOM 7050 N N . PHE A 1 903 ? 16.583 3.217 10.489 1.00 86.94 903 PHE A N 1
ATOM 7051 C CA . PHE A 1 903 ? 17.753 4.083 10.660 1.00 86.94 903 PHE A CA 1
ATOM 7052 C C . PHE A 1 903 ? 17.454 5.549 10.339 1.00 86.94 903 PHE A C 1
ATOM 7054 O O . PHE A 1 903 ? 17.730 6.430 11.150 1.00 86.94 903 PHE A O 1
ATOM 7061 N N . LEU A 1 904 ? 16.849 5.818 9.180 1.00 86.75 904 LEU A N 1
ATOM 7062 C CA . LEU A 1 904 ? 16.483 7.170 8.765 1.00 86.75 904 LEU A CA 1
ATOM 7063 C C . LEU A 1 904 ? 15.597 7.872 9.804 1.00 86.75 904 LEU A C 1
ATOM 7065 O O . LEU A 1 904 ? 15.879 9.011 10.167 1.00 86.75 904 LEU A O 1
ATOM 7069 N N . PHE A 1 905 ? 14.550 7.199 10.287 1.00 91.38 905 PHE A N 1
ATOM 7070 C CA . PHE A 1 905 ? 13.613 7.771 11.254 1.00 91.38 905 PHE A CA 1
ATOM 7071 C C . PHE A 1 905 ? 14.271 8.035 12.606 1.00 91.38 905 PHE A C 1
ATOM 7073 O O . PHE A 1 905 ? 14.066 9.111 13.168 1.00 91.38 905 PHE A O 1
ATOM 7080 N N . LYS A 1 906 ? 15.078 7.095 13.115 1.00 91.12 906 LYS A N 1
ATOM 7081 C CA . LYS A 1 906 ? 15.751 7.267 14.406 1.00 91.12 906 LYS A CA 1
ATOM 7082 C C . LYS A 1 906 ? 16.684 8.471 14.402 1.00 91.12 906 LYS A C 1
ATOM 7084 O O . LYS A 1 906 ? 16.578 9.304 15.296 1.00 91.12 906 LYS A O 1
ATOM 7089 N N . GLU A 1 907 ? 17.536 8.589 13.388 1.00 87.50 907 GLU A N 1
ATOM 7090 C CA . GLU A 1 907 ? 18.521 9.671 13.304 1.00 87.50 907 GLU A CA 1
ATOM 7091 C C . GLU A 1 907 ? 17.875 11.026 12.978 1.00 87.50 907 GLU A C 1
ATOM 7093 O O . GLU A 1 907 ? 18.262 12.048 13.537 1.00 87.50 907 GLU A O 1
ATOM 7098 N N . HIS A 1 908 ? 16.869 11.062 12.095 1.00 85.56 908 HIS A N 1
ATOM 7099 C CA . HIS A 1 908 ? 16.231 12.324 11.707 1.00 85.56 908 HIS A CA 1
ATOM 7100 C C . HIS A 1 908 ? 15.361 12.915 12.826 1.00 85.56 908 HIS A C 1
ATOM 7102 O O . HIS A 1 908 ? 15.396 14.122 13.059 1.00 85.56 908 HIS A O 1
ATOM 7108 N N . PHE A 1 909 ? 14.600 12.072 13.531 1.00 86.69 909 PHE A N 1
ATOM 7109 C CA . PHE A 1 909 ? 13.666 12.498 14.580 1.00 86.69 909 PHE A CA 1
ATOM 7110 C C . PHE A 1 909 ? 14.203 12.316 16.004 1.00 86.69 909 PHE A C 1
ATOM 7112 O O . PHE A 1 909 ? 13.468 12.557 16.964 1.00 86.69 909 PHE A O 1
ATOM 7119 N N . ASN A 1 910 ? 15.467 11.900 16.150 1.00 88.50 910 ASN A N 1
ATOM 7120 C CA . ASN A 1 910 ? 16.118 11.595 17.427 1.00 88.50 910 ASN A CA 1
ATOM 7121 C C . ASN A 1 910 ? 15.285 10.638 18.300 1.00 88.50 910 ASN A C 1
ATOM 7123 O O . ASN A 1 910 ? 15.044 10.895 19.481 1.00 88.50 910 ASN A O 1
ATOM 7127 N N . LEU A 1 911 ? 14.801 9.541 17.707 1.00 91.38 911 LEU A N 1
ATOM 7128 C CA . LEU A 1 911 ? 13.960 8.576 18.419 1.00 91.38 911 LEU A CA 1
ATOM 7129 C C . LEU A 1 911 ? 14.784 7.814 19.466 1.00 91.38 911 LEU A C 1
ATOM 7131 O O . LEU A 1 911 ? 15.885 7.327 19.194 1.00 91.38 911 LEU A O 1
ATOM 7135 N N . VAL A 1 912 ? 14.245 7.687 20.676 1.00 88.25 912 VAL A N 1
ATOM 7136 C CA . VAL A 1 912 ? 14.954 7.083 21.819 1.00 88.25 912 VAL A CA 1
ATOM 7137 C C . VAL A 1 912 ? 14.994 5.552 21.775 1.00 88.25 912 VAL A C 1
ATOM 7139 O O . VAL A 1 912 ? 15.860 4.953 22.399 1.00 88.25 912 VAL A O 1
ATOM 7142 N N . HIS A 1 913 ? 14.128 4.928 20.977 1.00 92.69 913 HIS A N 1
ATOM 7143 C CA . HIS A 1 913 ? 13.879 3.482 20.961 1.00 92.69 913 HIS A CA 1
ATOM 7144 C C . HIS A 1 913 ? 15.033 2.651 20.402 1.00 92.69 913 HIS A C 1
ATOM 7146 O O . HIS A 1 913 ? 15.775 3.094 19.527 1.00 92.69 913 HIS A O 1
ATOM 7152 N N . GLU A 1 914 ? 15.155 1.408 20.854 1.00 90.38 914 GLU A N 1
ATOM 7153 C CA . GLU A 1 914 ? 16.213 0.500 20.415 1.00 90.38 914 GLU A CA 1
ATOM 7154 C C . GLU A 1 914 ? 16.062 0.042 18.957 1.00 90.38 914 GLU A C 1
ATOM 7156 O O . GLU A 1 914 ? 14.981 -0.300 18.473 1.00 90.38 914 GLU A O 1
ATOM 7161 N N . TYR A 1 915 ? 17.197 -0.044 18.260 1.00 92.06 915 TYR A N 1
ATOM 7162 C CA . TYR A 1 915 ? 17.264 -0.383 16.836 1.00 92.06 915 TYR A CA 1
ATOM 7163 C C . TYR A 1 915 ? 16.635 -1.744 16.502 1.00 92.06 915 TYR A C 1
ATOM 7165 O O . TYR A 1 915 ? 15.949 -1.884 15.489 1.00 92.06 915 TYR A O 1
ATOM 7173 N N . ARG A 1 916 ? 16.838 -2.734 17.378 1.00 89.44 916 ARG A N 1
ATOM 7174 C CA . ARG A 1 916 ? 16.275 -4.088 17.248 1.00 89.44 916 ARG A CA 1
ATOM 7175 C C . ARG A 1 916 ? 14.748 -4.107 17.334 1.00 89.44 916 ARG A C 1
ATOM 7177 O O . ARG A 1 916 ? 14.119 -4.932 16.692 1.00 89.44 916 ARG A O 1
ATOM 7184 N N . ASP A 1 917 ? 14.159 -3.193 18.100 1.00 92.25 917 ASP A N 1
ATOM 7185 C CA . ASP A 1 917 ? 12.711 -3.119 18.298 1.00 92.25 917 ASP A CA 1
ATOM 7186 C C . ASP A 1 917 ? 12.062 -2.290 17.175 1.00 92.25 917 ASP A C 1
ATOM 7188 O O . ASP A 1 917 ? 10.958 -2.571 16.712 1.00 92.25 917 ASP A O 1
ATOM 7192 N N . MET A 1 918 ? 12.793 -1.315 16.632 1.00 93.94 918 MET A N 1
ATOM 7193 C CA . MET A 1 918 ? 12.385 -0.579 15.432 1.00 93.94 918 MET A CA 1
ATOM 7194 C C . MET A 1 918 ? 12.521 -1.392 14.132 1.00 93.94 918 MET A C 1
ATOM 7196 O O . MET A 1 918 ? 11.952 -1.003 13.111 1.00 93.94 918 MET A O 1
ATOM 7200 N N . SER A 1 919 ? 13.301 -2.475 14.125 1.00 94.31 919 SER A N 1
ATOM 7201 C CA . SER A 1 919 ? 13.564 -3.321 12.950 1.00 94.31 919 SER A CA 1
ATOM 7202 C C . SER A 1 919 ? 13.715 -4.802 13.351 1.00 94.31 919 SER A C 1
ATOM 7204 O O . SER A 1 919 ? 14.810 -5.356 13.215 1.00 94.31 919 SER A O 1
ATOM 7206 N N . PRO A 1 920 ? 12.644 -5.452 13.845 1.00 92.50 920 PRO A N 1
ATOM 7207 C CA . PRO A 1 920 ? 12.730 -6.771 14.478 1.00 92.50 920 PRO A CA 1
ATOM 7208 C C . PRO A 1 920 ? 13.067 -7.914 13.530 1.00 92.50 920 PRO A C 1
ATOM 7210 O O . PRO A 1 920 ? 13.781 -8.839 13.914 1.00 92.50 920 PRO A O 1
ATOM 7213 N N . VAL A 1 921 ? 12.559 -7.870 12.298 1.00 91.12 921 VAL A N 1
ATOM 7214 C CA . VAL A 1 921 ? 12.818 -8.900 11.294 1.00 91.12 921 VAL A CA 1
ATOM 7215 C C . VAL A 1 921 ? 13.447 -8.258 10.074 1.00 91.12 921 VAL A C 1
ATOM 7217 O O . VAL A 1 921 ? 12.979 -7.245 9.556 1.00 91.12 921 VAL A O 1
ATOM 7220 N N . ILE A 1 922 ? 14.519 -8.876 9.597 1.00 89.19 922 ILE A N 1
ATOM 7221 C CA . ILE A 1 922 ? 15.238 -8.469 8.398 1.00 89.19 922 ILE A CA 1
ATOM 7222 C C . ILE A 1 922 ? 15.356 -9.690 7.513 1.00 89.19 922 ILE A C 1
ATOM 7224 O O . ILE A 1 922 ? 15.679 -10.771 7.999 1.00 89.19 922 ILE A O 1
ATOM 7228 N N . PHE A 1 923 ? 15.111 -9.510 6.222 1.00 86.44 923 PHE A N 1
ATOM 7229 C CA . PHE A 1 923 ? 15.310 -10.538 5.212 1.00 86.44 923 PHE A CA 1
ATOM 7230 C C . PHE A 1 923 ? 16.651 -10.300 4.515 1.00 86.44 923 PHE A C 1
ATOM 7232 O O . PHE A 1 923 ? 16.693 -9.590 3.507 1.00 86.44 923 PHE A O 1
ATOM 7239 N N . PRO A 1 924 ? 17.767 -10.831 5.049 1.00 81.19 924 PRO A N 1
ATOM 7240 C CA . PRO A 1 924 ? 19.019 -10.856 4.314 1.00 81.19 924 PRO A CA 1
ATOM 7241 C C . PRO A 1 924 ? 18.907 -11.750 3.074 1.00 81.19 924 PRO A C 1
ATOM 7243 O O . PRO A 1 924 ? 17.977 -12.545 2.908 1.00 81.19 924 PRO A O 1
ATOM 7246 N N . ASP A 1 925 ? 19.910 -11.647 2.212 1.00 78.88 925 ASP A N 1
ATOM 7247 C CA . ASP A 1 925 ? 20.108 -12.580 1.113 1.00 78.88 925 ASP A CA 1
ATOM 7248 C C . ASP A 1 925 ? 20.092 -14.037 1.613 1.00 78.88 925 ASP A C 1
ATOM 7250 O O . ASP A 1 925 ? 20.821 -14.389 2.535 1.00 78.88 925 ASP A O 1
ATOM 7254 N N . GLY A 1 926 ? 19.250 -14.882 1.006 1.00 80.50 926 GLY A N 1
ATOM 7255 C CA . GLY A 1 926 ? 19.099 -16.296 1.386 1.00 80.50 926 GLY A CA 1
ATOM 7256 C C . GLY A 1 926 ? 18.036 -16.585 2.455 1.00 80.50 926 GLY A C 1
ATOM 7257 O O . GLY A 1 926 ? 17.659 -17.742 2.611 1.00 80.50 926 GLY A O 1
ATOM 7258 N N . PHE A 1 927 ? 17.459 -15.567 3.104 1.00 85.31 927 PHE A N 1
ATOM 7259 C CA . PHE A 1 927 ? 16.506 -15.752 4.209 1.00 85.31 927 PHE A CA 1
ATOM 7260 C C . PHE A 1 927 ? 15.294 -16.630 3.862 1.00 85.31 927 PHE A C 1
ATOM 7262 O O . PHE A 1 927 ? 14.901 -17.493 4.639 1.00 85.31 927 PHE A O 1
ATOM 7269 N N . THR A 1 928 ? 14.700 -16.442 2.681 1.00 85.69 928 THR A N 1
ATOM 7270 C CA . THR A 1 928 ? 13.549 -17.247 2.239 1.00 85.69 928 THR A CA 1
ATOM 7271 C C . THR A 1 928 ? 13.900 -18.730 2.114 1.00 85.69 928 THR A C 1
ATOM 7273 O O . THR A 1 928 ? 13.068 -19.574 2.423 1.00 85.69 928 THR A O 1
ATOM 7276 N N . ARG A 1 929 ? 15.136 -19.053 1.708 1.00 86.94 929 ARG A N 1
ATOM 7277 C CA . ARG A 1 929 ? 15.624 -20.436 1.671 1.00 86.94 929 ARG A CA 1
ATOM 7278 C C . ARG A 1 929 ? 15.752 -20.992 3.083 1.00 86.94 929 ARG A C 1
ATOM 7280 O O . ARG A 1 929 ? 15.224 -22.058 3.345 1.00 86.94 929 ARG A O 1
ATOM 7287 N N . ASP A 1 930 ? 16.362 -20.243 3.998 1.00 87.31 930 ASP A N 1
ATOM 7288 C CA . ASP A 1 930 ? 16.508 -20.666 5.396 1.00 87.31 930 ASP A CA 1
ATOM 7289 C C . ASP A 1 930 ? 15.158 -20.888 6.096 1.00 87.31 930 ASP A C 1
ATOM 7291 O O . ASP A 1 930 ? 15.037 -21.776 6.939 1.00 87.31 930 ASP A O 1
ATOM 7295 N N . PHE A 1 931 ? 14.135 -20.115 5.729 1.00 88.50 931 PHE A N 1
ATOM 7296 C CA . PHE A 1 931 ? 12.767 -20.328 6.192 1.00 88.50 931 PHE A CA 1
ATOM 7297 C C . PHE A 1 931 ? 12.165 -21.633 5.650 1.00 88.50 931 PHE A C 1
ATOM 7299 O O . PHE A 1 931 ? 11.633 -22.428 6.421 1.00 88.50 931 PHE A O 1
ATOM 7306 N N . ILE A 1 932 ? 12.279 -21.880 4.339 1.00 87.25 932 ILE A N 1
ATOM 7307 C CA . ILE A 1 932 ? 11.778 -23.110 3.694 1.00 87.25 932 ILE A CA 1
ATOM 7308 C C . ILE A 1 932 ? 12.518 -24.350 4.220 1.00 87.25 932 ILE A C 1
ATOM 7310 O O . ILE A 1 932 ? 11.894 -25.379 4.463 1.00 87.25 932 ILE A O 1
ATOM 7314 N N . ASP A 1 933 ? 13.821 -24.227 4.479 1.00 89.44 933 ASP A N 1
ATOM 7315 C CA . ASP A 1 933 ? 14.661 -25.259 5.098 1.00 89.44 933 ASP A CA 1
ATOM 7316 C C . ASP A 1 933 ? 14.316 -25.497 6.587 1.00 89.44 933 ASP A C 1
ATOM 7318 O O . ASP A 1 933 ? 14.924 -26.347 7.238 1.00 89.44 933 ASP A O 1
ATOM 7322 N N . GLY A 1 934 ? 13.392 -24.720 7.169 1.00 86.31 934 GLY A N 1
ATOM 7323 C CA . GLY A 1 934 ? 12.972 -24.829 8.567 1.00 86.31 934 GLY A CA 1
ATOM 7324 C C . GLY A 1 934 ? 13.982 -24.294 9.589 1.00 86.31 934 GLY A C 1
ATOM 7325 O O . GLY A 1 934 ? 13.776 -24.465 10.791 1.00 86.31 934 GLY A O 1
ATOM 7326 N N . LYS A 1 935 ? 15.059 -23.623 9.153 1.00 87.25 935 LYS A N 1
ATOM 7327 C CA . LYS A 1 935 ? 16.050 -22.989 10.051 1.00 87.25 935 LYS A CA 1
ATOM 7328 C C . LYS A 1 935 ? 15.466 -21.775 10.769 1.00 87.25 935 LYS A C 1
ATOM 7330 O O . LYS A 1 935 ? 15.903 -21.431 11.865 1.00 87.25 935 LYS A O 1
ATOM 7335 N N . VAL A 1 936 ? 14.485 -21.129 10.144 1.00 85.62 936 VAL A N 1
ATOM 7336 C CA . VAL A 1 936 ? 13.719 -20.010 10.693 1.00 85.62 936 VAL A CA 1
ATOM 7337 C C . VAL A 1 936 ? 12.242 -20.353 10.577 1.00 85.62 936 VAL A C 1
ATOM 7339 O O . VAL A 1 936 ? 11.778 -20.734 9.511 1.00 85.62 936 VAL A O 1
ATOM 7342 N N . THR A 1 937 ? 11.486 -20.213 11.662 1.00 88.81 937 THR A N 1
ATOM 7343 C CA . THR A 1 937 ? 10.060 -20.570 11.679 1.00 88.81 937 THR A CA 1
ATOM 7344 C C . THR A 1 937 ? 9.181 -19.326 11.648 1.00 88.81 937 THR A C 1
ATOM 7346 O O . THR A 1 937 ? 9.543 -18.296 12.221 1.00 88.81 937 THR A O 1
ATOM 7349 N N . ALA A 1 938 ? 7.985 -19.422 11.056 1.00 88.06 938 ALA A N 1
ATOM 7350 C CA . ALA A 1 938 ? 7.005 -18.327 11.054 1.00 88.06 938 ALA A CA 1
ATOM 7351 C C . ALA A 1 938 ? 6.721 -17.824 12.469 1.00 88.06 938 ALA A C 1
ATOM 7353 O O . ALA A 1 938 ? 6.675 -16.619 12.709 1.00 88.06 938 ALA A O 1
ATOM 7354 N N . GLN A 1 939 ? 6.599 -18.759 13.414 1.00 87.94 939 GLN A N 1
ATOM 7355 C CA . GLN A 1 939 ? 6.352 -18.443 14.811 1.00 87.94 939 GLN A CA 1
ATOM 7356 C C . GLN A 1 939 ? 7.476 -17.587 15.400 1.00 87.94 939 GLN A C 1
ATOM 7358 O O . GLN A 1 939 ? 7.189 -16.544 15.973 1.00 87.94 939 GLN A O 1
ATOM 7363 N N . SER A 1 940 ? 8.746 -17.943 15.165 1.00 89.56 940 SER A N 1
ATOM 7364 C CA . SER A 1 940 ? 9.882 -17.157 15.669 1.00 89.56 940 SER A CA 1
ATOM 7365 C C . SER A 1 940 ? 9.895 -15.711 15.155 1.00 89.56 940 SER A C 1
ATOM 7367 O O . SER A 1 940 ? 10.230 -14.789 15.896 1.00 89.56 940 SER A O 1
ATOM 7369 N N . LEU A 1 941 ? 9.471 -15.492 13.906 1.00 91.62 941 LEU A N 1
ATOM 7370 C CA . LEU A 1 941 ? 9.398 -14.159 13.307 1.00 91.62 941 LEU A CA 1
ATOM 7371 C C . LEU A 1 941 ? 8.228 -13.351 13.860 1.00 91.62 941 LEU A C 1
ATOM 7373 O O . LEU A 1 941 ? 8.390 -12.179 14.202 1.00 91.62 941 LEU A O 1
ATOM 7377 N N . LYS A 1 942 ? 7.059 -13.984 13.991 1.00 91.19 942 LYS A N 1
ATOM 7378 C CA . LYS A 1 942 ? 5.881 -13.380 14.621 1.00 91.19 942 LYS A CA 1
ATOM 7379 C C . LYS A 1 942 ? 6.172 -12.994 16.067 1.00 91.19 942 LYS A C 1
ATOM 7381 O O . LYS A 1 942 ? 5.825 -11.890 16.477 1.00 91.19 942 LYS A O 1
ATOM 7386 N N . ASP A 1 943 ? 6.855 -13.855 16.813 1.00 90.06 943 ASP A N 1
ATOM 7387 C CA . ASP A 1 943 ? 7.233 -13.605 18.202 1.00 90.06 943 ASP A CA 1
ATOM 7388 C C . ASP A 1 943 ? 8.212 -12.431 18.314 1.00 90.06 943 ASP A C 1
ATOM 7390 O O . ASP A 1 943 ? 8.031 -11.570 19.175 1.00 90.06 943 ASP A O 1
ATOM 7394 N N . ALA A 1 944 ? 9.193 -12.332 17.408 1.00 91.00 944 ALA A N 1
ATOM 7395 C CA . ALA A 1 944 ? 10.107 -11.192 17.350 1.00 91.00 944 ALA A CA 1
ATOM 7396 C C . ALA A 1 944 ? 9.366 -9.870 17.082 1.00 91.00 944 ALA A C 1
ATOM 7398 O O . ALA A 1 944 ? 9.605 -8.877 17.770 1.00 91.00 944 ALA A O 1
ATOM 7399 N N . ILE A 1 945 ? 8.428 -9.860 16.128 1.00 93.31 945 ILE A N 1
ATOM 7400 C CA . ILE A 1 945 ? 7.616 -8.676 15.806 1.00 93.31 945 ILE A CA 1
ATOM 7401 C C . ILE A 1 945 ? 6.712 -8.293 16.985 1.00 93.31 945 ILE A C 1
ATOM 7403 O O . ILE A 1 945 ? 6.644 -7.117 17.338 1.00 93.31 945 ILE A O 1
ATOM 7407 N N . LYS A 1 946 ? 6.057 -9.264 17.633 1.00 91.06 946 LYS A N 1
ATOM 7408 C CA . LYS A 1 946 ? 5.216 -9.027 18.819 1.00 91.06 946 LYS A CA 1
ATOM 7409 C C . LYS A 1 946 ? 6.023 -8.479 19.989 1.00 91.06 946 LYS A C 1
ATOM 7411 O O . LYS A 1 946 ? 5.582 -7.544 20.654 1.00 91.06 946 LYS A O 1
ATOM 7416 N N . LEU A 1 947 ? 7.204 -9.046 20.237 1.00 89.00 947 LEU A N 1
ATOM 7417 C CA . LEU A 1 947 ? 8.096 -8.594 21.298 1.00 89.00 947 LEU A CA 1
ATOM 7418 C C . LEU A 1 947 ? 8.547 -7.152 21.053 1.00 89.00 947 LEU A C 1
ATOM 7420 O O . LEU A 1 947 ? 8.439 -6.319 21.948 1.00 89.00 947 LEU A O 1
ATOM 7424 N N . ALA A 1 948 ? 8.973 -6.844 19.831 1.00 90.94 948 ALA A N 1
ATOM 7425 C CA . ALA A 1 948 ? 9.355 -5.495 19.445 1.00 90.94 948 ALA A CA 1
ATOM 7426 C C . ALA A 1 948 ? 8.190 -4.504 19.543 1.00 90.94 948 ALA A C 1
ATOM 7428 O O . ALA A 1 948 ? 8.344 -3.435 20.127 1.00 90.94 948 ALA A O 1
ATOM 7429 N N . ALA A 1 949 ? 7.000 -4.871 19.058 1.00 88.00 949 ALA A N 1
ATOM 7430 C CA . ALA A 1 949 ? 5.802 -4.049 19.200 1.00 88.00 949 ALA A CA 1
ATOM 7431 C C . ALA A 1 949 ? 5.508 -3.749 20.677 1.00 88.00 949 ALA A C 1
ATOM 7433 O O . ALA A 1 949 ? 5.261 -2.596 21.025 1.00 88.00 949 ALA A O 1
ATOM 7434 N N . LYS A 1 950 ? 5.610 -4.752 21.556 1.00 86.69 950 LYS A N 1
ATOM 7435 C CA . LYS A 1 950 ? 5.431 -4.598 23.004 1.00 86.69 950 LYS A CA 1
ATOM 7436 C C . LYS A 1 950 ? 6.489 -3.684 23.636 1.00 86.69 950 LYS A C 1
ATOM 7438 O O . LYS A 1 950 ? 6.140 -2.833 24.448 1.00 86.69 950 LYS A O 1
ATOM 7443 N N . ASN A 1 951 ? 7.756 -3.808 23.242 1.00 88.44 951 ASN A N 1
ATOM 7444 C CA . ASN A 1 951 ? 8.841 -2.948 23.732 1.00 88.44 951 ASN A CA 1
ATOM 7445 C C . ASN A 1 951 ? 8.668 -1.493 23.266 1.00 88.44 951 ASN A C 1
ATOM 7447 O O . ASN A 1 951 ? 8.862 -0.551 24.029 1.00 88.44 951 ASN A O 1
ATOM 7451 N N . LEU A 1 952 ? 8.232 -1.278 22.024 1.00 89.56 952 LEU A N 1
ATOM 7452 C CA . LEU A 1 952 ? 7.939 0.068 21.533 1.00 89.56 952 LEU A CA 1
ATOM 7453 C C . LEU A 1 952 ? 6.721 0.684 22.236 1.00 89.56 952 LEU A C 1
ATOM 7455 O O . LEU A 1 952 ? 6.686 1.900 22.441 1.00 89.56 952 LEU A O 1
ATOM 7459 N N . GLN A 1 953 ? 5.738 -0.133 22.638 1.00 83.12 953 GLN A N 1
ATOM 7460 C CA . GLN A 1 953 ? 4.562 0.329 23.383 1.00 83.12 953 GLN A CA 1
ATOM 7461 C C . GLN A 1 953 ? 4.931 0.865 24.774 1.00 83.12 953 GLN A C 1
ATOM 7463 O O . GLN A 1 953 ? 4.282 1.779 25.274 1.00 83.12 953 GLN A O 1
ATOM 7468 N N . THR A 1 954 ? 5.972 0.351 25.427 1.00 76.50 954 THR A N 1
ATOM 7469 C CA . THR A 1 954 ? 6.296 0.807 26.789 1.00 76.50 954 THR A CA 1
ATOM 7470 C C . THR A 1 954 ? 6.811 2.249 26.833 1.00 76.50 954 THR A C 1
ATOM 7472 O O . THR A 1 954 ? 6.604 2.952 27.822 1.00 76.50 954 THR A O 1
ATOM 7475 N N . GLU A 1 955 ? 7.427 2.726 25.750 1.00 76.62 955 GLU A N 1
ATOM 7476 C CA . GLU A 1 955 ? 8.133 4.016 25.714 1.00 76.62 955 GLU A CA 1
ATOM 7477 C C . GLU A 1 955 ? 7.450 5.078 24.838 1.00 76.62 955 GLU A C 1
ATOM 7479 O O . GLU A 1 955 ? 7.916 6.216 24.766 1.00 76.62 955 GLU A O 1
ATOM 7484 N N . SER A 1 956 ? 6.325 4.738 24.204 1.00 83.62 956 SER A N 1
ATOM 7485 C CA . SER A 1 956 ? 5.682 5.580 23.185 1.00 83.62 956 SER A CA 1
ATOM 7486 C C . SER A 1 956 ? 4.212 5.833 23.486 1.00 83.62 956 SER A C 1
ATOM 7488 O O . SER A 1 956 ? 3.548 5.032 24.129 1.00 83.62 956 SER A O 1
ATOM 7490 N N . ASP A 1 957 ? 3.690 6.948 22.993 1.00 77.81 957 ASP A N 1
ATOM 7491 C CA . ASP A 1 957 ? 2.262 7.278 22.994 1.00 77.81 957 ASP A CA 1
ATOM 7492 C C . ASP A 1 957 ? 1.607 6.904 21.646 1.00 77.81 957 ASP A C 1
ATOM 7494 O O . ASP A 1 957 ? 0.410 6.615 21.585 1.00 77.81 957 ASP A O 1
ATOM 7498 N N . TYR A 1 958 ? 2.404 6.840 20.570 1.00 84.69 958 TYR A N 1
ATOM 7499 C CA . TYR A 1 958 ? 1.995 6.408 19.229 1.00 84.69 958 TYR A CA 1
ATOM 7500 C C . TYR A 1 958 ? 3.100 5.567 18.576 1.00 84.69 958 TYR A C 1
ATOM 7502 O O . TYR A 1 958 ? 4.279 5.901 18.710 1.00 84.69 958 TYR A O 1
ATOM 7510 N N . ILE A 1 959 ? 2.742 4.509 17.842 1.00 90.50 959 ILE A N 1
ATOM 7511 C CA . ILE A 1 959 ? 3.690 3.759 17.006 1.00 90.50 959 ILE A CA 1
ATOM 7512 C C . ILE A 1 959 ? 3.219 3.785 15.557 1.00 90.50 959 ILE A C 1
ATOM 7514 O O . ILE A 1 959 ? 2.116 3.342 15.232 1.00 90.50 959 ILE A O 1
ATOM 7518 N N . VAL A 1 960 ? 4.087 4.279 14.680 1.00 92.50 960 VAL A N 1
ATOM 7519 C CA . VAL A 1 960 ? 3.902 4.215 13.233 1.00 92.50 960 VAL A CA 1
ATOM 7520 C C . VAL A 1 960 ? 4.613 2.971 12.721 1.00 92.50 960 VAL A C 1
ATOM 7522 O O . VAL A 1 960 ? 5.842 2.896 12.736 1.00 92.50 960 VAL A O 1
ATOM 7525 N N . PHE A 1 961 ? 3.836 1.992 12.271 1.00 94.06 961 PHE A N 1
ATOM 7526 C CA . PHE A 1 961 ? 4.352 0.808 11.604 1.00 94.06 961 PHE A CA 1
ATOM 7527 C C . PHE A 1 961 ? 4.345 1.041 10.099 1.00 94.06 961 PHE A C 1
ATOM 7529 O O . PHE A 1 961 ? 3.297 1.295 9.514 1.00 94.06 961 PHE A O 1
ATOM 7536 N N . GLU A 1 962 ? 5.495 0.939 9.442 1.00 94.00 962 GLU A N 1
ATOM 7537 C CA . GLU A 1 962 ? 5.562 1.034 7.986 1.00 94.00 962 GLU A CA 1
ATOM 7538 C C . GLU A 1 962 ? 5.633 -0.361 7.361 1.00 94.00 962 GLU A C 1
ATOM 7540 O O . GLU A 1 962 ? 6.610 -1.092 7.533 1.00 94.00 962 GLU A O 1
ATOM 7545 N N . GLY A 1 963 ? 4.615 -0.723 6.580 1.00 90.25 963 GLY A N 1
ATOM 7546 C CA . GLY A 1 963 ? 4.602 -1.990 5.859 1.00 90.25 963 GLY A CA 1
ATOM 7547 C C . GLY A 1 963 ? 5.582 -2.025 4.685 1.00 90.25 963 GLY A C 1
ATOM 7548 O O . GLY A 1 963 ? 6.025 -1.000 4.147 1.00 90.25 963 GLY A O 1
ATOM 7549 N N . THR A 1 964 ? 5.893 -3.232 4.228 1.00 85.56 964 THR A N 1
ATOM 7550 C CA . THR A 1 964 ? 6.809 -3.455 3.103 1.00 85.56 964 THR A CA 1
ATOM 7551 C C . THR A 1 964 ? 6.026 -3.715 1.825 1.00 85.56 964 THR A C 1
ATOM 7553 O O . THR A 1 964 ? 5.208 -4.618 1.766 1.00 85.56 964 THR A O 1
ATOM 7556 N N . GLY A 1 965 ? 6.261 -2.923 0.774 1.00 83.25 965 GLY A N 1
ATOM 7557 C CA . GLY A 1 965 ? 5.562 -3.092 -0.509 1.00 83.25 965 GLY A CA 1
ATOM 7558 C C . GLY A 1 965 ? 4.033 -2.981 -0.397 1.00 83.25 965 GLY A C 1
ATOM 7559 O O . GLY A 1 965 ? 3.547 -1.957 0.083 1.00 83.25 965 GLY A O 1
ATOM 7560 N N . HIS A 1 966 ? 3.313 -3.990 -0.894 1.00 86.94 966 HIS A N 1
ATOM 7561 C CA . HIS A 1 966 ? 1.850 -4.097 -0.831 1.00 86.94 966 HIS A CA 1
ATOM 7562 C C . HIS A 1 966 ? 1.409 -5.079 0.266 1.00 86.94 966 HIS A C 1
ATOM 7564 O O . HIS A 1 966 ? 2.227 -5.781 0.855 1.00 86.94 966 HIS A O 1
ATOM 7570 N N . THR A 1 967 ? 0.110 -5.177 0.533 1.00 87.00 967 THR A N 1
ATOM 7571 C CA . THR A 1 967 ? -0.440 -5.901 1.697 1.00 87.00 967 THR A CA 1
ATOM 7572 C C . THR A 1 967 ? -0.014 -7.379 1.793 1.00 87.00 967 THR A C 1
ATOM 7574 O O . THR A 1 967 ? 0.149 -7.902 2.890 1.00 87.00 967 THR A O 1
ATOM 7577 N N . GLY A 1 968 ? 0.235 -8.045 0.660 1.00 86.12 968 GLY A N 1
ATOM 7578 C CA . GLY A 1 968 ? 0.612 -9.465 0.592 1.00 86.12 968 GLY A CA 1
ATOM 7579 C C . GLY A 1 968 ? 2.118 -9.762 0.610 1.00 86.12 968 GLY A C 1
ATOM 7580 O O . GLY A 1 968 ? 2.502 -10.933 0.596 1.00 86.12 968 GLY A O 1
ATOM 7581 N N . VAL A 1 969 ? 2.993 -8.752 0.628 1.00 86.62 969 VAL A N 1
ATOM 7582 C CA . VAL A 1 969 ? 4.450 -8.980 0.659 1.00 86.62 969 VAL A CA 1
ATOM 7583 C C . VAL A 1 969 ? 4.842 -9.638 1.978 1.00 86.62 969 VAL A C 1
ATOM 7585 O O . VAL A 1 969 ? 4.459 -9.137 3.027 1.00 86.62 969 VAL A O 1
ATOM 7588 N N . GLY A 1 970 ? 5.608 -10.732 1.913 1.00 85.75 970 GLY A N 1
ATOM 7589 C CA . GLY A 1 970 ? 5.997 -11.547 3.076 1.00 85.75 970 GLY A CA 1
ATOM 7590 C C . GLY A 1 970 ? 5.229 -12.867 3.213 1.00 85.75 970 GLY A C 1
ATOM 7591 O O . GLY A 1 970 ? 5.546 -13.653 4.099 1.00 85.75 970 GLY A O 1
ATOM 7592 N N . SER A 1 971 ? 4.271 -13.148 2.317 1.00 89.12 971 SER A N 1
ATOM 7593 C CA . SER A 1 971 ? 3.412 -14.345 2.407 1.00 89.12 971 SER A CA 1
ATOM 7594 C C . SER A 1 971 ? 4.174 -15.671 2.330 1.00 89.12 971 SER A C 1
ATOM 7596 O O . SER A 1 971 ? 3.738 -16.634 2.937 1.00 89.12 971 SER A O 1
ATOM 7598 N N . ILE A 1 972 ? 5.322 -15.729 1.642 1.00 87.56 972 ILE A N 1
ATOM 7599 C CA . ILE A 1 972 ? 6.157 -16.946 1.593 1.00 87.56 972 ILE A CA 1
ATOM 7600 C C . ILE A 1 972 ? 6.736 -17.335 2.962 1.00 87.56 972 ILE A C 1
ATOM 7602 O O . ILE A 1 972 ? 7.036 -18.500 3.185 1.00 87.56 972 ILE A O 1
ATOM 7606 N N . CYS A 1 973 ? 6.881 -16.365 3.870 1.00 86.62 973 CYS A N 1
ATOM 7607 C CA . CYS A 1 973 ? 7.364 -16.581 5.232 1.00 86.62 973 CYS A CA 1
ATOM 7608 C C . CYS A 1 973 ? 6.214 -16.587 6.263 1.00 86.62 973 CYS A C 1
ATOM 7610 O O . CYS A 1 973 ? 6.474 -16.457 7.459 1.00 86.62 973 CYS A O 1
ATOM 7612 N N . ASP A 1 974 ? 4.952 -16.634 5.812 1.00 88.94 974 ASP A N 1
ATOM 7613 C CA . ASP A 1 974 ? 3.740 -16.515 6.642 1.00 88.94 974 ASP A CA 1
ATOM 7614 C C . ASP A 1 974 ? 3.705 -15.277 7.563 1.00 88.94 974 ASP A C 1
ATOM 7616 O O . ASP A 1 974 ? 3.118 -15.293 8.651 1.00 88.94 974 ASP A O 1
ATOM 7620 N N . ILE A 1 975 ? 4.341 -14.186 7.119 1.00 90.44 975 ILE A N 1
ATOM 7621 C CA . ILE A 1 975 ? 4.399 -12.896 7.823 1.00 90.44 975 ILE A CA 1
ATOM 7622 C C . ILE A 1 975 ? 4.192 -11.721 6.863 1.00 90.44 975 ILE A C 1
ATOM 7624 O O . ILE A 1 975 ? 4.989 -10.782 6.797 1.00 90.44 975 ILE A O 1
ATOM 7628 N N . ASN A 1 976 ? 3.118 -11.774 6.073 1.00 92.62 976 ASN A N 1
ATOM 7629 C CA . ASN A 1 976 ? 2.735 -10.637 5.243 1.00 92.62 976 ASN A CA 1
ATOM 7630 C C . ASN A 1 976 ? 2.203 -9.457 6.071 1.00 92.62 976 ASN A C 1
ATOM 7632 O O . ASN A 1 976 ? 1.900 -9.599 7.252 1.00 92.62 976 ASN A O 1
ATOM 7636 N N . ASN A 1 977 ? 2.065 -8.276 5.463 1.00 92.94 977 ASN A N 1
ATOM 7637 C CA . ASN A 1 977 ? 1.647 -7.086 6.209 1.00 92.94 977 ASN A CA 1
ATOM 7638 C C . ASN A 1 977 ? 0.258 -7.225 6.869 1.00 92.94 977 ASN A C 1
ATOM 7640 O O . ASN A 1 977 ? 0.062 -6.687 7.955 1.00 92.94 977 ASN A O 1
ATOM 7644 N N . ALA A 1 978 ? -0.694 -7.937 6.248 1.00 91.81 978 ALA A N 1
ATOM 7645 C CA . ALA A 1 978 ? -2.004 -8.195 6.861 1.00 91.81 978 ALA A CA 1
ATOM 7646 C C . ALA A 1 978 ? -1.893 -9.126 8.076 1.00 91.81 978 ALA A C 1
ATOM 7648 O O . ALA A 1 978 ? -2.509 -8.863 9.103 1.00 91.81 978 ALA A O 1
ATOM 7649 N N . GLN A 1 979 ? -1.062 -10.165 7.987 1.00 92.75 979 GLN A N 1
ATOM 7650 C CA . GLN A 1 979 ? -0.752 -11.052 9.107 1.00 92.75 979 GLN A CA 1
ATOM 7651 C C . GLN A 1 979 ? -0.024 -10.289 10.216 1.00 92.75 979 GLN A C 1
ATOM 7653 O O . GLN A 1 979 ? -0.393 -10.413 11.370 1.00 92.75 979 GLN A O 1
ATOM 7658 N N . VAL A 1 980 ? 0.952 -9.439 9.891 1.00 91.69 980 VAL A N 1
ATOM 7659 C CA . VAL A 1 980 ? 1.634 -8.587 10.878 1.00 91.69 980 VAL A CA 1
ATOM 7660 C C . VAL A 1 980 ? 0.643 -7.665 11.595 1.00 91.69 980 VAL A C 1
ATOM 7662 O O . VAL A 1 980 ? 0.698 -7.552 12.817 1.00 91.69 980 VAL A O 1
ATOM 7665 N N . ALA A 1 981 ? -0.287 -7.039 10.865 1.00 91.56 981 ALA A N 1
ATOM 7666 C CA . ALA A 1 981 ? -1.363 -6.260 11.476 1.00 91.56 981 ALA A CA 1
ATOM 7667 C C . ALA A 1 981 ? -2.240 -7.115 12.395 1.00 91.56 981 ALA A C 1
ATOM 7669 O O . ALA A 1 981 ? -2.477 -6.718 13.530 1.00 91.56 981 ALA A O 1
ATOM 7670 N N . GLN A 1 982 ? -2.672 -8.290 11.940 1.00 91.56 982 GLN A N 1
ATOM 7671 C CA . GLN A 1 982 ? -3.490 -9.209 12.728 1.00 91.56 982 GLN A CA 1
ATOM 7672 C C . GLN A 1 982 ? -2.778 -9.655 14.015 1.00 91.56 982 GLN A C 1
ATOM 7674 O O . GLN A 1 982 ? -3.352 -9.581 15.097 1.00 91.56 982 GLN A O 1
ATOM 7679 N N . GLU A 1 983 ? -1.519 -10.078 13.909 1.00 86.81 983 GLU A N 1
ATOM 7680 C CA . GLU A 1 983 ? -0.710 -10.590 15.020 1.00 86.81 983 GLU A CA 1
ATOM 7681 C C . GLU A 1 983 ? -0.424 -9.521 16.085 1.00 86.81 983 GLU A C 1
ATOM 7683 O O . GLU A 1 983 ? -0.267 -9.852 17.260 1.00 86.81 983 GLU A O 1
ATOM 7688 N N . CYS A 1 984 ? -0.371 -8.249 15.686 1.00 83.75 984 CYS A N 1
ATOM 7689 C CA . CYS A 1 984 ? -0.160 -7.116 16.586 1.00 83.75 984 CYS A CA 1
ATOM 7690 C C . CYS A 1 984 ? -1.449 -6.346 16.927 1.00 83.75 984 CYS A C 1
ATOM 7692 O O . CYS A 1 984 ? -1.376 -5.350 17.642 1.00 83.75 984 CYS A O 1
ATOM 7694 N N . GLY A 1 985 ? -2.615 -6.767 16.421 1.00 83.81 985 GLY A N 1
ATOM 7695 C CA . GLY A 1 985 ? -3.894 -6.085 16.650 1.00 83.81 985 GLY A CA 1
ATOM 7696 C C . GLY A 1 985 ? -3.950 -4.657 16.092 1.00 83.81 985 GLY A C 1
ATOM 7697 O O . GLY A 1 985 ? -4.521 -3.771 16.723 1.00 83.81 985 GLY A O 1
ATOM 7698 N N . MET A 1 986 ? -3.320 -4.410 14.941 1.00 87.19 986 MET A N 1
ATOM 7699 C CA . MET A 1 986 ? -3.231 -3.086 14.322 1.00 87.19 986 MET A CA 1
ATOM 7700 C C . MET A 1 986 ? -4.299 -2.872 13.253 1.00 87.19 986 MET A C 1
ATOM 7702 O O . MET A 1 986 ? -4.542 -3.743 12.419 1.00 87.19 986 MET A O 1
ATOM 7706 N N . ASP A 1 987 ? -4.832 -1.655 13.195 1.00 87.12 987 ASP A N 1
ATOM 7707 C CA . ASP A 1 987 ? -5.583 -1.170 12.041 1.00 87.12 987 ASP A CA 1
ATOM 7708 C C . ASP A 1 987 ? -4.641 -0.602 10.964 1.00 87.12 987 ASP A C 1
ATOM 7710 O O . ASP A 1 987 ? -3.507 -0.196 11.246 1.00 87.12 987 ASP A O 1
ATOM 7714 N N . ALA A 1 988 ? -5.120 -0.536 9.718 1.00 90.31 988 ALA A N 1
ATOM 7715 C CA . ALA A 1 988 ? -4.313 -0.105 8.580 1.00 90.31 988 ALA A CA 1
ATOM 7716 C C . ALA A 1 988 ? -4.827 1.183 7.919 1.00 90.31 988 ALA A C 1
ATOM 7718 O O . ALA A 1 988 ? -6.031 1.390 7.764 1.00 90.31 988 ALA A O 1
ATOM 7719 N N . ILE A 1 989 ? -3.900 2.013 7.440 1.00 91.38 989 ILE A N 1
ATOM 7720 C CA . ILE A 1 989 ? -4.146 3.046 6.424 1.00 91.38 989 ILE A CA 1
ATOM 7721 C C . ILE A 1 989 ? -3.458 2.611 5.143 1.00 91.38 989 ILE A C 1
ATOM 7723 O O . ILE A 1 989 ? -2.317 2.152 5.170 1.00 91.38 989 ILE A O 1
ATOM 7727 N N . CYS A 1 990 ? -4.130 2.783 4.008 1.00 92.00 990 CYS A N 1
ATOM 7728 C CA . CYS A 1 990 ? -3.552 2.452 2.713 1.00 92.00 990 CYS A CA 1
ATOM 7729 C C . CYS A 1 990 ? -3.301 3.710 1.883 1.00 92.00 990 CYS A C 1
ATOM 7731 O O . CYS A 1 990 ? -4.180 4.553 1.716 1.00 92.00 990 CYS A O 1
ATOM 7733 N N . ILE A 1 991 ? -2.099 3.815 1.326 1.00 92.12 991 ILE A N 1
ATOM 7734 C CA . ILE A 1 991 ? -1.732 4.877 0.398 1.00 92.12 991 ILE A CA 1
ATOM 7735 C C . ILE A 1 991 ? -1.904 4.359 -1.035 1.00 92.12 991 ILE A C 1
ATOM 7737 O O . ILE A 1 991 ? -1.316 3.343 -1.429 1.00 92.12 991 ILE A O 1
ATOM 7741 N N . ALA A 1 992 ? -2.707 5.060 -1.826 1.00 91.25 992 ALA A N 1
ATOM 7742 C CA . ALA A 1 992 ? -2.922 4.810 -3.246 1.00 91.25 992 ALA A CA 1
ATOM 7743 C C . ALA A 1 992 ? -2.208 5.870 -4.097 1.00 91.25 992 ALA A C 1
ATOM 7745 O O . ALA A 1 992 ? -1.968 6.980 -3.630 1.00 91.25 992 ALA A O 1
ATOM 7746 N N . LEU A 1 993 ? -1.843 5.537 -5.336 1.00 88.75 993 LEU A N 1
ATOM 7747 C CA . LEU A 1 993 ? -1.340 6.529 -6.294 1.00 88.75 993 LEU A CA 1
ATOM 7748 C C . LEU A 1 993 ? -2.481 7.406 -6.827 1.00 88.75 993 LEU A C 1
ATOM 7750 O O . LEU A 1 993 ? -3.636 6.980 -6.858 1.00 88.75 993 LEU A O 1
ATOM 7754 N N . GLY A 1 994 ? -2.150 8.606 -7.299 1.00 81.62 994 GLY A N 1
ATOM 7755 C CA . GLY A 1 994 ? -3.068 9.494 -8.003 1.00 81.62 994 GLY A CA 1
ATOM 7756 C C . GLY A 1 994 ? -3.686 8.820 -9.229 1.00 81.62 994 GLY A C 1
ATOM 7757 O O . GLY A 1 994 ? -2.987 8.213 -10.037 1.00 81.62 994 GLY A O 1
ATOM 7758 N N . GLY A 1 995 ? -5.009 8.913 -9.346 1.00 79.56 995 GLY A N 1
ATOM 7759 C CA . GLY A 1 995 ? -5.814 8.210 -10.346 1.00 79.56 995 GLY A CA 1
ATOM 7760 C C . GLY A 1 995 ? -7.192 7.862 -9.778 1.00 79.56 995 GLY A C 1
ATOM 7761 O O . GLY A 1 995 ? -7.409 7.999 -8.577 1.00 79.56 995 GLY A O 1
ATOM 7762 N N . LEU A 1 996 ? -8.135 7.446 -10.631 1.00 80.88 996 LEU A N 1
ATOM 7763 C CA . LEU A 1 996 ? -9.462 6.983 -10.194 1.00 80.88 996 LEU A CA 1
ATOM 7764 C C . LEU A 1 996 ? -9.575 5.458 -10.313 1.00 80.88 996 LEU A C 1
ATOM 7766 O O . LEU A 1 996 ? -9.516 4.778 -9.296 1.00 80.88 996 LEU A O 1
ATOM 7770 N N . GLY A 1 997 ? -9.672 4.922 -11.536 1.00 81.88 997 GLY A N 1
ATOM 7771 C CA . GLY A 1 997 ? -9.894 3.487 -11.783 1.00 81.88 997 GLY A CA 1
ATOM 7772 C C . GLY A 1 997 ? -8.769 2.591 -11.259 1.00 81.88 997 GLY A C 1
ATOM 7773 O O . GLY A 1 997 ? -8.938 1.920 -10.247 1.00 81.88 997 GLY A O 1
ATOM 7774 N N . SER A 1 998 ? -7.583 2.661 -11.874 1.00 80.75 998 SER A N 1
ATOM 7775 C CA . SER A 1 998 ? -6.437 1.802 -11.520 1.00 80.75 998 SER A CA 1
ATOM 7776 C C . SER A 1 998 ? -6.039 1.884 -10.043 1.00 80.75 998 SER A C 1
ATOM 7778 O O . SER A 1 998 ? -5.612 0.897 -9.446 1.00 80.75 998 SER A O 1
ATOM 7780 N N . SER A 1 999 ? -6.172 3.068 -9.445 1.00 86.00 999 SER A N 1
ATOM 7781 C CA . SER A 1 999 ? -5.875 3.296 -8.031 1.00 86.00 999 SER A CA 1
ATOM 7782 C C . SER A 1 999 ? -6.886 2.604 -7.121 1.00 86.00 999 SER A C 1
ATOM 7784 O O . SER A 1 999 ? -6.497 2.030 -6.104 1.00 86.00 999 SER A O 1
ATOM 7786 N N . PHE A 1 1000 ? -8.170 2.634 -7.486 1.00 88.56 1000 PHE A N 1
ATOM 7787 C CA . PHE A 1 1000 ? -9.231 1.958 -6.749 1.00 88.56 1000 PHE A CA 1
ATOM 7788 C C . PHE A 1 1000 ? -9.150 0.434 -6.905 1.00 88.56 1000 PHE A C 1
ATOM 7790 O O . PHE A 1 1000 ? -9.304 -0.269 -5.911 1.00 88.56 1000 PHE A O 1
ATOM 7797 N N . ASP A 1 1001 ? -8.812 -0.078 -8.094 1.00 88.38 1001 ASP A N 1
ATOM 7798 C CA . ASP A 1 1001 ? -8.647 -1.520 -8.343 1.00 88.38 1001 ASP A CA 1
ATOM 7799 C C . ASP A 1 1001 ? -7.517 -2.116 -7.492 1.00 88.38 1001 ASP A C 1
ATOM 7801 O O . ASP A 1 1001 ? -7.691 -3.121 -6.799 1.00 88.38 1001 ASP A O 1
ATOM 7805 N N . GLN A 1 1002 ? -6.352 -1.457 -7.468 1.00 89.69 1002 GLN A N 1
ATOM 7806 C CA . GLN A 1 1002 ? -5.242 -1.891 -6.617 1.00 89.69 1002 GLN A CA 1
ATOM 7807 C C . GLN A 1 1002 ? -5.595 -1.789 -5.132 1.00 89.69 1002 GLN A C 1
ATOM 7809 O O . GLN A 1 1002 ? -5.198 -2.643 -4.335 1.00 89.69 1002 GLN A O 1
ATOM 7814 N N . LEU A 1 1003 ? -6.333 -0.749 -4.742 1.00 92.50 1003 LEU A N 1
ATOM 7815 C CA . LEU A 1 1003 ? -6.799 -0.590 -3.373 1.00 92.50 1003 LEU A CA 1
ATOM 7816 C C . LEU A 1 1003 ? -7.780 -1.701 -2.977 1.00 92.50 1003 LEU A C 1
ATOM 7818 O O . LEU A 1 1003 ? -7.645 -2.238 -1.879 1.00 92.50 1003 LEU A O 1
ATOM 7822 N N . ALA A 1 1004 ? -8.692 -2.094 -3.870 1.00 91.00 1004 ALA A N 1
ATOM 7823 C CA . ALA A 1 1004 ? -9.623 -3.198 -3.658 1.00 91.00 1004 ALA A CA 1
ATOM 7824 C C . ALA A 1 1004 ? -8.870 -4.512 -3.404 1.00 91.00 1004 ALA A C 1
ATOM 7826 O O . ALA A 1 1004 ? -9.093 -5.154 -2.381 1.00 91.00 1004 ALA A O 1
ATOM 7827 N N . LEU A 1 1005 ? -7.894 -4.856 -4.255 1.00 90.50 1005 LEU A N 1
ATOM 7828 C CA . LEU A 1 1005 ? -7.068 -6.061 -4.082 1.00 90.50 1005 LEU A CA 1
ATOM 7829 C C . LEU A 1 1005 ? -6.325 -6.083 -2.737 1.00 90.50 1005 LEU A C 1
ATOM 7831 O O . LEU A 1 1005 ? -6.236 -7.117 -2.075 1.00 90.50 1005 LEU A O 1
ATOM 7835 N N . ASN A 1 1006 ? -5.787 -4.938 -2.315 1.00 92.75 1006 ASN A N 1
ATOM 7836 C CA . ASN A 1 1006 ? -5.095 -4.821 -1.032 1.00 92.75 1006 ASN A CA 1
ATOM 7837 C C . ASN A 1 1006 ? -6.062 -4.926 0.157 1.00 92.75 1006 ASN A C 1
ATOM 7839 O O . ASN A 1 1006 ? -5.739 -5.575 1.152 1.00 92.75 1006 ASN A O 1
ATOM 7843 N N . ARG A 1 1007 ? -7.253 -4.331 0.040 1.00 93.12 1007 ARG A N 1
ATOM 7844 C CA . ARG A 1 1007 ? -8.314 -4.386 1.050 1.00 93.12 1007 ARG A CA 1
ATOM 7845 C C . ARG A 1 1007 ? -8.790 -5.816 1.296 1.00 93.12 1007 ARG A C 1
ATOM 7847 O O . ARG A 1 1007 ? -8.945 -6.183 2.455 1.00 93.12 1007 ARG A O 1
ATOM 7854 N N . GLU A 1 1008 ? -8.965 -6.628 0.255 1.00 92.75 1008 GLU A N 1
ATOM 7855 C CA . GLU A 1 1008 ? -9.406 -8.023 0.417 1.00 92.75 1008 GLU A CA 1
ATOM 7856 C C . GLU A 1 1008 ? -8.437 -8.847 1.279 1.00 92.75 1008 GLU A C 1
ATOM 7858 O O . GLU A 1 1008 ? -8.859 -9.639 2.122 1.00 92.75 1008 GLU A O 1
ATOM 7863 N N . MET A 1 1009 ? -7.127 -8.605 1.156 1.00 91.81 1009 MET A N 1
ATOM 7864 C CA . MET A 1 1009 ? -6.135 -9.271 2.006 1.00 91.81 1009 MET A CA 1
ATOM 7865 C C . MET A 1 1009 ? -6.240 -8.846 3.480 1.00 91.81 1009 MET A C 1
ATOM 7867 O O . MET A 1 1009 ? -6.054 -9.683 4.365 1.00 91.81 1009 MET A O 1
ATOM 7871 N N . LEU A 1 1010 ? -6.553 -7.573 3.752 1.00 92.06 1010 LEU A N 1
ATOM 7872 C CA . LEU A 1 1010 ? -6.799 -7.078 5.113 1.00 92.06 1010 LEU A CA 1
ATOM 7873 C C . LEU A 1 1010 ? -8.067 -7.700 5.703 1.00 92.06 1010 LEU A C 1
ATOM 7875 O O . LEU A 1 1010 ? -8.028 -8.220 6.816 1.00 92.06 1010 LEU A O 1
ATOM 7879 N N . LEU A 1 1011 ? -9.158 -7.718 4.929 1.00 89.94 1011 LEU A N 1
ATOM 7880 C CA . LEU A 1 1011 ? -10.428 -8.316 5.341 1.00 89.94 1011 LEU A CA 1
ATOM 7881 C C . LEU A 1 1011 ? -10.284 -9.797 5.681 1.00 89.94 1011 LEU A C 1
ATOM 7883 O O . LEU A 1 1011 ? -10.778 -10.229 6.720 1.00 89.94 1011 LEU A O 1
ATOM 7887 N N . LYS A 1 1012 ? -9.551 -10.556 4.855 1.00 91.94 1012 LYS A N 1
ATOM 7888 C CA . LYS A 1 1012 ? -9.271 -11.978 5.100 1.00 91.94 1012 LYS A CA 1
ATOM 7889 C C . LYS A 1 1012 ? -8.625 -12.228 6.469 1.00 91.94 1012 LYS A C 1
ATOM 7891 O O . LYS A 1 1012 ? -8.860 -13.274 7.063 1.00 91.94 1012 LYS A O 1
ATOM 7896 N N . HIS A 1 1013 ? -7.826 -11.283 6.966 1.00 90.25 1013 HIS A N 1
ATOM 7897 C CA . HIS A 1 1013 ? -7.134 -11.382 8.256 1.00 90.25 1013 HIS A CA 1
ATOM 7898 C C . HIS A 1 1013 ? -7.809 -10.560 9.369 1.00 90.25 1013 HIS A C 1
ATOM 7900 O O . HIS A 1 1013 ? -7.226 -10.381 10.435 1.00 90.25 1013 HIS A O 1
ATOM 7906 N N . GLY A 1 1014 ? -9.031 -10.059 9.145 1.00 88.31 1014 GLY A N 1
ATOM 7907 C CA . GLY A 1 1014 ? -9.789 -9.293 10.138 1.00 88.31 1014 GLY A CA 1
ATOM 7908 C C . GLY A 1 1014 ? -9.220 -7.903 10.447 1.00 88.31 1014 GLY A C 1
ATOM 7909 O O . GLY A 1 1014 ? -9.549 -7.329 11.480 1.00 88.31 1014 GLY A O 1
ATOM 7910 N N . VAL A 1 1015 ? -8.371 -7.352 9.576 1.00 90.00 1015 VAL A N 1
ATOM 7911 C CA . VAL A 1 1015 ? -7.738 -6.039 9.764 1.00 90.00 1015 VAL A CA 1
ATOM 7912 C C . VAL A 1 1015 ? -8.612 -4.943 9.156 1.00 90.00 1015 VAL A C 1
ATOM 7914 O O . VAL A 1 1015 ? -8.958 -5.000 7.972 1.00 90.00 1015 VAL A O 1
ATOM 7917 N N . LYS A 1 1016 ? -8.953 -3.906 9.933 1.00 87.75 1016 LYS A N 1
ATOM 7918 C CA . LYS A 1 1016 ? -9.787 -2.800 9.443 1.00 87.75 1016 LYS A CA 1
ATOM 7919 C C . LYS A 1 1016 ? -8.951 -1.770 8.682 1.00 87.75 1016 LYS A C 1
ATOM 7921 O O . LYS A 1 1016 ? -7.950 -1.252 9.177 1.00 87.75 1016 LYS A O 1
ATOM 7926 N N . LEU A 1 1017 ? -9.415 -1.410 7.485 1.00 89.88 1017 LEU A N 1
ATOM 7927 C CA . LEU A 1 1017 ? -8.901 -0.266 6.733 1.00 89.88 1017 LEU A CA 1
ATOM 7928 C C . LEU A 1 1017 ? -9.551 1.022 7.269 1.00 89.88 1017 LEU A C 1
ATOM 7930 O O . LEU A 1 1017 ? -10.733 1.259 7.042 1.00 89.88 1017 LEU A O 1
ATOM 7934 N N . LYS A 1 1018 ? -8.792 1.846 8.000 1.00 86.00 1018 LYS A N 1
ATOM 7935 C CA . LYS A 1 1018 ? -9.285 3.074 8.661 1.00 86.00 1018 LYS A CA 1
ATOM 7936 C C . LYS A 1 1018 ? -9.408 4.275 7.745 1.00 86.00 1018 LYS A C 1
ATOM 7938 O O . LYS A 1 1018 ? -10.102 5.224 8.085 1.00 86.00 1018 LYS A O 1
ATOM 7943 N N . GLY A 1 1019 ? -8.725 4.247 6.613 1.00 87.12 1019 GLY A N 1
ATOM 7944 C CA . GLY A 1 1019 ? -8.786 5.327 5.653 1.00 87.12 1019 GLY A CA 1
ATOM 7945 C C . GLY A 1 1019 ? -7.746 5.189 4.561 1.00 87.12 1019 GLY A C 1
ATOM 7946 O O . GLY A 1 1019 ? -6.849 4.339 4.616 1.00 87.12 1019 GLY A O 1
ATOM 7947 N N . VAL A 1 1020 ? -7.905 6.025 3.545 1.00 90.19 1020 VAL A N 1
ATOM 7948 C CA . VAL A 1 1020 ? -7.066 6.016 2.349 1.00 90.19 1020 VAL A CA 1
ATOM 7949 C C . VAL A 1 1020 ? -6.458 7.390 2.140 1.00 90.19 1020 VAL A C 1
ATOM 7951 O O . VAL A 1 1020 ? -7.143 8.402 2.271 1.00 90.19 1020 VAL A O 1
ATOM 7954 N N . ILE A 1 1021 ? -5.178 7.417 1.780 1.00 88.69 1021 ILE A N 1
ATOM 7955 C CA . ILE A 1 1021 ? -4.485 8.623 1.321 1.00 88.69 1021 ILE A CA 1
ATOM 7956 C C . ILE A 1 1021 ? -4.174 8.436 -0.159 1.00 88.69 1021 ILE A C 1
ATOM 7958 O O . ILE A 1 1021 ? -3.557 7.440 -0.537 1.00 88.69 1021 ILE A O 1
ATOM 7962 N N . VAL A 1 1022 ? -4.569 9.386 -1.004 1.00 88.19 1022 VAL A N 1
ATOM 7963 C CA . VAL A 1 1022 ? -4.210 9.358 -2.427 1.00 88.19 1022 VAL A CA 1
ATOM 7964 C C . VAL A 1 1022 ? -2.998 10.259 -2.633 1.00 88.19 1022 VAL A C 1
ATOM 7966 O O . VAL A 1 1022 ? -3.077 11.470 -2.466 1.00 88.19 1022 VAL A O 1
ATOM 7969 N N . ASN A 1 1023 ? -1.852 9.674 -2.955 1.00 86.56 1023 ASN A N 1
ATOM 7970 C CA . ASN A 1 1023 ? -0.582 10.378 -3.080 1.00 86.56 1023 ASN A CA 1
ATOM 7971 C C . ASN A 1 1023 ? -0.177 10.582 -4.543 1.00 86.56 1023 ASN A C 1
ATOM 7973 O O . ASN A 1 1023 ? -0.519 9.777 -5.406 1.00 86.56 1023 ASN A O 1
ATOM 7977 N N . LYS A 1 1024 ? 0.622 11.620 -4.810 1.00 84.56 1024 LYS A N 1
ATOM 7978 C CA . LYS A 1 1024 ? 1.059 12.028 -6.154 1.00 84.56 1024 LYS A CA 1
ATOM 7979 C C . LYS A 1 1024 ? -0.114 12.377 -7.073 1.00 84.56 1024 LYS A C 1
ATOM 7981 O O . LYS A 1 1024 ? -0.158 11.971 -8.232 1.00 84.56 1024 LYS A O 1
ATOM 7986 N N . VAL A 1 1025 ? -1.089 13.111 -6.547 1.00 83.00 1025 VAL A N 1
ATOM 7987 C CA . VAL A 1 1025 ? -2.196 13.628 -7.354 1.00 83.00 1025 VAL A CA 1
ATOM 7988 C C . VAL A 1 1025 ? -1.699 14.813 -8.175 1.00 83.00 1025 VAL A C 1
ATOM 7990 O O . VAL A 1 1025 ? -1.102 15.744 -7.641 1.00 83.00 1025 VAL A O 1
ATOM 7993 N N . GLU A 1 1026 ? -1.936 14.799 -9.483 1.00 82.44 1026 GLU A N 1
ATOM 7994 C CA . GLU A 1 1026 ? -1.611 15.946 -10.330 1.00 82.44 1026 GLU A CA 1
ATOM 7995 C C . GLU A 1 1026 ? -2.360 17.195 -9.817 1.00 82.44 1026 GLU A C 1
ATOM 7997 O O . GLU A 1 1026 ? -3.583 17.123 -9.668 1.00 82.44 1026 GLU A O 1
ATOM 8002 N N . PRO A 1 1027 ? -1.689 18.340 -9.562 1.00 80.50 1027 PRO A N 1
ATOM 8003 C CA . PRO A 1 1027 ? -2.318 19.498 -8.914 1.00 80.50 1027 PRO A CA 1
ATOM 8004 C C . PRO A 1 1027 ? -3.617 19.966 -9.583 1.00 80.50 1027 PRO A C 1
ATOM 8006 O O . PRO A 1 1027 ? -4.584 20.304 -8.909 1.00 80.50 1027 PRO A O 1
ATOM 8009 N N . LYS A 1 1028 ? -3.685 19.901 -10.918 1.00 85.44 1028 LYS A N 1
ATOM 8010 C CA . LYS A 1 1028 ? -4.873 20.277 -11.708 1.00 85.44 1028 LYS A CA 1
ATOM 8011 C C . LYS A 1 1028 ? -6.070 19.334 -11.529 1.00 85.44 1028 LYS A C 1
ATOM 8013 O O . LYS A 1 1028 ? -7.180 19.686 -11.910 1.00 85.44 1028 LYS A O 1
ATOM 8018 N N . LYS A 1 1029 ? -5.849 18.124 -11.013 1.00 85.12 1029 LYS A N 1
ATOM 8019 C CA . LYS A 1 1029 ? -6.860 17.072 -10.830 1.00 85.12 1029 LYS A CA 1
ATOM 8020 C C . LYS A 1 1029 ? -7.257 16.884 -9.364 1.00 85.12 1029 LYS A C 1
ATOM 8022 O O . LYS A 1 1029 ? -8.017 15.963 -9.078 1.00 85.12 1029 LYS A O 1
ATOM 8027 N N . MET A 1 1030 ? -6.763 17.728 -8.455 1.00 82.69 1030 MET A N 1
ATOM 8028 C CA . MET A 1 1030 ? -6.936 17.560 -7.010 1.00 82.69 1030 MET A CA 1
ATOM 8029 C C . MET A 1 1030 ? -8.408 17.474 -6.598 1.00 82.69 1030 MET A C 1
ATOM 8031 O O . MET A 1 1030 ? -8.827 16.456 -6.050 1.00 82.69 1030 MET A O 1
ATOM 8035 N N . ASP A 1 1031 ? -9.200 18.487 -6.958 1.00 82.75 1031 ASP A N 1
ATOM 8036 C CA . ASP A 1 1031 ? -10.618 18.583 -6.587 1.00 82.75 1031 ASP A CA 1
ATOM 8037 C C . ASP A 1 1031 ? -11.430 17.405 -7.133 1.00 82.75 1031 ASP A C 1
ATOM 8039 O O . ASP A 1 1031 ? -12.251 16.807 -6.437 1.00 82.75 1031 ASP A O 1
ATOM 8043 N N . MET A 1 1032 ? -11.157 17.031 -8.387 1.00 88.75 1032 MET A N 1
ATOM 8044 C CA . MET A 1 1032 ? -11.805 15.898 -9.040 1.00 88.75 1032 MET A CA 1
ATOM 8045 C C . MET A 1 1032 ? -11.483 14.595 -8.304 1.00 88.75 1032 MET A C 1
ATOM 8047 O O . MET A 1 1032 ? -12.391 13.837 -7.968 1.00 88.75 1032 MET A O 1
ATOM 8051 N N . VAL A 1 1033 ? -10.201 14.316 -8.052 1.00 85.19 1033 VAL A N 1
ATOM 8052 C CA . VAL A 1 1033 ? -9.796 13.091 -7.355 1.00 85.19 1033 VAL A CA 1
ATOM 8053 C C . VAL A 1 1033 ? -10.419 13.060 -5.965 1.00 85.19 1033 VAL A C 1
ATOM 8055 O O . VAL A 1 1033 ? -11.050 12.067 -5.623 1.00 85.19 1033 VAL A O 1
ATOM 8058 N N . GLN A 1 1034 ? -10.350 14.150 -5.207 1.00 84.94 1034 GLN A N 1
ATOM 8059 C CA . GLN A 1 1034 ? -10.926 14.217 -3.869 1.00 84.94 1034 GLN A CA 1
ATOM 8060 C C . GLN A 1 1034 ? -12.433 13.905 -3.856 1.00 84.94 1034 GLN A C 1
ATOM 8062 O O . GLN A 1 1034 ? -12.882 13.095 -3.043 1.00 84.94 1034 GLN A O 1
ATOM 8067 N N . ASP A 1 1035 ? -13.214 14.471 -4.779 1.00 84.62 1035 ASP A N 1
ATOM 8068 C CA . ASP A 1 1035 ? -14.664 14.253 -4.863 1.00 84.62 1035 ASP A CA 1
ATOM 8069 C C . ASP A 1 1035 ? -15.031 12.821 -5.306 1.00 84.62 1035 ASP A C 1
ATOM 8071 O O . ASP A 1 1035 ? -15.815 12.119 -4.656 1.00 84.62 1035 ASP A O 1
ATOM 8075 N N . TYR A 1 1036 ? -14.457 12.339 -6.411 1.00 90.00 1036 TYR A N 1
ATOM 8076 C CA . TYR A 1 1036 ? -14.786 11.010 -6.938 1.00 90.00 1036 TYR A CA 1
ATOM 8077 C C . TYR A 1 1036 ? -14.278 9.877 -6.041 1.00 90.00 1036 TYR A C 1
ATOM 8079 O O . TYR A 1 1036 ? -15.013 8.913 -5.819 1.00 90.00 1036 TYR A O 1
ATOM 8087 N N . PHE A 1 1037 ? -13.070 9.990 -5.479 1.00 89.50 1037 PHE A N 1
ATOM 8088 C CA . PHE A 1 1037 ? -12.525 8.954 -4.597 1.00 89.50 1037 PHE A CA 1
ATOM 8089 C C . PHE A 1 1037 ? -13.295 8.887 -3.273 1.00 89.50 1037 PHE A C 1
ATOM 8091 O O . PHE A 1 1037 ? -13.595 7.791 -2.807 1.00 89.50 1037 PHE A O 1
ATOM 8098 N N . SER A 1 1038 ? -13.720 10.029 -2.715 1.00 85.88 1038 SER A N 1
ATOM 8099 C CA . SER A 1 1038 ? -14.589 10.050 -1.526 1.00 85.88 1038 SER A CA 1
ATOM 8100 C C . SER A 1 1038 ? -15.912 9.318 -1.772 1.00 85.88 1038 SER A C 1
ATOM 8102 O O . SER A 1 1038 ? -16.349 8.517 -0.947 1.00 85.88 1038 SER A O 1
ATOM 8104 N N . ARG A 1 1039 ? -16.543 9.534 -2.937 1.00 88.88 1039 ARG A N 1
ATOM 8105 C CA . ARG A 1 1039 ? -17.776 8.827 -3.327 1.00 88.88 1039 ARG A CA 1
ATOM 8106 C C . ARG A 1 1039 ? -17.555 7.332 -3.549 1.00 88.88 1039 ARG A C 1
ATOM 8108 O O . ARG A 1 1039 ? -18.413 6.535 -3.172 1.00 88.88 1039 ARG A O 1
ATOM 8115 N N . ALA A 1 1040 ? -16.427 6.951 -4.146 1.00 87.56 1040 ALA A N 1
ATOM 8116 C CA . ALA A 1 1040 ? -16.081 5.552 -4.371 1.00 87.56 1040 ALA A CA 1
ATOM 8117 C C . ALA A 1 1040 ? -15.853 4.808 -3.044 1.00 87.56 1040 ALA A C 1
ATOM 8119 O O . ALA A 1 1040 ? -16.428 3.741 -2.831 1.00 87.56 1040 ALA A O 1
ATOM 8120 N N . LEU A 1 1041 ? -15.090 5.404 -2.121 1.00 89.38 1041 LEU A N 1
ATOM 8121 C CA . LEU A 1 1041 ? -14.769 4.814 -0.818 1.00 89.38 1041 LEU A CA 1
ATOM 8122 C C . LEU A 1 1041 ? -15.957 4.761 0.148 1.00 89.38 1041 LEU A C 1
ATOM 8124 O O . LEU A 1 1041 ? -16.010 3.868 0.993 1.00 89.38 1041 LEU A O 1
ATOM 8128 N N . LYS A 1 1042 ? -16.959 5.637 -0.023 1.00 86.88 1042 LYS A N 1
ATOM 8129 C CA . LYS A 1 1042 ? -18.212 5.591 0.750 1.00 86.88 1042 LYS A CA 1
ATOM 8130 C C . LYS A 1 1042 ? -18.895 4.218 0.683 1.00 86.88 1042 LYS A C 1
ATOM 8132 O O . LYS A 1 1042 ? -19.524 3.807 1.648 1.00 86.88 1042 LYS A O 1
ATOM 8137 N N . ARG A 1 1043 ? -18.733 3.480 -0.424 1.00 86.75 1043 ARG A N 1
ATOM 8138 C CA . ARG A 1 1043 ? -19.271 2.115 -0.598 1.00 86.75 1043 ARG A CA 1
ATOM 8139 C C . ARG A 1 1043 ? -18.635 1.084 0.337 1.00 86.75 1043 ARG A C 1
ATOM 8141 O O . ARG A 1 1043 ? -19.208 0.022 0.542 1.00 86.75 1043 ARG A O 1
ATOM 8148 N N . TRP A 1 1044 ? -17.447 1.373 0.859 1.00 87.12 1044 TRP A N 1
ATOM 8149 C CA . TRP A 1 1044 ? -16.707 0.500 1.768 1.00 87.12 1044 TRP A CA 1
ATOM 8150 C C . TRP A 1 1044 ? -16.748 0.972 3.221 1.00 87.12 1044 TRP A C 1
ATOM 8152 O O . TRP A 1 1044 ? -16.103 0.338 4.051 1.00 87.12 1044 TRP A O 1
ATOM 8162 N N . ASP A 1 1045 ? -17.465 2.062 3.515 1.00 84.06 1045 ASP A N 1
ATOM 8163 C CA . ASP A 1 1045 ? -17.426 2.745 4.816 1.00 84.06 1045 ASP A CA 1
ATOM 8164 C C . ASP A 1 1045 ? -15.987 3.107 5.246 1.00 84.06 1045 ASP A C 1
ATOM 8166 O O . ASP A 1 1045 ? -15.575 2.950 6.394 1.00 84.06 1045 ASP A O 1
ATOM 8170 N N . VAL A 1 1046 ? -15.180 3.555 4.276 1.00 86.19 1046 VAL A N 1
ATOM 8171 C CA . VAL A 1 1046 ? -13.789 3.978 4.485 1.00 86.19 1046 VAL A CA 1
ATOM 8172 C C . VAL A 1 1046 ? -13.665 5.461 4.125 1.00 86.19 1046 VAL A C 1
ATOM 8174 O O . VAL A 1 1046 ? -14.042 5.844 3.017 1.00 86.19 1046 VAL A O 1
ATOM 8177 N N . PRO A 1 1047 ? -13.129 6.322 5.005 1.00 83.12 1047 PRO A N 1
ATOM 8178 C CA . PRO A 1 1047 ? -12.929 7.728 4.679 1.00 83.12 1047 PRO A CA 1
ATOM 8179 C C . PRO A 1 1047 ? -11.712 7.938 3.766 1.00 83.12 1047 PRO A C 1
ATOM 8181 O O . PRO A 1 1047 ? -10.665 7.294 3.910 1.00 83.12 1047 PRO A O 1
ATOM 8184 N N . LEU A 1 1048 ? -11.827 8.904 2.852 1.00 85.44 1048 LEU A N 1
ATOM 8185 C CA . LEU A 1 1048 ? -10.665 9.520 2.218 1.00 85.44 1048 LEU A CA 1
ATOM 8186 C C . LEU A 1 1048 ? -10.031 10.475 3.237 1.00 85.44 1048 LEU A C 1
ATOM 8188 O O . LEU A 1 1048 ? -10.633 11.485 3.586 1.00 85.44 1048 LEU A O 1
ATOM 8192 N N . LEU A 1 1049 ? -8.828 10.156 3.710 1.00 81.06 1049 LEU A N 1
ATOM 8193 C CA . LEU A 1 1049 ? -8.119 10.960 4.711 1.00 81.06 1049 LEU A CA 1
ATOM 8194 C C . LEU A 1 1049 ? -7.479 12.202 4.090 1.00 81.06 1049 LEU A C 1
ATOM 8196 O O . LEU A 1 1049 ? -7.305 13.211 4.763 1.00 81.06 1049 LEU A O 1
ATOM 8200 N N . GLY A 1 1050 ? -7.142 12.129 2.802 1.00 78.12 1050 GLY A N 1
ATOM 8201 C CA . GLY A 1 1050 ? -6.657 13.274 2.050 1.00 78.12 1050 GLY A CA 1
ATOM 8202 C C . GLY A 1 1050 ? -5.997 12.909 0.730 1.00 78.12 1050 GLY A C 1
ATOM 8203 O O . GLY A 1 1050 ? -5.784 11.734 0.407 1.00 78.12 1050 GLY A O 1
ATOM 8204 N N . CYS A 1 1051 ? -5.673 13.950 -0.031 1.00 81.31 1051 CYS A N 1
ATOM 8205 C CA . CYS A 1 1051 ? -4.924 13.860 -1.274 1.00 81.31 1051 CYS A CA 1
ATOM 8206 C C . CYS A 1 1051 ? -3.626 14.660 -1.140 1.00 81.31 1051 CYS A C 1
ATOM 8208 O O . CYS A 1 1051 ? -3.650 15.814 -0.720 1.00 81.31 1051 CYS A O 1
ATOM 8210 N N . ILE A 1 1052 ? -2.497 14.051 -1.496 1.00 80.38 1052 ILE A N 1
ATOM 8211 C CA . ILE A 1 1052 ? -1.184 14.699 -1.491 1.00 80.38 1052 ILE A CA 1
ATOM 8212 C C . ILE A 1 1052 ? -0.796 14.982 -2.949 1.00 80.38 1052 ILE A C 1
ATOM 8214 O O . ILE A 1 1052 ? -0.765 14.043 -3.760 1.00 80.38 1052 ILE A O 1
ATOM 8218 N N . PRO A 1 1053 ? -0.498 16.244 -3.314 1.00 77.56 1053 PRO A N 1
ATOM 8219 C CA . PRO A 1 1053 ? -0.090 16.579 -4.668 1.00 77.56 1053 PRO A CA 1
ATOM 8220 C C . PRO A 1 1053 ? 1.241 15.947 -5.041 1.00 77.56 1053 PRO A C 1
ATOM 8222 O O . PRO A 1 1053 ? 2.123 15.723 -4.212 1.00 77.56 1053 PRO A O 1
ATOM 8225 N N . GLN A 1 1054 ? 1.404 15.682 -6.333 1.00 78.06 1054 GLN A N 1
ATOM 8226 C CA . GLN A 1 1054 ? 2.716 15.404 -6.884 1.00 78.06 1054 GLN A CA 1
ATOM 8227 C C . GLN A 1 1054 ? 3.571 16.667 -6.765 1.00 78.06 1054 GLN A C 1
ATOM 8229 O O . GLN A 1 1054 ? 3.264 17.693 -7.367 1.00 78.06 1054 GLN A O 1
ATOM 8234 N N . MET A 1 1055 ? 4.636 16.577 -5.969 1.00 71.50 1055 MET A N 1
ATOM 8235 C CA . MET A 1 1055 ? 5.623 17.638 -5.823 1.00 71.50 1055 MET A CA 1
ATOM 8236 C C . MET A 1 1055 ? 6.844 17.355 -6.684 1.00 71.50 1055 MET A C 1
ATOM 8238 O O . MET A 1 1055 ? 7.571 16.387 -6.439 1.00 71.50 1055 MET A O 1
ATOM 8242 N N . ASP A 1 1056 ? 7.125 18.254 -7.614 1.00 66.56 1056 ASP A N 1
ATOM 8243 C CA . ASP A 1 1056 ? 8.307 18.180 -8.471 1.00 66.56 1056 ASP A CA 1
ATOM 8244 C C . ASP A 1 1056 ? 9.608 18.166 -7.637 1.00 66.56 1056 ASP A C 1
ATOM 8246 O O . ASP A 1 1056 ? 10.488 17.324 -7.842 1.00 66.56 1056 ASP A O 1
ATOM 8250 N N . ASP A 1 1057 ? 9.674 18.970 -6.569 1.00 66.19 1057 ASP A N 1
ATOM 8251 C CA . ASP A 1 1057 ? 10.837 19.065 -5.670 1.00 66.19 1057 ASP A CA 1
ATOM 8252 C C . ASP A 1 1057 ? 11.201 17.749 -4.948 1.00 66.19 1057 ASP A C 1
ATOM 8254 O O . ASP A 1 1057 ? 12.375 17.505 -4.633 1.00 66.19 1057 ASP A O 1
ATOM 8258 N N . LEU A 1 1058 ? 10.222 16.867 -4.707 1.00 67.44 1058 LEU A N 1
ATOM 8259 C CA . LEU A 1 1058 ? 10.437 15.553 -4.084 1.00 67.44 1058 LEU A CA 1
ATOM 8260 C C . LEU A 1 1058 ? 10.730 14.445 -5.106 1.00 67.44 1058 LEU A C 1
ATOM 8262 O O . LEU A 1 1058 ? 11.222 13.386 -4.717 1.00 67.44 1058 LEU A O 1
ATOM 8266 N N . CYS A 1 1059 ? 10.452 14.671 -6.394 1.00 67.31 1059 CYS A N 1
ATOM 8267 C CA . CYS A 1 1059 ? 10.530 13.635 -7.426 1.00 67.31 1059 CYS A CA 1
ATOM 8268 C C . CYS A 1 1059 ? 11.839 13.658 -8.233 1.00 67.31 1059 CYS A C 1
ATOM 8270 O O . CYS A 1 1059 ? 12.252 12.616 -8.737 1.00 67.31 1059 CYS A O 1
ATOM 8272 N N . HIS A 1 1060 ? 12.511 14.807 -8.353 1.00 80.75 1060 HIS A N 1
ATOM 8273 C CA . HIS A 1 1060 ? 13.668 14.954 -9.250 1.00 80.75 1060 HIS A CA 1
ATOM 8274 C C . HIS A 1 1060 ? 14.973 14.330 -8.716 1.00 80.75 1060 HIS A C 1
ATOM 8276 O O . HIS A 1 1060 ? 15.523 14.811 -7.734 1.00 80.75 1060 HIS A O 1
ATOM 8282 N N . PRO A 1 1061 ? 15.588 13.318 -9.334 1.00 84.88 1061 PRO A N 1
ATOM 8283 C CA . PRO A 1 1061 ? 16.814 12.740 -8.780 1.00 84.88 1061 PRO A CA 1
ATOM 8284 C C . PRO A 1 1061 ? 17.965 13.752 -8.637 1.00 84.88 1061 PRO A C 1
ATOM 8286 O O . PRO A 1 1061 ? 18.122 14.670 -9.449 1.00 84.88 1061 PRO A O 1
ATOM 8289 N N . SER A 1 1062 ? 18.763 13.592 -7.581 1.00 89.00 1062 SER A N 1
ATOM 8290 C CA . SER A 1 1062 ? 20.018 14.324 -7.411 1.00 89.00 1062 SER A CA 1
ATOM 8291 C C . SER A 1 1062 ? 21.156 13.666 -8.192 1.00 89.00 1062 SER A C 1
ATOM 8293 O O . SER A 1 1062 ? 21.085 12.488 -8.547 1.00 89.00 1062 SER A O 1
ATOM 8295 N N . ILE A 1 1063 ? 22.263 14.383 -8.404 1.00 92.25 1063 ILE A N 1
ATOM 8296 C CA . ILE A 1 1063 ? 23.463 13.773 -9.006 1.00 92.25 1063 ILE A CA 1
ATOM 8297 C C . ILE A 1 1063 ? 24.007 12.605 -8.160 1.00 92.25 1063 ILE A C 1
ATOM 8299 O O . ILE A 1 1063 ? 24.505 11.627 -8.712 1.00 92.25 1063 ILE A O 1
ATOM 8303 N N . SER A 1 1064 ? 23.858 12.658 -6.829 1.00 89.06 1064 SER A N 1
ATOM 8304 C CA . SER A 1 1064 ? 24.227 11.544 -5.944 1.00 89.06 1064 SER A CA 1
ATOM 8305 C C . SER A 1 1064 ? 23.337 10.322 -6.150 1.00 89.06 1064 SER A C 1
ATOM 8307 O O . SER A 1 1064 ? 23.804 9.194 -6.000 1.00 89.06 1064 SER A O 1
ATOM 8309 N N . ASP A 1 1065 ? 22.067 10.522 -6.500 1.00 87.94 1065 ASP A N 1
ATOM 8310 C CA . ASP A 1 1065 ? 21.173 9.408 -6.806 1.00 87.94 1065 ASP A CA 1
ATOM 8311 C C . ASP A 1 1065 ? 21.598 8.713 -8.102 1.00 87.94 1065 ASP A C 1
ATOM 8313 O O . ASP A 1 1065 ? 21.653 7.485 -8.144 1.00 87.94 1065 ASP A O 1
ATOM 8317 N N . TYR A 1 1066 ? 22.002 9.481 -9.118 1.00 91.00 1066 TYR A N 1
ATOM 8318 C CA . TYR A 1 1066 ? 22.556 8.922 -10.353 1.00 91.00 1066 TYR A CA 1
ATOM 8319 C C . TYR A 1 1066 ? 23.914 8.245 -10.136 1.00 91.00 1066 TYR A C 1
ATOM 8321 O O . TYR A 1 1066 ? 24.138 7.154 -10.652 1.00 91.00 1066 TYR A O 1
ATOM 8329 N N . SER A 1 1067 ? 24.791 8.820 -9.307 1.00 90.19 1067 SER A N 1
ATOM 8330 C CA . SER A 1 1067 ? 26.048 8.182 -8.889 1.00 90.19 1067 SER A CA 1
ATOM 8331 C C . SER A 1 1067 ? 25.799 6.794 -8.278 1.00 90.19 1067 SER A C 1
ATOM 8333 O O . SER A 1 1067 ? 26.442 5.821 -8.670 1.00 90.19 1067 SER A O 1
ATOM 8335 N N . LYS A 1 1068 ? 24.798 6.664 -7.394 1.00 87.06 1068 LYS A N 1
ATOM 8336 C CA . LYS A 1 1068 ? 24.391 5.375 -6.807 1.00 87.06 1068 LYS A CA 1
ATOM 8337 C C . LYS A 1 1068 ? 23.748 4.437 -7.831 1.00 87.06 1068 LYS A C 1
ATOM 8339 O O . LYS A 1 1068 ? 24.035 3.243 -7.806 1.00 87.06 1068 LYS A O 1
ATOM 8344 N N . LEU A 1 1069 ? 22.898 4.959 -8.720 1.00 86.56 1069 LEU A N 1
ATOM 8345 C CA . LEU A 1 1069 ? 22.228 4.182 -9.770 1.00 86.56 1069 LEU A CA 1
ATOM 8346 C C . LEU A 1 1069 ? 23.239 3.507 -10.703 1.00 86.56 1069 LEU A C 1
ATOM 8348 O O . LEU A 1 1069 ? 23.089 2.329 -11.025 1.00 86.56 1069 LEU A O 1
ATOM 8352 N N . PHE A 1 1070 ? 24.269 4.247 -11.111 1.00 89.81 1070 PHE A N 1
ATOM 8353 C CA . PHE A 1 1070 ? 25.298 3.759 -12.027 1.00 89.81 1070 PHE A CA 1
ATOM 8354 C C . PHE A 1 1070 ? 26.514 3.160 -11.319 1.00 89.81 1070 PHE A C 1
ATOM 8356 O O . PHE A 1 1070 ? 27.356 2.571 -11.981 1.00 89.81 1070 PHE A O 1
ATOM 8363 N N . LYS A 1 1071 ? 26.587 3.247 -9.984 1.00 88.50 1071 LYS A N 1
ATOM 8364 C CA . LYS A 1 1071 ? 27.756 2.842 -9.182 1.00 88.50 1071 LYS A CA 1
ATOM 8365 C C . LYS A 1 1071 ? 29.048 3.534 -9.647 1.00 88.50 1071 LYS A C 1
ATOM 8367 O O . LYS A 1 1071 ? 30.117 2.934 -9.638 1.00 88.50 1071 LYS A O 1
ATOM 8372 N N . CYS A 1 1072 ? 28.937 4.801 -10.038 1.00 90.88 1072 CYS A N 1
ATOM 8373 C CA . CYS A 1 1072 ? 30.050 5.619 -10.517 1.00 90.88 1072 CYS A CA 1
ATOM 8374 C C . CYS A 1 1072 ? 30.320 6.759 -9.539 1.00 90.88 1072 CYS A C 1
ATOM 8376 O O . CYS A 1 1072 ? 29.383 7.365 -9.017 1.00 90.88 1072 CYS A O 1
ATOM 8378 N N . GLU A 1 1073 ? 31.588 7.077 -9.299 1.00 90.38 1073 GLU A N 1
ATOM 8379 C CA . GLU A 1 1073 ? 31.960 8.163 -8.394 1.00 90.38 1073 GLU A CA 1
ATOM 8380 C C . GLU A 1 1073 ? 31.652 9.549 -8.977 1.00 90.38 1073 GLU A C 1
ATOM 8382 O O . GLU A 1 1073 ? 31.629 9.766 -10.192 1.00 90.38 1073 GLU A O 1
ATOM 8387 N N . LEU A 1 1074 ? 31.424 10.508 -8.078 1.00 92.56 1074 LEU A N 1
ATOM 8388 C CA . LEU A 1 1074 ? 31.272 11.915 -8.426 1.00 92.56 1074 LEU A CA 1
ATOM 8389 C C . LEU A 1 1074 ? 32.651 12.526 -8.714 1.00 92.56 1074 LEU A C 1
ATOM 8391 O O . LEU A 1 1074 ? 33.473 12.663 -7.807 1.00 92.56 1074 LEU A O 1
ATOM 8395 N N . LEU A 1 1075 ? 32.878 12.915 -9.967 1.00 93.00 1075 LEU A N 1
ATOM 8396 C CA . LEU A 1 1075 ? 34.150 13.451 -10.451 1.00 93.00 1075 LEU A CA 1
ATOM 8397 C C . LEU A 1 1075 ? 34.373 14.918 -10.070 1.00 93.00 1075 LEU A C 1
ATOM 8399 O O . LEU A 1 1075 ? 35.485 15.282 -9.707 1.00 93.00 1075 LEU A O 1
ATOM 8403 N N . SER A 1 1076 ? 33.331 15.749 -10.141 1.00 94.56 1076 SER A N 1
ATOM 8404 C CA . SER A 1 1076 ? 33.385 17.186 -9.822 1.00 94.56 1076 SER A CA 1
ATOM 8405 C C . SER A 1 1076 ? 32.132 17.643 -9.073 1.00 94.56 1076 SER A C 1
ATOM 8407 O O . SER A 1 1076 ? 31.139 16.918 -9.003 1.00 94.56 1076 SER A O 1
ATOM 8409 N N . GLY A 1 1077 ? 32.154 18.858 -8.524 1.00 88.81 1077 GLY A N 1
ATOM 8410 C CA . GLY A 1 1077 ? 31.019 19.535 -7.897 1.00 88.81 1077 GLY A CA 1
ATOM 8411 C C . GLY A 1 1077 ? 30.556 18.878 -6.598 1.00 88.81 1077 GLY A C 1
ATOM 8412 O O . GLY A 1 1077 ? 29.353 18.732 -6.378 1.00 88.81 1077 GLY A O 1
ATOM 8413 N N . LYS A 1 1078 ? 31.496 18.481 -5.729 1.00 87.56 1078 LYS A N 1
ATOM 8414 C CA . LYS A 1 1078 ? 31.205 17.793 -4.453 1.00 87.56 1078 LYS A CA 1
ATOM 8415 C C . LYS A 1 1078 ? 30.265 18.586 -3.537 1.00 87.56 1078 LYS A C 1
ATOM 8417 O O . LYS A 1 1078 ? 29.383 17.993 -2.914 1.00 87.56 1078 LYS A O 1
ATOM 8422 N N . ASP A 1 1079 ? 30.372 19.912 -3.535 1.00 87.12 1079 ASP A N 1
ATOM 8423 C CA . ASP A 1 1079 ? 29.480 20.806 -2.778 1.00 87.12 1079 ASP A CA 1
ATOM 8424 C C . ASP A 1 1079 ? 28.047 20.832 -3.337 1.00 87.12 1079 ASP A C 1
ATOM 8426 O O . ASP A 1 1079 ? 27.096 21.198 -2.650 1.00 87.12 1079 ASP A O 1
ATOM 8430 N N . ALA A 1 1080 ? 27.870 20.408 -4.591 1.00 88.69 1080 ALA A N 1
ATOM 8431 C CA . ALA A 1 1080 ? 26.596 20.325 -5.293 1.00 88.69 1080 ALA A CA 1
ATOM 8432 C C . ALA A 1 1080 ? 26.073 18.887 -5.442 1.00 88.69 1080 ALA A C 1
ATOM 8434 O O . ALA A 1 1080 ? 25.173 18.639 -6.247 1.00 88.69 1080 ALA A O 1
ATOM 8435 N N . LYS A 1 1081 ? 26.583 17.935 -4.652 1.00 88.31 1081 LYS A N 1
ATOM 8436 C CA . LYS A 1 1081 ? 26.205 16.514 -4.739 1.00 88.31 1081 LYS A CA 1
ATOM 8437 C C . LYS A 1 1081 ? 24.709 16.229 -4.507 1.00 88.31 1081 LYS A C 1
ATOM 8439 O O . LYS A 1 1081 ? 24.219 15.189 -4.932 1.00 88.31 1081 LYS A O 1
ATOM 8444 N N . LEU A 1 1082 ? 23.972 17.129 -3.852 1.00 87.56 1082 LEU A N 1
ATOM 8445 C CA . LEU A 1 1082 ? 22.519 17.023 -3.616 1.00 87.56 1082 LEU A CA 1
ATOM 8446 C C . LEU A 1 1082 ? 21.698 17.947 -4.532 1.00 87.56 1082 LEU A C 1
ATOM 8448 O O . LEU A 1 1082 ? 20.553 18.275 -4.241 1.00 87.56 1082 LEU A O 1
ATOM 8452 N N . ARG A 1 1083 ? 22.282 18.418 -5.639 1.00 88.12 1083 ARG A N 1
ATOM 8453 C CA . ARG A 1 1083 ? 21.566 19.224 -6.631 1.00 88.12 1083 ARG A CA 1
ATOM 8454 C C . ARG A 1 1083 ? 20.591 18.351 -7.417 1.00 88.12 1083 ARG A C 1
ATOM 8456 O O . ARG A 1 1083 ? 21.002 17.316 -7.935 1.00 88.12 1083 ARG A O 1
ATOM 8463 N N . TYR A 1 1084 ? 19.343 18.803 -7.526 1.00 88.06 1084 TYR A N 1
ATOM 8464 C CA . TYR A 1 1084 ? 18.290 18.157 -8.316 1.00 88.06 1084 TYR A CA 1
ATOM 8465 C C . TYR A 1 1084 ? 18.166 18.773 -9.696 1.00 88.06 1084 TYR A C 1
ATOM 8467 O O . TYR A 1 1084 ? 18.441 19.962 -9.880 1.00 88.06 1084 TYR A O 1
ATOM 8475 N N . PHE A 1 1085 ? 17.679 17.966 -10.631 1.00 87.12 1085 PHE A N 1
ATOM 8476 C CA . PHE A 1 1085 ? 17.497 18.381 -12.011 1.00 87.12 1085 PHE A CA 1
ATOM 8477 C C . PHE A 1 1085 ? 16.055 18.157 -12.442 1.00 87.12 1085 PHE A C 1
ATOM 8479 O O . PHE A 1 1085 ? 15.590 17.020 -12.498 1.00 87.12 1085 PHE A O 1
ATOM 8486 N N . ALA A 1 1086 ? 15.360 19.254 -12.738 1.00 79.38 1086 ALA A N 1
ATOM 8487 C CA . ALA A 1 1086 ? 13.994 19.215 -13.255 1.00 79.38 1086 ALA A CA 1
ATOM 8488 C C . ALA A 1 1086 ? 13.959 18.849 -14.744 1.00 79.38 1086 ALA A C 1
ATOM 8490 O O . ALA A 1 1086 ? 12.987 18.285 -15.233 1.00 79.38 1086 ALA A O 1
ATOM 8491 N N . ASN A 1 1087 ? 15.050 19.147 -15.454 1.00 81.88 1087 ASN A N 1
ATOM 8492 C CA . ASN A 1 1087 ? 15.178 18.942 -16.887 1.00 81.88 1087 ASN A CA 1
ATOM 8493 C C . ASN A 1 1087 ? 16.340 17.989 -17.161 1.00 81.88 1087 ASN A C 1
ATOM 8495 O O . ASN A 1 1087 ? 17.437 18.203 -16.649 1.00 81.88 1087 ASN A O 1
ATOM 8499 N N . VAL A 1 1088 ? 16.133 16.979 -18.003 1.00 84.81 1088 VAL A N 1
ATOM 8500 C CA . VAL A 1 1088 ? 17.203 16.100 -18.494 1.00 84.81 1088 VAL A CA 1
ATOM 8501 C C . VAL A 1 1088 ? 17.313 16.287 -20.002 1.00 84.81 1088 VAL A C 1
ATOM 8503 O O . VAL A 1 1088 ? 16.308 16.241 -20.705 1.00 84.81 1088 VAL A O 1
ATOM 8506 N N . ARG A 1 1089 ? 18.524 16.532 -20.502 1.00 83.19 1089 ARG A N 1
ATOM 8507 C CA . ARG A 1 1089 ? 18.810 16.703 -21.928 1.00 83.19 1089 ARG A CA 1
ATOM 8508 C C . ARG A 1 1089 ? 19.917 15.756 -22.347 1.00 83.19 1089 ARG A C 1
ATOM 8510 O O . ARG A 1 1089 ? 21.055 15.896 -21.906 1.00 83.19 1089 ARG A O 1
ATOM 8517 N N . LEU A 1 1090 ? 19.587 14.847 -23.253 1.00 80.81 1090 LEU A N 1
ATOM 8518 C CA . LEU A 1 1090 ? 20.573 14.080 -23.995 1.00 80.81 1090 LEU A CA 1
ATOM 8519 C C . LEU A 1 1090 ? 21.088 14.955 -25.148 1.00 80.81 1090 LEU A C 1
ATOM 8521 O O . LEU A 1 1090 ? 20.322 15.388 -26.007 1.00 80.81 1090 LEU A O 1
ATOM 8525 N N . ALA A 1 1091 ? 22.369 15.304 -25.116 1.00 74.50 1091 ALA A N 1
ATOM 8526 C CA . ALA A 1 1091 ? 22.986 16.229 -26.057 1.00 74.50 1091 ALA A CA 1
ATOM 8527 C C . ALA A 1 1091 ? 23.801 15.459 -27.107 1.00 74.50 1091 ALA A C 1
ATOM 8529 O O . ALA A 1 1091 ? 25.013 15.312 -26.970 1.00 74.50 1091 ALA A O 1
ATOM 8530 N N . LEU A 1 1092 ? 23.114 14.968 -28.147 1.00 63.47 1092 LEU A N 1
ATOM 8531 C CA . LEU A 1 1092 ? 23.730 14.217 -29.255 1.00 63.47 1092 LEU A CA 1
ATOM 8532 C C . LEU A 1 1092 ? 24.041 15.091 -30.479 1.00 63.47 1092 LEU A C 1
ATOM 8534 O O . LEU A 1 1092 ? 25.006 14.825 -31.190 1.00 63.47 1092 LEU A O 1
ATOM 8538 N N . ALA A 1 1093 ? 23.291 16.173 -30.704 1.00 63.12 1093 ALA A N 1
ATOM 8539 C CA . ALA A 1 1093 ? 23.512 17.073 -31.840 1.00 63.12 1093 ALA A CA 1
ATOM 8540 C C . ALA A 1 1093 ? 24.763 17.963 -31.654 1.00 63.12 1093 ALA A C 1
ATOM 8542 O O . ALA A 1 1093 ? 25.030 18.380 -30.521 1.00 63.12 1093 ALA A O 1
ATOM 8543 N N . PRO A 1 1094 ? 25.528 18.277 -32.721 1.00 66.44 1094 PRO A N 1
ATOM 8544 C CA . PRO A 1 1094 ? 26.606 19.276 -32.706 1.00 66.44 1094 PRO A CA 1
ATOM 8545 C C . PRO A 1 1094 ? 26.136 20.646 -32.213 1.00 66.44 1094 PRO A C 1
ATOM 8547 O O . PRO A 1 1094 ? 25.028 21.074 -32.547 1.00 66.44 1094 PRO A O 1
ATOM 8550 N N . VAL A 1 1095 ? 26.977 21.330 -31.433 1.00 74.31 1095 VAL A N 1
ATOM 8551 C CA . VAL A 1 1095 ? 26.771 22.735 -31.050 1.00 74.31 1095 VAL A CA 1
ATOM 8552 C C . VAL A 1 1095 ? 27.617 23.619 -31.960 1.00 74.31 1095 VAL A C 1
ATOM 8554 O O . VAL A 1 1095 ? 28.842 23.522 -31.964 1.00 74.31 1095 VAL A O 1
ATOM 8557 N N . ASP A 1 1096 ? 26.958 24.482 -32.728 1.00 72.06 1096 ASP A N 1
ATOM 8558 C CA . ASP A 1 1096 ? 27.587 25.417 -33.662 1.00 72.06 1096 ASP A CA 1
ATOM 8559 C C . ASP A 1 1096 ? 26.806 26.746 -33.737 1.00 72.06 1096 ASP A C 1
ATOM 8561 O O . ASP A 1 1096 ? 25.856 26.976 -32.984 1.00 72.06 1096 ASP A O 1
ATOM 8565 N N . GLU A 1 1097 ? 27.197 27.637 -34.654 1.00 55.81 1097 GLU A N 1
ATOM 8566 C CA . GLU A 1 1097 ? 26.558 28.948 -34.850 1.00 55.81 1097 GLU A CA 1
ATOM 8567 C C . GLU A 1 1097 ? 25.064 28.870 -35.237 1.00 55.81 1097 GLU A C 1
ATOM 8569 O O . GLU A 1 1097 ? 24.340 29.855 -35.087 1.00 55.81 1097 GLU A O 1
ATOM 8574 N N . ARG A 1 1098 ? 24.578 27.720 -35.728 1.00 50.53 1098 ARG A N 1
ATOM 8575 C CA . ARG A 1 1098 ? 23.178 27.501 -36.137 1.00 50.53 1098 ARG A CA 1
ATOM 8576 C C . ARG A 1 1098 ? 22.374 26.740 -35.080 1.00 50.53 1098 ARG A C 1
ATOM 8578 O O . ARG A 1 1098 ? 21.163 26.945 -34.992 1.00 50.53 1098 ARG A O 1
ATOM 8585 N N . ASN A 1 1099 ? 23.021 25.911 -34.260 1.00 55.88 1099 ASN A N 1
ATOM 8586 C CA . ASN A 1 1099 ? 22.414 25.158 -33.163 1.00 55.88 1099 ASN A CA 1
ATOM 8587 C C . ASN A 1 1099 ? 22.943 25.621 -31.795 1.00 55.88 1099 ASN A C 1
ATOM 8589 O O . ASN A 1 1099 ? 23.763 24.962 -31.153 1.00 55.88 1099 ASN A O 1
ATOM 8593 N N . LEU A 1 1100 ? 22.436 26.767 -31.333 1.00 66.81 1100 LEU A N 1
ATOM 8594 C CA . LEU A 1 1100 ? 22.810 27.336 -30.039 1.00 66.81 1100 LEU A CA 1
ATOM 8595 C C . LEU A 1 1100 ? 22.378 26.415 -28.885 1.00 66.81 1100 LEU A C 1
ATOM 8597 O O . LEU A 1 1100 ? 21.193 26.096 -28.724 1.00 66.81 1100 LEU A O 1
ATOM 8601 N N . PHE A 1 1101 ? 23.326 26.029 -28.026 1.00 79.31 1101 PHE A N 1
ATOM 8602 C CA . PHE A 1 1101 ? 23.045 25.243 -26.825 1.00 79.31 1101 PHE A CA 1
ATOM 8603 C C . PHE A 1 1101 ? 22.353 26.111 -25.763 1.00 79.31 1101 PHE A C 1
ATOM 8605 O O . PHE A 1 1101 ? 22.989 26.678 -24.876 1.00 79.31 1101 PHE A O 1
ATOM 8612 N N . LYS A 1 1102 ? 21.027 26.246 -25.885 1.00 79.50 1102 LYS A N 1
ATOM 8613 C CA . LYS A 1 1102 ? 20.222 27.133 -25.032 1.00 79.50 1102 LYS A CA 1
ATOM 8614 C C . LYS A 1 1102 ? 20.359 26.786 -23.538 1.00 79.50 1102 LYS A C 1
ATOM 8616 O O . LYS A 1 1102 ? 20.198 25.610 -23.193 1.00 79.50 1102 LYS A O 1
ATOM 8621 N N . PRO A 1 1103 ? 20.592 27.780 -22.659 1.00 84.06 1103 PRO A N 1
ATOM 8622 C CA . PRO A 1 1103 ? 20.655 27.566 -21.218 1.00 84.06 1103 PRO A CA 1
ATOM 8623 C C . PRO A 1 1103 ? 19.266 27.242 -20.658 1.00 84.06 1103 PRO A C 1
ATOM 8625 O O . PRO A 1 1103 ? 18.288 27.931 -20.946 1.00 84.06 1103 PRO A O 1
ATOM 8628 N N . ILE A 1 1104 ? 19.182 26.187 -19.846 1.00 84.12 1104 ILE A N 1
ATOM 8629 C CA . ILE A 1 1104 ? 17.968 25.776 -19.131 1.00 84.12 1104 ILE A CA 1
ATOM 8630 C C . ILE A 1 1104 ? 18.319 25.616 -17.651 1.00 84.12 1104 ILE A C 1
ATOM 8632 O O . ILE A 1 1104 ? 19.330 25.006 -17.299 1.00 84.12 1104 ILE A O 1
ATOM 8636 N N . GLN A 1 1105 ? 17.479 26.166 -16.775 1.00 86.44 1105 GLN A N 1
ATOM 8637 C CA . GLN A 1 1105 ? 17.701 26.129 -15.334 1.00 86.44 1105 GLN A CA 1
ATOM 8638 C C . GLN A 1 1105 ? 17.536 24.705 -14.775 1.00 86.44 1105 GLN A C 1
ATOM 8640 O O . GLN A 1 1105 ? 16.616 23.971 -15.143 1.00 86.44 1105 GLN A O 1
ATOM 8645 N N . SER A 1 1106 ? 18.424 24.323 -13.854 1.00 88.69 1106 SER A N 1
ATOM 8646 C CA . SER A 1 1106 ? 18.474 23.007 -13.204 1.00 88.69 1106 SER A CA 1
ATOM 8647 C C . SER A 1 1106 ? 18.442 21.841 -14.205 1.00 88.69 1106 SER A C 1
ATOM 8649 O O . SER A 1 1106 ? 17.703 20.872 -14.019 1.00 88.69 1106 SER A O 1
ATOM 8651 N N . GLN A 1 1107 ? 19.209 21.955 -15.295 1.00 91.44 1107 GLN A N 1
ATOM 8652 C CA . GLN A 1 1107 ? 19.303 20.936 -16.341 1.00 91.44 1107 GLN A CA 1
ATOM 8653 C C . GLN A 1 1107 ? 20.449 19.948 -16.088 1.00 91.44 1107 GLN A C 1
ATOM 8655 O O . GLN A 1 1107 ? 21.589 20.347 -15.852 1.00 91.44 1107 GLN A O 1
ATOM 8660 N N . LEU A 1 1108 ? 20.149 18.656 -16.202 1.00 93.00 1108 LEU A N 1
ATOM 8661 C CA . LEU A 1 1108 ? 21.121 17.579 -16.332 1.00 93.00 1108 LEU A CA 1
ATOM 8662 C C . LEU A 1 1108 ? 21.417 17.349 -17.812 1.00 93.00 1108 LEU A C 1
ATOM 8664 O O . LEU A 1 1108 ? 20.506 17.047 -18.581 1.00 93.00 1108 LEU A O 1
ATOM 8668 N N . VAL A 1 1109 ? 22.678 17.467 -18.207 1.00 92.38 1109 VAL A N 1
ATOM 8669 C CA . VAL A 1 1109 ? 23.129 17.186 -19.572 1.00 92.38 1109 VAL A CA 1
ATOM 8670 C C . VAL A 1 1109 ? 23.799 15.820 -19.607 1.00 92.38 1109 VAL A C 1
ATOM 8672 O O . VAL A 1 1109 ? 24.665 15.534 -18.784 1.00 92.38 1109 VAL A O 1
ATOM 8675 N N . ILE A 1 1110 ? 23.410 14.983 -20.564 1.00 91.31 1110 ILE A N 1
ATOM 8676 C CA . ILE A 1 1110 ? 24.036 13.688 -20.839 1.00 91.31 1110 ILE A CA 1
ATOM 8677 C C . ILE A 1 1110 ? 24.741 13.805 -22.190 1.00 91.31 1110 ILE A C 1
ATOM 8679 O O . ILE A 1 1110 ? 24.101 14.153 -23.181 1.00 91.31 1110 ILE A O 1
ATOM 8683 N N . THR A 1 1111 ? 26.049 13.555 -22.239 1.00 89.00 1111 THR A N 1
ATOM 8684 C CA . THR A 1 1111 ? 26.833 13.645 -23.483 1.00 89.00 1111 THR A CA 1
ATOM 8685 C C . THR A 1 1111 ? 28.045 12.709 -23.463 1.00 89.00 1111 THR A C 1
ATOM 8687 O O . THR A 1 1111 ? 28.401 12.163 -22.418 1.00 89.00 1111 THR A O 1
ATOM 8690 N N . HIS A 1 1112 ? 28.675 12.486 -24.615 1.00 87.00 1112 HIS A N 1
ATOM 8691 C CA . HIS A 1 1112 ? 29.923 11.723 -24.712 1.00 87.00 1112 HIS A CA 1
ATOM 8692 C C . HIS A 1 1112 ? 31.112 12.579 -24.231 1.00 87.00 1112 HIS A C 1
ATOM 8694 O O . HIS A 1 1112 ? 31.149 13.781 -24.484 1.00 87.00 1112 HIS A O 1
ATOM 8700 N N . SER A 1 1113 ? 32.107 11.986 -23.567 1.00 84.94 1113 SER A N 1
ATOM 8701 C CA . SER A 1 1113 ? 33.264 12.685 -22.981 1.00 84.94 1113 SER A CA 1
ATOM 8702 C C . SER A 1 1113 ? 34.095 13.446 -24.022 1.00 84.94 1113 SER A C 1
ATOM 8704 O O . SER A 1 1113 ? 34.680 14.480 -23.718 1.00 84.94 1113 SER A O 1
ATOM 8706 N N . GLY A 1 1114 ? 34.078 12.981 -25.273 1.00 81.75 1114 GLY A N 1
ATOM 8707 C CA . GLY A 1 1114 ? 34.681 13.660 -26.427 1.00 81.75 1114 GLY A CA 1
ATOM 8708 C C . GLY A 1 1114 ? 33.905 14.868 -26.982 1.00 81.75 1114 GLY A C 1
ATOM 8709 O O . GLY A 1 1114 ? 34.409 15.542 -27.877 1.00 81.75 1114 GLY A O 1
ATOM 8710 N N . ARG A 1 1115 ? 32.694 15.173 -26.494 1.00 86.19 1115 ARG A N 1
ATOM 8711 C CA . ARG A 1 1115 ? 31.852 16.281 -26.994 1.00 86.19 1115 ARG A CA 1
ATOM 8712 C C . ARG A 1 1115 ? 32.158 17.593 -26.285 1.00 86.19 1115 ARG A C 1
ATOM 8714 O O . ARG A 1 1115 ? 31.341 18.151 -25.550 1.00 86.19 1115 ARG A O 1
ATOM 8721 N N . MET A 1 1116 ? 33.375 18.073 -26.523 1.00 88.50 1116 MET A N 1
ATOM 8722 C CA . MET A 1 1116 ? 33.874 19.321 -25.947 1.00 88.50 1116 MET A CA 1
ATOM 8723 C C . MET A 1 1116 ? 33.036 20.533 -26.353 1.00 88.50 1116 MET A C 1
ATOM 8725 O O . MET A 1 1116 ? 32.839 21.416 -25.531 1.00 88.50 1116 MET A O 1
ATOM 8729 N N . ASP A 1 1117 ? 32.452 20.532 -27.552 1.00 86.38 1117 ASP A N 1
ATOM 8730 C CA . ASP A 1 1117 ? 31.515 21.558 -28.020 1.00 86.38 1117 ASP A CA 1
ATOM 8731 C C . ASP A 1 1117 ? 30.316 21.744 -27.068 1.00 86.38 1117 ASP A C 1
ATOM 8733 O O . ASP A 1 1117 ? 29.976 22.866 -26.693 1.00 86.38 1117 ASP A O 1
ATOM 8737 N N . VAL A 1 1118 ? 29.714 20.642 -26.604 1.00 88.31 1118 VAL A N 1
ATOM 8738 C CA . VAL A 1 1118 ? 28.599 20.660 -25.642 1.00 88.31 1118 VAL A CA 1
ATOM 8739 C C . VAL A 1 1118 ? 29.077 21.068 -24.250 1.00 88.31 1118 VAL A C 1
ATOM 8741 O O . VAL A 1 1118 ? 28.424 21.861 -23.568 1.00 88.31 1118 VAL A O 1
ATOM 8744 N N . ILE A 1 1119 ? 30.205 20.509 -23.806 1.00 92.19 1119 ILE A N 1
ATOM 8745 C CA . ILE A 1 1119 ? 30.722 20.724 -22.451 1.00 92.19 1119 ILE A CA 1
ATOM 8746 C C . ILE A 1 1119 ? 31.200 22.171 -22.265 1.00 92.19 1119 ILE A C 1
ATOM 8748 O O . ILE A 1 1119 ? 30.915 22.791 -21.238 1.00 92.19 1119 ILE A O 1
ATOM 8752 N N . ASP A 1 1120 ? 31.876 22.733 -23.265 1.00 91.56 1120 ASP A N 1
ATOM 8753 C CA . ASP A 1 1120 ? 32.337 24.118 -23.256 1.00 91.56 1120 ASP A CA 1
ATOM 8754 C C . ASP A 1 1120 ? 31.156 25.092 -23.321 1.00 91.56 1120 ASP A C 1
ATOM 8756 O O . ASP A 1 1120 ? 31.142 26.070 -22.573 1.00 91.56 1120 ASP A O 1
ATOM 8760 N N . ALA A 1 1121 ? 30.119 24.792 -24.112 1.00 89.81 1121 ALA A N 1
ATOM 8761 C CA . ALA A 1 1121 ? 28.894 25.590 -24.128 1.00 89.81 1121 ALA A CA 1
ATOM 8762 C C . ALA A 1 1121 ? 28.173 25.578 -22.766 1.00 89.81 1121 ALA A C 1
ATOM 8764 O O . ALA A 1 1121 ? 27.707 26.617 -22.295 1.00 89.81 1121 ALA A O 1
ATOM 8765 N N . LEU A 1 1122 ? 28.117 24.423 -22.091 1.00 92.88 1122 LEU A N 1
ATOM 8766 C CA . LEU A 1 1122 ? 27.547 24.306 -20.745 1.00 92.88 1122 LEU A CA 1
ATOM 8767 C C . LEU A 1 1122 ? 28.324 25.143 -19.716 1.00 92.88 1122 LEU A C 1
ATOM 8769 O O . LEU A 1 1122 ? 27.715 25.835 -18.897 1.00 92.88 1122 LEU A O 1
ATOM 8773 N N . LEU A 1 1123 ? 29.658 25.079 -19.756 1.00 93.06 1123 LEU A N 1
ATOM 8774 C CA . LEU A 1 1123 ? 30.544 25.852 -18.882 1.00 93.06 1123 LEU A CA 1
ATOM 8775 C C . LEU A 1 1123 ? 30.403 27.358 -19.125 1.00 93.06 1123 LEU A C 1
ATOM 8777 O O . LEU A 1 1123 ? 30.253 28.108 -18.163 1.00 93.06 1123 LEU A O 1
ATOM 8781 N N . HIS A 1 1124 ? 30.397 27.779 -20.391 1.00 91.19 1124 HIS A N 1
ATOM 8782 C CA . HIS A 1 1124 ? 30.256 29.181 -20.775 1.00 91.19 1124 HIS A CA 1
ATOM 8783 C C . HIS A 1 1124 ? 28.922 29.765 -20.301 1.00 91.19 1124 HIS A C 1
ATOM 8785 O O . HIS A 1 1124 ? 28.909 30.785 -19.617 1.00 91.19 1124 HIS A O 1
ATOM 8791 N N . ASN A 1 1125 ? 27.814 29.060 -20.555 1.00 90.56 1125 ASN A N 1
ATOM 8792 C CA . ASN A 1 1125 ? 26.490 29.463 -20.080 1.00 90.56 1125 ASN A CA 1
ATOM 8793 C C . ASN A 1 1125 ? 26.458 29.624 -18.548 1.00 90.56 1125 ASN A C 1
ATOM 8795 O O . ASN A 1 1125 ? 25.869 30.562 -18.019 1.00 90.56 1125 ASN A O 1
ATOM 8799 N N . GLN A 1 1126 ? 27.084 28.708 -17.805 1.00 92.12 1126 GLN A N 1
ATOM 8800 C CA . GLN A 1 1126 ? 27.128 28.783 -16.342 1.00 92.12 1126 GLN A CA 1
ATOM 8801 C C . GLN A 1 1126 ? 27.968 29.968 -15.837 1.00 92.12 1126 GLN A C 1
ATOM 8803 O O . GLN A 1 1126 ? 27.617 30.562 -14.816 1.00 92.12 1126 GLN A O 1
ATOM 8808 N N . GLU A 1 1127 ? 29.072 30.293 -16.508 1.00 91.00 1127 GLU A N 1
ATOM 8809 C CA . GLU A 1 1127 ? 29.934 31.430 -16.165 1.00 91.00 1127 GLU A CA 1
ATOM 8810 C C . GLU A 1 1127 ? 29.227 32.760 -16.454 1.00 91.00 1127 GLU A C 1
ATOM 8812 O O . GLU A 1 1127 ? 29.105 33.589 -15.553 1.00 91.00 1127 GLU A O 1
ATOM 8817 N N . GLU A 1 1128 ? 28.633 32.902 -17.640 1.00 90.88 1128 GLU A N 1
ATOM 8818 C CA . GLU A 1 1128 ? 27.901 34.103 -18.052 1.00 90.88 1128 GLU A CA 1
ATOM 8819 C C . GLU A 1 1128 ? 26.749 34.446 -17.090 1.00 90.88 1128 GLU A C 1
ATOM 8821 O O . GLU A 1 1128 ? 26.578 35.596 -16.683 1.00 90.88 1128 GLU A O 1
ATOM 8826 N N . TYR A 1 1129 ? 25.957 33.454 -16.671 1.00 90.12 1129 TYR A N 1
ATOM 8827 C CA . TYR A 1 1129 ? 24.848 33.699 -15.741 1.00 90.12 1129 TYR A CA 1
ATOM 8828 C C . TYR A 1 1129 ? 25.337 34.046 -14.333 1.00 90.12 1129 TYR A C 1
ATOM 8830 O O . TYR A 1 1129 ? 24.720 34.870 -13.658 1.00 90.12 1129 TYR A O 1
ATOM 8838 N N . ARG A 1 1130 ? 26.467 33.478 -13.896 1.00 87.12 1130 ARG A N 1
ATOM 8839 C CA . ARG A 1 1130 ? 27.080 33.831 -12.608 1.00 87.12 1130 ARG A CA 1
ATOM 8840 C C . ARG A 1 1130 ? 27.557 35.271 -12.562 1.00 87.12 1130 ARG A C 1
ATOM 8842 O O . ARG A 1 1130 ? 27.373 35.919 -11.535 1.00 87.12 1130 ARG A O 1
ATOM 8849 N N . GLU A 1 1131 ? 28.121 35.780 -13.653 1.00 88.25 1131 GLU A N 1
ATOM 8850 C CA . GLU A 1 1131 ? 28.524 37.189 -13.757 1.00 88.25 1131 GLU A CA 1
ATOM 8851 C C . GLU A 1 1131 ? 27.328 38.142 -13.622 1.00 88.25 1131 GLU A C 1
ATOM 8853 O O . GLU A 1 1131 ? 27.465 39.245 -13.096 1.00 88.25 1131 GLU A O 1
ATOM 8858 N N . ARG A 1 1132 ? 26.131 37.687 -14.011 1.00 88.69 1132 ARG A N 1
ATOM 8859 C CA . ARG A 1 1132 ? 24.862 38.419 -13.862 1.00 88.69 1132 ARG A CA 1
ATOM 8860 C C . ARG A 1 1132 ? 24.207 38.258 -12.481 1.00 88.69 1132 ARG A C 1
ATOM 8862 O O . ARG A 1 1132 ? 23.133 38.806 -12.254 1.00 88.69 1132 ARG A O 1
ATOM 8869 N N . GLY A 1 1133 ? 24.828 37.524 -11.555 1.00 83.62 1133 GLY A N 1
ATOM 8870 C CA . GLY A 1 1133 ? 24.272 37.221 -10.229 1.00 83.62 1133 GLY A CA 1
ATOM 8871 C C . GLY A 1 1133 ? 23.253 36.073 -10.213 1.00 83.62 1133 GLY A C 1
ATOM 8872 O O . GLY A 1 1133 ? 22.640 35.804 -9.179 1.00 83.62 1133 GLY A O 1
ATOM 8873 N N . GLU A 1 1134 ? 23.086 35.368 -11.330 1.00 86.19 1134 GLU A N 1
ATOM 8874 C CA . GLU A 1 1134 ? 22.199 34.217 -11.475 1.00 86.19 1134 GLU A CA 1
ATOM 8875 C C . GLU A 1 1134 ? 22.987 32.895 -11.419 1.00 86.19 1134 GLU A C 1
ATOM 8877 O O . GLU A 1 1134 ? 24.216 32.854 -11.398 1.00 86.19 1134 GLU A O 1
ATOM 8882 N N . ASN A 1 1135 ? 22.296 31.756 -11.342 1.00 84.56 1135 ASN A N 1
ATOM 8883 C CA . ASN A 1 1135 ? 22.957 30.450 -11.345 1.00 84.56 1135 ASN A CA 1
ATOM 8884 C C . ASN A 1 1135 ? 22.062 29.412 -12.021 1.00 84.56 1135 ASN A C 1
ATOM 8886 O O . ASN A 1 1135 ? 20.995 29.079 -11.496 1.00 84.56 1135 ASN A O 1
ATOM 8890 N N . LEU A 1 1136 ? 22.520 28.875 -13.156 1.00 88.69 1136 LEU A N 1
ATOM 8891 C CA . LEU A 1 1136 ? 21.769 27.886 -13.932 1.00 88.69 1136 LEU A CA 1
ATOM 8892 C C . LEU A 1 1136 ? 21.682 26.535 -13.224 1.00 88.69 1136 LEU A C 1
ATOM 8894 O O . LEU A 1 1136 ? 20.780 25.760 -13.519 1.00 88.69 1136 LEU A O 1
ATOM 8898 N N . ARG A 1 1137 ? 22.583 26.255 -12.273 1.00 91.69 1137 ARG A N 1
ATOM 8899 C CA . ARG A 1 1137 ? 22.657 24.983 -11.537 1.00 91.69 1137 ARG A CA 1
ATOM 8900 C C . ARG A 1 1137 ? 22.667 23.755 -12.478 1.00 91.69 1137 ARG A C 1
ATOM 8902 O O . ARG A 1 1137 ? 21.863 22.846 -12.279 1.00 91.69 1137 ARG A O 1
ATOM 8909 N N . PRO A 1 1138 ? 23.556 23.682 -13.485 1.00 94.25 1138 PRO A N 1
ATOM 8910 C CA . PRO A 1 1138 ? 23.614 22.536 -14.387 1.00 94.25 1138 PRO A CA 1
ATOM 8911 C C . PRO A 1 1138 ? 24.212 21.303 -13.698 1.00 94.25 1138 PRO A C 1
ATOM 8913 O O . PRO A 1 1138 ? 24.855 21.419 -12.651 1.00 94.25 1138 PRO A O 1
ATOM 8916 N N . GLY A 1 1139 ? 24.025 20.130 -14.292 1.00 95.19 1139 GLY A N 1
ATOM 8917 C CA . GLY A 1 1139 ? 24.717 18.886 -13.951 1.00 95.19 1139 GLY A CA 1
ATOM 8918 C C . GLY A 1 1139 ? 25.139 18.150 -15.215 1.00 95.19 1139 GLY A C 1
ATOM 8919 O O . GLY A 1 1139 ? 24.571 18.390 -16.281 1.00 95.19 1139 GLY A O 1
ATOM 8920 N N . LEU A 1 1140 ? 26.125 17.263 -15.100 1.00 95.62 1140 LEU A N 1
ATOM 8921 C CA . LEU A 1 1140 ? 26.700 16.565 -16.248 1.00 95.62 1140 LEU A CA 1
ATOM 8922 C C . LEU A 1 1140 ? 26.824 15.056 -15.989 1.00 95.62 1140 LEU A C 1
ATOM 8924 O O . LEU A 1 1140 ? 27.308 14.628 -14.943 1.00 95.62 1140 LEU A O 1
ATOM 8928 N N . ILE A 1 1141 ? 26.404 14.248 -16.957 1.00 94.81 1141 ILE A N 1
ATOM 8929 C CA . ILE A 1 1141 ? 26.723 12.822 -17.042 1.00 94.81 1141 ILE A CA 1
ATOM 8930 C C . ILE A 1 1141 ? 27.516 12.620 -18.325 1.00 94.81 1141 ILE A C 1
ATOM 8932 O O . ILE A 1 1141 ? 27.001 12.840 -19.423 1.00 94.81 1141 ILE A O 1
ATOM 8936 N N . MET A 1 1142 ? 28.774 12.216 -18.179 1.00 92.25 1142 MET A N 1
ATOM 8937 C CA . MET A 1 1142 ? 29.630 11.875 -19.308 1.00 92.25 1142 MET A CA 1
ATOM 8938 C C . MET A 1 1142 ? 29.588 10.375 -19.580 1.00 92.25 1142 MET A C 1
ATOM 8940 O O . MET A 1 1142 ? 29.663 9.566 -18.659 1.00 92.25 1142 MET A O 1
ATOM 8944 N N . THR A 1 1143 ? 29.501 10.024 -20.855 1.00 87.75 1143 THR A N 1
ATOM 8945 C CA . THR A 1 1143 ? 29.563 8.651 -21.378 1.00 87.75 1143 THR A CA 1
ATOM 8946 C C . THR A 1 1143 ? 30.751 8.513 -22.325 1.00 87.75 1143 THR A C 1
ATOM 8948 O O . THR A 1 1143 ? 31.349 9.519 -22.693 1.00 87.75 1143 THR A O 1
ATOM 8951 N N . GLY A 1 1144 ? 31.099 7.300 -22.746 1.00 78.75 1144 GLY A N 1
ATOM 8952 C CA . GLY A 1 1144 ? 32.195 7.075 -23.699 1.00 78.75 1144 GLY A CA 1
ATOM 8953 C C . GLY A 1 1144 ? 33.352 6.285 -23.113 1.00 78.75 1144 GLY A C 1
ATOM 8954 O O . GLY A 1 1144 ? 33.390 6.060 -21.914 1.00 78.75 1144 GLY A O 1
ATOM 8955 N N . TRP A 1 1145 ? 34.257 5.811 -23.967 1.00 75.19 1145 TRP A N 1
ATOM 8956 C CA . TRP A 1 1145 ? 35.344 4.905 -23.570 1.00 75.19 1145 TRP A CA 1
ATOM 8957 C C . TRP A 1 1145 ? 36.449 5.598 -22.770 1.00 75.19 1145 TRP A C 1
ATOM 8959 O O . TRP A 1 1145 ? 37.037 4.992 -21.872 1.00 75.19 1145 TRP A O 1
ATOM 8969 N N . ASP A 1 1146 ? 36.692 6.873 -23.072 1.00 81.06 1146 ASP A N 1
ATOM 8970 C CA . ASP A 1 1146 ? 37.750 7.657 -22.453 1.00 81.06 1146 ASP A CA 1
ATOM 8971 C C . ASP A 1 1146 ? 37.228 8.459 -21.265 1.00 81.06 1146 ASP A C 1
ATOM 8973 O O . ASP A 1 1146 ? 36.296 9.266 -21.381 1.00 81.06 1146 ASP A O 1
ATOM 8977 N N . ALA A 1 1147 ? 37.888 8.273 -20.121 1.00 83.56 1147 ALA A N 1
ATOM 8978 C CA . ALA A 1 1147 ? 37.631 9.067 -18.935 1.00 83.56 1147 ALA A CA 1
ATOM 8979 C C . ALA A 1 1147 ? 38.002 10.544 -19.185 1.00 83.56 1147 ALA A C 1
ATOM 8981 O O . ALA A 1 1147 ? 38.984 10.841 -19.873 1.00 83.56 1147 ALA A O 1
ATOM 8982 N N . PRO A 1 1148 ? 37.251 11.496 -18.611 1.00 89.25 1148 PRO A N 1
ATOM 8983 C CA . PRO A 1 1148 ? 37.522 12.916 -18.789 1.00 89.25 1148 PRO A CA 1
ATOM 8984 C C . PRO A 1 1148 ? 38.885 13.315 -18.212 1.00 89.25 1148 PRO A C 1
ATOM 8986 O O . PRO A 1 1148 ? 39.310 12.824 -17.165 1.00 89.25 1148 PRO A O 1
ATOM 8989 N N . SER A 1 1149 ? 39.559 14.258 -18.876 1.00 90.06 1149 SER A N 1
ATOM 8990 C CA . SER A 1 1149 ? 40.876 14.728 -18.433 1.00 90.06 1149 SER A CA 1
ATOM 8991 C C . SER A 1 1149 ? 40.812 15.455 -17.075 1.00 90.06 1149 SER A C 1
ATOM 8993 O O . SER A 1 1149 ? 39.833 16.156 -16.799 1.00 90.06 1149 SER A O 1
ATOM 8995 N N . PRO A 1 1150 ? 41.877 15.402 -16.248 1.00 90.75 1150 PRO A N 1
ATOM 8996 C CA . PRO A 1 1150 ? 41.928 16.134 -14.977 1.00 90.75 1150 PRO A CA 1
ATOM 8997 C C . PRO A 1 1150 ? 41.710 17.649 -15.121 1.00 90.75 1150 PRO A C 1
ATOM 8999 O O . PRO A 1 1150 ? 41.113 18.280 -14.253 1.00 90.75 1150 PRO A O 1
ATOM 9002 N N . ASN A 1 1151 ? 42.154 18.239 -16.238 1.00 91.88 1151 ASN A N 1
ATOM 9003 C CA . ASN A 1 1151 ? 41.941 19.659 -16.528 1.00 91.88 1151 ASN A CA 1
ATOM 9004 C C . ASN A 1 1151 ? 40.447 19.974 -16.721 1.00 91.88 1151 ASN A C 1
ATOM 9006 O O . ASN A 1 1151 ? 39.933 20.950 -16.175 1.00 91.88 1151 ASN A O 1
ATOM 9010 N N . LEU A 1 1152 ? 39.717 19.110 -17.433 1.00 92.56 1152 LEU A N 1
ATOM 9011 C CA . LEU A 1 1152 ? 38.274 19.265 -17.586 1.00 92.56 1152 LEU A CA 1
ATOM 9012 C C . LEU A 1 1152 ? 37.546 19.173 -16.237 1.00 92.56 1152 LEU A C 1
ATOM 9014 O O . LEU A 1 1152 ? 36.686 20.004 -15.949 1.00 92.56 1152 LEU A O 1
ATOM 9018 N N . VAL A 1 1153 ? 37.926 18.213 -15.391 1.00 93.19 1153 VAL A N 1
ATOM 9019 C CA . VAL A 1 1153 ? 37.361 18.064 -14.039 1.00 93.19 1153 VAL A CA 1
ATOM 9020 C C . VAL A 1 1153 ? 37.571 19.340 -13.211 1.00 93.19 1153 VAL A C 1
ATOM 9022 O O . VAL A 1 1153 ? 36.615 19.856 -12.635 1.00 93.19 1153 VAL A O 1
ATOM 9025 N N . ALA A 1 1154 ? 38.772 19.928 -13.246 1.00 92.31 1154 ALA A N 1
ATOM 9026 C CA . ALA A 1 1154 ? 39.065 21.184 -12.551 1.00 92.31 1154 ALA A CA 1
ATOM 9027 C C . ALA A 1 1154 ? 38.214 22.370 -13.055 1.00 92.31 1154 ALA A C 1
ATOM 9029 O O . ALA A 1 1154 ? 37.766 23.205 -12.263 1.00 92.31 1154 ALA A O 1
ATOM 9030 N N . ARG A 1 1155 ? 37.945 22.446 -14.368 1.00 94.38 1155 ARG A N 1
ATOM 9031 C CA . ARG A 1 1155 ? 37.050 23.464 -14.954 1.00 94.38 1155 ARG A CA 1
ATOM 9032 C C . ARG A 1 1155 ? 35.604 23.291 -14.477 1.00 94.38 1155 ARG A C 1
ATOM 9034 O O . ARG A 1 1155 ? 34.958 24.279 -14.126 1.00 94.38 1155 ARG A O 1
ATOM 9041 N N . LEU A 1 1156 ? 35.113 22.052 -14.415 1.00 94.56 1156 LEU A N 1
ATOM 9042 C CA . LEU A 1 1156 ? 33.778 21.731 -13.899 1.00 94.56 1156 LEU A CA 1
ATOM 9043 C C . LEU A 1 1156 ? 33.643 22.074 -12.406 1.00 94.56 1156 LEU A C 1
ATOM 9045 O O . LEU A 1 1156 ? 32.621 22.636 -12.002 1.00 94.56 1156 LEU A O 1
ATOM 9049 N N . ASP A 1 1157 ? 34.680 21.822 -11.601 1.00 93.06 1157 ASP A N 1
ATOM 9050 C CA . ASP A 1 1157 ? 34.725 22.208 -10.184 1.00 93.06 1157 ASP A CA 1
ATOM 9051 C C . ASP A 1 1157 ? 34.669 23.728 -9.993 1.00 93.06 1157 ASP A C 1
ATOM 9053 O O . ASP A 1 1157 ? 33.853 24.217 -9.208 1.00 93.06 1157 ASP A O 1
ATOM 9057 N N . LYS A 1 1158 ? 35.442 24.500 -10.772 1.00 90.81 1158 LYS A N 1
ATOM 9058 C CA . LYS A 1 1158 ? 35.366 25.975 -10.765 1.00 90.81 1158 LYS A CA 1
ATOM 9059 C C . LYS A 1 1158 ? 33.941 26.464 -11.082 1.00 90.81 1158 LYS A C 1
ATOM 9061 O O . LYS A 1 1158 ? 33.423 27.389 -10.447 1.00 90.81 1158 LYS A O 1
ATOM 9066 N N . GLY A 1 1159 ? 33.260 25.796 -12.014 1.00 88.50 1159 GLY A N 1
ATOM 9067 C CA . GLY A 1 1159 ? 31.853 26.039 -12.351 1.00 88.50 1159 GLY A CA 1
ATOM 9068 C C . GLY A 1 1159 ? 30.836 25.554 -11.303 1.00 88.50 1159 GLY A C 1
ATOM 9069 O O . GLY A 1 1159 ? 29.648 25.868 -11.417 1.00 88.50 1159 GLY A O 1
ATOM 9070 N N . ASN A 1 1160 ? 31.268 24.829 -10.262 1.00 91.00 1160 ASN A N 1
ATOM 9071 C CA . ASN A 1 1160 ? 30.430 24.043 -9.347 1.00 91.00 1160 ASN A CA 1
ATOM 9072 C C . ASN A 1 1160 ? 29.391 23.194 -10.108 1.00 91.00 1160 ASN A C 1
ATOM 9074 O O . ASN A 1 1160 ? 28.192 23.231 -9.796 1.00 91.00 1160 ASN A O 1
ATOM 9078 N N . ILE A 1 1161 ? 29.830 22.505 -11.163 1.00 95.19 1161 ILE A N 1
ATOM 9079 C CA . ILE A 1 1161 ? 29.006 21.607 -11.977 1.00 95.19 1161 ILE A CA 1
ATOM 9080 C C . ILE A 1 1161 ? 29.271 20.181 -11.494 1.00 95.19 1161 ILE A C 1
ATOM 9082 O O . ILE A 1 1161 ? 30.380 19.675 -11.689 1.00 95.19 1161 ILE A O 1
ATOM 9086 N N . PRO A 1 1162 ? 28.301 19.524 -10.838 1.00 96.38 1162 PRO A N 1
ATOM 9087 C CA . PRO A 1 1162 ? 28.478 18.155 -10.422 1.00 96.38 1162 PRO A CA 1
ATOM 9088 C C . PRO A 1 1162 ? 28.460 17.218 -11.626 1.00 96.38 1162 PRO A C 1
ATOM 9090 O O . PRO A 1 1162 ? 27.586 17.331 -12.492 1.00 96.38 1162 PRO A O 1
ATOM 9093 N N . CYS A 1 1163 ? 29.427 16.304 -11.664 1.00 96.00 1163 CYS A N 1
ATOM 9094 C CA . CYS A 1 1163 ? 29.636 15.428 -12.806 1.00 96.00 1163 CYS A CA 1
ATOM 9095 C C . CYS A 1 1163 ? 29.901 13.981 -12.395 1.00 96.00 1163 CYS A C 1
ATOM 9097 O O . CYS A 1 1163 ? 30.699 13.738 -11.490 1.00 96.00 1163 CYS A O 1
ATOM 9099 N N . ILE A 1 1164 ? 29.283 13.031 -13.098 1.00 95.75 1164 ILE A N 1
ATOM 9100 C CA . ILE A 1 1164 ? 29.651 11.609 -13.058 1.00 95.75 1164 ILE A CA 1
ATOM 9101 C C . ILE A 1 1164 ? 30.085 11.145 -14.450 1.00 95.75 1164 ILE A C 1
ATOM 9103 O O . ILE A 1 1164 ? 29.595 11.648 -15.463 1.00 95.75 1164 ILE A O 1
ATOM 9107 N N . TYR A 1 1165 ? 30.982 10.166 -14.495 1.00 94.25 1165 TYR A N 1
ATOM 9108 C CA . TYR A 1 1165 ? 31.376 9.480 -15.724 1.00 94.25 1165 TYR A CA 1
ATOM 9109 C C . TYR A 1 1165 ? 30.916 8.028 -15.667 1.00 94.25 1165 TYR A C 1
ATOM 9111 O O . TYR A 1 1165 ? 31.224 7.322 -14.707 1.00 94.25 1165 TYR A O 1
ATOM 9119 N N . VAL A 1 1166 ? 30.172 7.604 -16.686 1.00 92.50 1166 VAL A N 1
ATOM 9120 C CA . VAL A 1 1166 ? 29.635 6.251 -16.815 1.00 92.50 1166 VAL A CA 1
ATOM 9121 C C . VAL A 1 1166 ? 30.285 5.592 -18.034 1.00 92.50 1166 VAL A C 1
ATOM 9123 O O . VAL A 1 1166 ? 29.966 5.968 -19.165 1.00 92.50 1166 VAL A O 1
ATOM 9126 N N . PRO A 1 1167 ? 31.209 4.634 -17.839 1.00 85.38 1167 PRO A N 1
ATOM 9127 C CA . PRO A 1 1167 ? 31.873 3.974 -18.954 1.00 85.38 1167 PRO A CA 1
ATOM 9128 C C . PRO A 1 1167 ? 30.924 2.979 -19.657 1.00 85.38 1167 PRO A C 1
ATOM 9130 O O . PRO A 1 1167 ? 30.045 2.407 -19.002 1.00 85.38 1167 PRO A O 1
ATOM 9133 N N . PRO A 1 1168 ? 31.131 2.685 -20.957 1.00 74.00 1168 PRO A N 1
ATOM 9134 C CA . PRO A 1 1168 ? 30.340 1.728 -21.737 1.00 74.00 1168 PRO A CA 1
ATOM 9135 C C . PRO A 1 1168 ? 30.264 0.329 -21.118 1.00 74.00 1168 PRO A C 1
ATOM 9137 O O . PRO A 1 1168 ? 29.270 -0.367 -21.285 1.00 74.00 1168 PRO A O 1
ATOM 9140 N N . THR A 1 1169 ? 31.285 -0.070 -20.355 1.00 75.31 1169 THR A N 1
ATOM 9141 C CA . THR A 1 1169 ? 31.312 -1.332 -19.597 1.00 75.31 1169 THR A CA 1
ATOM 9142 C C . THR A 1 1169 ? 30.284 -1.380 -18.467 1.00 75.31 1169 THR A C 1
ATOM 9144 O O . THR A 1 1169 ? 29.872 -2.459 -18.052 1.00 75.31 1169 THR A O 1
ATOM 9147 N N . THR A 1 1170 ? 29.861 -0.221 -17.956 1.00 74.62 1170 THR A N 1
ATOM 9148 C CA . THR A 1 1170 ? 28.807 -0.106 -16.942 1.00 74.62 1170 THR A CA 1
ATOM 9149 C C . THR A 1 1170 ? 27.434 0.017 -17.593 1.00 74.62 1170 THR A C 1
ATOM 9151 O O . THR A 1 1170 ? 26.480 -0.638 -17.162 1.00 74.62 1170 THR A O 1
ATOM 9154 N N . CYS A 1 1171 ? 27.315 0.896 -18.591 1.00 71.81 1171 CYS A N 1
ATOM 9155 C CA . CYS A 1 1171 ? 26.061 1.182 -19.274 1.00 71.81 1171 CYS A CA 1
ATOM 9156 C C . CYS A 1 1171 ? 26.325 1.970 -20.567 1.00 71.81 1171 CYS A C 1
ATOM 9158 O O . CYS A 1 1171 ? 27.017 2.986 -20.524 1.00 71.81 1171 CYS A O 1
ATOM 9160 N N . ASP A 1 1172 ? 25.741 1.558 -21.694 1.00 72.56 1172 ASP A N 1
ATOM 9161 C CA . ASP A 1 1172 ? 25.700 2.390 -22.902 1.00 72.56 1172 ASP A CA 1
ATOM 9162 C C . ASP A 1 1172 ? 24.729 3.579 -22.731 1.00 72.56 1172 ASP A C 1
ATOM 9164 O O . ASP A 1 1172 ? 23.891 3.592 -21.822 1.00 72.56 1172 ASP A O 1
ATOM 9168 N N . SER A 1 1173 ? 24.834 4.589 -23.602 1.00 63.50 1173 SER A N 1
ATOM 9169 C CA . SER A 1 1173 ? 24.064 5.840 -23.512 1.00 63.50 1173 SER A CA 1
ATOM 9170 C C . SER A 1 1173 ? 22.546 5.654 -23.645 1.00 63.50 1173 SER A C 1
ATOM 9172 O O . SER A 1 1173 ? 21.782 6.401 -23.022 1.00 63.50 1173 SER A O 1
ATOM 9174 N N . TYR A 1 1174 ? 22.092 4.655 -24.409 1.00 58.97 1174 TYR A N 1
ATOM 9175 C CA . TYR A 1 1174 ? 20.670 4.348 -24.570 1.00 58.97 1174 TYR A CA 1
ATOM 9176 C C . TYR A 1 1174 ? 20.118 3.696 -23.299 1.00 58.97 1174 TYR A C 1
ATOM 9178 O O . TYR A 1 1174 ? 19.170 4.203 -22.693 1.00 58.97 1174 TYR A O 1
ATOM 9186 N N . THR A 1 1175 ? 20.778 2.640 -22.820 1.00 64.56 1175 THR A N 1
ATOM 9187 C CA . THR A 1 1175 ? 20.442 1.963 -21.564 1.00 64.56 1175 THR A CA 1
ATOM 9188 C C . THR A 1 1175 ? 20.522 2.931 -20.382 1.00 64.56 1175 THR A C 1
ATOM 9190 O O . THR A 1 1175 ? 19.700 2.863 -19.466 1.00 64.56 1175 THR A O 1
ATOM 9193 N N . LEU A 1 1176 ? 21.464 3.878 -20.405 1.00 80.06 1176 LEU A N 1
ATOM 9194 C CA . LEU A 1 1176 ? 21.609 4.913 -19.385 1.00 80.06 1176 LEU A CA 1
ATOM 9195 C C . LEU A 1 1176 ? 20.383 5.824 -19.359 1.00 80.06 1176 LEU A C 1
ATOM 9197 O O . LEU A 1 1176 ? 19.809 6.046 -18.292 1.00 80.06 1176 LEU A O 1
ATOM 9201 N N . THR A 1 1177 ? 19.946 6.302 -20.524 1.00 69.38 1177 THR A N 1
ATOM 9202 C CA . THR A 1 1177 ? 18.771 7.174 -20.651 1.00 69.38 1177 THR A CA 1
ATOM 9203 C C . THR A 1 1177 ? 17.495 6.442 -20.229 1.00 69.38 1177 THR A C 1
ATOM 9205 O O . THR A 1 1177 ? 16.711 6.986 -19.451 1.00 69.38 1177 THR A O 1
ATOM 9208 N N . ALA A 1 1178 ? 17.326 5.178 -20.634 1.00 60.75 1178 ALA A N 1
ATOM 9209 C CA . ALA A 1 1178 ? 16.206 4.337 -20.209 1.00 60.75 1178 ALA A CA 1
ATOM 9210 C C . ALA A 1 1178 ? 16.191 4.109 -18.686 1.00 60.75 1178 ALA A C 1
ATOM 9212 O O . ALA A 1 1178 ? 15.142 4.206 -18.044 1.00 60.75 1178 ALA A O 1
ATOM 9213 N N . ARG A 1 1179 ? 17.361 3.868 -18.078 1.00 74.38 1179 ARG A N 1
ATOM 9214 C CA . ARG A 1 1179 ? 17.492 3.736 -16.620 1.00 74.38 1179 ARG A CA 1
ATOM 9215 C C . ARG A 1 1179 ? 17.178 5.037 -15.895 1.00 74.38 1179 ARG A C 1
ATOM 9217 O O . ARG A 1 1179 ? 16.524 4.968 -14.865 1.00 74.38 1179 ARG A O 1
ATOM 9224 N N . ILE A 1 1180 ? 17.593 6.195 -16.415 1.00 80.44 1180 ILE A N 1
ATOM 9225 C CA . ILE A 1 1180 ? 17.241 7.507 -15.845 1.00 80.44 1180 ILE A CA 1
ATOM 9226 C C . ILE A 1 1180 ? 15.732 7.747 -15.930 1.00 80.44 1180 ILE A C 1
ATOM 9228 O O . ILE A 1 1180 ? 15.134 8.132 -14.930 1.00 80.44 1180 ILE A O 1
ATOM 9232 N N . ALA A 1 1181 ? 15.107 7.472 -17.079 1.00 66.75 1181 ALA A N 1
ATOM 9233 C CA . ALA A 1 1181 ? 13.668 7.657 -17.273 1.00 66.75 1181 ALA A CA 1
ATOM 9234 C C . ALA A 1 1181 ? 12.825 6.772 -16.336 1.00 66.75 1181 ALA A C 1
ATOM 9236 O O . ALA A 1 1181 ? 11.803 7.215 -15.818 1.00 66.75 1181 ALA A O 1
ATOM 9237 N N . GLY A 1 1182 ? 13.273 5.539 -16.074 1.00 58.31 1182 GLY A N 1
ATOM 9238 C CA . GLY A 1 1182 ? 12.632 4.623 -15.124 1.00 58.31 1182 GLY A CA 1
ATOM 9239 C C . GLY A 1 1182 ? 13.041 4.824 -13.659 1.00 58.31 1182 GLY A C 1
ATOM 9240 O O . GLY A 1 1182 ? 12.519 4.136 -12.776 1.00 58.31 1182 GLY A O 1
ATOM 9241 N N . PHE A 1 1183 ? 13.984 5.723 -13.362 1.00 72.88 1183 PHE A N 1
ATOM 9242 C CA . PHE A 1 1183 ? 14.527 5.865 -12.017 1.00 72.88 1183 PHE A CA 1
ATOM 9243 C C . PHE A 1 1183 ? 13.663 6.773 -11.145 1.00 72.88 1183 PHE A C 1
ATOM 9245 O O . PHE A 1 1183 ? 13.525 7.971 -11.375 1.00 72.88 1183 PHE A O 1
ATOM 9252 N N . THR A 1 1184 ? 13.140 6.205 -10.060 1.00 67.00 1184 THR A N 1
ATOM 9253 C CA . THR A 1 1184 ? 12.484 6.974 -8.999 1.00 67.00 1184 THR A CA 1
ATOM 9254 C C . THR A 1 1184 ? 13.456 7.186 -7.843 1.00 67.00 1184 THR A C 1
ATOM 9256 O O . THR A 1 1184 ? 13.849 6.224 -7.175 1.00 67.00 1184 THR A O 1
ATOM 9259 N N . ALA A 1 1185 ? 13.808 8.445 -7.572 1.00 67.44 1185 ALA A N 1
ATOM 9260 C CA . ALA A 1 1185 ? 14.660 8.801 -6.443 1.00 67.44 1185 ALA A CA 1
ATOM 9261 C C . ALA A 1 1185 ? 14.011 8.403 -5.106 1.00 67.44 1185 ALA A C 1
ATOM 9263 O O . ALA A 1 1185 ? 12.808 8.574 -4.897 1.00 67.44 1185 ALA A O 1
ATOM 9264 N N . LYS A 1 1186 ? 14.818 7.861 -4.189 1.00 70.06 1186 LYS A N 1
ATOM 9265 C CA . LYS A 1 1186 ? 14.398 7.548 -2.817 1.00 70.06 1186 LYS A CA 1
ATOM 9266 C C . LYS A 1 1186 ? 14.978 8.595 -1.873 1.00 70.06 1186 LYS A C 1
ATOM 9268 O O . LYS A 1 1186 ? 16.142 8.960 -2.009 1.00 70.06 1186 LYS A O 1
ATOM 9273 N N . ILE A 1 1187 ? 14.184 9.037 -0.901 1.00 70.69 1187 ILE A N 1
ATOM 9274 C CA . ILE A 1 1187 ? 14.653 9.959 0.140 1.00 70.69 1187 ILE A CA 1
ATOM 9275 C C . ILE A 1 1187 ? 15.795 9.286 0.916 1.00 70.69 1187 ILE A C 1
ATOM 9277 O O . ILE A 1 1187 ? 15.710 8.106 1.261 1.00 70.69 1187 ILE A O 1
ATOM 9281 N N . SER A 1 1188 ? 16.879 10.027 1.149 1.00 69.50 1188 SER A N 1
ATOM 9282 C CA . SER A 1 1188 ? 18.065 9.544 1.859 1.00 69.50 1188 SER A CA 1
ATOM 9283 C C . SER A 1 1188 ? 18.437 10.479 3.006 1.00 69.50 1188 SER A C 1
ATOM 9285 O O . SER A 1 1188 ? 18.112 11.663 2.959 1.00 69.50 1188 SER A O 1
ATOM 9287 N N . ARG A 1 1189 ? 19.152 9.958 4.013 1.00 65.81 1189 ARG A N 1
ATOM 9288 C CA . ARG A 1 1189 ? 19.570 10.713 5.212 1.00 65.81 1189 ARG A CA 1
ATOM 9289 C C . ARG A 1 1189 ? 20.384 11.970 4.896 1.00 65.81 1189 ARG A C 1
ATOM 9291 O O . ARG A 1 1189 ? 20.322 12.947 5.629 1.00 65.81 1189 ARG A O 1
ATOM 9298 N N . ASP A 1 1190 ? 21.163 11.921 3.816 1.00 69.19 1190 ASP A N 1
ATOM 9299 C CA . ASP A 1 1190 ? 22.072 13.007 3.459 1.00 69.19 1190 ASP A CA 1
ATOM 9300 C C . ASP A 1 1190 ? 21.281 14.200 2.891 1.00 69.19 1190 ASP A C 1
ATOM 9302 O O . ASP A 1 1190 ? 21.781 15.320 2.856 1.00 69.19 1190 ASP A O 1
ATOM 9306 N N . ASP A 1 1191 ? 20.028 13.971 2.487 1.00 74.00 1191 ASP A N 1
ATOM 9307 C CA . ASP A 1 1191 ? 19.147 14.948 1.869 1.00 74.00 1191 ASP A CA 1
ATOM 9308 C C . ASP A 1 1191 ? 18.161 15.574 2.873 1.00 74.00 1191 ASP A C 1
ATOM 9310 O O . ASP A 1 1191 ? 16.941 15.389 2.814 1.00 74.00 1191 ASP A O 1
ATOM 9314 N N . ILE A 1 1192 ? 18.715 16.355 3.804 1.00 74.44 1192 ILE A N 1
ATOM 9315 C CA . ILE A 1 1192 ? 17.951 17.075 4.839 1.00 74.44 1192 ILE A CA 1
ATOM 9316 C C . ILE A 1 1192 ? 16.900 18.002 4.211 1.00 74.44 1192 ILE A C 1
ATOM 9318 O O . ILE A 1 1192 ? 15.813 18.175 4.759 1.00 74.44 1192 ILE A O 1
ATOM 9322 N N . LYS A 1 1193 ? 17.186 18.577 3.035 1.00 72.81 1193 LYS A N 1
ATOM 9323 C CA . LYS A 1 1193 ? 16.259 19.483 2.353 1.00 72.81 1193 LYS A CA 1
ATOM 9324 C C . LYS A 1 1193 ? 14.986 18.752 1.928 1.00 72.81 1193 LYS A C 1
ATOM 9326 O O . LYS A 1 1193 ? 13.897 19.245 2.214 1.00 72.81 1193 LYS A O 1
ATOM 9331 N N . ARG A 1 1194 ? 15.099 17.584 1.284 1.00 73.75 1194 ARG A N 1
ATOM 9332 C CA . ARG A 1 1194 ? 13.927 16.758 0.953 1.00 73.75 1194 ARG A CA 1
ATOM 9333 C C . ARG A 1 1194 ? 13.227 16.203 2.170 1.00 73.75 1194 ARG A C 1
ATOM 9335 O O . ARG A 1 1194 ? 12.005 16.122 2.145 1.00 73.75 1194 ARG A O 1
ATOM 9342 N N . LEU A 1 1195 ? 13.977 15.825 3.202 1.00 71.19 1195 LEU A N 1
ATOM 9343 C CA . LEU A 1 1195 ? 13.400 15.344 4.455 1.00 71.19 1195 LEU A CA 1
ATOM 9344 C C . LEU A 1 1195 ? 12.510 16.410 5.094 1.00 71.19 1195 LEU A C 1
ATOM 9346 O O . LEU A 1 1195 ? 11.355 16.129 5.392 1.00 71.19 1195 LEU A O 1
ATOM 9350 N N . ASN A 1 1196 ? 12.993 17.648 5.201 1.00 72.19 1196 ASN A N 1
ATOM 9351 C CA . ASN A 1 1196 ? 12.204 18.753 5.742 1.00 72.19 1196 ASN A CA 1
ATOM 9352 C C . ASN A 1 1196 ? 11.010 19.089 4.838 1.00 72.19 1196 ASN A C 1
ATOM 9354 O O . ASN A 1 1196 ? 9.893 19.192 5.330 1.00 72.19 1196 ASN A O 1
ATOM 9358 N N . LEU A 1 1197 ? 11.208 19.166 3.515 1.00 71.25 1197 LEU A N 1
ATOM 9359 C CA . LEU A 1 1197 ? 10.110 19.401 2.566 1.00 71.25 1197 LEU A CA 1
ATOM 9360 C C . LEU A 1 1197 ? 9.024 18.320 2.660 1.00 71.25 1197 LEU A C 1
ATOM 9362 O O . LEU A 1 1197 ? 7.841 18.645 2.672 1.00 71.25 1197 LEU A O 1
ATOM 9366 N N . ALA A 1 1198 ? 9.407 17.047 2.767 1.00 67.62 1198 ALA A N 1
ATOM 9367 C CA . ALA A 1 1198 ? 8.473 15.945 2.974 1.00 67.62 1198 ALA A CA 1
ATOM 9368 C C . ALA A 1 1198 ? 7.737 16.062 4.320 1.00 67.62 1198 ALA A C 1
ATOM 9370 O O . ALA A 1 1198 ? 6.523 15.879 4.364 1.00 67.62 1198 ALA A O 1
ATOM 9371 N N . SER A 1 1199 ? 8.446 16.404 5.399 1.00 66.81 1199 SER A N 1
ATOM 9372 C CA . SER A 1 1199 ? 7.886 16.583 6.747 1.00 66.81 1199 SER A CA 1
ATOM 9373 C C . SER A 1 1199 ? 6.972 17.810 6.887 1.00 66.81 1199 SER A C 1
ATOM 9375 O O . SER A 1 1199 ? 6.094 17.834 7.753 1.00 66.81 1199 SER A O 1
ATOM 9377 N N . ASP A 1 1200 ? 7.166 18.836 6.057 1.00 66.88 1200 ASP A N 1
ATOM 9378 C CA . ASP A 1 1200 ? 6.395 20.083 6.084 1.00 66.88 1200 ASP A CA 1
ATOM 9379 C C . ASP A 1 1200 ? 5.183 20.052 5.145 1.00 66.88 1200 ASP A C 1
ATOM 9381 O O . ASP A 1 1200 ? 4.167 20.686 5.429 1.00 66.88 1200 ASP A O 1
ATOM 9385 N N . HIS A 1 1201 ? 5.269 19.322 4.028 1.00 64.12 1201 HIS A N 1
ATOM 9386 C CA . HIS A 1 1201 ? 4.266 19.395 2.966 1.00 64.12 1201 HIS A CA 1
ATOM 9387 C C . HIS A 1 1201 ? 3.058 18.479 3.157 1.00 64.12 1201 HIS A C 1
ATOM 9389 O O . HIS A 1 1201 ? 2.010 18.734 2.562 1.00 64.12 1201 HIS A O 1
ATOM 9395 N N . VAL A 1 1202 ? 3.147 17.429 3.981 1.00 59.22 1202 VAL A N 1
ATOM 9396 C CA . VAL A 1 1202 ? 1.948 16.643 4.298 1.00 59.22 1202 VAL A CA 1
ATOM 9397 C C . VAL A 1 1202 ? 1.090 17.444 5.282 1.00 59.22 1202 VAL A C 1
ATOM 9399 O O . VAL A 1 1202 ? 1.220 17.308 6.497 1.00 59.22 1202 VAL A O 1
ATOM 9402 N N . GLN A 1 1203 ? 0.277 18.350 4.729 1.00 50.84 1203 GLN A N 1
ATOM 9403 C CA . GLN A 1 1203 ? -0.472 19.376 5.449 1.00 50.84 1203 GLN A CA 1
ATOM 9404 C C . GLN A 1 1203 ? -1.377 18.816 6.554 1.00 50.84 1203 GLN A C 1
ATOM 9406 O O . GLN A 1 1203 ? -1.973 17.744 6.457 1.00 50.84 1203 GLN A O 1
ATOM 9411 N N . ILE A 1 1204 ? -1.473 19.645 7.592 1.00 39.41 1204 ILE A N 1
ATOM 9412 C CA . ILE A 1 1204 ? -2.088 19.490 8.917 1.00 39.41 1204 ILE A CA 1
ATOM 9413 C C . ILE A 1 1204 ? -3.555 19.002 8.893 1.00 39.41 1204 ILE A C 1
ATOM 9415 O O . ILE A 1 1204 ? -4.011 18.425 9.879 1.00 39.41 1204 ILE A O 1
ATOM 9419 N N . ASP A 1 1205 ? -4.262 19.109 7.766 1.00 39.84 1205 ASP A N 1
ATOM 9420 C CA . ASP A 1 1205 ? -5.693 18.782 7.666 1.00 39.84 1205 ASP A CA 1
ATOM 9421 C C . ASP A 1 1205 ? -5.987 17.282 7.481 1.00 39.84 1205 ASP A C 1
ATOM 9423 O O . ASP A 1 1205 ? -6.997 16.789 7.982 1.00 39.84 1205 ASP A O 1
ATOM 9427 N N . CYS A 1 1206 ? -5.081 16.515 6.853 1.00 42.53 1206 CYS A N 1
ATOM 9428 C CA . CYS A 1 1206 ? -5.237 15.053 6.719 1.00 42.53 1206 CYS A CA 1
ATOM 9429 C C . CYS A 1 1206 ? -5.146 14.334 8.080 1.00 42.53 1206 CYS A C 1
ATOM 9431 O O . CYS A 1 1206 ? -5.614 13.207 8.256 1.00 42.53 1206 CYS A O 1
ATOM 9433 N N . TRP A 1 1207 ? -4.504 14.981 9.055 1.00 51.22 1207 TRP A N 1
ATOM 9434 C CA . TRP A 1 1207 ? -4.024 14.345 10.280 1.00 51.22 1207 TRP A CA 1
ATOM 9435 C C . TRP A 1 1207 ? -4.954 14.541 11.476 1.00 51.22 1207 TRP A C 1
ATOM 9437 O O . TRP A 1 1207 ? -4.998 13.676 12.351 1.00 51.22 1207 TRP A O 1
ATOM 9447 N N . VAL A 1 1208 ? -5.782 15.594 11.474 1.00 38.59 1208 VAL A N 1
ATOM 9448 C CA . VAL A 1 1208 ? -6.877 15.766 12.450 1.00 38.59 1208 VAL A CA 1
ATOM 9449 C C . VAL A 1 1208 ? -7.818 14.550 12.424 1.00 38.59 1208 VAL A C 1
ATOM 9451 O O . VAL A 1 1208 ? -8.248 14.082 13.479 1.00 38.59 1208 VAL A O 1
ATOM 9454 N N . TYR A 1 1209 ? -8.040 13.960 11.244 1.00 40.03 1209 TYR A N 1
ATOM 9455 C CA . TYR A 1 1209 ? -8.833 12.739 11.054 1.00 40.03 1209 TYR A CA 1
ATOM 9456 C C . TYR A 1 1209 ? -8.179 11.488 11.679 1.00 40.03 1209 TYR A C 1
ATOM 9458 O O . TYR A 1 1209 ? -8.854 10.672 12.294 1.00 40.03 1209 TYR A O 1
ATOM 9466 N N . ILE A 1 1210 ? -6.851 11.349 11.584 1.00 41.84 1210 ILE A N 1
ATOM 9467 C CA . ILE A 1 1210 ? -6.098 10.186 12.104 1.00 41.84 1210 ILE A CA 1
ATOM 9468 C C . ILE A 1 1210 ? -5.890 10.267 13.628 1.00 41.84 1210 ILE A C 1
ATOM 9470 O O . ILE A 1 1210 ? -5.796 9.243 14.312 1.00 41.84 1210 ILE A O 1
ATOM 9474 N N . LEU A 1 1211 ? -5.813 11.482 14.178 1.00 38.62 1211 LEU A N 1
ATOM 9475 C CA . LEU A 1 1211 ? -5.451 11.709 15.578 1.00 38.62 1211 LEU A CA 1
ATOM 9476 C C . LEU A 1 1211 ? -6.649 11.946 16.501 1.00 38.62 1211 LEU A C 1
ATOM 9478 O O . LEU A 1 1211 ? -6.605 11.482 17.649 1.00 38.62 1211 LEU A O 1
ATOM 9482 N N . TYR A 1 1212 ? -7.715 12.588 16.006 1.00 38.19 1212 TYR A N 1
ATOM 9483 C CA . TYR A 1 1212 ? -8.784 13.133 16.850 1.00 38.19 1212 TYR A CA 1
ATOM 9484 C C . TYR A 1 1212 ? -10.219 12.682 16.510 1.00 38.19 1212 TYR A C 1
ATOM 9486 O O . TYR A 1 1212 ? -11.074 12.814 17.381 1.00 38.19 1212 TYR A O 1
ATOM 9494 N N . TYR A 1 1213 ? -10.514 12.113 15.332 1.00 38.56 1213 TYR A N 1
ATOM 9495 C CA . TYR A 1 1213 ? -11.907 11.913 14.887 1.00 38.56 1213 TYR A CA 1
ATOM 9496 C C . TYR A 1 1213 ? -12.207 10.502 14.355 1.00 38.56 1213 TYR A C 1
ATOM 9498 O O . TYR A 1 1213 ? -11.703 10.135 13.298 1.00 38.56 1213 TYR A O 1
ATOM 9506 N N . PRO A 1 1214 ? -13.084 9.714 15.012 1.00 27.94 1214 PRO A N 1
ATOM 9507 C CA . PRO A 1 1214 ? -13.587 8.479 14.420 1.00 27.94 1214 PRO A CA 1
ATOM 9508 C C . PRO A 1 1214 ? -14.749 8.681 13.431 1.00 27.94 1214 PRO A C 1
ATOM 9510 O O . PRO A 1 1214 ? -14.872 7.848 12.545 1.00 27.94 1214 PRO A O 1
ATOM 9513 N N . PHE A 1 1215 ? -15.584 9.730 13.523 1.00 32.41 1215 PHE A N 1
ATOM 9514 C CA . PHE A 1 1215 ? -16.760 9.891 12.641 1.00 32.41 1215 PHE A CA 1
ATOM 9515 C C . PHE A 1 1215 ? -17.269 11.350 12.573 1.00 32.41 1215 PHE A C 1
ATOM 9517 O O . PHE A 1 1215 ? -17.653 11.883 13.609 1.00 32.41 1215 PHE A O 1
ATOM 9524 N N . LEU A 1 1216 ? -17.282 11.980 11.379 1.00 24.06 1216 LEU A N 1
ATOM 9525 C CA . LEU A 1 1216 ? -18.287 12.964 10.898 1.00 24.06 1216 LEU A CA 1
ATOM 9526 C C . LEU A 1 1216 ? -18.042 13.403 9.425 1.00 24.06 1216 LEU A C 1
ATOM 9528 O O . LEU A 1 1216 ? -16.921 13.394 8.916 1.00 24.06 1216 LEU A O 1
ATOM 9532 N N . THR A 1 1217 ? -19.148 13.769 8.768 1.00 23.78 1217 THR A N 1
ATOM 9533 C CA . THR A 1 1217 ? -19.411 14.169 7.363 1.00 23.78 1217 THR A CA 1
ATOM 9534 C C . THR A 1 1217 ? -18.633 15.396 6.822 1.00 23.78 1217 THR A C 1
ATOM 9536 O O . THR A 1 1217 ? -18.085 16.167 7.605 1.00 23.78 1217 THR A O 1
ATOM 9539 N N . PRO A 1 1218 ? -18.575 15.612 5.481 1.00 26.62 1218 PRO A N 1
ATOM 9540 C CA . PRO A 1 1218 ? -17.590 16.486 4.833 1.00 26.62 1218 PRO A CA 1
ATOM 9541 C C . PRO A 1 1218 ? -17.853 17.979 5.069 1.00 26.62 1218 PRO A C 1
ATOM 9543 O O . PRO A 1 1218 ? -18.901 18.508 4.696 1.00 26.62 1218 PRO A O 1
ATOM 9546 N N . ILE A 1 1219 ? -16.858 18.682 5.612 1.00 23.61 1219 ILE A N 1
ATOM 9547 C CA . ILE A 1 1219 ? -16.831 20.146 5.654 1.00 23.61 1219 ILE A CA 1
ATOM 9548 C C . ILE A 1 1219 ? -16.412 20.645 4.263 1.00 23.61 1219 ILE A C 1
ATOM 9550 O O . ILE A 1 1219 ? -15.316 20.349 3.793 1.00 23.61 1219 ILE A O 1
ATOM 9554 N N . LYS A 1 1220 ? -17.277 21.416 3.589 1.00 29.08 1220 LYS A N 1
ATOM 9555 C CA . LYS A 1 1220 ? -16.868 22.246 2.444 1.00 29.08 1220 LYS A CA 1
ATOM 9556 C C . LYS A 1 1220 ? -15.930 23.337 2.962 1.00 29.08 1220 LYS A C 1
ATOM 9558 O O . LYS A 1 1220 ? -16.386 24.227 3.675 1.00 29.08 1220 LYS A O 1
ATOM 9563 N N . ILE A 1 1221 ? -14.654 23.293 2.588 1.00 28.03 1221 ILE A N 1
ATOM 9564 C CA . ILE A 1 1221 ? -13.684 24.347 2.905 1.00 28.03 1221 ILE A CA 1
ATOM 9565 C C . ILE A 1 1221 ? -13.246 24.995 1.590 1.00 28.03 1221 ILE A C 1
ATOM 9567 O O . ILE A 1 1221 ? -12.726 24.327 0.702 1.00 28.03 1221 ILE A O 1
ATOM 9571 N N . GLY A 1 1222 ? -13.521 26.292 1.450 1.00 24.56 1222 GLY A N 1
ATOM 9572 C CA . GLY A 1 1222 ? -12.991 27.125 0.373 1.00 24.56 1222 GLY A CA 1
ATOM 9573 C C . GLY A 1 1222 ? -11.583 27.611 0.715 1.00 24.56 1222 GLY A C 1
ATOM 9574 O O . GLY A 1 1222 ? -11.333 28.020 1.847 1.00 24.56 1222 GLY A O 1
ATOM 9575 N N . PHE A 1 1223 ? -10.679 27.568 -0.263 1.00 26.28 1223 PHE A N 1
ATOM 9576 C CA . PHE A 1 1223 ? -9.303 28.049 -0.139 1.00 26.28 1223 PHE A CA 1
ATOM 9577 C C . PHE A 1 1223 ? -9.233 29.585 -0.133 1.00 26.28 1223 PHE A C 1
ATOM 9579 O O . PHE A 1 1223 ? -9.938 30.249 -0.898 1.00 26.28 1223 PHE A O 1
ATOM 9586 N N . LYS A 1 1224 ? -8.343 30.136 0.699 1.00 24.36 1224 LYS A N 1
ATOM 9587 C CA . LYS A 1 1224 ? -7.819 31.500 0.586 1.00 24.36 1224 LYS A CA 1
ATOM 9588 C C . LYS A 1 1224 ? -6.303 31.456 0.521 1.00 24.36 1224 LYS A C 1
ATOM 9590 O O . LYS A 1 1224 ? -5.735 30.631 1.270 1.00 24.36 1224 LYS A O 1
#

Secondary structure (DSSP, 8-state):
-HHHHHHHHHHHHHHHHHHHHHHH-SSTT--TTSPEEEEEEEE--SHHHHHHHHHHHT-SS-S-STTEEEEEEEEEEGGGTEEEE-TT---HHHHHSTTS-----TT-EEESSHHHHHHHHHHH--SSEEEEEE--SS-TTHHHHHHHHHTT-EEEE--HHHHHS-IIIIIHHHHEETTEE-TTEE-GGGSSTTS-HHHHHHHHHHTTPPEEEEEEE--HHHHHHHHHHHHT--HHHHHHHHHHTT-S-SSHHHHHTSHHHHHHHHHHHHHTT----GGGSEE---S-GGGTTS-HHHHHHHGGGGHHHHHHHHHHHHHTTEEEEEEEEEETT--EEEEEEEEETTSGGGG--TTEEEEEEEESS-TT-EEEEEES--HHHHHHHHHHHHHHHHHHHHHTTSSSHHHHHS----------------------------------------PPP-S-TTS--SEE-SEEEEE--SSSSTTEEEEESS-B-TT-EEEEEE-SEEPP--S-HHHHHHHHHHHHHTSTTHHHHHHHHTTSSPSSGGGS-HHHHHHHHHHHHHHHHHHHHHTT-TT-HHHHHHHHHHHHSS--SSEE-TTGGGPEE-SS-SEEEE--TT-TTEEEEEESS-B-TTPBPEE-SSSSS-S-HHHHHHHHHHHTS-----HHHHH-S-SSPPPPPPTT----HHHHHHHHHHHHHHHHH-TTTTHHHHHHHHHHHHHHHHHHS-TT-TTHHHHHHHHHHHHHHHHTS---HHHHHHHHHHHHHHHHHHHHHHHHHS-TT-HHHHHHHHHHHHHHHHHHHH-HHHHHHH-TTS-SHHHHHHHHHHHHHHHHHHHHHTTTTTT-S--EEEEEEESSSSSSHHHHHHHHHHHHHHTT--EEEE-SEESSEEEEETTEEEEHHHHHHHHHHT--S-HHHHS-EE--TTHHHHHHTTSS-HHHHHHHHHHHHHHHHHH-SEEEEEPPSSTTTTGGGT--HHHHHHHHT-EEEEEEES-SHHHHHHHHHHHHHHHHTT--EEEEEEEEE-GGGHHHHHHHHHHHHGGGT--EEEEEE--HHHHSPBHHHHHHHHT--EEE-GGGTT-B-SEEEE--SPPSSSS-----TTEEEEEETT-HHHHHHHHHHHHHHHHTT-----EEEEESSSPPPHHHHHHHHHTT--EEEE-TTT--HHHHHHHHHTPPP---TT-HHHHHHHHHHS-THHHHHHHH-S--PPP-----

Foldseek 3Di:
DVVVVVVVVCVVVVVVVVVVVCVVDVDPDDDPPDFAEEEEEEEDDDPLSLVLLLVLLPDPPDFPLVRYDYAHAKYYYLVPFFMKGAQVGDHSVRSVPVPDPPVPDPRIDGDNALLVVLVCCLVRHPHPAYEYEYPDQDDPRQVSLLVNVVVVHAYEYLHLHQCQAQLPPGNCSNQDDPNHGDLRYYYCCNFQNQWNVLVVLVVCVVVVWAWFKKKKDQQQLQQQLLQVVLVPDFSLVSNVVCVVQVVAPVANQVSLQCVSVLSNLSSVLVSSVDSDHSVQAAEDRRQPPVQNPDDSVVNSVCVNVCRVVVNVVSVVLVVVQWRWGWMWMQGSNSHIYTGTDTGHPVDPVRPDDRSKIKMFIDIPVRNVTDIDIDHSDDSVSNSNSSVVSSSSSSVVSVVVPPDDDVVPPDPDDDDDDDDDDDDDDPDDDDDDDDDDDDDDDDDDDPDPPPADADPCPPFHFPDADQWHKDAQDPPDFPRIAIFRQAKAAALAWHGKGFFPQFFDDDPDPLCRLLVSLLVLLVDPCSVVSLVLLCPAPPVALVVADPVQSVVLCVSCVVSNCVSCVVSVNNVCSRSSSRSSLSVQQFLDDGHHDRRNSRAAADLQFQKEWDDPPFDRGMIIIGGNHTHHGGGGGHYHSDPPSLAFLVVSQVCCCNGNNDGDDHPDNVCGQFPDDWDDQDPPQPDDSVNLRVQLVVLVVQCVVPVQPCLVVSLVSLVVSLVSCVRTGDLLGSNLLSSLVSNLSSLVSVLVDDDDLVVNLVSLLSNLVSLVSNLVSCVVSGDLLGLVNLVSLQSNLVSLVSCVVNPPVSCCVSPVVQVDPVSSVVSSVVSVVSSQVSQQSNCVNPHHLFQAEEEEFELFPPLQLLLVVLQQVLVCVVVVWQEAEAALEAEDWDDDDPPDIFHQSLVLCCVLVVHPDDRCLRGVHYQDPCNLVCLVVVVDALVNSLVSNQVSSVRRRVRGSHYYYYADTAQQPCVSRPDGNLSSCLSNVHAYEYEFEADQPVRVVSVVVRVVSNVVSVHHHQAYEYEQHAPVCQVVSQVRVQVVCVVVVHGHLGYAHRDLVLWFDFCLQLCVLLVWDWLALPVRRRQGASAEDEPPDADDPVRQPDQAARYEYEYELPRVRNLVSNLVVQVVQVVVVHGSQYEYEYEEADDHDPVSRVSCNVSSHIYTYRYVVRPDPVRSVVSSVPDTDDDHSVCVVSSVVSNPRPDPRSCCCVPPHSDDDDDDDDDD

InterPro domains:
  IPR001214 SET domain [PF00856] (479-637)
  IPR001214 SET domain [PS50280] (465-638)
  IPR001342 Homoserine dehydrogenase, catalytic [PF00742] (196-390)
  IPR011147 Bifunctional aspartokinase/homoserine dehydrogenase, homoserine dehydrogenase domain [PTHR43070] (36-394)
  IPR011990 Tetratricopeptide-like helical domain superfamily [G3DSA:1.25.40.10] (642-802)
  IPR027417 P-loop containing nucleoside triphosphate hydrolase [G3DSA:3.40.50.300] (847-1061)
  IPR027417 P-loop containing nucleoside triphosphate hydrolase [SSF52540] (846-1068)
  IPR028979 HPr(Ser) kinase/phosphorylase-like, N-terminal domain superfamily [G3DSA:3.40.1390.20] (1062-1203)
  IPR028979 HPr(Ser) kinase/phosphorylase-like, N-terminal domain superfamily [SSF75138] (1061-1177)
  IPR036291 NAD(P)-binding domain superfamily [SSF51735] (36-214)
  IPR046341 SET domain superfamily [G3DSA:2.170.270.10] (475-637)
  IPR046341 SET domain superfamily [SSF82199] (477-665)

Sequence (1224 aa):
MTWWVLAAAALAVGLWAQLYLNDLHPHPGQTPCEARKLGLVVVGHGIISRSLLAAVSAMEQRIDFCGASVHVVAFGDAKTGGFLKKYRGFDREQLEHVTALDRDVDDVEHDQNLGQVVIDLIAFGHFDRYIIVDCAAHGNHTEDLILAKKAGFGIVFSNRHHLASEYNTTYSRLVYDAAKPSRLVSYEATVGSGLPIINTLDRVLATGDHVHSVLCRFNDAIAYIMDAMHIGSSWSDAVIEAYENGLTEDDPREDLSGLVTARKMIILSRQLGHKTEMHAAFVQNLVPKALRNVSLHEFFSKLPQFNAEYEQQIKRAKDINAMLTYTGHINANGAVRIGLEQYSSSSSIYHLQYSESFIAISTDWFPDAIALKGAGAGTNGTVASIMADIAKLSCSLFILCDLNFVQKAFSLFDNDSSDEEQAVSMQEVHLEFTVDAPINAKTQETTNIMYEPSLWQTLPPDYFGPMEYRDQSFEYGGGRGYYAAKDIPAGSLLLRERAYVEWPDVDDRNKLLVATIDQILRCDDADEIASNMAPLYPMHLSDLPAPLLSAAKAQYTNALQAVLTQYKRSNEFDKWLQVVMGMQCNAFSSGVFLHTAMFNHDCNPNCIKFTPVASHGISEVRAAQFIPKGTQLMISYLYPREQSRSSRQLQLEKQFGFTCNCSLCQRGDSFSPYPSPTLSSSVSLDDIEKAIATLEELFNDNPTVNAATVLHAALESLSDALEIIPHDHLVLMRIHKLVADTCDSLLKRKKSSSTIQDYAILFLRSSYELHELQKMFLDKDHLDLARTLNDISQGIRLLLSYSPSILLAEFPEWPTFRAASRIESEYTNEYKRIKALLSDCGTLNMVKQLLVLSTGQHVGKTTTCLGLVAHLQRLGLRVAYCKPVGQQHVPVGGGLRVDKDSFLFKEHFNLVHEYRDMSPVIFPDGFTRDFIDGKVTAQSLKDAIKLAAKNLQTESDYIVFEGTGHTGVGSICDINNAQVAQECGMDAICIALGGLGSSFDQLALNREMLLKHGVKLKGVIVNKVEPKKMDMVQDYFSRALKRWDVPLLGCIPQMDDLCHPSISDYSKLFKCELLSGKDAKLRYFANVRLALAPVDERNLFKPIQSQLVITHSGRMDVIDALLHNQEEYRERGENLRPGLIMTGWDAPSPNLVARLDKGNIPCIYVPPTTCDSYTLTARIAGFTAKISRDDIKRLNLASDHVQIDCWVYILYYPFLTPIKIGFK

Radius of gyration: 42.1 Å; chains: 1; bounding box: 106×115×120 Å

Organism: NCBI:txid74557

pLDDT: mean 80.53, std 17.19, range [22.33, 97.69]